Protein AF-A0A813GY65-F1 (afdb_monomer_lite)

Radius of gyration: 34.96 Å; chains: 1; bounding box: 88×107×85 Å

Foldseek 3Di:
DDDDDDDDDDDDDDDDDDDDDDDDDDDDDDDDDDDDDDDDDDDDDDDDDDDDDDDDDDDDDDDDDDDDDDDDDDDDPPPPVPPVVVVLVVVLLQLLLVLLQVVLVVLQVVDPPDDDQDPQLLVVQLVLLPDVVRDQDPCSVVSPDDPSNSVSLVCLLQRDDDPNDSPQSSVLSNCCSVCSSVLSVLLNCLVVVVPDPFDADSLVRDTDPDVVRVVVVCPDPVVVVSQVVNCSNNSDGSDDDDDPDPPPPDDDDDDDDDDDDDDDDDDDDDDDDDDDDDDDPSCPPQQLVRLLVVLVVQLVALLLVLLQVLLVVLLPDDLVLLVQLVVQLVDLFPLVPPDLVSSCRSDDPVNSVSLVRNPPPCQCRVPCQQHSRVSSLFDSCLVVVAPPFPPAAPDADPLQRDGPDDPCVCSDNSNSVSSSVCCVRRRNHDDPPDRPVPPDDGDDDDDDPDDDDFDWPDDDDDDDDDDPDDDDDPDPVPPPPQADDPAPPPFPQWQLQFFWEKEKEKEDEPPVPDPDDDDDPDPDPDFDDDAPKKKKKFQPDQFFEFAADPDPPPRGTIHIAIWDWAFPPPPPIGMTIAAITTPPPDDAQDKTKMWMWGQDDDPDPDPPDSNGHTDTLDMDIDGGHGRQKYWYWYKYFYDDRPPPPDPPDPPSPDRIDGPDDTDIGGNQCCFQVVVQVVNVHDLSQALHKDWTWHDDRGDIWIKIWYHAHDDPPPPDPVPPDPPPPPPPPDFQFAEEEFEAPDPQDRHHGNGGRDDPCQCVAFLNVLSHDPVNSVFLSSSHGYIYIRDHPQDLQQAGPPDPDPNGGNVNSLVRVVVVVCSVCPVRVRQDDDDQQQARYEYEYAESRLQVQLVSCLVCVSNYREYERQLYADSSSCLLVSLLSCLAHAYAYEYAPPAPRHHSSSSSSSLVSSVVSVRPHRTYHHHPAHYRVSSRVCSVPRVVSVCSVPVCVVVVVVPPPPD

Structure (mmCIF, N/CA/C/O backbone):
data_AF-A0A813GY65-F1
#
_entry.id   AF-A0A813GY65-F1
#
loop_
_atom_site.group_PDB
_atom_site.id
_atom_site.type_symbol
_atom_site.label_atom_id
_atom_site.label_alt_id
_atom_site.label_comp_id
_atom_site.label_asym_id
_atom_site.label_entity_id
_atom_site.label_seq_id
_atom_site.pdbx_PDB_ins_code
_atom_site.Cartn_x
_atom_site.Cartn_y
_atom_site.Cartn_z
_atom_site.occupancy
_atom_site.B_iso_or_equiv
_atom_site.auth_seq_id
_atom_site.auth_comp_id
_atom_site.auth_asym_id
_atom_site.auth_atom_id
_atom_site.pdbx_PDB_model_num
ATOM 1 N N . MET A 1 1 ? -25.939 -12.328 -34.259 1.00 39.34 1 MET A N 1
ATOM 2 C CA . MET A 1 1 ? -25.709 -11.991 -35.685 1.00 39.34 1 MET A CA 1
ATOM 3 C C . MET A 1 1 ? -24.708 -10.844 -35.671 1.00 39.34 1 MET A C 1
ATOM 5 O O . MET A 1 1 ? -25.051 -9.840 -35.081 1.00 39.34 1 MET A O 1
ATOM 9 N N . SER A 1 2 ? -23.452 -10.926 -36.099 1.00 30.58 2 SER A N 1
ATOM 10 C CA . SER A 1 2 ? -22.772 -11.651 -37.176 1.00 30.58 2 SER A CA 1
ATOM 11 C C . SER A 1 2 ? -21.516 -12.390 -36.671 1.00 30.58 2 SER A C 1
ATOM 13 O O . SER A 1 2 ? -20.918 -12.017 -35.668 1.00 30.58 2 SER A O 1
ATOM 15 N N . ARG A 1 3 ? -21.159 -13.477 -37.368 1.00 32.81 3 ARG A N 1
ATOM 16 C CA . ARG A 1 3 ? -19.949 -14.295 -37.177 1.00 32.81 3 ARG A CA 1
ATOM 17 C C . ARG A 1 3 ? -18.780 -13.669 -37.943 1.00 32.81 3 ARG A C 1
ATOM 19 O O . ARG A 1 3 ? -18.969 -13.319 -39.105 1.00 32.81 3 ARG A O 1
ATOM 26 N N . VAL A 1 4 ? -17.589 -13.632 -37.348 1.00 32.03 4 VAL A N 1
ATOM 27 C CA . VAL A 1 4 ? -16.314 -13.481 -38.070 1.00 32.03 4 VAL A CA 1
ATOM 28 C C . VAL A 1 4 ? -15.397 -14.629 -37.650 1.00 32.03 4 VAL A C 1
ATOM 30 O O . VAL A 1 4 ? -15.395 -15.033 -36.492 1.00 32.03 4 VAL A O 1
ATOM 33 N N . GLN A 1 5 ? -14.755 -15.208 -38.659 1.00 30.55 5 GLN A N 1
ATOM 34 C CA . GLN A 1 5 ? -14.164 -16.541 -38.726 1.00 30.55 5 GLN A CA 1
ATOM 35 C C . GLN A 1 5 ? -12.809 -16.679 -38.025 1.00 30.55 5 GLN A C 1
ATOM 37 O O . GLN A 1 5 ? -11.997 -15.756 -38.010 1.00 30.55 5 GLN A O 1
ATOM 42 N N . ASP A 1 6 ? -12.584 -17.900 -37.541 1.00 28.53 6 ASP A N 1
ATOM 43 C CA . ASP A 1 6 ? -11.335 -18.451 -37.026 1.00 28.53 6 ASP A CA 1
ATOM 44 C C . ASP A 1 6 ? -10.211 -18.464 -38.076 1.00 28.53 6 ASP A C 1
ATOM 46 O O . ASP A 1 6 ? -10.392 -18.952 -39.195 1.00 28.53 6 ASP A O 1
ATOM 50 N N . HIS A 1 7 ? -9.012 -18.032 -37.676 1.00 28.75 7 HIS A N 1
ATOM 51 C CA . HIS A 1 7 ? -7.761 -18.384 -38.348 1.00 28.75 7 HIS A CA 1
ATOM 52 C C . HIS A 1 7 ? -6.928 -19.296 -37.440 1.00 28.75 7 HIS A C 1
ATOM 54 O O . HIS A 1 7 ? -6.454 -18.897 -36.378 1.00 28.75 7 HIS A O 1
ATOM 60 N N . ALA A 1 8 ? -6.768 -20.539 -37.892 1.00 28.23 8 ALA A N 1
ATOM 61 C CA . ALA A 1 8 ? -5.965 -21.579 -37.269 1.00 28.23 8 ALA A CA 1
ATOM 62 C C . ALA A 1 8 ? -4.457 -21.296 -37.410 1.00 28.23 8 ALA A C 1
ATOM 64 O O . ALA A 1 8 ? -3.962 -21.051 -38.511 1.00 28.23 8 ALA A O 1
ATOM 65 N N . TYR A 1 9 ? -3.725 -21.390 -36.299 1.00 27.81 9 TYR A N 1
ATOM 66 C CA . TYR A 1 9 ? -2.262 -21.415 -36.268 1.00 27.81 9 TYR A CA 1
ATOM 67 C C . TYR A 1 9 ? -1.759 -22.861 -36.394 1.00 27.81 9 TYR A C 1
ATOM 69 O O . TYR A 1 9 ? -2.061 -23.707 -35.554 1.00 27.81 9 TYR A O 1
ATOM 77 N N . HIS A 1 10 ? -0.956 -23.137 -37.425 1.00 27.41 10 HIS A N 1
ATOM 78 C CA . HIS A 1 10 ? -0.150 -24.353 -37.531 1.00 27.41 10 HIS A CA 1
ATOM 79 C C . HIS A 1 10 ? 1.170 -24.170 -36.771 1.00 27.41 10 HIS A C 1
ATOM 81 O O . HIS A 1 10 ? 1.986 -23.321 -37.123 1.00 27.41 10 HIS A O 1
ATOM 87 N N . SER A 1 11 ? 1.396 -24.991 -35.748 1.00 29.11 11 SER A N 1
ATOM 88 C CA . SER A 1 11 ? 2.659 -25.102 -35.016 1.00 29.11 11 SER A CA 1
ATOM 89 C C . SER A 1 11 ? 3.523 -26.231 -35.595 1.00 29.11 11 SER A C 1
ATOM 91 O O . SER A 1 11 ? 3.087 -27.375 -35.720 1.00 29.11 11 SER A O 1
ATOM 93 N N . ALA A 1 12 ? 4.765 -25.900 -35.956 1.00 27.77 12 ALA A N 1
ATOM 94 C CA . ALA A 1 12 ? 5.814 -26.854 -36.318 1.00 27.77 12 ALA A CA 1
ATOM 95 C C . ALA A 1 12 ? 6.567 -27.338 -35.055 1.00 27.77 12 ALA A C 1
ATOM 97 O O . ALA A 1 12 ? 6.722 -26.555 -34.114 1.00 27.77 12 ALA A O 1
ATOM 98 N N . PRO A 1 13 ? 7.053 -28.594 -35.001 1.00 29.53 13 PRO A N 1
ATOM 99 C CA . PRO A 1 13 ? 7.730 -29.135 -33.820 1.00 29.53 13 PRO A CA 1
ATOM 100 C C . PRO A 1 13 ? 9.237 -28.800 -33.804 1.00 29.53 13 PRO A C 1
ATOM 102 O O . PRO A 1 13 ? 9.870 -28.815 -34.863 1.00 29.53 13 PRO A O 1
ATOM 105 N N . PRO A 1 14 ? 9.861 -28.560 -32.632 1.00 34.03 14 PRO A N 1
ATOM 106 C CA . PRO A 1 14 ? 11.307 -28.402 -32.542 1.00 34.03 14 PRO A CA 1
ATOM 107 C C . PRO A 1 14 ? 12.031 -29.751 -32.403 1.00 34.03 14 PRO A C 1
ATOM 109 O O . PRO A 1 14 ? 11.573 -30.682 -31.739 1.00 34.03 14 PRO A O 1
ATOM 112 N N . GLN A 1 15 ? 13.196 -29.815 -33.048 1.00 28.94 15 GLN A N 1
ATOM 113 C CA . GLN A 1 15 ? 14.134 -30.935 -33.080 1.00 28.94 15 GLN A CA 1
ATOM 114 C C . GLN A 1 15 ? 14.797 -31.192 -31.716 1.00 28.94 15 GLN A C 1
ATOM 116 O O . GLN A 1 15 ? 15.147 -30.270 -30.980 1.00 28.94 15 GLN A O 1
ATOM 121 N N . ALA A 1 16 ? 14.996 -32.475 -31.411 1.00 27.09 16 ALA A N 1
ATOM 122 C CA . ALA A 1 16 ? 15.638 -32.976 -30.202 1.00 27.09 16 ALA A CA 1
ATOM 123 C C . ALA A 1 16 ? 17.160 -32.732 -30.202 1.00 27.09 16 ALA A C 1
ATOM 125 O O . ALA A 1 16 ? 17.844 -33.066 -31.168 1.00 27.09 16 ALA A O 1
ATOM 126 N N . TYR A 1 17 ? 17.693 -32.223 -29.087 1.00 28.75 17 TYR A N 1
ATOM 127 C CA . TYR A 1 17 ? 19.133 -32.141 -28.820 1.00 28.75 17 TYR A CA 1
ATOM 128 C C . TYR A 1 17 ? 19.572 -33.197 -27.792 1.00 28.75 17 TYR A C 1
ATOM 130 O O . TYR A 1 17 ? 18.943 -33.390 -26.750 1.00 28.75 17 TYR A O 1
ATOM 138 N N . HIS A 1 18 ? 20.680 -33.868 -28.118 1.00 27.83 18 HIS A N 1
ATOM 139 C CA . HIS A 1 18 ? 21.380 -34.891 -27.339 1.00 27.83 18 HIS A CA 1
ATOM 140 C C . HIS A 1 18 ? 21.813 -34.405 -25.941 1.00 27.83 18 HIS A C 1
ATOM 142 O O . HIS A 1 18 ? 22.407 -33.338 -25.804 1.00 27.83 18 HIS A O 1
ATOM 148 N N . ARG A 1 19 ? 21.599 -35.240 -24.911 1.00 28.41 19 ARG A N 1
ATOM 149 C CA . ARG A 1 19 ? 22.192 -35.090 -23.569 1.00 28.41 19 ARG A CA 1
ATOM 150 C C . ARG A 1 19 ? 23.448 -35.949 -23.431 1.00 28.41 19 ARG A C 1
ATOM 152 O O . ARG A 1 19 ? 23.394 -37.158 -23.636 1.00 28.41 19 ARG A O 1
ATOM 159 N N . SER A 1 20 ? 24.540 -35.321 -23.005 1.00 28.30 20 SER A N 1
ATOM 160 C CA . SER A 1 20 ? 25.738 -35.967 -22.469 1.00 28.30 20 SER A CA 1
ATOM 161 C C . SER A 1 20 ? 25.615 -36.158 -20.953 1.00 28.30 20 SER A C 1
ATOM 163 O O . SER A 1 20 ? 25.267 -35.230 -20.225 1.00 28.30 20 SER A O 1
ATOM 165 N N . SER A 1 21 ? 25.913 -37.372 -20.503 1.00 30.92 21 SER A N 1
ATOM 166 C CA . SER A 1 21 ? 26.019 -37.833 -19.116 1.00 30.92 21 SER A CA 1
ATOM 167 C C . SER A 1 21 ? 27.181 -37.185 -18.353 1.00 30.92 21 SER A C 1
ATOM 169 O O . SER A 1 21 ? 28.269 -37.051 -18.911 1.00 30.92 21 SER A O 1
ATOM 171 N N . GLY A 1 22 ? 26.991 -36.875 -17.065 1.00 28.98 22 GLY A N 1
ATOM 172 C CA . GLY A 1 22 ? 28.064 -36.372 -16.203 1.00 28.98 22 GLY A CA 1
ATOM 173 C C . GLY A 1 22 ? 27.751 -36.409 -14.704 1.00 28.98 22 GLY A C 1
ATOM 174 O O . GLY A 1 22 ? 27.236 -35.437 -14.174 1.00 28.98 22 GLY A O 1
ATOM 175 N N . ASN A 1 23 ? 28.103 -37.546 -14.099 1.00 29.31 23 ASN A N 1
ATOM 176 C CA . ASN A 1 23 ? 28.564 -37.850 -12.735 1.00 29.31 23 ASN A CA 1
ATOM 177 C C . ASN A 1 23 ? 27.987 -37.217 -11.454 1.00 29.31 23 ASN A C 1
ATOM 179 O O . ASN A 1 23 ? 27.976 -36.008 -11.239 1.00 29.31 23 ASN A O 1
ATOM 183 N N . ASP A 1 24 ? 27.725 -38.159 -10.544 1.00 29.53 24 ASP A N 1
ATOM 184 C CA . ASP A 1 24 ? 27.423 -38.072 -9.122 1.00 29.53 24 ASP A CA 1
ATOM 185 C C . ASP A 1 24 ? 28.554 -37.514 -8.240 1.00 29.53 24 ASP A C 1
ATOM 187 O O . ASP A 1 24 ? 29.747 -37.674 -8.506 1.00 29.53 24 ASP A O 1
ATOM 191 N N . GLY A 1 25 ? 28.137 -36.969 -7.098 1.00 28.72 25 GLY A N 1
ATOM 192 C CA . GLY A 1 25 ? 28.950 -36.695 -5.912 1.00 28.72 25 GLY A CA 1
ATOM 193 C C . GLY A 1 25 ? 28.251 -35.631 -5.068 1.00 28.72 25 GLY A C 1
ATOM 194 O O . GLY A 1 25 ? 27.881 -34.588 -5.581 1.00 28.72 25 GLY A O 1
ATOM 195 N N . GLY A 1 26 ? 27.981 -35.769 -3.778 1.00 26.98 26 GLY A N 1
ATOM 196 C CA . GLY A 1 26 ? 28.383 -36.718 -2.752 1.00 26.98 26 GLY A CA 1
ATOM 197 C C . GLY A 1 26 ? 28.056 -36.002 -1.438 1.00 26.98 26 GLY A C 1
ATOM 198 O O . GLY A 1 26 ? 28.472 -34.863 -1.234 1.00 26.98 26 GLY A O 1
ATOM 199 N N . TRP A 1 27 ? 27.221 -36.617 -0.606 1.00 25.91 27 TRP A N 1
ATOM 200 C CA . TRP A 1 27 ? 26.705 -36.044 0.637 1.00 25.91 27 TRP A CA 1
ATOM 201 C C . TRP A 1 27 ? 27.806 -35.889 1.694 1.00 25.91 27 TRP A C 1
ATOM 203 O O . TRP A 1 27 ? 28.603 -36.803 1.887 1.00 25.91 27 TRP A O 1
ATOM 213 N N . MET A 1 28 ? 27.788 -34.783 2.443 1.00 26.08 28 MET A N 1
ATOM 214 C CA . MET A 1 28 ? 28.495 -34.648 3.720 1.00 26.08 28 MET A CA 1
ATOM 215 C C . MET A 1 28 ? 27.635 -33.869 4.715 1.00 26.08 28 MET A C 1
ATOM 217 O O . MET A 1 28 ? 27.158 -32.769 4.440 1.00 26.08 28 MET A O 1
ATOM 221 N N . ALA A 1 29 ? 27.445 -34.492 5.873 1.00 25.23 29 ALA A N 1
ATOM 222 C CA . ALA A 1 29 ? 26.664 -34.023 7.001 1.00 25.23 29 ALA A CA 1
ATOM 223 C C . ALA A 1 29 ? 27.488 -33.155 7.970 1.00 25.23 29 ALA A C 1
ATOM 225 O O . ALA A 1 29 ? 28.687 -33.362 8.144 1.00 25.23 29 ALA A O 1
ATOM 226 N N . GLY A 1 30 ? 26.777 -32.291 8.702 1.00 24.59 30 GLY A N 1
ATOM 227 C CA . GLY A 1 30 ? 27.123 -31.880 10.066 1.00 24.59 30 GLY A CA 1
ATOM 228 C C . GLY A 1 30 ? 27.765 -30.499 10.228 1.00 24.59 30 GLY A C 1
ATOM 229 O O . GLY A 1 30 ? 28.929 -30.307 9.904 1.00 24.59 30 GLY A O 1
ATOM 230 N N . LYS A 1 31 ? 27.072 -29.573 10.902 1.00 25.27 31 LYS A N 1
ATOM 231 C CA . LYS A 1 31 ? 27.204 -29.345 12.358 1.00 25.27 31 LYS A CA 1
ATOM 232 C C . LYS A 1 31 ? 26.464 -28.078 12.802 1.00 25.27 31 LYS A C 1
ATOM 234 O O . LYS A 1 31 ? 26.420 -27.067 12.114 1.00 25.27 31 LYS A O 1
ATOM 239 N N . SER A 1 32 ? 25.925 -28.190 14.009 1.00 24.80 32 SER A N 1
ATOM 240 C CA . SER A 1 32 ? 25.367 -27.162 14.882 1.00 24.80 32 SER A CA 1
ATOM 241 C C . SER A 1 32 ? 26.327 -26.006 15.184 1.00 24.80 32 SER A C 1
ATOM 243 O O . SER A 1 32 ? 27.504 -26.267 15.433 1.00 24.80 32 SER A O 1
ATOM 245 N N . LEU A 1 33 ? 25.791 -24.788 15.330 1.00 24.14 33 LEU A N 1
ATOM 246 C CA . LEU A 1 33 ? 25.851 -23.939 16.541 1.00 24.14 33 LEU A CA 1
ATOM 247 C C . LEU A 1 33 ? 25.573 -22.469 16.200 1.00 24.14 33 LEU A C 1
ATOM 249 O O . LEU A 1 33 ? 26.059 -21.953 15.200 1.00 24.14 33 LEU A O 1
ATOM 253 N N . GLY A 1 34 ? 24.889 -21.790 17.123 1.00 23.17 34 GLY A N 1
ATOM 254 C CA . GLY A 1 34 ? 24.942 -20.337 17.270 1.00 23.17 34 GLY A CA 1
ATOM 255 C C . GLY A 1 34 ? 23.604 -19.644 17.062 1.00 23.17 34 GLY A C 1
ATOM 256 O O . GLY A 1 34 ? 23.297 -19.208 15.959 1.00 23.17 34 GLY A O 1
ATOM 257 N N . GLY A 1 35 ? 22.842 -19.473 18.150 1.00 26.97 35 GLY A N 1
ATOM 258 C CA . GLY A 1 35 ? 21.889 -18.363 18.228 1.00 26.97 35 GLY A CA 1
ATOM 259 C C . GLY A 1 35 ? 22.622 -17.029 18.071 1.00 26.97 35 GLY A C 1
ATOM 260 O O . GLY A 1 35 ? 23.844 -17.027 18.144 1.00 26.97 35 GLY A O 1
ATOM 261 N N . TRP A 1 36 ? 21.896 -15.929 17.852 1.00 24.92 36 TRP A N 1
ATOM 262 C CA . TRP A 1 36 ? 22.253 -14.568 18.288 1.00 24.92 36 TRP A CA 1
ATOM 263 C C . TRP A 1 36 ? 21.169 -13.541 17.904 1.00 24.92 36 TRP A C 1
ATOM 265 O O . TRP A 1 36 ? 20.653 -13.529 16.792 1.00 24.92 36 TRP A O 1
ATOM 275 N N . ASN A 1 37 ? 20.892 -12.685 18.893 1.00 24.33 37 ASN A N 1
ATOM 276 C CA . ASN A 1 37 ? 20.172 -11.407 18.953 1.00 24.33 37 ASN A CA 1
ATOM 277 C C . ASN A 1 37 ? 19.674 -10.740 17.653 1.00 24.33 37 ASN A C 1
ATOM 279 O O . ASN A 1 37 ? 20.458 -10.212 16.862 1.00 24.33 37 ASN A O 1
ATOM 283 N N . GLU A 1 38 ? 18.353 -10.549 17.573 1.00 24.20 38 GLU A N 1
ATOM 284 C CA . GLU A 1 38 ? 17.709 -9.577 16.689 1.00 24.20 38 GLU A CA 1
ATOM 285 C C . GLU A 1 38 ? 17.453 -8.252 17.428 1.00 24.20 38 GLU A C 1
ATOM 287 O O . GLU A 1 38 ? 16.594 -8.141 18.297 1.00 24.20 38 GLU A O 1
ATOM 292 N N . SER A 1 39 ? 18.191 -7.205 17.059 1.00 23.69 39 SER A N 1
ATOM 293 C CA . SER A 1 39 ? 17.763 -5.820 17.283 1.00 23.69 39 SER A CA 1
ATOM 294 C C . SER A 1 39 ? 18.221 -4.952 16.109 1.00 23.69 39 SER A C 1
ATOM 296 O O . SER A 1 39 ? 19.369 -4.521 16.022 1.00 23.69 39 SER A O 1
ATOM 298 N N . ARG A 1 40 ? 17.312 -4.695 15.161 1.00 26.91 40 ARG A N 1
ATOM 299 C CA . ARG A 1 40 ? 17.445 -3.597 14.193 1.00 26.91 40 ARG A CA 1
ATOM 300 C C . ARG A 1 40 ? 16.192 -2.736 14.253 1.00 26.91 40 ARG A C 1
ATOM 302 O O . ARG A 1 40 ? 15.082 -3.212 14.051 1.00 26.91 40 ARG A O 1
ATOM 309 N N . ALA A 1 41 ? 16.411 -1.471 14.594 1.00 26.64 41 ALA A N 1
ATOM 310 C CA . ALA A 1 41 ? 15.401 -0.431 14.648 1.00 26.64 41 ALA A CA 1
ATOM 311 C C . ALA A 1 41 ? 15.027 0.033 13.232 1.00 26.64 41 ALA A C 1
ATOM 313 O O . ALA A 1 41 ? 15.903 0.251 12.392 1.00 26.64 41 ALA A O 1
ATOM 314 N N . TRP A 1 42 ? 13.724 0.191 13.013 1.00 29.42 42 TRP A N 1
ATOM 315 C CA . TRP A 1 42 ? 13.099 0.791 11.838 1.00 29.42 42 TRP A CA 1
ATOM 316 C C . TRP A 1 42 ? 13.572 2.243 11.657 1.00 29.42 42 TRP A C 1
ATOM 318 O O . TRP A 1 42 ? 13.632 2.997 12.630 1.00 29.42 42 TRP A O 1
ATOM 328 N N . ARG A 1 43 ? 13.935 2.635 10.429 1.00 25.91 43 ARG A N 1
ATOM 329 C CA . ARG A 1 43 ? 14.209 4.037 10.075 1.00 25.91 43 ARG A CA 1
ATOM 330 C C . ARG A 1 43 ? 12.914 4.683 9.583 1.00 25.91 43 ARG A C 1
ATOM 332 O O . ARG A 1 43 ? 12.327 4.206 8.622 1.00 25.91 43 ARG A O 1
ATOM 339 N N . GLU A 1 44 ? 12.495 5.763 10.234 1.00 24.42 44 GLU A N 1
ATOM 340 C CA . GLU A 1 44 ? 11.386 6.620 9.794 1.00 24.42 44 GLU A CA 1
ATOM 341 C C . GLU A 1 44 ? 11.814 7.473 8.579 1.00 24.42 44 GLU A C 1
ATOM 343 O O . GLU A 1 44 ? 12.874 8.109 8.643 1.00 24.42 44 GLU A O 1
ATOM 348 N N . PRO A 1 45 ? 11.028 7.557 7.490 1.00 29.69 45 PRO A N 1
ATOM 349 C CA . PRO A 1 45 ? 11.204 8.598 6.486 1.00 29.69 45 PRO A CA 1
ATOM 350 C C . PRO A 1 45 ? 10.542 9.912 6.941 1.00 29.69 45 PRO A C 1
ATOM 352 O O . PRO A 1 45 ? 9.437 9.943 7.478 1.00 29.69 45 PRO A O 1
ATOM 355 N N . THR A 1 46 ? 11.247 11.025 6.741 1.00 27.45 46 THR A N 1
ATOM 356 C CA . THR A 1 46 ? 10.819 12.384 7.103 1.00 27.45 46 THR A CA 1
ATOM 357 C C . THR A 1 46 ? 9.868 12.984 6.062 1.00 27.45 46 THR A C 1
ATOM 359 O O . THR A 1 46 ? 10.285 13.228 4.930 1.00 27.45 46 THR A O 1
ATOM 362 N N . ASN A 1 47 ? 8.638 13.318 6.463 1.00 27.05 47 ASN A N 1
ATOM 363 C CA . ASN A 1 47 ? 7.643 14.002 5.627 1.00 27.05 47 ASN A CA 1
ATOM 364 C C . ASN A 1 47 ? 8.034 15.465 5.338 1.00 27.05 47 ASN A C 1
ATOM 366 O O . ASN A 1 47 ? 8.194 16.267 6.259 1.00 27.05 47 ASN A O 1
ATOM 370 N N . GLY A 1 48 ? 8.126 15.837 4.057 1.00 25.02 48 GLY A N 1
ATOM 371 C CA . GLY A 1 48 ? 8.293 17.220 3.601 1.00 25.02 48 GLY A CA 1
ATOM 372 C C . GLY A 1 48 ? 7.395 17.520 2.400 1.00 25.02 48 GLY A C 1
ATOM 373 O O . GLY A 1 48 ? 7.663 17.060 1.297 1.00 25.02 48 GLY A O 1
ATOM 374 N N . TRP A 1 49 ? 6.338 18.307 2.611 1.00 24.66 49 TRP A N 1
ATOM 375 C CA . TRP A 1 49 ? 5.400 18.760 1.576 1.00 24.66 49 TRP A CA 1
ATOM 376 C C . TRP A 1 49 ? 6.001 19.907 0.735 1.00 24.66 49 TRP A C 1
ATOM 378 O O . TRP A 1 49 ? 6.571 20.832 1.323 1.00 24.66 49 TRP A O 1
ATOM 388 N N . PRO A 1 50 ? 5.845 19.940 -0.604 1.00 32.00 50 PRO A N 1
ATOM 389 C CA . PRO A 1 50 ? 6.114 21.138 -1.395 1.00 32.00 50 PRO A CA 1
ATOM 390 C C . PRO A 1 50 ? 4.832 21.915 -1.746 1.00 32.00 50 PRO A C 1
ATOM 392 O O . PRO A 1 50 ? 3.865 21.365 -2.266 1.00 32.00 50 PRO A O 1
ATOM 395 N N . SER A 1 51 ? 4.863 23.226 -1.486 1.00 26.83 51 SER A N 1
ATOM 396 C CA . SER A 1 51 ? 3.849 24.210 -1.882 1.00 26.83 51 SER A CA 1
ATOM 397 C C . SER A 1 51 ? 3.903 24.533 -3.384 1.00 26.83 51 SER A C 1
ATOM 399 O O . SER A 1 51 ? 4.975 24.546 -3.991 1.00 26.83 51 SER A O 1
ATOM 401 N N . ALA A 1 52 ? 2.729 24.817 -3.952 1.00 27.56 52 ALA A N 1
ATOM 402 C CA . ALA A 1 52 ? 2.465 25.082 -5.363 1.00 27.56 52 ALA A CA 1
ATOM 403 C C . ALA A 1 52 ? 3.258 26.267 -5.957 1.00 27.56 52 ALA A C 1
ATOM 405 O O . ALA A 1 52 ? 3.437 27.303 -5.318 1.00 27.56 52 ALA A O 1
ATOM 406 N N . ILE A 1 53 ? 3.689 26.111 -7.214 1.00 30.69 53 ILE A N 1
ATOM 407 C CA . ILE A 1 53 ? 4.266 27.164 -8.060 1.00 30.69 53 ILE A CA 1
ATOM 408 C C . ILE A 1 53 ? 3.146 27.724 -8.941 1.00 30.69 53 ILE A C 1
ATOM 410 O O . ILE A 1 53 ? 2.467 26.964 -9.626 1.00 30.69 53 ILE A O 1
ATOM 414 N N . GLY A 1 54 ? 2.966 29.046 -8.910 1.00 25.72 54 GLY A N 1
ATOM 415 C CA . GLY A 1 54 ? 2.036 29.769 -9.772 1.00 25.72 54 GLY A CA 1
ATOM 416 C C . GLY A 1 54 ? 2.510 29.819 -11.225 1.00 25.72 54 GLY A C 1
ATOM 417 O O . GLY A 1 54 ? 3.668 30.132 -11.505 1.00 25.72 54 GLY A O 1
ATOM 418 N N . GLU A 1 55 ? 1.596 29.534 -12.147 1.00 28.72 55 GLU A N 1
ATOM 419 C CA . GLU A 1 55 ? 1.796 29.710 -13.582 1.00 28.72 55 GLU A CA 1
ATOM 420 C C . GLU A 1 55 ? 1.414 31.137 -13.992 1.00 28.72 55 GLU A C 1
ATOM 422 O O . GLU A 1 55 ? 0.309 31.613 -13.736 1.00 28.72 55 GLU A O 1
ATOM 427 N N . SER A 1 56 ? 2.349 31.829 -14.646 1.00 29.88 56 SER A N 1
ATOM 428 C CA . SER A 1 56 ? 2.078 33.044 -15.411 1.00 29.88 56 SER A CA 1
ATOM 429 C C . SER A 1 56 ? 2.185 32.707 -16.898 1.00 29.88 56 SER A C 1
ATOM 431 O O . SER A 1 56 ? 3.222 32.249 -17.369 1.00 29.88 56 SER A O 1
ATOM 433 N N . GLY A 1 57 ? 1.100 32.922 -17.641 1.00 28.20 57 GLY A N 1
ATOM 434 C CA . GLY A 1 57 ? 1.036 32.668 -19.078 1.00 28.20 57 GLY A CA 1
ATOM 435 C C . GLY A 1 57 ? -0.062 33.501 -19.724 1.00 28.20 57 GLY A C 1
ATOM 436 O O . GLY A 1 57 ? -1.234 33.149 -19.677 1.00 28.20 57 GLY A O 1
ATOM 437 N N . ARG A 1 58 ? 0.329 34.646 -20.289 1.00 30.48 58 ARG A N 1
ATOM 438 C CA . ARG A 1 58 ? -0.528 35.589 -21.017 1.00 30.48 58 ARG A CA 1
ATOM 439 C C . ARG A 1 58 ? -1.018 34.979 -22.334 1.00 30.48 58 ARG A C 1
ATOM 441 O O . ARG A 1 58 ? -0.195 34.571 -23.145 1.00 30.48 58 ARG A O 1
ATOM 448 N N . SER A 1 59 ? -2.316 35.068 -22.609 1.00 29.16 59 SER A N 1
ATOM 449 C CA . SER A 1 59 ? -2.839 35.360 -23.952 1.00 29.16 59 SER A CA 1
ATOM 450 C C . SER A 1 59 ? -4.273 35.903 -23.847 1.00 29.16 59 SER A C 1
ATOM 452 O O . SER A 1 59 ? -5.092 35.406 -23.084 1.00 29.16 59 SER A O 1
ATOM 454 N N . ALA A 1 60 ? -4.531 36.992 -24.567 1.00 29.64 60 ALA A N 1
ATOM 455 C CA . ALA A 1 60 ? -5.830 37.628 -24.806 1.00 29.64 60 ALA A CA 1
ATOM 456 C C . ALA A 1 60 ? -6.112 37.525 -26.330 1.00 29.64 60 ALA A C 1
ATOM 458 O O . ALA A 1 60 ? -5.161 37.190 -27.045 1.00 29.64 60 ALA A O 1
ATOM 459 N N . PRO A 1 61 ? -7.303 37.871 -26.880 1.00 41.66 61 PRO A N 1
ATOM 460 C CA . PRO A 1 61 ? -8.426 38.574 -26.248 1.00 41.66 61 PRO A CA 1
ATOM 461 C C . PRO A 1 61 ? -9.838 38.024 -26.566 1.00 41.66 61 PRO A C 1
ATOM 463 O O . PRO A 1 61 ? -10.056 37.275 -27.511 1.00 41.66 61 PRO A O 1
ATOM 466 N N . GLY A 1 62 ? -10.828 38.493 -25.800 1.00 25.89 62 GLY A N 1
ATOM 467 C CA . GLY A 1 62 ? -12.252 38.296 -26.076 1.00 25.89 62 GLY A CA 1
ATOM 468 C C . GLY A 1 62 ? -13.121 39.011 -25.045 1.00 25.89 62 GLY A C 1
ATOM 469 O O . GLY A 1 62 ? -13.536 38.414 -24.060 1.00 25.89 62 GLY A O 1
ATOM 470 N N . ASN A 1 63 ? -13.323 40.315 -25.246 1.00 28.70 63 ASN A N 1
ATOM 471 C CA . ASN A 1 63 ? -14.176 41.189 -24.436 1.00 28.70 63 ASN A CA 1
ATOM 472 C C . ASN A 1 63 ? -15.601 40.641 -24.310 1.00 28.70 63 ASN A C 1
ATOM 474 O O . ASN A 1 63 ? -16.145 40.234 -25.331 1.00 28.70 63 ASN A O 1
ATOM 478 N N . LEU A 1 64 ? -16.220 40.773 -23.125 1.00 28.06 64 LEU A N 1
ATOM 479 C CA . LEU A 1 64 ? -17.598 41.267 -22.942 1.00 28.06 64 LEU A CA 1
ATOM 480 C C . LEU A 1 64 ? -18.015 41.285 -21.444 1.00 28.06 64 LEU A C 1
ATOM 482 O O . LEU A 1 64 ? -17.930 40.284 -20.746 1.00 28.06 64 LEU A O 1
ATOM 486 N N . TRP A 1 65 ? -18.531 42.451 -21.021 1.00 28.20 65 TRP A N 1
ATOM 487 C CA . TRP A 1 65 ? -19.376 42.769 -19.845 1.00 28.20 65 TRP A CA 1
ATOM 488 C C . TRP A 1 65 ? -18.781 43.095 -18.448 1.00 28.20 65 TRP A C 1
ATOM 490 O O . TRP A 1 65 ? -18.364 42.241 -17.681 1.00 28.20 65 TRP A O 1
ATOM 500 N N . ARG A 1 66 ? -18.959 44.393 -18.121 1.00 26.83 66 ARG A N 1
ATOM 501 C CA . ARG A 1 66 ? -19.386 45.054 -16.859 1.00 26.83 66 ARG A CA 1
ATOM 502 C C . ARG A 1 66 ? -18.553 44.929 -15.567 1.00 26.83 66 ARG A C 1
ATOM 504 O O . ARG A 1 66 ? -18.493 43.899 -14.916 1.00 26.83 66 ARG A O 1
ATOM 511 N N . LYS A 1 67 ? -18.076 46.103 -15.115 1.00 28.27 67 LYS A N 1
ATOM 512 C CA . LYS A 1 67 ? -17.687 46.429 -13.725 1.00 28.27 67 LYS A CA 1
ATOM 513 C C . LYS A 1 67 ? -18.886 46.327 -12.765 1.00 28.27 67 LYS A C 1
ATOM 515 O O . LYS A 1 67 ? -19.995 46.684 -13.168 1.00 28.27 67 LYS A O 1
ATOM 520 N N . PRO A 1 68 ? -18.629 46.036 -11.476 1.00 31.22 68 PRO A N 1
ATOM 521 C CA . PRO A 1 68 ? -18.909 47.069 -10.476 1.00 31.22 68 PRO A CA 1
ATOM 522 C C . PRO A 1 68 ? -17.832 47.241 -9.383 1.00 31.22 68 PRO A C 1
ATOM 524 O O . PRO A 1 68 ? -17.201 46.297 -8.931 1.00 31.22 68 PRO A O 1
ATOM 527 N N . GLN A 1 69 ? -17.670 48.520 -9.027 1.00 26.98 69 GLN A N 1
ATOM 528 C CA . GLN A 1 69 ? -17.377 49.160 -7.733 1.00 26.98 69 GLN A CA 1
ATOM 529 C C . GLN A 1 69 ? -16.410 48.534 -6.704 1.00 26.98 69 GLN A C 1
ATOM 531 O O . GLN A 1 69 ? -16.592 47.450 -6.168 1.00 26.98 69 GLN A O 1
ATOM 536 N N . SER A 1 70 ? -15.426 49.367 -6.365 1.00 28.42 70 SER A N 1
ATOM 537 C CA . SER A 1 70 ? -14.417 49.277 -5.311 1.00 28.42 70 SER A CA 1
ATOM 538 C C . SER A 1 70 ? -14.953 49.568 -3.902 1.00 28.42 70 SER A C 1
ATOM 540 O O . SER A 1 70 ? -15.648 50.567 -3.714 1.00 28.42 70 SER A O 1
ATOM 542 N N . LEU A 1 71 ? -14.480 48.807 -2.910 1.00 27.58 71 LEU A N 1
ATOM 543 C CA . LEU A 1 71 ? -14.365 49.210 -1.500 1.00 27.58 71 LEU A CA 1
ATOM 544 C C . LEU A 1 71 ? -12.967 48.823 -0.962 1.00 27.58 71 LEU A C 1
ATOM 546 O O . LEU A 1 71 ? -12.351 47.908 -1.515 1.00 27.58 71 LEU A O 1
ATOM 550 N N . PRO A 1 72 ? -12.428 49.538 0.048 1.00 32.44 72 PRO A N 1
ATOM 551 C CA . PRO A 1 72 ? -11.002 49.530 0.369 1.00 32.44 72 PRO A CA 1
ATOM 552 C C . PRO A 1 72 ? -10.583 48.434 1.363 1.00 32.44 72 PRO A C 1
ATOM 554 O O . PRO A 1 72 ? -11.326 48.055 2.266 1.00 32.44 72 PRO A O 1
ATOM 557 N N . LEU A 1 73 ? -9.339 47.984 1.191 1.00 29.98 73 LEU A N 1
ATOM 558 C CA . LEU A 1 73 ? -8.572 47.116 2.086 1.00 29.98 73 LEU A CA 1
ATOM 559 C C . LEU A 1 73 ? -8.082 47.891 3.321 1.00 29.98 73 LEU A C 1
ATOM 561 O O . LEU A 1 73 ? -7.558 48.995 3.182 1.00 29.98 73 LEU A O 1
ATOM 565 N N . SER A 1 74 ? -8.152 47.272 4.502 1.00 30.84 74 SER A N 1
ATOM 566 C CA . SER A 1 74 ? -7.319 47.616 5.660 1.00 30.84 74 SER A CA 1
ATOM 567 C C . SER A 1 74 ? -6.470 46.400 6.046 1.00 30.84 74 SER A C 1
ATOM 569 O O . SER A 1 74 ? -6.982 45.336 6.390 1.00 30.84 74 SER A O 1
ATOM 571 N N . ALA A 1 75 ? -5.150 46.545 5.945 1.00 35.09 75 ALA A N 1
ATOM 572 C CA . ALA A 1 75 ? -4.167 45.546 6.347 1.00 35.09 75 ALA A CA 1
ATOM 573 C C . ALA A 1 75 ? -3.024 46.264 7.069 1.00 35.09 75 ALA A C 1
ATOM 575 O O . ALA A 1 75 ? -2.125 46.786 6.425 1.00 35.09 75 ALA A O 1
ATOM 576 N N . GLU A 1 76 ? -3.084 46.323 8.403 1.00 34.56 76 GLU A N 1
ATOM 577 C CA . GLU A 1 76 ? -1.986 46.887 9.210 1.00 34.56 76 GLU A CA 1
ATOM 578 C C . GLU A 1 76 ? -1.912 46.318 10.645 1.00 34.56 76 GLU A C 1
ATOM 580 O O . GLU A 1 76 ? -1.455 46.975 11.571 1.00 34.56 76 GLU A O 1
ATOM 585 N N . LYS A 1 77 ? -2.371 45.077 10.879 1.00 31.73 77 LYS A N 1
ATOM 586 C CA . LYS A 1 77 ? -2.382 44.478 12.236 1.00 31.73 77 LYS A CA 1
ATOM 587 C C . LYS A 1 77 ? -1.645 43.144 12.405 1.00 31.73 77 LYS A C 1
ATOM 589 O O . LYS A 1 77 ? -1.705 42.570 13.486 1.00 31.73 77 LYS A O 1
ATOM 594 N N . ALA A 1 78 ? -0.939 42.653 11.384 1.00 34.69 78 ALA A N 1
ATOM 595 C CA . ALA A 1 78 ? -0.339 41.313 11.416 1.00 34.69 78 ALA A CA 1
ATOM 596 C C . ALA A 1 78 ? 1.158 41.260 11.795 1.00 34.69 78 ALA A C 1
ATOM 598 O O . ALA A 1 78 ? 1.622 40.195 12.187 1.00 34.69 78 ALA A O 1
ATOM 599 N N . GLU A 1 79 ? 1.916 42.362 11.738 1.00 36.53 79 GLU A N 1
ATOM 600 C CA . GLU A 1 79 ? 3.380 42.306 11.949 1.00 36.53 79 GLU A CA 1
ATOM 601 C C . GLU A 1 79 ? 3.840 42.459 13.409 1.00 36.53 79 GLU A C 1
ATOM 603 O O . GLU A 1 79 ? 4.929 42.012 13.752 1.00 36.53 79 GLU A O 1
ATOM 608 N N . ILE A 1 80 ? 3.011 43.000 14.308 1.00 36.19 80 ILE A N 1
ATOM 609 C CA . ILE A 1 80 ? 3.439 43.284 15.693 1.00 36.19 80 ILE A CA 1
ATOM 610 C C . ILE A 1 80 ? 3.389 42.031 16.595 1.00 36.19 80 ILE A C 1
ATOM 612 O O . ILE A 1 80 ? 4.157 41.921 17.542 1.00 36.19 80 ILE A O 1
ATOM 616 N N . ILE A 1 81 ? 2.558 41.029 16.277 1.00 39.75 81 ILE A N 1
ATOM 617 C CA . ILE A 1 81 ? 2.381 39.826 17.123 1.00 39.75 81 ILE A CA 1
ATOM 618 C C . ILE A 1 81 ? 3.560 38.833 16.991 1.00 39.75 81 ILE A C 1
ATOM 620 O O . ILE A 1 81 ? 3.789 38.018 17.883 1.00 39.75 81 ILE A O 1
ATOM 624 N N . GLY A 1 82 ? 4.332 38.897 15.900 1.00 41.97 82 GLY A N 1
ATOM 625 C CA . GLY A 1 82 ? 5.436 37.962 15.640 1.00 41.97 82 GLY A CA 1
ATOM 626 C C . GLY A 1 82 ? 6.700 38.217 16.470 1.00 41.97 82 GLY A C 1
ATOM 627 O O . GLY A 1 82 ? 7.347 37.263 16.894 1.00 41.97 82 GLY A O 1
ATOM 628 N N . ALA A 1 83 ? 7.034 39.481 16.745 1.00 41.84 83 ALA A N 1
ATOM 629 C CA . ALA A 1 83 ? 8.299 39.846 17.389 1.00 41.84 83 ALA A CA 1
ATOM 630 C C . ALA A 1 83 ? 8.343 39.492 18.890 1.00 41.84 83 ALA A C 1
ATOM 632 O O . ALA A 1 83 ? 9.370 39.023 19.384 1.00 41.84 83 ALA A O 1
ATOM 633 N N . ASP A 1 84 ? 7.221 39.636 19.603 1.00 42.62 84 ASP A N 1
ATOM 634 C CA . ASP A 1 84 ? 7.146 39.356 21.045 1.00 42.62 84 ASP A CA 1
ATOM 635 C C . ASP A 1 84 ? 7.261 37.851 21.352 1.00 42.62 84 ASP A C 1
ATOM 637 O O . ASP A 1 84 ? 7.916 37.451 22.315 1.00 42.62 84 ASP A O 1
ATOM 641 N N . SER A 1 85 ? 6.700 36.993 20.490 1.00 49.44 85 SER A N 1
ATOM 642 C CA . SER A 1 85 ? 6.801 35.533 20.636 1.00 49.44 85 SER A CA 1
ATOM 643 C C . SER A 1 85 ? 8.224 35.015 20.402 1.00 49.44 85 SER A C 1
ATOM 645 O O . SER A 1 85 ? 8.642 34.061 21.060 1.00 49.44 85 SER A O 1
ATOM 647 N N . GLU A 1 86 ? 8.976 35.614 19.472 1.00 52.69 86 GLU A N 1
ATOM 648 C CA . GLU A 1 86 ? 10.366 35.226 19.200 1.00 52.69 86 GLU A CA 1
ATOM 649 C C . GLU A 1 86 ? 11.311 35.665 20.328 1.00 52.69 86 GLU A C 1
ATOM 651 O O . GLU A 1 86 ? 12.209 34.908 20.709 1.00 52.69 86 GLU A O 1
ATOM 656 N N . LEU A 1 87 ? 11.075 36.841 20.921 1.00 49.72 87 LEU A N 1
ATOM 657 C CA . LEU A 1 87 ? 11.849 37.349 22.055 1.00 49.72 87 LEU A CA 1
ATOM 658 C C . LEU A 1 87 ? 11.595 36.545 23.345 1.00 49.72 87 LEU A C 1
ATOM 660 O O . LEU A 1 87 ? 12.539 36.222 24.076 1.00 49.72 87 LEU A O 1
ATOM 664 N N . GLU A 1 88 ? 10.344 36.156 23.612 1.00 57.56 88 GLU A N 1
ATOM 665 C CA . GLU A 1 88 ? 10.010 35.277 24.740 1.00 57.56 88 GLU A CA 1
ATOM 666 C C . GLU A 1 88 ? 10.639 33.883 24.597 1.00 57.56 88 GLU A C 1
ATOM 668 O O . GLU A 1 88 ? 11.173 33.330 25.566 1.00 57.56 88 GLU A O 1
ATOM 673 N N . GLU A 1 89 ? 10.618 33.305 23.393 1.00 65.56 89 GLU A N 1
ATOM 674 C CA . GLU A 1 89 ? 11.234 32.002 23.143 1.00 65.56 89 GLU A CA 1
ATOM 675 C C . GLU A 1 89 ? 12.768 32.063 23.204 1.00 65.56 89 GLU A C 1
ATOM 677 O O . GLU A 1 89 ? 13.398 31.147 23.742 1.00 65.56 89 GLU A O 1
ATOM 682 N N . ALA A 1 90 ? 13.380 33.158 22.742 1.00 62.97 90 ALA A N 1
ATOM 683 C CA . ALA A 1 90 ? 14.811 33.400 22.911 1.00 62.97 90 ALA A CA 1
ATOM 684 C C . ALA A 1 90 ? 15.200 33.486 24.397 1.00 62.97 90 ALA A C 1
ATOM 686 O O . ALA A 1 90 ? 16.162 32.839 24.818 1.00 62.97 90 ALA A O 1
ATOM 687 N N . THR A 1 91 ? 14.405 34.188 25.211 1.00 63.16 91 THR A N 1
ATOM 688 C CA . THR A 1 91 ? 14.655 34.357 26.653 1.00 63.16 91 THR A CA 1
ATOM 689 C C . THR A 1 91 ? 14.571 33.028 27.412 1.00 63.16 91 THR A C 1
ATOM 691 O O . THR A 1 91 ? 15.391 32.750 28.285 1.00 63.16 91 THR A O 1
ATOM 694 N N . ARG A 1 92 ? 13.634 32.142 27.045 1.00 67.75 92 ARG A N 1
ATOM 695 C CA . ARG A 1 92 ? 13.522 30.802 27.657 1.00 67.75 92 ARG A CA 1
ATOM 696 C C . ARG A 1 92 ? 14.653 29.852 27.308 1.00 67.75 92 ARG A C 1
ATOM 698 O O . ARG A 1 92 ? 14.908 28.912 28.058 1.00 67.75 92 ARG A O 1
ATOM 705 N N . ARG A 1 93 ? 15.299 30.050 26.160 1.00 76.69 93 ARG A N 1
ATOM 706 C CA . ARG A 1 93 ? 16.383 29.176 25.702 1.00 76.69 93 ARG A CA 1
ATOM 707 C C . ARG A 1 93 ? 17.723 29.518 26.346 1.00 76.69 93 ARG A C 1
ATOM 709 O O . ARG A 1 93 ? 18.590 28.653 26.336 1.00 76.69 93 ARG A O 1
ATOM 716 N N . LEU A 1 94 ? 17.883 30.705 26.940 1.00 75.50 94 LEU A N 1
ATOM 717 C CA . LEU A 1 94 ? 19.141 31.147 27.559 1.00 75.50 94 LEU A CA 1
ATOM 718 C C . LEU A 1 94 ? 19.674 30.167 28.626 1.00 75.50 94 LEU A C 1
ATOM 720 O O . LEU A 1 94 ? 20.777 29.665 28.424 1.00 75.50 94 LEU A O 1
ATOM 724 N N . PRO A 1 95 ? 18.912 29.757 29.664 1.00 83.38 95 PRO A N 1
ATOM 725 C CA . PRO A 1 95 ? 19.450 28.863 30.700 1.00 83.38 95 PRO A CA 1
ATOM 726 C C . PRO A 1 95 ? 19.802 27.465 30.173 1.00 83.38 95 PRO A C 1
ATOM 728 O O . PRO A 1 95 ? 20.741 26.825 30.639 1.00 83.38 95 PRO A O 1
ATOM 731 N N . LEU A 1 96 ? 19.044 26.977 29.185 1.00 87.19 96 LEU A N 1
ATOM 732 C CA . LEU A 1 96 ? 19.297 25.692 28.530 1.00 87.19 96 LEU A CA 1
ATOM 733 C C . LEU A 1 96 ? 20.575 25.737 27.684 1.00 87.19 96 LEU A C 1
ATOM 735 O O . LEU A 1 96 ? 21.376 24.805 27.691 1.00 87.19 96 LEU A O 1
ATOM 739 N N . ASN A 1 97 ? 20.737 26.820 26.933 1.00 87.00 97 ASN A N 1
ATOM 740 C CA . ASN A 1 97 ? 21.896 27.076 26.098 1.00 87.00 97 ASN A CA 1
ATOM 741 C C . ASN A 1 97 ? 23.161 27.218 26.959 1.00 87.00 97 ASN A C 1
ATOM 743 O O . ASN A 1 97 ? 24.164 26.571 26.676 1.00 87.00 97 ASN A O 1
ATOM 747 N N . GLU A 1 98 ? 23.084 27.941 28.074 1.00 88.25 98 GLU A N 1
ATOM 748 C CA . GLU A 1 98 ? 24.177 28.043 29.043 1.00 88.25 98 GLU A CA 1
ATOM 749 C C . GLU A 1 98 ? 24.554 26.691 29.663 1.00 88.25 98 GLU A C 1
ATOM 751 O O . GLU A 1 98 ? 25.740 26.385 29.759 1.00 88.25 98 GLU A O 1
ATOM 756 N N . ALA A 1 99 ? 23.573 25.854 30.023 1.00 90.06 99 ALA A N 1
ATOM 757 C CA . ALA A 1 99 ? 23.830 24.503 30.531 1.00 90.06 99 ALA A CA 1
ATOM 758 C C . ALA A 1 99 ? 24.580 23.640 29.502 1.00 90.06 99 ALA A C 1
ATOM 760 O O . ALA A 1 99 ? 25.579 22.995 29.816 1.00 90.06 99 ALA A O 1
ATOM 761 N N . LYS A 1 100 ? 24.157 23.676 28.231 1.00 92.88 100 LYS A N 1
ATOM 762 C CA . LYS A 1 100 ? 24.867 22.988 27.140 1.00 92.88 100 LYS A CA 1
ATOM 763 C C . LYS A 1 100 ? 26.280 23.539 26.948 1.00 92.88 100 LYS A C 1
ATOM 765 O O . LYS A 1 100 ? 27.214 22.758 26.795 1.00 92.88 100 LYS A O 1
ATOM 770 N N . ALA A 1 101 ? 26.450 24.859 26.996 1.00 89.19 101 ALA A N 1
ATOM 771 C CA . ALA A 1 101 ? 27.752 25.501 26.852 1.00 89.19 101 ALA A CA 1
ATOM 772 C C . ALA A 1 101 ? 28.715 25.113 27.990 1.00 89.19 101 ALA A C 1
ATOM 774 O O . ALA A 1 101 ? 29.867 24.775 27.716 1.00 89.19 101 ALA A O 1
ATOM 775 N N . ARG A 1 102 ? 28.239 25.074 29.244 1.00 91.50 102 ARG A N 1
ATOM 776 C CA . ARG A 1 102 ? 29.021 24.614 30.405 1.00 91.50 102 ARG A CA 1
ATOM 777 C C . ARG A 1 102 ? 29.437 23.153 30.290 1.00 91.50 102 ARG A C 1
ATOM 779 O O . ARG A 1 102 ? 30.581 22.839 30.584 1.00 91.50 102 ARG A O 1
ATOM 786 N N . LEU A 1 103 ? 28.570 22.273 29.785 1.00 90.38 103 LEU A N 1
ATOM 787 C CA . LEU A 1 103 ? 28.932 20.871 29.530 1.00 90.38 103 LEU A CA 1
ATOM 788 C C . LEU A 1 103 ? 29.936 20.702 28.380 1.00 90.38 103 LEU A C 1
ATOM 790 O O . LEU A 1 103 ? 30.666 19.711 28.336 1.00 90.38 103 LEU A O 1
ATOM 794 N N . MET A 1 104 ? 29.982 21.650 27.441 1.00 88.75 104 MET A N 1
ATOM 795 C CA . MET A 1 104 ? 30.956 21.646 26.350 1.00 88.75 104 MET A CA 1
ATOM 796 C C . MET A 1 104 ? 32.317 22.216 26.771 1.00 88.75 104 MET A C 1
ATOM 798 O O . MET A 1 104 ? 33.329 21.742 26.263 1.00 88.75 104 MET A O 1
ATOM 802 N N . ALA A 1 105 ? 32.370 23.184 27.691 1.00 84.69 105 ALA A N 1
ATOM 803 C CA . ALA A 1 105 ? 33.605 23.883 28.067 1.00 84.69 105 ALA A CA 1
ATOM 804 C C . ALA A 1 105 ? 34.752 22.952 28.533 1.00 84.69 105 ALA A C 1
ATOM 806 O O . ALA A 1 105 ? 35.833 23.041 27.945 1.00 84.69 105 ALA A O 1
ATOM 807 N N . PRO A 1 106 ? 34.544 21.973 29.441 1.00 79.44 106 PRO A N 1
ATOM 808 C CA . PRO A 1 106 ? 35.598 21.033 29.835 1.00 79.44 106 PRO A CA 1
ATOM 809 C C . PRO A 1 106 ? 36.143 20.197 28.668 1.00 79.44 106 PRO A C 1
ATOM 811 O O . PRO A 1 106 ? 37.321 19.850 28.641 1.00 79.44 106 PRO A O 1
ATOM 814 N N . LEU A 1 107 ? 35.301 19.892 27.671 1.00 80.31 107 LEU A N 1
ATOM 815 C CA . LEU A 1 107 ? 35.704 19.145 26.475 1.00 80.31 107 LEU A CA 1
ATOM 816 C C . LEU A 1 107 ? 36.513 20.011 25.493 1.00 80.31 107 LEU A C 1
ATOM 818 O O . LEU A 1 107 ? 37.290 19.469 24.705 1.00 80.31 107 LEU A O 1
ATOM 822 N N . LEU A 1 108 ? 36.324 21.337 25.521 1.00 76.19 108 LEU A N 1
ATOM 823 C CA . LEU A 1 108 ? 37.035 22.311 24.683 1.00 76.19 108 LEU A CA 1
ATOM 824 C C . LEU A 1 108 ? 38.417 22.669 25.251 1.00 76.19 108 LEU A C 1
ATOM 826 O O . LEU A 1 108 ? 39.348 22.917 24.493 1.00 76.19 108 LEU A O 1
ATOM 830 N N . GLU A 1 109 ? 38.575 22.710 26.571 1.00 74.31 109 GLU A N 1
ATOM 831 C CA . GLU A 1 109 ? 39.830 23.151 27.195 1.00 74.31 109 GLU A CA 1
ATOM 832 C C . GLU A 1 109 ? 40.931 22.082 27.177 1.00 74.31 109 GLU A C 1
ATOM 834 O O . GLU A 1 109 ? 42.086 22.386 27.469 1.00 74.31 109 GLU A O 1
ATOM 839 N N . GLY A 1 110 ? 40.600 20.833 26.823 1.00 60.97 110 GLY A N 1
ATOM 840 C CA . GLY A 1 110 ? 41.565 19.731 26.763 1.00 60.97 110 GLY A CA 1
ATOM 841 C C . GLY A 1 110 ? 42.298 19.494 28.088 1.00 60.97 110 GLY A C 1
ATOM 842 O O . GLY A 1 110 ? 43.380 18.906 28.085 1.00 60.97 110 GLY A O 1
ATOM 843 N N . SER A 1 111 ? 41.748 19.981 29.208 1.00 52.06 111 SER A N 1
ATOM 844 C CA . SER A 1 111 ? 42.431 19.973 30.495 1.00 52.06 111 SER A CA 1
ATOM 845 C C . SER A 1 111 ? 42.488 18.542 31.030 1.00 52.06 111 SER A C 1
ATOM 847 O O . SER A 1 111 ? 41.497 17.917 31.405 1.00 52.06 111 SER A O 1
ATOM 849 N N . SER A 1 112 ? 43.693 17.985 31.033 1.00 50.91 112 SER A N 1
ATOM 850 C CA . SER A 1 112 ? 43.962 16.604 31.424 1.00 50.91 112 SER A CA 1
ATOM 851 C C . SER A 1 112 ? 43.946 16.376 32.942 1.00 50.91 112 SER A C 1
ATOM 853 O O . SER A 1 112 ? 44.368 15.310 33.379 1.00 50.91 112 SER A O 1
ATOM 855 N N . SER A 1 113 ? 43.523 17.346 33.765 1.00 50.34 113 SER A N 1
ATOM 856 C CA . SER A 1 113 ? 43.800 17.303 35.210 1.00 50.34 113 SER A CA 1
ATOM 857 C C . SER A 1 113 ? 42.656 17.607 36.184 1.00 50.34 113 SER A C 1
ATOM 859 O O . SER A 1 113 ? 42.883 17.414 37.375 1.00 50.34 113 SER A O 1
ATOM 861 N N . SER A 1 114 ? 41.438 18.004 35.781 1.00 47.22 114 SER A N 1
ATOM 862 C CA . SER A 1 114 ? 40.380 18.230 36.800 1.00 47.22 114 SER A CA 1
ATOM 863 C C . SER A 1 114 ? 38.907 18.087 36.390 1.00 47.22 114 SER A C 1
ATOM 865 O O . SER A 1 114 ? 38.047 18.245 37.252 1.00 47.22 114 SER A O 1
ATOM 867 N N . GLY A 1 115 ? 38.575 17.753 35.137 1.00 56.88 115 GLY A N 1
ATOM 868 C CA . GLY A 1 115 ? 37.173 17.774 34.676 1.00 56.88 115 GLY A CA 1
ATOM 869 C C . GLY A 1 115 ? 36.698 16.579 33.851 1.00 56.88 115 GLY A C 1
ATOM 870 O O . GLY A 1 115 ? 35.575 16.603 33.347 1.00 56.88 115 GLY A O 1
ATOM 871 N N . VAL A 1 116 ? 37.519 15.540 33.669 1.00 66.81 116 VAL A N 1
ATOM 872 C CA . VAL A 1 116 ? 37.111 14.368 32.883 1.00 66.81 116 VAL A CA 1
ATOM 873 C C . VAL A 1 116 ? 36.175 13.513 33.732 1.00 66.81 116 VAL A C 1
ATOM 875 O O . VAL A 1 116 ? 36.594 12.902 34.711 1.00 66.81 116 VAL A O 1
ATOM 878 N N . MET A 1 117 ? 34.897 13.486 33.350 1.00 82.62 117 MET A N 1
ATOM 879 C CA . MET A 1 117 ? 33.913 12.536 33.870 1.00 82.62 117 MET A CA 1
ATOM 880 C C . MET A 1 117 ? 34.502 11.121 33.789 1.00 82.62 117 MET A C 1
ATOM 882 O O . MET A 1 117 ? 34.908 10.701 32.702 1.00 82.62 117 MET A O 1
ATOM 886 N N . SER A 1 118 ? 34.566 10.415 34.921 1.00 86.94 118 SER A N 1
ATOM 887 C CA . SER A 1 118 ? 35.115 9.056 34.978 1.00 86.94 118 SER A CA 1
ATOM 888 C C . SER A 1 118 ? 34.379 8.121 34.010 1.00 86.94 118 SER A C 1
ATOM 890 O O . SER A 1 118 ? 33.219 8.368 33.647 1.00 86.94 118 SER A O 1
ATOM 892 N N . GLU A 1 119 ? 35.034 7.047 33.557 1.00 84.44 119 GLU A N 1
ATOM 893 C CA . GLU A 1 119 ? 34.367 6.067 32.690 1.00 84.44 119 GLU A CA 1
ATOM 894 C C . GLU A 1 119 ? 33.154 5.445 33.393 1.00 84.44 119 GLU A C 1
ATOM 896 O O . GLU A 1 119 ? 32.127 5.215 32.752 1.00 84.44 119 GLU A O 1
ATOM 901 N N . GLU A 1 120 ? 33.230 5.274 34.713 1.00 88.94 120 GLU A N 1
ATOM 902 C CA . GLU A 1 120 ? 32.144 4.802 35.567 1.00 88.94 120 GLU A CA 1
ATOM 903 C C . GLU A 1 120 ? 30.960 5.780 35.559 1.00 88.94 120 GLU A C 1
ATOM 905 O O . GLU A 1 120 ? 29.836 5.377 35.244 1.00 88.94 120 GLU A O 1
ATOM 910 N N . ALA A 1 121 ? 31.202 7.080 35.776 1.00 87.56 121 ALA A N 1
ATOM 911 C CA . ALA A 1 121 ? 30.167 8.114 35.711 1.00 87.56 121 ALA A CA 1
ATOM 912 C C . ALA A 1 121 ? 29.534 8.189 34.311 1.00 87.56 121 ALA A C 1
ATOM 914 O O . ALA A 1 121 ? 28.312 8.304 34.174 1.00 87.56 121 ALA A O 1
ATOM 915 N N . ARG A 1 122 ? 30.346 8.067 33.251 1.00 89.88 122 ARG A N 1
ATOM 916 C CA . ARG A 1 122 ? 29.878 8.052 31.857 1.00 89.88 122 ARG A CA 1
ATOM 917 C C . ARG A 1 122 ? 29.016 6.824 31.563 1.00 89.88 122 ARG A C 1
ATOM 919 O O . ARG A 1 122 ? 27.978 6.949 30.907 1.00 89.88 122 ARG A O 1
ATOM 926 N N . ALA A 1 123 ? 29.423 5.647 32.035 1.00 90.50 123 ALA A N 1
ATOM 927 C CA . ALA A 1 123 ? 28.679 4.403 31.871 1.00 90.50 123 ALA A CA 1
ATOM 928 C C . ALA A 1 123 ? 27.352 4.441 32.644 1.00 90.50 123 ALA A C 1
ATOM 930 O O . ALA A 1 123 ? 26.305 4.105 32.078 1.00 90.50 123 ALA A O 1
ATOM 931 N N . ALA A 1 124 ? 27.369 4.925 33.889 1.00 91.75 124 ALA A N 1
ATOM 932 C CA . ALA A 1 124 ? 26.183 5.102 34.720 1.00 91.75 124 ALA A CA 1
ATOM 933 C C . ALA A 1 124 ? 25.196 6.102 34.097 1.00 91.75 124 ALA A C 1
ATOM 935 O O . ALA A 1 124 ? 23.999 5.814 33.983 1.00 91.75 124 ALA A O 1
ATOM 936 N N . LEU A 1 125 ? 25.693 7.236 33.593 1.00 91.62 125 LEU A N 1
ATOM 937 C CA . LEU A 1 125 ? 24.889 8.225 32.879 1.00 91.62 125 LEU A CA 1
ATOM 938 C C . LEU A 1 125 ? 24.325 7.657 31.566 1.00 91.62 125 LEU A C 1
ATOM 940 O O . LEU A 1 125 ? 23.154 7.871 31.254 1.00 91.62 125 LEU A O 1
ATOM 944 N N . GLY A 1 126 ? 25.100 6.858 30.827 1.00 91.81 126 GLY A N 1
ATOM 945 C CA . GLY A 1 126 ? 24.629 6.144 29.636 1.00 91.81 126 GLY A CA 1
ATOM 946 C C . GLY A 1 126 ? 23.539 5.110 29.937 1.00 91.81 126 GLY A C 1
ATOM 947 O O . GLY A 1 126 ? 22.593 4.958 29.159 1.00 91.81 126 GLY A O 1
ATOM 948 N N . ALA A 1 127 ? 23.623 4.420 31.076 1.00 92.88 127 ALA A N 1
ATOM 949 C CA . ALA A 1 127 ? 22.584 3.507 31.541 1.00 92.88 127 ALA A CA 1
ATOM 950 C C . ALA A 1 127 ? 21.311 4.264 31.956 1.00 92.88 127 ALA A C 1
ATOM 952 O O . ALA A 1 127 ? 20.210 3.877 31.553 1.00 92.88 127 ALA A O 1
ATOM 953 N N . ALA A 1 128 ? 21.452 5.373 32.689 1.00 91.00 128 ALA A N 1
ATOM 954 C CA . ALA A 1 128 ? 20.347 6.256 33.060 1.00 91.00 128 ALA A CA 1
ATOM 955 C C . ALA A 1 128 ? 19.652 6.843 31.818 1.00 91.00 128 ALA A C 1
ATOM 957 O O . ALA A 1 128 ? 18.424 6.792 31.709 1.00 91.00 128 ALA A O 1
ATOM 958 N N . ALA A 1 129 ? 20.432 7.277 30.822 1.00 90.50 129 ALA A N 1
ATOM 959 C CA . ALA A 1 129 ? 19.938 7.808 29.557 1.00 90.50 129 ALA A CA 1
ATOM 960 C C . ALA A 1 129 ? 19.089 6.798 28.765 1.00 90.50 129 ALA A C 1
ATOM 962 O O . ALA A 1 129 ? 18.159 7.189 28.061 1.00 90.50 129 ALA A O 1
ATOM 963 N N . LYS A 1 130 ? 19.336 5.487 28.896 1.00 89.06 130 LYS A N 1
ATOM 964 C CA . LYS A 1 130 ? 18.564 4.449 28.187 1.00 89.06 130 LYS A CA 1
ATOM 965 C C . LYS A 1 130 ? 17.179 4.193 28.793 1.00 89.06 130 LYS A C 1
ATOM 967 O O . LYS A 1 130 ? 16.288 3.752 28.060 1.00 89.06 130 LYS A O 1
ATOM 972 N N . ARG A 1 131 ? 16.950 4.524 30.072 1.00 87.19 131 ARG A N 1
ATOM 973 C CA . ARG A 1 131 ? 15.672 4.289 30.776 1.00 87.19 131 ARG A CA 1
ATOM 974 C C . ARG A 1 131 ? 14.505 5.054 30.126 1.00 87.19 131 ARG A C 1
ATOM 976 O O . ARG A 1 131 ? 14.690 6.096 29.486 1.00 87.19 131 ARG A O 1
ATOM 983 N N . LYS A 1 132 ? 13.291 4.499 30.216 1.00 84.94 132 LYS A N 1
ATOM 984 C CA . LYS A 1 132 ? 12.035 5.123 29.758 1.00 84.94 132 LYS A CA 1
ATOM 985 C C . LYS A 1 132 ? 11.050 5.145 30.942 1.00 84.94 132 LYS A C 1
ATOM 987 O O . LYS A 1 132 ? 10.623 4.061 31.327 1.00 84.94 132 LYS A O 1
ATOM 992 N N . PRO A 1 133 ? 10.681 6.321 31.493 1.00 82.69 133 PRO A N 1
ATOM 993 C CA . PRO A 1 133 ? 11.124 7.674 31.120 1.00 82.69 133 PRO A CA 1
ATOM 994 C C . PRO A 1 133 ? 12.608 7.935 31.444 1.00 82.69 133 PRO A C 1
ATOM 996 O O . PRO A 1 133 ? 13.227 7.183 32.196 1.00 82.69 133 PRO A O 1
ATOM 999 N N . LEU A 1 134 ? 13.193 8.977 30.838 1.00 86.06 134 LEU A N 1
ATOM 1000 C CA . LEU A 1 134 ? 14.543 9.424 31.191 1.00 86.06 134 LEU A CA 1
ATOM 1001 C C . LEU A 1 134 ? 14.525 9.911 32.644 1.00 86.06 134 LEU A C 1
ATOM 1003 O O . LEU A 1 134 ? 13.777 10.825 32.970 1.00 86.06 134 LEU A O 1
ATOM 1007 N N . SER A 1 135 ? 15.344 9.301 33.496 1.00 90.31 135 SER A N 1
ATOM 1008 C CA . SER A 1 135 ? 15.513 9.691 34.894 1.00 90.31 135 SER A CA 1
ATOM 1009 C C . SER A 1 135 ? 17.004 9.731 35.197 1.00 90.31 135 SER A C 1
ATOM 1011 O O . SER A 1 135 ? 17.712 8.760 34.924 1.00 90.31 135 SER A O 1
ATOM 1013 N N . LEU A 1 136 ? 17.474 10.866 35.717 1.00 94.12 136 LEU A N 1
ATOM 1014 C CA . LEU A 1 136 ? 18.860 11.095 36.122 1.00 94.12 136 LEU A CA 1
ATOM 1015 C C . LEU A 1 136 ? 18.914 11.127 37.658 1.00 94.12 136 LEU A C 1
ATOM 1017 O O . LEU A 1 136 ? 18.758 12.206 38.234 1.00 94.12 136 LEU A O 1
ATOM 1021 N N . PRO A 1 137 ? 19.035 9.969 38.334 1.00 94.69 137 PRO A N 1
ATOM 1022 C CA . PRO A 1 137 ? 18.949 9.879 39.793 1.00 94.69 137 PRO A CA 1
ATOM 1023 C C . PRO A 1 137 ? 20.143 10.548 40.488 1.00 94.69 137 PRO A C 1
ATOM 1025 O O . PRO A 1 137 ? 21.221 10.653 39.906 1.00 94.69 137 PRO A O 1
ATOM 1028 N N . ASP A 1 138 ? 19.973 10.941 41.756 1.00 95.50 138 ASP A N 1
ATOM 1029 C CA . ASP A 1 138 ? 21.068 11.477 42.589 1.00 95.50 138 ASP A CA 1
ATOM 1030 C C . ASP A 1 138 ? 22.188 10.450 42.823 1.00 95.50 138 ASP A C 1
ATOM 1032 O O . ASP A 1 138 ? 23.313 10.832 43.124 1.00 95.50 138 ASP A O 1
ATOM 1036 N N . SER A 1 139 ? 21.932 9.154 42.602 1.00 94.25 139 SER A N 1
ATOM 1037 C CA . SER A 1 139 ? 22.976 8.121 42.628 1.00 94.25 139 SER A CA 1
ATOM 1038 C C . SER A 1 139 ? 24.076 8.357 41.587 1.00 94.25 139 SER A C 1
ATOM 1040 O O . SER A 1 139 ? 25.163 7.822 41.725 1.00 94.25 139 SER A O 1
ATOM 1042 N N . LEU A 1 140 ? 23.854 9.180 40.556 1.00 91.88 140 LEU A N 1
ATOM 1043 C CA . LEU A 1 140 ? 24.932 9.575 39.643 1.00 91.88 140 LEU A CA 1
ATOM 1044 C C . LEU A 1 140 ? 26.028 10.390 40.353 1.00 91.88 140 LEU A C 1
ATOM 1046 O O . LEU A 1 140 ? 27.177 10.343 39.924 1.00 91.88 140 LEU A O 1
ATOM 1050 N N . LEU A 1 141 ? 25.706 11.073 41.460 1.00 92.00 141 LEU A N 1
ATOM 1051 C CA . LEU A 1 141 ? 26.693 11.767 42.294 1.00 92.00 141 LEU A CA 1
ATOM 1052 C C . LEU A 1 141 ? 27.652 10.776 42.962 1.00 92.00 141 LEU A C 1
ATOM 1054 O O . LEU A 1 141 ? 28.856 11.012 43.002 1.00 92.00 141 LEU A O 1
ATOM 1058 N N . THR A 1 142 ? 27.132 9.643 43.449 1.00 90.44 142 THR A N 1
ATOM 1059 C CA . THR A 1 142 ? 27.957 8.592 44.066 1.00 90.44 142 THR A CA 1
ATOM 1060 C C . THR A 1 142 ? 28.811 7.843 43.045 1.00 90.44 142 THR A C 1
ATOM 1062 O O . THR A 1 142 ? 29.860 7.328 43.406 1.00 90.44 142 THR A O 1
ATOM 1065 N N . GLU A 1 143 ? 28.407 7.845 41.770 1.00 91.31 143 GLU A N 1
ATOM 1066 C CA . GLU A 1 143 ? 29.191 7.312 40.642 1.00 91.31 143 GLU A CA 1
ATOM 1067 C C . GLU A 1 143 ? 30.254 8.306 40.128 1.00 91.31 143 GLU A C 1
ATOM 1069 O O . GLU A 1 143 ? 30.914 8.045 39.124 1.00 91.31 143 GLU A O 1
ATOM 1074 N N . GLY A 1 144 ? 30.429 9.455 40.794 1.00 90.62 144 GLY A N 1
ATOM 1075 C CA . GLY A 1 144 ? 31.468 10.439 40.479 1.00 90.62 144 GLY A CA 1
ATOM 1076 C C . GLY A 1 144 ? 31.051 11.548 39.508 1.00 90.62 144 GLY A C 1
ATOM 1077 O O . GLY A 1 144 ? 31.916 12.275 39.020 1.00 90.62 144 GLY A O 1
ATOM 1078 N N . LEU A 1 145 ? 29.755 11.713 39.212 1.00 89.81 145 LEU A N 1
ATOM 1079 C CA . LEU A 1 145 ? 29.268 12.840 38.411 1.00 89.81 145 LEU A CA 1
ATOM 1080 C C . LEU A 1 145 ? 29.192 14.117 39.276 1.00 89.81 145 LEU A C 1
ATOM 1082 O O . LEU A 1 145 ? 28.482 14.110 40.284 1.00 89.81 145 LEU A O 1
ATOM 1086 N N . PRO A 1 146 ? 29.852 15.232 38.905 1.00 92.12 146 PRO A N 1
ATOM 1087 C CA . PRO A 1 146 ? 29.753 16.477 39.665 1.00 92.12 146 PRO A CA 1
ATOM 1088 C C . PRO A 1 146 ? 28.309 16.985 39.760 1.00 92.12 146 PRO A C 1
ATOM 1090 O O . PRO A 1 146 ? 27.538 16.884 38.801 1.00 92.12 146 PRO A O 1
ATOM 1093 N N . GLN A 1 147 ? 27.946 17.586 40.897 1.00 93.25 147 GLN A N 1
ATOM 1094 C CA . GLN A 1 147 ? 26.583 18.078 41.136 1.00 93.25 147 GLN A CA 1
ATOM 1095 C C . GLN A 1 147 ? 26.134 19.110 40.096 1.00 93.25 147 GLN A C 1
ATOM 1097 O O . GLN A 1 147 ? 24.999 19.060 39.630 1.00 93.25 147 GLN A O 1
ATOM 1102 N N . GLU A 1 148 ? 27.033 19.999 39.683 1.00 90.94 148 GLU A N 1
ATOM 1103 C CA . GLU A 1 148 ? 26.767 21.022 38.667 1.00 90.94 148 GLU A CA 1
ATOM 1104 C C . GLU A 1 148 ? 26.455 20.398 37.297 1.00 90.94 148 GLU A C 1
ATOM 1106 O O . GLU A 1 148 ? 25.477 20.766 36.649 1.00 90.94 148 GLU A O 1
ATOM 1111 N N . VAL A 1 149 ? 27.213 19.366 36.909 1.00 92.00 149 VAL A N 1
ATOM 1112 C CA . VAL A 1 149 ? 26.992 18.597 35.674 1.00 92.00 149 VAL A CA 1
ATOM 1113 C C . VAL A 1 149 ? 25.648 17.868 35.722 1.00 92.00 149 VAL A C 1
ATOM 1115 O O . VAL A 1 149 ? 24.911 17.863 34.736 1.00 92.00 149 VAL A O 1
ATOM 1118 N N . LEU A 1 150 ? 25.288 17.277 36.867 1.00 93.75 150 LEU A N 1
ATOM 1119 C CA . LEU A 1 150 ? 23.993 16.616 37.037 1.00 93.75 150 LEU A CA 1
ATOM 1120 C C . LEU A 1 150 ? 22.823 17.606 36.923 1.00 93.75 150 LEU A C 1
ATOM 1122 O O . LEU A 1 150 ? 21.810 17.277 36.300 1.00 93.75 150 LEU A O 1
ATOM 1126 N N . LEU A 1 151 ? 22.955 18.809 37.487 1.00 92.44 151 LEU A N 1
ATOM 1127 C CA . LEU A 1 151 ? 21.946 19.865 37.375 1.00 92.44 151 LEU A CA 1
ATOM 1128 C C . LEU A 1 151 ? 21.785 20.339 35.925 1.00 92.44 151 LEU A C 1
ATOM 1130 O O . LEU A 1 151 ? 20.655 20.420 35.444 1.00 92.44 151 LEU A O 1
ATOM 1134 N N . ASP A 1 152 ? 22.885 20.555 35.202 1.00 94.00 152 ASP A N 1
ATOM 1135 C CA . ASP A 1 152 ? 22.847 20.939 33.786 1.00 94.00 152 ASP A CA 1
ATOM 1136 C C . ASP A 1 152 ? 22.224 19.838 32.909 1.00 94.00 152 ASP A C 1
ATOM 1138 O O . ASP A 1 152 ? 21.395 20.114 32.037 1.00 94.00 152 ASP A O 1
ATOM 1142 N N . LEU A 1 153 ? 22.535 18.565 33.172 1.00 93.56 153 LEU A N 1
ATOM 1143 C CA . LEU A 1 153 ? 21.931 17.436 32.460 1.00 93.56 153 LEU A CA 1
ATOM 1144 C C . LEU A 1 153 ? 20.434 17.288 32.755 1.00 93.56 153 LEU A C 1
ATOM 1146 O O . LEU A 1 153 ? 19.669 16.976 31.841 1.00 93.56 153 LEU A O 1
ATOM 1150 N N . ARG A 1 154 ? 19.991 17.534 33.994 1.00 94.00 154 ARG A N 1
ATOM 1151 C CA . ARG A 1 154 ? 18.558 17.580 34.344 1.00 94.00 154 ARG A CA 1
ATOM 1152 C C . ARG A 1 154 ? 17.860 18.733 33.634 1.00 94.00 154 ARG A C 1
ATOM 1154 O O . ARG A 1 154 ? 16.824 18.519 33.005 1.00 94.00 154 ARG A O 1
ATOM 1161 N N . GLN A 1 155 ? 18.482 19.911 33.629 1.00 92.38 155 GLN A N 1
ATOM 1162 C CA . GLN A 1 155 ? 17.981 21.081 32.917 1.00 92.38 155 GLN A CA 1
ATOM 1163 C C . GLN A 1 155 ? 17.783 20.781 31.423 1.00 92.38 155 GLN A C 1
ATOM 1165 O O . GLN A 1 155 ? 16.738 21.122 30.867 1.00 92.38 155 GLN A O 1
ATOM 1170 N N . ILE A 1 156 ? 18.733 20.090 30.782 1.00 92.50 156 ILE A N 1
ATOM 1171 C CA . ILE A 1 156 ? 18.633 19.667 29.376 1.00 92.50 156 ILE A CA 1
ATOM 1172 C C . ILE A 1 156 ? 17.564 18.589 29.182 1.00 92.50 156 ILE A C 1
ATOM 1174 O O . ILE A 1 156 ? 16.749 18.697 28.266 1.00 92.50 156 ILE A O 1
ATOM 1178 N N . ALA A 1 157 ? 17.535 17.568 30.040 1.00 90.94 157 ALA A N 1
ATOM 1179 C CA . ALA A 1 157 ? 16.557 16.483 29.980 1.00 90.94 157 ALA A CA 1
ATOM 1180 C C . ALA A 1 157 ? 15.107 16.993 30.046 1.00 90.94 157 ALA A C 1
ATOM 1182 O O . ALA A 1 157 ? 14.240 16.477 29.340 1.00 90.94 157 ALA A O 1
ATOM 1183 N N . GLU A 1 158 ? 14.850 18.010 30.870 1.00 87.75 158 GLU A N 1
ATOM 1184 C CA . GLU A 1 158 ? 13.515 18.559 31.115 1.00 87.75 158 GLU A CA 1
ATOM 1185 C C . GLU A 1 158 ? 13.100 19.647 30.116 1.00 87.75 158 GLU A C 1
ATOM 1187 O O . GLU A 1 158 ? 11.906 19.799 29.815 1.00 87.75 158 GLU A O 1
ATOM 1192 N N . ASN A 1 159 ? 14.064 20.433 29.619 1.00 84.62 159 ASN A N 1
ATOM 1193 C CA . ASN A 1 159 ? 13.773 21.687 28.922 1.00 84.62 159 ASN A CA 1
ATOM 1194 C C . ASN A 1 159 ? 14.207 21.749 27.462 1.00 84.62 159 ASN A C 1
ATOM 1196 O O . ASN A 1 159 ? 13.854 22.718 26.794 1.00 84.62 159 ASN A O 1
ATOM 1200 N N . ASP A 1 160 ? 14.904 20.746 26.938 1.00 81.62 160 ASP A N 1
ATOM 1201 C CA . ASP A 1 160 ? 15.255 20.718 25.524 1.00 81.62 160 ASP A CA 1
ATOM 1202 C C . ASP A 1 160 ? 14.079 20.186 24.680 1.00 81.62 160 ASP A C 1
ATOM 1204 O O . ASP A 1 160 ? 13.656 19.031 24.815 1.00 81.62 160 ASP A O 1
ATOM 1208 N N . TYR A 1 161 ? 13.555 21.058 23.809 1.00 77.19 161 TYR A N 1
ATOM 1209 C CA . TYR A 1 161 ? 12.528 20.754 22.807 1.00 77.19 161 TYR A CA 1
ATOM 1210 C C . TYR A 1 161 ? 13.094 21.015 21.413 1.00 77.19 161 TYR A C 1
ATOM 1212 O O . TYR A 1 161 ? 13.689 22.064 21.158 1.00 77.19 161 TYR A O 1
ATOM 1220 N N . TRP A 1 162 ? 12.818 20.108 20.478 1.00 70.31 162 TRP A N 1
ATOM 1221 C CA . TRP A 1 162 ? 13.089 20.309 19.057 1.00 70.31 162 TRP A CA 1
ATOM 1222 C C . TRP A 1 162 ? 11.769 20.248 18.293 1.00 70.31 162 TRP A C 1
ATOM 1224 O O . TRP A 1 162 ? 11.010 19.293 18.452 1.00 70.31 162 TRP A O 1
ATOM 1234 N N . GLU A 1 163 ? 11.470 21.287 17.505 1.00 67.06 163 GLU A N 1
ATOM 1235 C CA . GLU A 1 163 ? 10.237 21.387 16.698 1.00 67.06 163 GLU A CA 1
ATOM 1236 C C . GLU A 1 163 ? 8.949 21.108 17.503 1.00 67.06 163 GLU A C 1
ATOM 1238 O O . GLU A 1 163 ? 8.031 20.435 17.044 1.00 67.06 163 GLU A O 1
ATOM 1243 N N . GLY A 1 164 ? 8.892 21.603 18.745 1.00 64.12 164 GLY A N 1
ATOM 1244 C CA . GLY A 1 164 ? 7.719 21.470 19.616 1.00 64.12 164 GLY A CA 1
ATOM 1245 C C . GLY A 1 164 ? 7.529 20.090 20.260 1.00 64.12 164 GLY A C 1
ATOM 1246 O O . GLY A 1 164 ? 6.554 19.899 20.981 1.00 64.12 164 GLY A O 1
ATOM 1247 N N . LYS A 1 165 ? 8.448 19.132 20.063 1.00 64.69 165 LYS A N 1
ATOM 1248 C CA . LYS A 1 165 ? 8.382 17.789 20.669 1.00 64.69 165 LYS A CA 1
ATOM 1249 C C . LYS A 1 165 ? 9.409 17.630 21.802 1.00 64.69 165 LYS A C 1
ATOM 1251 O O . LYS A 1 165 ? 10.592 17.918 21.623 1.00 64.69 165 LYS A O 1
ATOM 1256 N N . GLN A 1 166 ? 8.975 17.107 22.958 1.00 59.91 166 GLN A N 1
ATOM 1257 C CA . GLN A 1 166 ? 9.778 16.890 24.186 1.00 59.91 166 GLN A CA 1
ATOM 1258 C C . GLN A 1 166 ? 10.757 15.695 24.093 1.00 59.91 166 GLN A C 1
ATOM 1260 O O . GLN A 1 166 ? 11.020 14.995 25.066 1.00 59.91 166 GLN A O 1
ATOM 1265 N N . VAL A 1 167 ? 11.270 15.390 22.903 1.00 59.66 167 VAL A N 1
ATOM 1266 C CA . VAL A 1 167 ? 12.129 14.212 22.683 1.00 59.66 167 VAL A CA 1
ATOM 1267 C C . VAL A 1 167 ? 13.615 14.596 22.711 1.00 59.66 167 VAL A C 1
ATOM 1269 O O . VAL A 1 167 ? 14.481 13.725 22.819 1.00 59.66 167 VAL A O 1
ATOM 1272 N N . SER A 1 168 ? 13.944 15.893 22.650 1.00 76.69 168 SER A N 1
ATOM 1273 C CA . SER A 1 168 ? 15.305 16.306 22.317 1.00 76.69 168 SER A CA 1
ATOM 1274 C C . SER A 1 168 ? 16.294 16.264 23.479 1.00 76.69 168 SER A C 1
ATOM 1276 O O . SER A 1 168 ? 17.436 15.923 23.216 1.00 76.69 168 SER A O 1
ATOM 1278 N N . GLY A 1 169 ? 15.898 16.448 24.745 1.00 87.69 169 GLY A N 1
ATOM 1279 C CA . GLY A 1 169 ? 16.848 16.374 25.874 1.00 87.69 169 GLY A CA 1
ATOM 1280 C C . GLY A 1 169 ? 17.505 15.002 26.036 1.00 87.69 169 GLY A C 1
ATOM 1281 O O . GLY A 1 169 ? 18.726 14.882 26.122 1.00 87.69 169 GLY A O 1
ATOM 1282 N N . LYS A 1 170 ? 16.701 13.934 25.965 1.00 90.06 170 LYS A N 1
ATOM 1283 C CA . LYS A 1 170 ? 17.197 12.548 25.968 1.00 90.06 170 LYS A CA 1
ATOM 1284 C C . LYS A 1 170 ? 18.109 12.263 24.778 1.00 90.06 170 L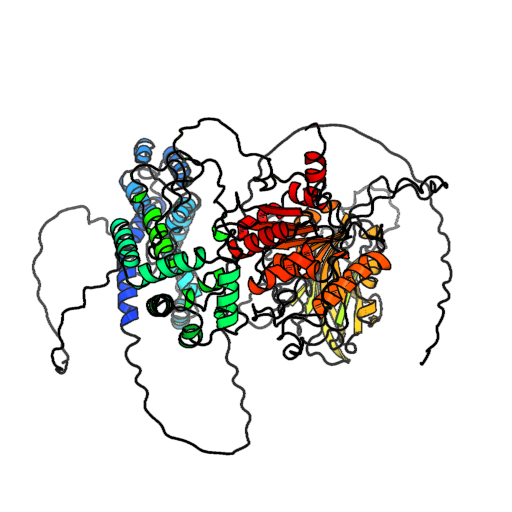YS A C 1
ATOM 1286 O O . LYS A 1 170 ? 19.150 11.621 24.931 1.00 90.06 170 LYS A O 1
ATOM 1291 N N . MET A 1 171 ? 17.701 12.718 23.596 1.00 89.50 171 MET A N 1
ATOM 1292 C CA . MET A 1 171 ? 18.469 12.555 22.367 1.00 89.50 171 MET A CA 1
ATOM 1293 C C . MET A 1 171 ? 19.796 13.316 22.444 1.00 89.50 171 MET A C 1
ATOM 1295 O O . MET A 1 171 ? 20.831 12.728 22.157 1.00 89.50 171 MET A O 1
ATOM 1299 N N . TRP A 1 172 ? 19.784 14.560 22.926 1.00 93.56 172 TRP A N 1
ATOM 1300 C CA . TRP A 1 172 ? 20.969 15.393 23.105 1.00 93.56 172 TRP A CA 1
ATOM 1301 C C . TRP A 1 172 ? 21.961 14.738 24.059 1.00 93.56 172 TRP A C 1
ATOM 1303 O O . TRP A 1 172 ? 23.115 14.581 23.692 1.00 93.56 172 TRP A O 1
ATOM 1313 N N . ILE A 1 173 ? 21.517 14.268 25.231 1.00 94.12 173 ILE A N 1
ATOM 1314 C CA . ILE A 1 173 ? 22.392 13.584 26.200 1.00 94.12 173 ILE A CA 1
ATOM 1315 C C . ILE A 1 173 ? 22.984 12.311 25.586 1.00 94.12 173 ILE A C 1
ATOM 1317 O O . ILE A 1 173 ? 24.174 12.048 25.734 1.00 94.12 173 ILE A O 1
ATOM 1321 N N . THR A 1 174 ? 22.179 11.533 24.854 1.00 91.81 174 THR A N 1
ATOM 1322 C CA . THR A 1 174 ? 22.645 10.306 24.185 1.00 91.81 174 THR A CA 1
ATOM 1323 C C . THR A 1 174 ? 23.687 10.611 23.105 1.00 91.81 174 THR A C 1
ATOM 1325 O O . THR A 1 174 ? 24.693 9.910 23.006 1.00 91.81 174 THR A O 1
ATOM 1328 N N . GLU A 1 175 ? 23.464 11.648 22.295 1.00 92.94 175 GLU A N 1
ATOM 1329 C CA . GLU A 1 175 ? 24.407 12.068 21.259 1.00 92.94 175 GLU A CA 1
ATOM 1330 C C . GLU A 1 175 ? 25.655 12.728 21.845 1.00 92.94 175 GLU A C 1
ATOM 1332 O O . GLU A 1 175 ? 26.748 12.429 21.387 1.00 92.94 175 GLU A O 1
ATOM 1337 N N . TRP A 1 176 ? 25.538 13.537 22.896 1.00 94.19 176 TRP A N 1
ATOM 1338 C CA . TRP A 1 176 ? 26.670 14.133 23.605 1.00 94.19 176 TRP A CA 1
ATOM 1339 C C . TRP A 1 176 ? 27.548 13.060 24.267 1.00 94.19 176 TRP A C 1
ATOM 1341 O O . TRP A 1 176 ? 28.768 13.072 24.122 1.00 94.19 176 TRP A O 1
ATOM 1351 N N . LEU A 1 177 ? 26.945 12.042 24.889 1.00 91.75 177 LEU A N 1
ATOM 1352 C CA . LEU A 1 177 ? 27.670 10.876 25.408 1.00 91.75 177 LEU A CA 1
ATOM 1353 C C . LEU A 1 177 ? 28.347 10.039 24.319 1.00 91.75 177 LEU A C 1
ATOM 1355 O O . LEU A 1 177 ? 29.253 9.270 24.629 1.00 91.75 177 LEU A O 1
ATOM 1359 N N . ARG A 1 178 ? 27.910 10.124 23.061 1.00 91.69 178 ARG A N 1
ATOM 1360 C CA . ARG A 1 178 ? 28.526 9.400 21.940 1.00 91.69 178 ARG A CA 1
ATOM 1361 C C . ARG A 1 178 ? 29.594 10.244 21.244 1.00 91.69 178 ARG A C 1
ATOM 1363 O O . ARG A 1 178 ? 30.697 9.766 21.012 1.00 91.69 178 ARG A O 1
ATOM 1370 N N . ASP A 1 179 ? 29.264 11.498 20.958 1.00 90.75 179 ASP A N 1
ATOM 1371 C CA . ASP A 1 179 ? 29.947 12.375 20.008 1.00 90.75 179 ASP A CA 1
ATOM 1372 C C . ASP A 1 179 ? 30.434 13.694 20.636 1.00 90.75 179 ASP A C 1
ATOM 1374 O O . ASP A 1 179 ? 31.026 14.508 19.934 1.00 90.75 179 ASP A O 1
ATOM 1378 N N . GLY A 1 180 ? 30.238 13.931 21.937 1.00 89.62 180 GLY A N 1
ATOM 1379 C CA . GLY A 1 180 ? 30.542 15.209 22.597 1.00 89.62 180 GLY A CA 1
ATOM 1380 C C . GLY A 1 180 ? 31.990 15.673 22.413 1.00 89.62 180 GLY A C 1
ATOM 1381 O O . GLY A 1 180 ? 32.229 16.847 22.149 1.00 89.62 180 GLY A O 1
ATOM 1382 N N . GLN A 1 181 ? 32.961 14.752 22.429 1.00 86.12 181 GLN A N 1
ATOM 1383 C CA . GLN A 1 181 ? 34.369 15.083 22.160 1.00 86.12 181 GLN A CA 1
ATOM 1384 C C . GLN A 1 181 ? 34.583 15.556 20.715 1.00 86.12 181 GLN A C 1
ATOM 1386 O O . GLN A 1 181 ? 35.326 16.504 20.450 1.00 86.12 181 GLN A O 1
ATOM 1391 N N . LYS A 1 182 ? 33.906 14.905 19.765 1.00 87.44 182 LYS A N 1
ATOM 1392 C CA . LYS A 1 182 ? 33.931 15.294 18.355 1.00 87.44 182 LYS A CA 1
ATOM 1393 C C . LYS A 1 182 ? 33.268 16.655 18.174 1.00 87.44 182 LYS A C 1
ATOM 1395 O O . LYS A 1 182 ? 33.824 17.500 17.485 1.00 87.44 182 LYS A O 1
ATOM 1400 N N . TRP A 1 183 ? 32.132 16.890 18.831 1.00 91.50 183 TRP A N 1
ATOM 1401 C CA . TRP A 1 183 ? 31.463 18.189 18.844 1.00 91.50 183 TRP A CA 1
ATOM 1402 C C . TRP A 1 183 ? 32.398 19.274 19.383 1.00 91.50 183 TRP A C 1
ATOM 1404 O O . TRP A 1 183 ? 32.552 20.306 18.738 1.00 91.50 183 TRP A O 1
ATOM 1414 N N . ALA A 1 184 ? 33.073 19.031 20.506 1.00 86.00 184 ALA A N 1
ATOM 1415 C CA . ALA A 1 184 ? 34.017 19.981 21.085 1.00 86.00 184 ALA A CA 1
ATOM 1416 C C . ALA A 1 184 ? 35.172 20.284 20.120 1.00 86.00 184 ALA A C 1
ATOM 1418 O O . ALA A 1 184 ? 35.489 21.442 19.868 1.00 86.00 184 ALA A O 1
ATOM 1419 N N . THR A 1 185 ? 35.724 19.252 19.481 1.00 84.44 185 THR A N 1
ATOM 1420 C CA . THR A 1 185 ? 36.760 19.408 18.450 1.00 84.44 185 THR A CA 1
ATOM 1421 C C . THR A 1 185 ? 36.259 20.240 17.262 1.00 84.44 185 THR A C 1
ATOM 1423 O O . THR A 1 185 ? 36.949 21.156 16.826 1.00 84.44 185 THR A O 1
ATOM 1426 N N . GLU A 1 186 ? 35.045 19.981 16.763 1.00 85.19 186 GLU A N 1
ATOM 1427 C CA . GLU A 1 186 ? 34.417 20.762 15.685 1.00 85.19 186 GLU A CA 1
ATOM 1428 C C . GLU A 1 186 ? 34.214 22.234 16.094 1.00 85.19 186 GLU A C 1
ATOM 1430 O O . GLU A 1 186 ? 34.498 23.146 15.313 1.00 85.19 186 GLU A O 1
ATOM 1435 N N . ALA A 1 187 ? 33.771 22.488 17.328 1.00 84.44 187 ALA A N 1
ATOM 1436 C CA . ALA A 1 187 ? 33.593 23.837 17.857 1.00 84.44 187 ALA A CA 1
ATOM 1437 C C . ALA A 1 187 ? 34.933 24.571 18.028 1.00 84.44 187 ALA A C 1
ATOM 1439 O O . ALA A 1 187 ? 35.050 25.716 17.592 1.00 84.44 187 ALA A O 1
ATOM 1440 N N . LEU A 1 188 ? 35.965 23.915 18.571 1.00 83.50 188 LEU A N 1
ATOM 1441 C CA . LEU A 1 188 ? 37.328 24.456 18.663 1.00 83.50 188 LEU A CA 1
ATOM 1442 C C . LEU A 1 188 ? 37.887 24.802 17.292 1.00 83.50 188 LEU A C 1
ATOM 1444 O O . LEU A 1 188 ? 38.351 25.920 17.091 1.00 83.50 188 LEU A O 1
ATOM 1448 N N . GLN A 1 189 ? 37.804 23.881 16.330 1.00 81.88 189 GLN A N 1
ATOM 1449 C CA . GLN A 1 189 ? 38.275 24.137 14.972 1.00 81.88 189 GLN A CA 1
ATOM 1450 C C . GLN A 1 189 ? 37.499 25.297 14.327 1.00 81.88 189 GLN A C 1
ATOM 1452 O O . GLN A 1 189 ? 38.081 26.097 13.595 1.00 81.88 189 GLN A O 1
ATOM 1457 N N . SER A 1 190 ? 36.209 25.457 14.645 1.00 79.00 190 SER A N 1
ATOM 1458 C CA . SER A 1 190 ? 35.409 26.604 14.193 1.00 79.00 190 SER A CA 1
ATOM 1459 C C . SER A 1 190 ? 35.828 27.923 14.843 1.00 79.00 190 SER A C 1
ATOM 1461 O O . SER A 1 190 ? 35.683 28.976 14.225 1.00 79.00 190 SER A O 1
ATOM 1463 N N . ILE A 1 191 ? 36.306 27.890 16.088 1.00 78.12 191 ILE A N 1
ATOM 1464 C CA . ILE A 1 191 ? 36.821 29.064 16.801 1.00 78.12 191 ILE A CA 1
ATOM 1465 C C . ILE A 1 191 ? 38.233 29.413 16.301 1.00 78.12 191 ILE A C 1
ATOM 1467 O O . ILE A 1 191 ? 38.544 30.594 16.147 1.00 78.12 191 ILE A O 1
ATOM 1471 N N . GLN A 1 192 ? 39.061 28.402 16.018 1.00 77.81 192 GLN A N 1
ATOM 1472 C CA . GLN A 1 192 ? 40.467 28.527 15.616 1.00 77.81 192 GLN A CA 1
ATOM 1473 C C . GLN A 1 192 ? 40.664 28.856 14.132 1.00 77.81 192 GLN A C 1
ATOM 1475 O O . GLN A 1 192 ? 41.630 29.530 13.794 1.00 77.81 192 GLN A O 1
ATOM 1480 N N . SER A 1 193 ? 39.738 28.482 13.243 1.00 71.44 193 SER A N 1
ATOM 1481 C CA . SER A 1 193 ? 39.780 28.822 11.802 1.00 71.44 193 SER A CA 1
ATOM 1482 C C . SER A 1 193 ? 39.602 30.323 11.491 1.00 71.44 193 SER A C 1
ATOM 1484 O O . SER A 1 193 ? 39.459 30.715 10.336 1.00 71.44 193 SER A O 1
ATOM 1486 N N . LYS A 1 194 ? 39.685 31.191 12.510 1.00 53.34 194 LYS A N 1
ATOM 1487 C CA . LYS A 1 194 ? 39.622 32.660 12.447 1.00 53.34 194 LYS A CA 1
ATOM 1488 C C . LYS A 1 194 ? 40.760 33.351 11.672 1.00 53.34 194 LYS A C 1
ATOM 1490 O O . LYS A 1 194 ? 40.774 34.575 11.652 1.00 53.34 194 LYS A O 1
ATOM 1495 N N . THR A 1 195 ? 41.685 32.634 11.038 1.00 52.34 195 THR A N 1
ATOM 1496 C CA . THR A 1 195 ? 42.895 33.234 10.440 1.00 52.34 195 THR A CA 1
ATOM 1497 C C . THR A 1 195 ? 42.984 33.175 8.913 1.00 52.34 195 THR A C 1
ATOM 1499 O O . THR A 1 195 ? 43.980 33.631 8.364 1.00 52.34 195 THR A O 1
ATOM 1502 N N . ALA A 1 196 ? 41.969 32.676 8.201 1.00 55.19 196 ALA A N 1
ATOM 1503 C CA . ALA A 1 196 ? 41.947 32.747 6.738 1.00 55.19 196 ALA A CA 1
ATOM 1504 C C . ALA A 1 196 ? 41.211 34.016 6.272 1.00 55.19 196 ALA A C 1
ATOM 1506 O O . ALA A 1 196 ? 40.015 34.165 6.522 1.00 55.19 196 ALA A O 1
ATOM 1507 N N . GLU A 1 197 ? 41.920 34.932 5.610 1.00 62.59 197 GLU A N 1
ATOM 1508 C CA . GLU A 1 197 ? 41.342 36.116 4.963 1.00 62.59 197 GLU A CA 1
ATOM 1509 C C . GLU A 1 197 ? 40.264 35.690 3.941 1.00 62.59 197 GLU A C 1
ATOM 1511 O O . GLU A 1 197 ? 40.556 35.008 2.959 1.00 62.59 197 GLU A O 1
ATOM 1516 N N . GLY A 1 198 ? 38.997 36.042 4.193 1.00 74.50 198 GLY A N 1
ATOM 1517 C CA . GLY A 1 198 ? 37.860 35.752 3.309 1.00 74.50 198 GLY A CA 1
ATOM 1518 C C . GLY A 1 198 ? 36.500 35.832 4.014 1.00 74.50 198 GLY A C 1
ATOM 1519 O O . GLY A 1 198 ? 36.417 35.739 5.239 1.00 74.50 198 GLY A O 1
ATOM 1520 N N . THR A 1 199 ? 35.409 35.995 3.257 1.00 83.50 199 THR A N 1
ATOM 1521 C CA . THR A 1 199 ? 34.035 36.001 3.789 1.00 83.50 199 THR A CA 1
ATOM 1522 C C . THR A 1 199 ? 33.533 34.562 3.940 1.00 83.50 199 THR A C 1
ATOM 1524 O O . THR A 1 199 ? 33.378 33.817 2.975 1.00 83.50 199 THR A O 1
ATOM 1527 N N . TRP A 1 200 ? 33.299 34.106 5.172 1.00 82.25 200 TRP A N 1
ATOM 1528 C CA . TRP A 1 200 ? 32.859 32.734 5.444 1.00 82.25 200 TRP A CA 1
ATOM 1529 C C . TRP A 1 200 ? 31.790 32.678 6.529 1.00 82.25 200 TRP A C 1
ATOM 1531 O O . TRP A 1 200 ? 31.753 33.468 7.470 1.00 82.25 200 TRP A O 1
ATOM 1541 N N . CYS A 1 201 ? 30.896 31.701 6.403 1.00 83.06 201 CYS A N 1
ATOM 1542 C CA . CYS A 1 201 ? 29.857 31.453 7.387 1.00 83.06 201 CYS A CA 1
ATOM 1543 C C . CYS A 1 201 ? 30.329 30.432 8.425 1.00 83.06 201 CYS A C 1
ATOM 1545 O O . CYS A 1 201 ? 30.394 29.238 8.124 1.00 83.06 201 CYS A O 1
ATOM 1547 N N . LYS A 1 202 ? 30.558 30.874 9.665 1.00 75.88 202 LYS A N 1
ATOM 1548 C CA . LYS A 1 202 ? 31.030 30.017 10.767 1.00 75.88 202 LYS A CA 1
ATOM 1549 C C . LYS A 1 202 ? 30.070 28.879 11.133 1.00 75.88 202 LYS A C 1
ATOM 1551 O O . LYS A 1 202 ? 30.507 27.768 11.389 1.00 75.88 202 LYS A O 1
ATOM 1556 N N . ALA A 1 203 ? 28.756 29.103 11.061 1.00 75.38 203 ALA A N 1
ATOM 1557 C CA . ALA A 1 203 ? 27.767 28.056 11.348 1.00 75.38 203 ALA A CA 1
ATOM 1558 C C . ALA A 1 203 ? 27.680 26.980 10.247 1.00 75.38 203 ALA A C 1
ATOM 1560 O O . ALA A 1 203 ? 27.247 25.856 10.495 1.00 75.38 203 ALA A O 1
ATOM 1561 N N . CYS A 1 204 ? 28.044 27.320 9.005 1.00 80.56 204 CYS A N 1
ATOM 1562 C CA . CYS A 1 204 ? 27.865 26.441 7.847 1.00 80.56 204 CYS A CA 1
ATOM 1563 C C . CYS A 1 204 ? 29.164 25.936 7.224 1.00 80.56 204 CYS A C 1
ATOM 1565 O O . CYS A 1 204 ? 29.070 25.050 6.366 1.00 80.56 204 CYS A O 1
ATOM 1567 N N . TRP A 1 205 ? 30.307 26.497 7.632 1.00 78.06 205 TRP A N 1
ATOM 1568 C CA . TRP A 1 205 ? 31.646 26.219 7.114 1.00 78.06 205 TRP A CA 1
ATOM 1569 C C . TRP A 1 205 ? 31.720 26.335 5.588 1.00 78.06 205 TRP A C 1
ATOM 1571 O O . TRP A 1 205 ? 32.226 25.463 4.886 1.00 78.06 205 TRP A O 1
ATOM 1581 N N . LYS A 1 206 ? 31.137 27.411 5.055 1.00 80.44 206 LYS A N 1
ATOM 1582 C CA . LYS A 1 206 ? 31.170 27.737 3.625 1.00 80.44 206 LYS A CA 1
ATOM 1583 C C . LYS A 1 206 ? 31.862 29.079 3.442 1.00 80.44 206 LYS A C 1
ATOM 1585 O O . LYS A 1 206 ? 31.499 30.029 4.135 1.00 80.44 206 LYS A O 1
ATOM 1590 N N . SER A 1 207 ? 32.820 29.138 2.523 1.00 82.31 207 SER A N 1
ATOM 1591 C CA . SER A 1 207 ? 33.335 30.396 1.992 1.00 82.31 207 SER A CA 1
ATOM 1592 C C . SER A 1 207 ? 32.355 30.978 0.976 1.00 82.31 207 SER A C 1
ATOM 1594 O O . SER A 1 207 ? 31.599 30.250 0.320 1.00 82.31 207 SER A O 1
ATOM 1596 N N . PHE A 1 208 ? 32.364 32.297 0.878 1.00 83.88 208 PHE A N 1
ATOM 1597 C CA . PHE A 1 208 ? 31.578 33.097 -0.044 1.00 83.88 208 PHE A CA 1
ATOM 1598 C C . PHE A 1 208 ? 32.522 34.026 -0.805 1.00 83.88 208 PHE A C 1
ATOM 1600 O O . PHE A 1 208 ? 33.658 34.244 -0.394 1.00 83.88 208 PHE A O 1
ATOM 1607 N N . SER A 1 209 ? 32.082 34.494 -1.971 1.00 80.88 209 SER A N 1
ATOM 1608 C CA . SER A 1 209 ? 32.873 35.403 -2.807 1.00 80.88 209 SER A CA 1
ATOM 1609 C C . SER A 1 209 ? 32.988 36.800 -2.199 1.00 80.88 209 SER A C 1
ATOM 1611 O O . SER A 1 209 ? 33.970 37.491 -2.442 1.00 80.88 209 SER A O 1
ATOM 1613 N N . ASP A 1 210 ? 31.977 37.207 -1.432 1.00 88.12 210 ASP A N 1
ATOM 1614 C CA . ASP A 1 210 ? 31.790 38.553 -0.900 1.00 88.12 210 ASP A CA 1
ATOM 1615 C C . ASP A 1 210 ? 30.777 38.527 0.265 1.00 88.12 210 ASP A C 1
ATOM 1617 O O . ASP A 1 210 ? 30.200 37.480 0.591 1.00 88.12 210 ASP A O 1
ATOM 1621 N N . ASP A 1 211 ? 30.585 39.671 0.924 1.00 86.19 211 ASP A N 1
ATOM 1622 C CA . ASP A 1 211 ? 29.664 39.813 2.058 1.00 86.19 211 ASP A CA 1
ATOM 1623 C C . ASP A 1 211 ? 28.191 39.694 1.652 1.00 86.19 211 ASP A C 1
ATOM 1625 O O . ASP A 1 211 ? 27.370 39.229 2.444 1.00 86.19 211 ASP A O 1
ATOM 1629 N N . ALA A 1 212 ? 27.836 40.061 0.418 1.00 88.50 212 ALA A N 1
ATOM 1630 C CA . ALA A 1 212 ? 26.458 39.976 -0.056 1.00 88.50 212 ALA A CA 1
ATOM 1631 C C . ALA A 1 212 ? 26.016 38.510 -0.192 1.00 88.50 212 ALA A C 1
ATOM 1633 O O . ALA A 1 212 ? 24.953 38.130 0.303 1.00 88.50 212 ALA A O 1
ATOM 1634 N N . ALA A 1 213 ? 26.869 37.657 -0.764 1.00 84.88 213 ALA A N 1
ATOM 1635 C CA . ALA A 1 213 ? 26.647 36.218 -0.859 1.00 84.88 213 ALA A CA 1
ATOM 1636 C C . ALA A 1 213 ? 26.595 35.546 0.527 1.00 84.88 213 ALA A C 1
ATOM 1638 O O . ALA A 1 213 ? 25.817 34.607 0.737 1.00 84.88 213 ALA A O 1
ATOM 1639 N N . LEU A 1 214 ? 27.378 36.040 1.493 1.00 89.38 214 LEU A N 1
ATOM 1640 C CA . LEU A 1 214 ? 27.313 35.591 2.885 1.00 89.38 214 LEU A CA 1
ATOM 1641 C C . LEU A 1 214 ? 25.980 35.979 3.546 1.00 89.38 214 LEU A C 1
ATOM 1643 O O . LEU A 1 214 ? 25.348 35.125 4.172 1.00 89.38 214 LEU A O 1
ATOM 1647 N N . GLN A 1 215 ? 25.521 37.221 3.375 1.00 87.56 215 GLN A N 1
ATOM 1648 C CA . GLN A 1 215 ? 24.237 37.687 3.909 1.00 87.56 215 GLN A CA 1
ATOM 1649 C C . GLN A 1 215 ? 23.048 36.944 3.286 1.00 87.56 215 GLN A C 1
ATOM 1651 O O . GLN A 1 215 ? 22.132 36.526 3.998 1.00 87.56 215 GLN A O 1
ATOM 1656 N N . GLU A 1 216 ? 23.062 36.716 1.970 1.00 89.94 216 GLU A N 1
ATOM 1657 C CA . GLU A 1 216 ? 22.024 35.933 1.293 1.00 89.94 216 GLU A CA 1
ATOM 1658 C C . GLU A 1 216 ? 22.011 34.482 1.790 1.00 89.94 216 GLU A C 1
ATOM 1660 O O . GLU A 1 216 ? 20.952 33.913 2.078 1.00 89.94 216 GLU A O 1
ATOM 1665 N N . HIS A 1 217 ? 23.190 33.891 2.001 1.00 90.25 217 HIS A N 1
ATOM 1666 C CA . HIS A 1 217 ? 23.290 32.581 2.624 1.00 90.25 217 HIS A CA 1
ATOM 1667 C C . HIS A 1 217 ? 22.751 32.564 4.058 1.00 90.25 217 HIS A C 1
ATOM 1669 O O . HIS A 1 217 ? 22.026 31.627 4.396 1.00 90.25 217 HIS A O 1
ATOM 1675 N N . GLN A 1 218 ? 23.055 33.564 4.888 1.00 88.25 218 GLN A N 1
ATOM 1676 C CA . GLN A 1 218 ? 22.565 33.649 6.270 1.00 88.25 218 GLN A CA 1
ATOM 1677 C C . GLN A 1 218 ? 21.032 33.704 6.347 1.00 88.25 218 GLN A C 1
ATOM 1679 O O . GLN A 1 218 ? 20.441 33.171 7.283 1.00 88.25 218 GLN A O 1
ATOM 1684 N N . ARG A 1 219 ? 20.372 34.245 5.317 1.00 88.81 219 ARG A N 1
ATOM 1685 C CA . ARG A 1 219 ? 18.904 34.252 5.190 1.00 88.81 219 ARG A CA 1
ATOM 1686 C C . ARG A 1 219 ? 18.323 32.942 4.641 1.00 88.81 219 ARG A C 1
ATOM 1688 O O . ARG A 1 219 ? 17.108 32.752 4.647 1.00 88.81 219 ARG A O 1
ATOM 1695 N N . SER A 1 220 ? 19.157 32.019 4.154 1.00 89.19 220 SER A N 1
ATOM 1696 C CA . SER A 1 220 ? 18.683 30.760 3.571 1.00 89.19 220 SER A CA 1
ATOM 1697 C C . SER A 1 220 ? 18.113 29.804 4.629 1.00 89.19 220 SER A C 1
ATOM 1699 O O . SER A 1 220 ? 18.638 29.673 5.737 1.00 89.19 220 SER A O 1
ATOM 1701 N N . LYS A 1 221 ? 17.068 29.047 4.262 1.00 84.25 221 LYS A N 1
ATOM 1702 C CA . LYS A 1 221 ? 16.467 28.016 5.135 1.00 84.25 221 LYS A CA 1
ATOM 1703 C C . LYS A 1 221 ? 17.494 26.979 5.607 1.00 84.25 221 LYS A C 1
ATOM 1705 O O . LYS A 1 221 ? 17.451 26.545 6.757 1.00 84.25 221 LYS A O 1
ATOM 1710 N N . ASP A 1 222 ? 18.443 26.623 4.742 1.00 77.25 222 ASP A N 1
ATOM 1711 C CA . ASP A 1 222 ? 19.529 25.691 5.062 1.00 77.25 222 ASP A CA 1
ATOM 1712 C C . ASP A 1 222 ? 20.461 26.243 6.145 1.00 77.25 222 ASP A C 1
ATOM 1714 O O . ASP A 1 222 ? 20.865 25.503 7.045 1.00 77.25 222 ASP A O 1
ATOM 1718 N N . HIS A 1 223 ? 20.792 27.537 6.077 1.00 88.81 223 HIS A N 1
ATOM 1719 C CA . HIS A 1 223 ? 21.583 28.202 7.107 1.00 88.81 223 HIS A CA 1
ATOM 1720 C C . HIS A 1 223 ? 20.834 28.234 8.435 1.00 88.81 223 HIS A C 1
ATOM 1722 O O . HIS A 1 223 ? 21.382 27.804 9.445 1.00 88.81 223 HIS A O 1
ATOM 1728 N N . MET A 1 224 ? 19.563 28.639 8.429 1.00 85.25 224 MET A N 1
ATOM 1729 C CA . MET A 1 224 ? 18.732 28.658 9.634 1.00 85.25 224 MET A CA 1
ATOM 1730 C C . MET A 1 224 ? 18.626 27.273 10.282 1.00 85.25 224 MET A C 1
ATOM 1732 O O . MET A 1 224 ? 18.732 27.150 11.501 1.00 85.25 224 MET A O 1
ATOM 1736 N N . LYS A 1 225 ? 18.485 26.205 9.483 1.00 83.88 225 LYS A N 1
ATOM 1737 C CA . LYS A 1 225 ? 18.481 24.822 9.986 1.00 83.88 225 LYS A CA 1
ATOM 1738 C C . LYS A 1 225 ? 19.822 24.441 10.615 1.00 83.88 225 LYS A C 1
ATOM 1740 O O . LYS A 1 225 ? 19.840 23.863 11.700 1.00 83.88 225 LYS A O 1
ATOM 1745 N N . LYS A 1 226 ? 20.940 24.777 9.965 1.00 84.38 226 LYS A N 1
ATOM 1746 C CA . LYS A 1 226 ? 22.288 24.523 10.497 1.00 84.38 226 LYS A CA 1
ATOM 1747 C C . LYS A 1 226 ? 22.582 25.334 11.757 1.00 84.38 226 LYS A C 1
ATOM 1749 O O . LYS A 1 226 ? 23.137 24.776 12.692 1.00 84.38 226 LYS A O 1
ATOM 1754 N N . MET A 1 227 ? 22.155 26.592 11.816 1.00 85.69 227 MET A N 1
ATOM 1755 C CA . MET A 1 227 ? 22.288 27.449 12.993 1.00 85.69 227 MET A CA 1
ATOM 1756 C C . MET A 1 227 ? 21.468 26.907 14.168 1.00 85.69 227 MET A C 1
ATOM 1758 O O . MET A 1 227 ? 21.983 26.803 15.275 1.00 85.69 227 MET A O 1
ATOM 1762 N N . LYS A 1 228 ? 20.224 26.467 13.929 1.00 85.38 228 LYS A N 1
ATOM 1763 C CA . LYS A 1 228 ? 19.418 25.781 14.953 1.00 85.38 228 LYS A CA 1
ATOM 1764 C C . LYS A 1 228 ? 20.119 24.522 15.464 1.00 85.38 228 LYS A C 1
ATOM 1766 O O . LYS A 1 228 ? 20.166 24.312 16.669 1.00 85.38 228 LYS A O 1
ATOM 1771 N N . MET A 1 229 ? 20.705 23.723 14.569 1.00 85.31 229 MET A N 1
ATOM 1772 C CA . MET A 1 229 ? 21.494 22.543 14.946 1.00 85.31 229 MET A CA 1
ATOM 1773 C C . MET A 1 229 ? 22.749 22.915 15.747 1.00 85.31 229 MET A C 1
ATOM 1775 O O . MET A 1 229 ? 23.086 22.219 16.697 1.00 85.31 229 MET A O 1
ATOM 1779 N N . TRP A 1 230 ? 23.420 24.011 15.382 1.00 86.88 230 TRP A N 1
ATOM 1780 C CA . TRP A 1 230 ? 24.597 24.529 16.078 1.00 86.88 230 TRP A CA 1
ATOM 1781 C C . TRP A 1 230 ? 24.252 24.925 17.512 1.00 86.88 230 TRP A C 1
ATOM 1783 O O . TRP A 1 230 ? 24.816 24.382 18.455 1.00 86.88 230 TRP A O 1
ATOM 1793 N N . VAL A 1 231 ? 23.265 25.803 17.689 1.00 86.31 231 VAL A N 1
ATOM 1794 C CA . VAL A 1 231 ? 22.793 26.221 19.017 1.00 86.31 231 VAL A CA 1
ATOM 1795 C C . VAL A 1 231 ? 22.305 25.013 19.815 1.00 86.31 231 VAL A C 1
ATOM 1797 O O . VAL A 1 231 ? 22.607 24.893 20.997 1.00 86.31 231 VAL A O 1
ATOM 1800 N N . TRP A 1 232 ? 21.619 24.069 19.167 1.00 87.94 232 TRP A N 1
ATOM 1801 C CA . TRP A 1 232 ? 21.171 22.854 19.834 1.00 87.94 232 TRP A CA 1
ATOM 1802 C C . TRP A 1 232 ? 22.324 21.977 20.317 1.00 87.94 232 TRP A C 1
ATOM 1804 O O . TRP A 1 232 ? 22.219 21.472 21.427 1.00 87.94 232 TRP A O 1
ATOM 1814 N N . ARG A 1 233 ? 23.411 21.818 19.550 1.00 89.00 233 ARG A N 1
ATOM 1815 C CA . ARG A 1 233 ? 24.590 21.031 19.956 1.00 89.00 233 ARG A CA 1
ATOM 1816 C C . ARG A 1 233 ? 25.439 21.734 21.008 1.00 89.00 233 ARG A C 1
ATOM 1818 O O . ARG A 1 233 ? 25.832 21.095 21.974 1.00 89.00 233 ARG A O 1
ATOM 1825 N N . TYR A 1 234 ? 25.715 23.020 20.814 1.00 86.94 234 TYR A N 1
ATOM 1826 C CA . TYR A 1 234 ? 26.765 23.726 21.551 1.00 86.94 234 TYR A CA 1
ATOM 1827 C C . TYR A 1 234 ? 26.246 24.663 22.637 1.00 86.94 234 TYR A C 1
ATOM 1829 O O . TYR A 1 234 ? 27.000 25.018 23.533 1.00 86.94 234 TYR A O 1
ATOM 1837 N N . GLY A 1 235 ? 24.979 25.076 22.569 1.00 85.62 235 GLY A N 1
ATOM 1838 C CA . GLY A 1 235 ? 24.411 26.013 23.534 1.00 85.62 235 GLY A CA 1
ATOM 1839 C C . GLY A 1 235 ? 24.842 27.470 23.351 1.00 85.62 235 GLY A C 1
ATOM 1840 O O . GLY A 1 235 ? 24.569 28.292 24.210 1.00 85.62 235 GLY A O 1
ATOM 1841 N N . PHE A 1 236 ? 25.498 27.841 22.251 1.00 83.44 236 PHE A N 1
ATOM 1842 C CA . PHE A 1 236 ? 25.857 29.238 21.982 1.00 83.44 236 PHE A CA 1
ATOM 1843 C C . PHE A 1 236 ? 25.801 29.570 20.490 1.00 83.44 236 PHE A C 1
ATOM 1845 O O . PHE A 1 236 ? 25.930 28.694 19.629 1.00 83.44 236 PHE A O 1
ATOM 1852 N N . PHE A 1 237 ? 25.595 30.852 20.177 1.00 76.56 237 PHE A N 1
ATOM 1853 C CA . PHE A 1 237 ? 25.651 31.355 18.808 1.00 76.56 237 PHE A CA 1
ATOM 1854 C C . PHE A 1 237 ? 27.103 31.470 18.343 1.00 76.56 237 PHE A C 1
ATOM 1856 O O . PHE A 1 237 ? 27.988 31.897 19.075 1.00 76.56 237 PHE A O 1
ATOM 1863 N N . SER A 1 238 ? 27.347 31.110 17.087 1.00 61.62 238 SER A N 1
ATOM 1864 C CA . SER A 1 238 ? 28.681 31.149 16.477 1.00 61.62 238 SER A CA 1
ATOM 1865 C C . SER A 1 238 ? 29.188 32.583 16.201 1.00 61.62 238 SER A C 1
ATOM 1867 O O . SER A 1 238 ? 30.343 32.777 15.808 1.00 61.62 238 SER A O 1
ATOM 1869 N N . THR A 1 239 ? 28.334 33.605 16.343 1.00 53.97 239 THR A N 1
ATOM 1870 C CA . THR A 1 239 ? 28.501 34.859 15.597 1.00 53.97 239 THR A CA 1
ATOM 1871 C C . THR A 1 239 ? 29.085 36.063 16.330 1.00 53.97 239 THR A C 1
ATOM 1873 O O . THR A 1 239 ? 29.536 36.946 15.610 1.00 53.97 239 THR A O 1
ATOM 1876 N N . GLU A 1 240 ? 29.222 36.131 17.658 1.00 44.06 240 GLU A N 1
ATOM 1877 C CA . GLU A 1 240 ? 29.679 37.389 18.291 1.00 44.06 240 GLU A CA 1
ATOM 1878 C C . GLU A 1 240 ? 30.796 37.206 19.334 1.00 44.06 240 GLU A C 1
ATOM 1880 O O . GLU A 1 240 ? 30.701 36.415 20.263 1.00 44.06 240 GLU A O 1
ATOM 1885 N N . THR A 1 241 ? 31.904 37.906 19.052 1.00 34.53 241 THR A N 1
ATOM 1886 C CA . THR A 1 241 ? 33.016 38.356 19.914 1.00 34.53 241 THR A CA 1
ATOM 1887 C C . THR A 1 241 ? 33.423 37.478 21.100 1.00 34.53 241 THR A C 1
ATOM 1889 O O . THR A 1 241 ? 32.767 37.417 22.132 1.00 34.53 241 THR A O 1
ATOM 1892 N N . GLY A 1 242 ? 34.604 36.867 20.975 1.00 40.62 242 GLY A N 1
ATOM 1893 C CA . GLY A 1 242 ? 35.228 36.135 22.067 1.00 40.62 242 GLY A CA 1
ATOM 1894 C C . GLY A 1 242 ? 35.623 37.057 23.212 1.00 40.62 242 GLY A C 1
ATOM 1895 O O . GLY A 1 242 ? 36.472 37.914 23.012 1.00 40.62 242 GLY A O 1
ATOM 1896 N N . VAL A 1 243 ? 35.054 36.805 24.389 1.00 29.78 243 VAL A N 1
ATOM 1897 C CA . VAL A 1 243 ? 35.685 36.973 25.701 1.00 29.78 243 VAL A CA 1
ATOM 1898 C C . VAL A 1 243 ? 35.045 35.926 26.626 1.00 29.78 243 VAL A C 1
ATOM 1900 O O . VAL A 1 243 ? 33.923 36.109 27.084 1.00 29.78 243 VAL A O 1
ATOM 1903 N N . PHE A 1 244 ? 35.737 34.818 26.906 1.00 34.69 244 PHE A N 1
ATOM 1904 C CA . PHE A 1 244 ? 35.526 34.108 28.172 1.00 34.69 244 PHE A CA 1
ATOM 1905 C C . PHE A 1 244 ? 36.295 34.918 29.222 1.00 34.69 244 PHE A C 1
ATOM 1907 O O . PHE A 1 244 ? 37.519 34.838 29.274 1.00 34.69 244 PHE A O 1
ATOM 1914 N N . SER A 1 245 ? 35.609 35.770 29.989 1.00 29.42 245 SER A N 1
ATOM 1915 C CA . SER A 1 245 ? 36.229 36.466 31.124 1.00 29.42 245 SER A CA 1
ATOM 1916 C C . SER A 1 245 ? 35.986 35.646 32.380 1.00 29.42 245 SER A C 1
ATOM 1918 O O . SER A 1 245 ? 34.855 35.527 32.847 1.00 29.42 245 SER A O 1
ATOM 1920 N N . SER A 1 246 ? 37.056 35.093 32.935 1.00 27.61 246 SER A N 1
ATOM 1921 C CA . SER A 1 246 ? 37.106 34.286 34.156 1.00 27.61 246 SER A CA 1
ATOM 1922 C C . SER A 1 246 ? 36.926 35.104 35.452 1.00 27.61 246 SER A C 1
ATOM 1924 O O . SER A 1 246 ? 37.624 34.860 36.429 1.00 27.61 246 SER A O 1
ATOM 1926 N N . THR A 1 247 ? 36.036 36.104 35.487 1.00 29.03 247 THR A N 1
ATOM 1927 C CA . THR A 1 247 ? 35.950 37.080 36.602 1.00 29.03 247 THR A CA 1
ATOM 1928 C C . THR A 1 247 ? 34.533 37.366 37.116 1.00 29.03 247 THR A C 1
ATOM 1930 O O . THR A 1 247 ? 34.258 38.466 37.583 1.00 29.03 247 THR A O 1
ATOM 1933 N N . SER A 1 248 ? 33.615 36.393 37.095 1.00 29.02 248 SER A N 1
ATOM 1934 C CA . SER A 1 248 ? 32.292 36.551 37.741 1.00 29.02 248 SER A CA 1
ATOM 1935 C C . SER A 1 248 ? 31.975 35.447 38.750 1.00 29.02 248 SER A C 1
ATOM 1937 O O . SER A 1 248 ? 30.880 34.899 38.803 1.00 29.02 248 SER A O 1
ATOM 1939 N N . LEU A 1 249 ? 32.969 35.131 39.577 1.00 29.38 249 LEU A N 1
ATOM 1940 C CA . LEU A 1 249 ? 32.813 34.303 40.769 1.00 29.38 249 LEU A CA 1
ATOM 1941 C C . LEU A 1 249 ? 33.446 35.018 41.964 1.00 29.38 249 LEU A C 1
ATOM 1943 O O . LEU A 1 249 ? 34.198 34.423 42.713 1.00 29.38 249 LEU A O 1
ATOM 1947 N N . GLU A 1 250 ? 33.172 36.314 42.133 1.00 29.48 250 GLU A N 1
ATOM 1948 C CA . GLU A 1 250 ? 33.453 37.000 43.394 1.00 29.48 250 GLU A CA 1
ATOM 1949 C C . GLU A 1 250 ? 32.602 38.269 43.569 1.00 29.48 250 GLU A C 1
ATOM 1951 O O . GLU A 1 250 ? 32.521 39.131 42.697 1.00 29.48 250 GLU A O 1
ATOM 1956 N N . SER A 1 251 ? 32.025 38.379 44.767 1.00 29.27 251 SER A N 1
ATOM 1957 C CA . SER A 1 251 ? 31.368 39.539 45.384 1.00 29.27 251 SER A CA 1
ATOM 1958 C C . SER A 1 251 ? 29.924 39.880 44.979 1.00 29.27 251 SER A C 1
ATOM 1960 O O . SER A 1 251 ? 29.597 40.303 43.875 1.00 29.27 251 SER A O 1
ATOM 1962 N N . GLY A 1 252 ? 29.038 39.745 45.969 1.00 34.44 252 GLY A N 1
ATOM 1963 C CA . GLY A 1 252 ? 27.740 40.396 45.979 1.00 34.44 252 GLY A CA 1
ATOM 1964 C C . GLY A 1 252 ? 27.813 41.860 46.422 1.00 34.44 252 GLY A C 1
ATOM 1965 O O . GLY A 1 252 ? 28.759 42.277 47.088 1.00 34.44 252 GLY A O 1
ATOM 1966 N N . LYS A 1 253 ? 26.707 42.557 46.132 1.00 32.22 253 LYS A N 1
ATOM 1967 C CA . LYS A 1 253 ? 26.157 43.804 46.703 1.00 32.22 253 LYS A CA 1
ATOM 1968 C C . LYS A 1 253 ? 25.963 44.938 45.689 1.00 32.22 253 LYS A C 1
ATOM 1970 O O . LYS A 1 253 ? 26.882 45.368 45.012 1.00 32.22 253 LYS A O 1
ATOM 1975 N N . ARG A 1 254 ? 24.755 45.500 45.828 1.00 27.80 254 ARG A N 1
ATOM 1976 C CA . ARG A 1 254 ? 24.271 46.850 45.501 1.00 27.80 254 ARG A CA 1
ATOM 1977 C C . ARG A 1 254 ? 23.826 47.150 44.069 1.00 27.80 254 ARG A C 1
ATOM 1979 O O . ARG A 1 254 ? 24.605 47.483 43.189 1.00 27.80 254 ARG A O 1
ATOM 1986 N N . ALA A 1 255 ? 22.499 47.160 43.956 1.00 32.78 255 ALA A N 1
ATOM 1987 C CA . ALA A 1 255 ? 21.736 48.135 43.197 1.00 32.78 255 ALA A CA 1
ATOM 1988 C C . ALA A 1 255 ? 22.095 49.577 43.607 1.00 32.78 255 ALA A C 1
ATOM 1990 O O . ALA A 1 255 ? 22.248 49.853 44.800 1.00 32.78 255 ALA A O 1
ATOM 1991 N N . ASP A 1 256 ? 22.261 50.448 42.612 1.00 29.03 256 ASP A N 1
ATOM 1992 C CA . ASP A 1 256 ? 21.535 51.716 42.418 1.00 29.03 256 ASP A CA 1
ATOM 1993 C C . ASP A 1 256 ? 22.356 52.699 41.562 1.00 29.03 256 ASP A C 1
ATOM 1995 O O . ASP A 1 256 ? 23.572 52.793 41.695 1.00 29.03 256 ASP A O 1
ATOM 1999 N N . GLN A 1 257 ? 21.630 53.482 40.753 1.00 27.67 257 GLN A N 1
ATOM 2000 C CA . GLN A 1 257 ? 22.046 54.684 40.009 1.00 27.67 257 GLN A CA 1
ATOM 2001 C C . GLN A 1 257 ? 22.839 54.484 38.703 1.00 27.67 257 GLN A C 1
ATOM 2003 O O . GLN A 1 257 ? 24.043 54.265 38.703 1.00 27.67 257 GLN A O 1
ATOM 2008 N N . LEU A 1 258 ? 22.187 54.765 37.566 1.00 25.73 258 LEU A N 1
ATOM 2009 C CA . LEU A 1 258 ? 22.382 56.052 36.882 1.00 25.73 258 LEU A CA 1
ATOM 2010 C C . LEU A 1 258 ? 21.346 56.284 35.770 1.00 25.73 258 LEU A C 1
ATOM 2012 O O . LEU A 1 258 ? 20.884 55.379 35.084 1.00 25.73 258 LEU A O 1
ATOM 2016 N N . VAL A 1 259 ? 20.970 57.554 35.678 1.00 27.53 259 VAL A N 1
ATOM 2017 C CA . VAL A 1 259 ? 19.851 58.166 34.965 1.00 27.53 259 VAL A CA 1
ATOM 2018 C C . VAL A 1 259 ? 20.359 58.814 33.668 1.00 27.53 259 VAL A C 1
ATOM 2020 O O . VAL A 1 259 ? 21.218 59.678 33.767 1.00 27.53 259 VAL A O 1
ATOM 2023 N N . ALA A 1 260 ? 19.767 58.421 32.524 1.00 26.64 260 ALA A N 1
ATOM 2024 C CA . ALA A 1 260 ? 19.317 59.204 31.339 1.00 26.64 260 ALA A CA 1
ATOM 2025 C C . ALA A 1 260 ? 20.261 60.247 30.649 1.00 26.64 260 ALA A C 1
ATOM 2027 O O . ALA A 1 260 ? 21.377 60.450 31.114 1.00 26.64 260 ALA A O 1
ATOM 2028 N N . PRO A 1 261 ? 19.845 61.006 29.590 1.00 50.97 261 PRO A N 1
ATOM 2029 C CA . PRO A 1 261 ? 18.694 60.892 28.660 1.00 50.97 261 PRO A CA 1
ATOM 2030 C C . PRO A 1 261 ? 19.011 61.200 27.153 1.00 50.97 261 PRO A C 1
ATOM 2032 O O . PRO A 1 261 ? 20.138 61.523 26.790 1.00 50.97 261 PRO A O 1
ATOM 2035 N N . ASN A 1 262 ? 17.934 61.236 26.336 1.00 28.30 262 ASN A N 1
ATOM 2036 C CA . ASN A 1 262 ? 17.715 61.901 25.020 1.00 28.30 262 ASN A CA 1
ATOM 2037 C C . ASN A 1 262 ? 17.860 61.006 23.774 1.00 28.30 262 ASN A C 1
ATOM 2039 O O . ASN A 1 262 ? 18.809 60.246 23.673 1.00 28.30 262 ASN A O 1
ATOM 2043 N N . ALA A 1 263 ? 16.994 61.032 22.752 1.00 28.12 263 ALA A N 1
ATOM 2044 C CA . ALA A 1 263 ? 15.824 61.833 22.347 1.00 28.12 263 ALA A CA 1
ATOM 2045 C C . ALA A 1 263 ? 14.920 60.883 21.506 1.00 28.12 263 ALA A C 1
ATOM 2047 O O . ALA A 1 263 ? 15.438 59.935 20.929 1.00 28.12 263 ALA A O 1
ATOM 2048 N N . GLY A 1 264 ? 13.592 60.943 21.398 1.00 26.56 264 GLY A N 1
ATOM 2049 C CA . GLY A 1 264 ? 12.652 62.053 21.290 1.00 26.56 264 GLY A CA 1
ATOM 2050 C C . GLY A 1 264 ? 11.928 61.905 19.943 1.00 26.56 264 GLY A C 1
ATOM 2051 O O . GLY A 1 264 ? 12.562 62.147 18.933 1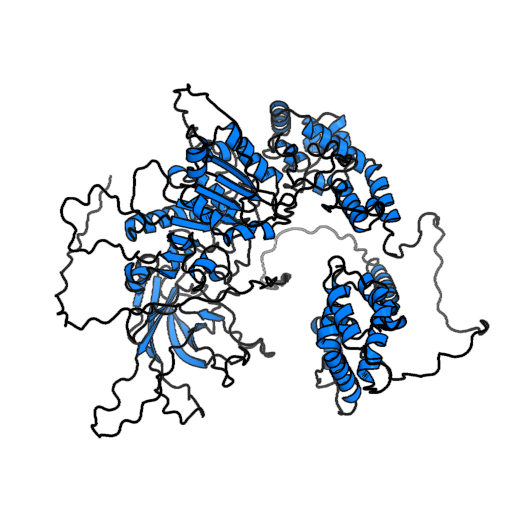.00 26.56 264 GLY A O 1
ATOM 2052 N N . PHE A 1 265 ? 10.654 61.487 19.911 1.00 26.27 265 PHE A N 1
ATOM 2053 C CA . PHE A 1 265 ? 9.653 61.898 18.905 1.00 26.27 265 PHE A CA 1
ATOM 2054 C C . PHE A 1 265 ? 8.240 61.450 19.329 1.00 26.27 265 PHE A C 1
ATOM 2056 O O . PHE A 1 265 ? 8.049 60.403 19.941 1.00 26.27 265 PHE A O 1
ATOM 2063 N N . GLN A 1 266 ? 7.275 62.334 19.082 1.00 28.77 266 GLN A N 1
ATOM 2064 C CA . GLN A 1 266 ? 5.981 62.474 19.756 1.00 28.77 266 GLN A CA 1
ATOM 2065 C C . GLN A 1 266 ? 4.898 61.492 19.267 1.00 28.77 266 GLN A C 1
ATOM 2067 O O . GLN A 1 266 ? 4.731 61.298 18.066 1.00 28.77 266 GLN A O 1
ATOM 2072 N N . GLN A 1 267 ? 4.094 60.960 20.197 1.00 29.69 267 GLN A N 1
ATOM 2073 C CA . GLN A 1 267 ? 2.824 60.275 19.919 1.00 29.69 267 GLN A CA 1
ATOM 2074 C C . GLN A 1 267 ? 1.632 61.226 20.097 1.00 29.69 267 GLN A C 1
ATOM 2076 O O . GLN A 1 267 ? 1.516 61.929 21.103 1.00 29.69 267 GLN A O 1
ATOM 2081 N N . ALA A 1 268 ? 0.721 61.197 19.124 1.00 28.67 268 ALA A N 1
ATOM 2082 C CA . ALA A 1 268 ? -0.594 61.817 19.191 1.00 28.67 268 ALA A CA 1
ATOM 2083 C C . ALA A 1 268 ? -1.556 60.994 20.073 1.00 28.67 268 ALA A C 1
ATOM 2085 O O . ALA A 1 268 ? -1.595 59.767 20.009 1.00 28.67 268 ALA A O 1
ATOM 2086 N N . LYS A 1 269 ? -2.341 61.708 20.888 1.00 31.44 269 LYS A N 1
ATOM 2087 C CA . LYS A 1 269 ? -3.402 61.212 21.780 1.00 31.44 269 LYS A CA 1
ATOM 2088 C C . LYS A 1 269 ? -4.574 60.583 21.012 1.00 31.44 269 LYS A C 1
ATOM 2090 O O . LYS A 1 269 ? -5.155 61.248 20.159 1.00 31.44 269 LYS A O 1
ATOM 2095 N N . LEU A 1 270 ? -5.027 59.409 21.458 1.00 30.19 270 LEU A N 1
ATOM 2096 C CA . LEU A 1 270 ? -6.412 58.930 21.327 1.00 30.19 270 LEU A CA 1
ATOM 2097 C C . LEU A 1 270 ? -6.885 58.305 22.663 1.00 30.19 270 LEU A C 1
ATOM 2099 O O . LEU A 1 270 ? -6.039 57.913 23.470 1.00 30.19 270 LEU A O 1
ATOM 2103 N N . PRO A 1 271 ? -8.204 58.307 22.948 1.00 32.53 271 PRO A N 1
ATOM 2104 C CA . PRO A 1 271 ? -8.748 58.237 24.304 1.00 32.53 271 PRO A CA 1
ATOM 2105 C C . PRO A 1 271 ? -8.906 56.814 24.854 1.00 32.53 271 PRO A C 1
ATOM 2107 O O . PRO A 1 271 ? -8.973 55.832 24.118 1.00 32.53 271 PRO A O 1
ATOM 2110 N N . ALA A 1 272 ? -8.980 56.759 26.184 1.00 34.47 272 ALA A N 1
ATOM 2111 C CA . ALA A 1 272 ? -9.108 55.575 27.018 1.00 34.47 272 ALA A CA 1
ATOM 2112 C C . ALA A 1 272 ? -10.303 54.685 26.638 1.00 34.47 272 ALA A C 1
ATOM 2114 O O . ALA A 1 272 ? -11.439 55.151 26.559 1.00 34.47 272 ALA A O 1
ATOM 2115 N N . VAL A 1 273 ? -10.021 53.391 26.478 1.00 32.38 273 VAL A N 1
ATOM 2116 C CA . VAL A 1 273 ? -10.997 52.298 26.496 1.00 32.38 273 VAL A CA 1
ATOM 2117 C C . VAL A 1 273 ? -10.555 51.332 27.595 1.00 32.38 273 VAL A C 1
ATOM 2119 O O . VAL A 1 273 ? -9.365 51.035 27.721 1.00 32.38 273 VAL A O 1
ATOM 2122 N N . ASP A 1 274 ? -11.515 50.911 28.413 1.00 31.48 274 ASP A N 1
ATOM 2123 C CA . ASP A 1 274 ? -11.355 50.230 29.696 1.00 31.48 274 ASP A CA 1
ATOM 2124 C C . ASP A 1 274 ? -10.379 49.042 29.700 1.00 31.48 274 ASP A C 1
ATOM 2126 O O . ASP A 1 274 ? -10.564 48.012 29.046 1.00 31.48 274 ASP A O 1
ATOM 2130 N N . ALA A 1 275 ? -9.346 49.174 30.533 1.00 32.28 275 ALA A N 1
ATOM 2131 C CA . ALA A 1 275 ? -8.380 48.135 30.849 1.00 32.28 275 ALA A CA 1
ATOM 2132 C C . ALA A 1 275 ? -8.926 47.216 31.955 1.00 32.28 275 ALA A C 1
ATOM 2134 O O . ALA A 1 275 ? -8.607 47.377 33.130 1.00 32.28 275 ALA A O 1
ATOM 2135 N N . ALA A 1 276 ? -9.733 46.224 31.571 1.00 32.88 276 ALA A N 1
ATOM 2136 C CA . ALA A 1 276 ? -10.137 45.136 32.465 1.00 32.88 276 ALA A CA 1
ATOM 2137 C C . ALA A 1 276 ? -10.274 43.778 31.743 1.00 32.88 276 ALA A C 1
ATOM 2139 O O . ALA A 1 276 ? -11.233 43.059 31.976 1.00 32.88 276 ALA A O 1
ATOM 2140 N N . SER A 1 277 ? -9.342 43.399 30.852 1.00 36.19 277 SER A N 1
ATOM 2141 C CA . SER A 1 277 ? -9.271 42.007 30.338 1.00 36.19 277 SER A CA 1
ATOM 2142 C C . SER A 1 277 ? -7.945 41.613 29.649 1.00 36.19 277 SER A C 1
ATOM 2144 O O . SER A 1 277 ? -7.921 40.699 28.825 1.00 36.19 277 SER A O 1
ATOM 2146 N N . ALA A 1 278 ? -6.814 42.249 29.959 1.00 33.56 278 ALA A N 1
ATOM 2147 C CA . ALA A 1 278 ? -5.525 41.873 29.366 1.00 33.56 278 ALA A CA 1
ATOM 2148 C C . ALA A 1 278 ? -4.503 41.518 30.454 1.00 33.56 278 ALA A C 1
ATOM 2150 O O . ALA A 1 278 ? -3.627 42.309 30.789 1.00 33.56 278 ALA A O 1
ATOM 2151 N N . ARG A 1 279 ? -4.628 40.313 31.027 1.00 35.94 279 ARG A N 1
ATOM 2152 C CA . ARG A 1 279 ? -3.502 39.662 31.712 1.00 35.94 279 ARG A CA 1
ATOM 2153 C C . ARG A 1 279 ? -2.628 38.979 30.658 1.00 35.94 279 ARG A C 1
ATOM 2155 O O . ARG A 1 279 ? -3.128 38.275 29.783 1.00 35.94 279 ARG A O 1
ATOM 2162 N N . SER A 1 280 ? -1.335 39.255 30.750 1.00 35.56 280 SER A N 1
ATOM 2163 C CA . SER A 1 280 ? -0.251 38.811 29.878 1.00 35.56 280 SER A CA 1
ATOM 2164 C C . SER A 1 280 ? -0.227 37.291 29.671 1.00 35.56 280 SER A C 1
ATOM 2166 O O . SER A 1 280 ? -0.239 36.513 30.623 1.00 35.56 280 SER A O 1
ATOM 2168 N N . ARG A 1 281 ? -0.153 36.855 28.408 1.00 37.75 281 ARG A N 1
ATOM 2169 C CA . ARG A 1 281 ? 0.076 35.452 28.027 1.00 37.75 281 ARG A CA 1
ATOM 2170 C C . ARG A 1 281 ? 1.575 35.184 27.868 1.00 37.75 281 ARG A C 1
ATOM 2172 O O . ARG A 1 281 ? 2.037 34.937 26.764 1.00 37.75 281 ARG A O 1
ATOM 2179 N N . GLY A 1 282 ? 2.315 35.190 28.973 1.00 35.53 282 GLY A N 1
ATOM 2180 C CA . GLY A 1 282 ? 3.628 34.545 29.003 1.00 35.53 282 GLY A CA 1
ATOM 2181 C C . GLY A 1 282 ? 3.417 33.031 29.028 1.00 35.53 282 GLY A C 1
ATOM 2182 O O . GLY A 1 282 ? 2.829 32.510 29.972 1.00 35.53 282 GLY A O 1
ATOM 2183 N N . SER A 1 283 ? 3.852 32.307 27.996 1.00 44.69 283 SER A N 1
ATOM 2184 C CA . SER A 1 283 ? 3.683 30.842 27.881 1.00 44.69 283 SER A CA 1
ATOM 2185 C C . SER A 1 283 ? 4.589 30.021 28.822 1.00 44.69 283 SER A C 1
ATOM 2187 O O . SER A 1 283 ? 5.267 29.083 28.401 1.00 44.69 283 SER A O 1
ATOM 2189 N N . GLY A 1 284 ? 4.608 30.337 30.120 1.00 52.12 284 GLY A N 1
ATOM 2190 C CA . GLY A 1 284 ? 5.087 29.384 31.120 1.00 52.12 284 GLY A CA 1
ATOM 2191 C C . GLY A 1 284 ? 4.407 28.041 30.856 1.00 52.12 284 GLY A C 1
ATOM 2192 O O . GLY A 1 284 ? 3.191 28.004 30.678 1.00 52.12 284 GLY A O 1
ATOM 2193 N N . LYS A 1 285 ? 5.183 26.955 30.715 1.00 69.94 285 LYS A N 1
ATOM 2194 C CA . LYS A 1 285 ? 4.599 25.624 30.513 1.00 69.94 285 LYS A CA 1
ATOM 2195 C C . LYS A 1 285 ? 3.616 25.415 31.651 1.00 69.94 285 LYS A C 1
ATOM 2197 O O . LYS A 1 285 ? 4.054 25.344 32.800 1.00 69.94 285 LYS A O 1
ATOM 2202 N N . SER A 1 286 ? 2.332 25.342 31.313 1.00 87.06 286 SER A N 1
ATOM 2203 C CA . SER A 1 286 ? 1.305 25.205 32.324 1.00 87.06 286 SER A CA 1
ATOM 2204 C C . SER A 1 286 ? 1.656 24.030 33.214 1.00 87.06 286 SER A C 1
ATOM 2206 O O . SER A 1 286 ? 1.969 22.934 32.730 1.00 87.06 286 SER A O 1
ATOM 2208 N N . LYS A 1 287 ? 1.712 24.288 34.521 1.00 94.81 287 LYS A N 1
ATOM 2209 C CA . LYS A 1 287 ? 1.963 23.231 35.499 1.00 94.81 287 LYS A CA 1
ATOM 2210 C C . LYS A 1 287 ? 0.918 22.131 35.281 1.00 94.81 287 LYS A C 1
ATOM 2212 O O . LYS A 1 287 ? -0.196 22.453 34.867 1.00 94.81 287 LYS A O 1
ATOM 2217 N N . PRO A 1 288 ? 1.207 20.850 35.563 1.00 94.31 288 PRO A N 1
ATOM 2218 C CA . PRO A 1 288 ? 0.193 19.800 35.457 1.00 94.31 288 PRO A CA 1
ATOM 2219 C C . PRO A 1 288 ? -1.120 20.172 36.160 1.00 94.31 288 PRO A C 1
ATOM 2221 O O . PRO A 1 288 ? -2.185 19.938 35.610 1.00 94.31 288 PRO A O 1
ATOM 2224 N N . SER A 1 289 ? -1.046 20.870 37.300 1.00 95.19 289 SER A N 1
ATOM 2225 C CA . SER A 1 289 ? -2.203 21.439 38.001 1.00 95.19 289 SER A CA 1
ATOM 2226 C C . SER A 1 289 ? -3.013 22.442 37.169 1.00 95.19 289 SER A C 1
ATOM 2228 O O . SER A 1 289 ? -4.233 22.447 37.248 1.00 95.19 289 SER A O 1
ATOM 2230 N N . GLU A 1 290 ? -2.360 23.280 36.363 1.00 95.88 290 GLU A N 1
ATOM 2231 C CA . GLU A 1 290 ? -3.022 24.221 35.452 1.00 95.88 290 GLU A CA 1
ATOM 2232 C C . GLU A 1 290 ? -3.637 23.501 34.251 1.00 95.88 290 GLU A C 1
ATOM 2234 O O . GLU A 1 290 ? -4.747 23.835 33.862 1.00 95.88 290 GLU A O 1
ATOM 2239 N N . ILE A 1 291 ? -2.962 22.491 33.688 1.00 94.94 291 ILE A N 1
ATOM 2240 C CA . ILE A 1 291 ? -3.522 21.673 32.597 1.00 94.94 291 ILE A CA 1
ATOM 2241 C C . ILE A 1 291 ? -4.749 20.897 33.100 1.00 94.94 291 ILE A C 1
ATOM 2243 O O . ILE A 1 291 ? -5.766 20.843 32.413 1.00 94.94 291 ILE A O 1
ATOM 2247 N N . LEU A 1 292 ? -4.689 20.340 34.315 1.00 93.75 292 LEU A N 1
ATOM 2248 C CA . LEU A 1 292 ? -5.830 19.694 34.970 1.00 93.75 292 LEU A CA 1
ATOM 2249 C C . LEU A 1 292 ? -6.961 20.690 35.239 1.00 93.75 292 LEU A C 1
ATOM 2251 O O . LEU A 1 292 ? -8.116 20.363 34.987 1.00 93.75 292 LEU A O 1
ATOM 2255 N N . ALA A 1 293 ? -6.645 21.905 35.698 1.00 95.31 293 ALA A N 1
ATOM 2256 C CA . ALA A 1 293 ? -7.638 22.958 35.893 1.00 95.31 293 ALA A CA 1
ATOM 2257 C C . ALA A 1 293 ? -8.293 23.369 34.566 1.00 95.31 293 ALA A C 1
ATOM 2259 O O . ALA A 1 293 ? -9.511 23.465 34.506 1.00 95.31 293 ALA A O 1
ATOM 2260 N N . GLN A 1 294 ? -7.515 23.516 33.489 1.00 95.31 294 GLN A N 1
ATOM 2261 C CA . GLN A 1 294 ? -8.029 23.783 32.142 1.00 95.31 294 GLN A CA 1
ATOM 2262 C C . GLN A 1 294 ? -8.904 22.636 31.629 1.00 95.31 294 GLN A C 1
ATOM 2264 O O . GLN A 1 294 ? -9.939 22.883 31.021 1.00 95.31 294 GLN A O 1
ATOM 2269 N N . ALA A 1 295 ? -8.513 21.381 31.868 1.00 92.94 295 ALA A N 1
ATOM 2270 C CA . ALA A 1 295 ? -9.321 20.225 31.498 1.00 92.94 295 ALA A CA 1
ATOM 2271 C C . ALA A 1 295 ? -10.630 20.176 32.305 1.00 92.94 295 ALA A C 1
ATOM 2273 O O . ALA A 1 295 ? -11.684 19.910 31.737 1.00 92.94 295 ALA A O 1
ATOM 2274 N N . ALA A 1 296 ? -10.592 20.484 33.603 1.00 94.88 296 ALA A N 1
ATOM 2275 C CA . ALA A 1 296 ? -11.781 20.564 34.448 1.00 94.88 296 ALA A CA 1
ATOM 2276 C C . ALA A 1 296 ? -12.707 21.724 34.038 1.00 94.88 296 ALA A C 1
ATOM 2278 O O . ALA A 1 296 ? -13.916 21.535 33.941 1.00 94.88 296 ALA A O 1
ATOM 2279 N N . GLU A 1 297 ? -12.149 22.899 33.739 1.00 96.19 297 GLU A N 1
ATOM 2280 C CA . GLU A 1 297 ? -12.885 24.058 33.224 1.00 96.19 297 GLU A CA 1
ATOM 2281 C C . GLU A 1 297 ? -13.525 23.743 31.866 1.00 96.19 297 GLU A C 1
ATOM 2283 O O . GLU A 1 297 ? -14.716 23.978 31.670 1.00 96.19 297 GLU A O 1
ATOM 2288 N N . ALA A 1 298 ? -12.774 23.127 30.948 1.00 93.25 298 ALA A N 1
ATOM 2289 C CA . ALA A 1 298 ? -13.291 22.694 29.654 1.00 93.25 298 ALA A CA 1
ATOM 2290 C C . ALA A 1 298 ? -14.403 21.643 29.803 1.00 93.25 298 ALA A C 1
ATOM 2292 O O . ALA A 1 298 ? -15.408 21.726 29.097 1.00 93.25 298 ALA A O 1
ATOM 2293 N N . ALA A 1 299 ? -14.275 20.701 30.743 1.00 93.81 299 ALA A N 1
ATOM 2294 C CA . ALA A 1 299 ? -15.314 19.718 31.044 1.00 93.81 299 ALA A CA 1
ATOM 2295 C C . ALA A 1 299 ? -16.570 20.379 31.639 1.00 93.81 299 ALA A C 1
ATOM 2297 O O . ALA A 1 299 ? -17.680 19.984 31.302 1.00 93.81 299 ALA A O 1
ATOM 2298 N N . GLY A 1 300 ? -16.412 21.403 32.481 1.00 95.50 300 GLY A N 1
ATOM 2299 C CA . GLY A 1 300 ? -17.523 22.165 33.062 1.00 95.50 300 GLY A CA 1
ATOM 2300 C C . GLY A 1 300 ? -18.168 23.187 32.119 1.00 95.50 300 GLY A C 1
ATOM 2301 O O . GLY A 1 300 ? -19.240 23.705 32.429 1.00 95.50 300 GLY A O 1
ATOM 2302 N N . SER A 1 301 ? -17.539 23.492 30.982 1.00 97.00 301 SER A N 1
ATOM 2303 C CA . SER A 1 301 ? -18.081 24.427 29.993 1.00 97.00 301 SER A CA 1
ATOM 2304 C C . SER A 1 301 ? -19.367 23.900 29.341 1.00 97.00 301 SER A C 1
ATOM 2306 O O . SER A 1 301 ? -19.571 22.689 29.243 1.00 97.00 301 SER A O 1
ATOM 2308 N N . GLU A 1 302 ? -20.218 24.799 28.826 1.00 97.25 302 GLU A N 1
ATOM 2309 C CA . GLU A 1 302 ? -21.431 24.402 28.086 1.00 97.25 302 GLU A CA 1
ATOM 2310 C C . GLU A 1 302 ? -21.115 23.454 26.921 1.00 97.25 302 GLU A C 1
ATOM 2312 O O . GLU A 1 302 ? -21.852 22.503 26.682 1.00 97.25 302 GLU A O 1
ATOM 2317 N N . GLU A 1 303 ? -19.990 23.674 26.236 1.00 95.38 303 GLU A N 1
ATOM 2318 C CA . GLU A 1 303 ? -19.512 22.808 25.159 1.00 95.38 303 GLU A CA 1
ATOM 2319 C C . GLU A 1 303 ? -19.097 21.423 25.676 1.00 95.38 303 GLU A C 1
ATOM 2321 O O . GLU A 1 303 ? -19.453 20.413 25.072 1.00 95.38 303 GLU A O 1
ATOM 2326 N N . GLY A 1 304 ? -18.378 21.349 26.801 1.00 94.62 304 GLY A N 1
ATOM 2327 C CA . GLY A 1 304 ? -17.978 20.083 27.419 1.00 94.62 304 GLY A CA 1
ATOM 2328 C C . GLY A 1 304 ? -19.181 19.248 27.861 1.00 94.62 304 GLY A C 1
ATOM 2329 O O . GLY A 1 304 ? -19.244 18.048 27.576 1.00 94.62 304 GLY A O 1
ATOM 2330 N N . VAL A 1 305 ? -20.168 19.888 28.491 1.00 96.19 305 VAL A N 1
ATOM 2331 C CA . VAL A 1 305 ? -21.436 19.250 28.873 1.00 96.19 305 VAL A CA 1
ATOM 2332 C C . VAL A 1 305 ? -22.208 18.806 27.631 1.00 96.19 305 VAL A C 1
ATOM 2334 O O . VAL A 1 305 ? -22.625 17.654 27.563 1.00 96.19 305 VAL A O 1
ATOM 2337 N N . ALA A 1 306 ? -22.335 19.660 26.614 1.00 95.12 306 ALA A N 1
ATOM 2338 C CA . ALA A 1 306 ? -23.017 19.313 25.372 1.00 95.12 306 ALA A CA 1
ATOM 2339 C C . ALA A 1 306 ? -22.363 18.122 24.652 1.00 95.12 306 ALA A C 1
ATOM 2341 O O . ALA A 1 306 ? -23.067 17.196 24.256 1.00 95.12 306 ALA A O 1
ATOM 2342 N N . LYS A 1 307 ? -21.025 18.086 24.544 1.00 93.75 307 LYS A N 1
ATOM 2343 C CA . LYS A 1 307 ? -20.286 16.944 23.973 1.00 93.75 307 LYS A CA 1
ATOM 2344 C C . LYS A 1 307 ? -20.600 15.643 24.721 1.00 93.75 307 LYS A C 1
ATOM 2346 O O . LYS A 1 307 ? -20.886 14.633 24.081 1.00 93.75 307 LYS A O 1
ATOM 2351 N N . LYS A 1 308 ? -20.607 15.669 26.061 1.00 93.19 308 LYS A N 1
ATOM 2352 C CA . LYS A 1 308 ? -20.988 14.512 26.889 1.00 93.19 308 LYS A CA 1
ATOM 2353 C C . LYS A 1 308 ? -22.421 14.068 26.600 1.00 93.19 308 LYS A C 1
ATOM 2355 O O . LYS A 1 308 ? -22.639 12.894 26.324 1.00 93.19 308 LYS A O 1
ATOM 2360 N N . GLU A 1 309 ? -23.389 14.978 26.682 1.00 94.75 309 GLU A N 1
ATOM 2361 C CA . GLU A 1 309 ? -24.806 14.629 26.533 1.00 94.75 309 GLU A CA 1
ATOM 2362 C C . GLU A 1 309 ? -25.128 14.126 25.117 1.00 94.75 309 GLU A C 1
ATOM 2364 O O . GLU A 1 309 ? -25.900 13.183 24.964 1.00 94.75 309 GLU A O 1
ATOM 2369 N N . LEU A 1 310 ? -24.468 14.659 24.083 1.00 92.12 310 LEU A N 1
ATOM 2370 C CA . LEU A 1 310 ? -24.567 14.140 22.714 1.00 92.12 310 LEU A CA 1
ATOM 2371 C C . LEU A 1 310 ? -24.028 12.710 22.586 1.00 92.12 310 LEU A C 1
ATOM 2373 O O . LEU A 1 310 ? -24.660 11.878 21.934 1.00 92.12 310 LEU A O 1
ATOM 2377 N N . LEU A 1 311 ? -22.890 12.401 23.220 1.00 85.06 311 LEU A N 1
ATOM 2378 C CA . LEU A 1 311 ? -22.337 11.043 23.245 1.00 85.06 311 LEU A CA 1
ATOM 2379 C C . LEU A 1 311 ? -23.246 10.078 24.021 1.00 85.06 311 LEU A C 1
ATOM 2381 O O . LEU A 1 311 ? -23.548 8.999 23.518 1.00 85.06 311 LEU A O 1
ATOM 2385 N N . CYS A 1 312 ? -23.752 10.485 25.189 1.00 87.50 312 CYS A N 1
ATOM 2386 C CA . CYS A 1 312 ? -24.716 9.701 25.966 1.00 87.50 312 CYS A CA 1
ATOM 2387 C C . CYS A 1 312 ? -26.008 9.442 25.180 1.00 87.50 312 CYS A C 1
ATOM 2389 O O . CYS A 1 312 ? -26.487 8.311 25.138 1.00 87.50 312 CYS A O 1
ATOM 2391 N N . PHE A 1 313 ? -26.563 10.473 24.533 1.00 90.81 313 PHE A N 1
ATOM 2392 C CA . PHE A 1 313 ? -27.744 10.343 23.686 1.00 90.81 313 PHE A CA 1
ATOM 2393 C C . PHE A 1 313 ? -27.490 9.332 22.569 1.00 90.81 313 PHE A C 1
ATOM 2395 O O . PHE A 1 313 ? -28.233 8.361 22.464 1.00 90.81 313 PHE A O 1
ATOM 2402 N N . ARG A 1 314 ? -26.405 9.495 21.802 1.00 86.25 314 ARG A N 1
ATOM 2403 C CA . ARG A 1 314 ? -25.996 8.566 20.738 1.00 86.25 314 ARG A CA 1
ATOM 2404 C C . ARG A 1 314 ? -25.906 7.122 21.235 1.00 86.25 314 ARG A C 1
ATOM 2406 O O . ARG A 1 314 ? -26.443 6.216 20.595 1.00 86.25 314 ARG A O 1
ATOM 2413 N N . ASP A 1 315 ? -25.244 6.908 22.366 1.00 78.81 315 ASP A N 1
ATOM 2414 C CA . ASP A 1 315 ? -25.010 5.574 22.924 1.00 78.81 315 ASP A CA 1
ATOM 2415 C C . ASP A 1 315 ? -26.283 4.961 23.538 1.00 78.81 315 ASP A C 1
ATOM 2417 O O . ASP A 1 315 ? -26.383 3.743 23.636 1.00 78.81 315 ASP A O 1
ATOM 2421 N N . SER A 1 316 ? -27.295 5.776 23.864 1.00 84.94 316 SER A N 1
ATOM 2422 C CA . SER A 1 316 ? -28.604 5.305 24.343 1.00 84.94 316 SER A CA 1
ATOM 2423 C C . SER A 1 316 ? -29.555 4.827 23.237 1.00 84.94 316 SER A C 1
ATOM 2425 O O . SER A 1 316 ? -30.556 4.171 23.530 1.00 84.94 316 SER A O 1
ATOM 2427 N N . LEU A 1 317 ? -29.282 5.160 21.969 1.00 81.81 317 LEU A N 1
ATOM 2428 C CA . LEU A 1 317 ? -30.179 4.827 20.862 1.00 81.81 317 LEU A CA 1
ATOM 2429 C C . LEU A 1 317 ? -30.054 3.363 20.443 1.00 81.81 317 LEU A C 1
ATOM 2431 O O . LEU A 1 317 ? -28.970 2.886 20.101 1.00 81.81 317 LEU A O 1
ATOM 2435 N N . THR A 1 318 ? -31.201 2.696 20.339 1.00 82.06 318 THR A N 1
ATOM 2436 C CA . THR A 1 318 ? -31.335 1.405 19.651 1.00 82.06 318 THR A CA 1
ATOM 2437 C C . THR A 1 318 ? -31.053 1.544 18.150 1.00 82.06 318 THR A C 1
ATOM 2439 O O . THR A 1 318 ? -31.173 2.633 17.582 1.00 82.06 318 THR A O 1
ATOM 2442 N N . LEU A 1 319 ? -30.745 0.432 17.471 1.00 73.25 319 LEU A N 1
ATOM 2443 C CA . LEU A 1 319 ? -30.539 0.420 16.016 1.00 73.25 319 LEU A CA 1
ATOM 2444 C C . LEU A 1 319 ? -31.734 1.027 15.257 1.00 73.25 319 LEU A C 1
ATOM 2446 O O . LEU A 1 319 ? -31.542 1.877 14.392 1.00 73.25 319 LEU A O 1
ATOM 2450 N N . ALA A 1 320 ? -32.967 0.667 15.632 1.00 81.38 320 ALA A N 1
ATOM 2451 C CA . ALA A 1 320 ? -34.181 1.198 15.007 1.00 81.38 320 ALA A CA 1
ATOM 2452 C C . ALA A 1 320 ? -34.306 2.725 15.160 1.00 81.38 320 ALA A C 1
ATOM 2454 O O . ALA A 1 320 ? -34.656 3.419 14.209 1.00 81.38 320 ALA A O 1
ATOM 2455 N N . GLN A 1 321 ? -33.970 3.267 16.336 1.00 88.00 321 GLN A N 1
ATOM 2456 C CA . GLN A 1 321 ? -33.989 4.714 16.565 1.00 88.00 321 GLN A CA 1
ATOM 2457 C C . GLN A 1 321 ? -32.895 5.440 15.774 1.00 88.00 321 GLN A C 1
ATOM 2459 O O . GLN A 1 321 ? -33.145 6.531 15.265 1.00 88.00 321 GLN A O 1
ATOM 2464 N N . ARG A 1 322 ? -31.702 4.846 15.634 1.00 81.75 322 ARG A N 1
ATOM 2465 C CA . ARG A 1 322 ? -30.627 5.409 14.797 1.00 81.75 322 ARG A CA 1
ATOM 2466 C C . ARG A 1 322 ? -31.045 5.476 13.330 1.00 81.75 322 ARG A C 1
ATOM 2468 O O . ARG A 1 322 ? -30.886 6.523 12.708 1.00 81.75 322 ARG A O 1
ATOM 2475 N N . LEU A 1 323 ? -31.635 4.400 12.807 1.00 78.38 323 LEU A N 1
ATOM 2476 C CA . LEU A 1 323 ? -32.153 4.353 11.437 1.00 78.38 323 LEU A CA 1
ATOM 2477 C C . LEU A 1 323 ? -33.263 5.386 11.207 1.00 78.38 323 LEU A C 1
ATOM 2479 O O . LEU A 1 323 ? -33.275 6.041 10.169 1.00 78.38 323 LEU A O 1
ATOM 2483 N N . GLU A 1 324 ? -34.152 5.590 12.181 1.00 87.69 324 GLU A N 1
ATOM 2484 C CA . GLU A 1 324 ? -35.190 6.622 12.096 1.00 87.69 324 GLU A CA 1
ATOM 2485 C C . GLU A 1 324 ? -34.599 8.041 12.084 1.00 87.69 324 GLU A C 1
ATOM 2487 O O . GLU A 1 324 ? -35.066 8.893 11.331 1.00 87.69 324 GLU A O 1
ATOM 2492 N N . VAL A 1 325 ? -33.542 8.306 12.860 1.00 86.19 325 VAL A N 1
ATOM 2493 C CA . VAL A 1 325 ? -32.814 9.585 12.790 1.00 86.19 325 VAL A CA 1
ATOM 2494 C C . VAL A 1 325 ? -32.188 9.777 11.408 1.00 86.19 325 VAL A C 1
ATOM 2496 O O . VAL A 1 325 ? -32.399 10.822 10.800 1.00 86.19 325 VAL A O 1
ATOM 2499 N N . ILE A 1 326 ? -31.482 8.773 10.876 1.00 81.31 326 ILE A N 1
ATOM 2500 C CA . ILE A 1 326 ? -30.872 8.836 9.534 1.00 81.31 326 ILE A CA 1
ATOM 2501 C C . ILE A 1 326 ? -31.943 9.102 8.469 1.00 81.31 326 ILE A C 1
ATOM 2503 O O . ILE A 1 326 ? -31.785 9.987 7.628 1.00 81.31 326 ILE A O 1
ATOM 2507 N N . LYS A 1 327 ? -33.075 8.397 8.551 1.00 85.75 327 LYS A N 1
ATOM 2508 C CA . LYS A 1 327 ? -34.220 8.593 7.659 1.00 85.75 327 LYS A CA 1
ATOM 2509 C C . LYS A 1 327 ? -34.768 10.018 7.731 1.00 85.75 327 LYS A C 1
ATOM 2511 O O . LYS A 1 327 ? -35.070 10.592 6.689 1.00 85.75 327 LYS A O 1
ATOM 2516 N N . LYS A 1 328 ? -34.879 10.598 8.932 1.00 89.81 328 LYS A N 1
ATOM 2517 C CA . LYS A 1 328 ? -35.335 11.985 9.112 1.00 89.81 328 LYS A CA 1
ATOM 2518 C C . LYS A 1 328 ? -34.364 13.006 8.543 1.00 89.81 328 LYS A C 1
ATOM 2520 O O . LYS A 1 328 ? -34.833 13.993 8.006 1.00 89.81 328 LYS A O 1
ATOM 2525 N N . ILE A 1 329 ? -33.053 12.773 8.638 1.00 87.94 329 ILE A N 1
ATOM 2526 C CA . ILE A 1 329 ? -32.043 13.661 8.040 1.00 87.94 329 ILE A CA 1
ATOM 2527 C C . ILE A 1 329 ? -32.209 13.718 6.514 1.00 87.94 329 ILE A C 1
ATOM 2529 O O . ILE A 1 329 ? -31.964 14.758 5.908 1.00 87.94 329 ILE A O 1
ATOM 2533 N N . GLY A 1 330 ? -32.621 12.609 5.887 1.00 85.00 330 GLY A N 1
ATOM 2534 C CA . GLY A 1 330 ? -32.848 12.548 4.441 1.00 85.00 330 GLY A CA 1
ATOM 2535 C C . GLY A 1 330 ? -31.566 12.652 3.608 1.00 85.00 330 GLY A C 1
ATOM 2536 O O . GLY A 1 330 ? -31.636 12.920 2.411 1.00 85.00 330 GLY A O 1
ATOM 2537 N N . LEU A 1 331 ? -30.402 12.449 4.230 1.00 79.25 331 LEU A N 1
ATOM 2538 C CA . LEU A 1 331 ? -29.092 12.422 3.580 1.00 79.25 331 LEU A CA 1
ATOM 2539 C C . LEU A 1 331 ? -28.438 11.050 3.789 1.00 79.25 331 LEU A C 1
ATOM 2541 O O . LEU A 1 331 ? -28.709 10.409 4.809 1.00 79.25 331 LEU A O 1
ATOM 2545 N N . PRO A 1 332 ? -27.545 10.610 2.880 1.00 64.44 332 PRO A N 1
ATOM 2546 C CA . PRO A 1 332 ? -26.804 9.361 3.054 1.00 64.44 332 PRO A CA 1
ATOM 2547 C C . PRO A 1 332 ? -26.018 9.349 4.367 1.00 64.44 332 PRO A C 1
ATOM 2549 O O . PRO A 1 332 ? -26.031 8.352 5.093 1.00 64.44 332 PRO A O 1
ATOM 2552 N N . ARG A 1 333 ? -25.383 10.485 4.701 1.00 66.69 333 ARG A N 1
ATOM 2553 C CA . ARG A 1 333 ? -24.664 10.686 5.959 1.00 66.69 333 ARG A CA 1
ATOM 2554 C C . ARG A 1 333 ? -25.162 11.921 6.687 1.00 66.69 333 ARG A C 1
ATOM 2556 O O . ARG A 1 333 ? -25.341 12.977 6.091 1.00 66.69 333 ARG A O 1
ATOM 2563 N N . ALA A 1 334 ? -25.268 11.832 8.005 1.00 69.88 334 ALA A N 1
ATOM 2564 C CA . ALA A 1 334 ? -25.525 12.985 8.856 1.00 69.88 334 ALA A CA 1
ATOM 2565 C C . ALA A 1 334 ? -24.433 14.064 8.703 1.00 69.88 334 ALA A C 1
ATOM 2567 O O . ALA A 1 334 ? -24.720 15.254 8.790 1.00 69.88 334 ALA A O 1
ATOM 2568 N N . ASN A 1 335 ? -23.199 13.652 8.392 1.00 74.62 335 ASN A N 1
ATOM 2569 C CA . ASN A 1 335 ? -22.066 14.533 8.103 1.00 74.62 335 ASN A CA 1
ATOM 2570 C C . ASN A 1 335 ? -22.155 15.239 6.739 1.00 74.62 335 ASN A C 1
ATOM 2572 O O . ASN A 1 335 ? -21.437 16.213 6.524 1.00 74.62 335 ASN A O 1
ATOM 2576 N N . ASP A 1 336 ? -23.031 14.789 5.833 1.00 73.56 336 ASP A N 1
ATOM 2577 C CA . ASP A 1 336 ? -23.265 15.459 4.545 1.00 73.56 336 ASP A CA 1
ATOM 2578 C C . ASP A 1 336 ? -24.181 16.687 4.698 1.00 73.56 336 ASP A C 1
ATOM 2580 O O . ASP A 1 336 ? -24.404 17.431 3.741 1.00 73.56 336 ASP A O 1
ATOM 2584 N N . ALA A 1 337 ? -24.709 16.921 5.905 1.00 82.94 337 ALA A N 1
ATOM 2585 C CA . ALA A 1 337 ? -25.490 18.099 6.237 1.00 82.94 337 ALA A CA 1
ATOM 2586 C C . ALA A 1 337 ? -24.687 19.384 5.951 1.00 82.94 337 ALA A C 1
ATOM 2588 O O . ALA A 1 337 ? -23.652 19.624 6.580 1.00 82.94 337 ALA A O 1
ATOM 2589 N N . PRO A 1 338 ? -25.158 20.270 5.049 1.00 81.69 338 PRO A N 1
ATOM 2590 C CA . PRO A 1 338 ? -24.411 21.473 4.682 1.00 81.69 338 PRO A CA 1
ATOM 2591 C C . PRO A 1 338 ? -24.343 22.487 5.831 1.00 81.69 338 PRO A C 1
ATOM 2593 O O . PRO A 1 338 ? -23.434 23.315 5.887 1.00 81.69 338 PRO A O 1
ATOM 2596 N N . THR A 1 339 ? -25.319 22.447 6.744 1.00 89.81 339 THR A N 1
ATOM 2597 C CA . THR A 1 339 ? -25.411 23.339 7.904 1.00 89.81 339 THR A CA 1
ATOM 2598 C C . THR A 1 339 ? -26.033 22.627 9.099 1.00 89.81 339 THR A C 1
ATOM 2600 O O . THR A 1 339 ? -26.839 21.713 8.934 1.00 89.81 339 THR A O 1
ATOM 2603 N N . LEU A 1 340 ? -25.746 23.109 10.311 1.00 89.62 340 LEU A N 1
ATOM 2604 C CA . LEU A 1 340 ? -26.399 22.614 11.522 1.00 89.62 340 LEU A CA 1
ATOM 2605 C C . LEU A 1 340 ? -27.928 22.719 11.445 1.00 89.62 340 LEU A C 1
ATOM 2607 O O . LEU A 1 340 ? -28.623 21.777 11.807 1.00 89.62 340 LEU A O 1
ATOM 2611 N N . ALA A 1 341 ? -28.449 23.820 10.896 1.00 92.25 341 ALA A N 1
ATOM 2612 C CA . ALA A 1 341 ? -29.886 24.045 10.743 1.00 92.25 341 ALA A CA 1
ATOM 2613 C C . ALA A 1 341 ? -30.586 22.938 9.940 1.00 92.25 341 ALA A C 1
ATOM 2615 O O . ALA A 1 341 ? -31.733 22.602 10.227 1.00 92.25 341 ALA A O 1
ATOM 2616 N N . SER A 1 342 ? -29.886 22.311 8.987 1.00 90.62 342 SER A N 1
ATOM 2617 C CA . SER A 1 342 ? -30.441 21.177 8.241 1.00 90.62 342 SER A CA 1
ATOM 2618 C C . SER A 1 342 ? -30.695 19.940 9.110 1.00 90.62 342 SER A C 1
ATOM 2620 O O . SER A 1 342 ? -31.532 19.126 8.753 1.00 90.62 342 SER A O 1
ATOM 2622 N N . LEU A 1 343 ? -30.068 19.824 10.284 1.00 91.44 343 LEU A N 1
ATOM 2623 C CA . LEU A 1 343 ? -30.275 18.715 11.219 1.00 91.44 343 LEU A CA 1
ATOM 2624 C C . LEU A 1 343 ? -31.398 18.985 12.235 1.00 91.44 343 LEU A C 1
ATOM 2626 O O . LEU A 1 343 ? -31.830 18.063 12.921 1.00 91.44 343 LEU A O 1
ATOM 2630 N N . GLN A 1 344 ? -31.909 20.220 12.329 1.00 94.75 344 GLN A N 1
ATOM 2631 C CA . GLN A 1 344 ? -32.861 20.630 13.372 1.00 94.75 344 GLN A CA 1
ATOM 2632 C C . GLN A 1 344 ? -34.125 19.762 13.427 1.00 94.75 344 GLN A C 1
ATOM 2634 O O . GLN A 1 344 ? -34.631 19.481 14.507 1.00 94.75 344 GLN A O 1
ATOM 2639 N N . HIS A 1 345 ? -34.633 19.328 12.275 1.00 93.81 345 HIS A N 1
ATOM 2640 C CA . HIS A 1 345 ? -35.862 18.539 12.183 1.00 93.81 345 HIS A CA 1
ATOM 2641 C C . HIS A 1 345 ? -35.655 17.042 12.471 1.00 93.81 345 HIS A C 1
ATOM 2643 O O . HIS A 1 345 ? -36.622 16.329 12.745 1.00 93.81 345 HIS A O 1
ATOM 2649 N N . ALA A 1 346 ? -34.412 16.554 12.417 1.00 93.06 346 ALA A N 1
ATOM 2650 C CA . ALA A 1 346 ? -34.093 15.151 12.663 1.00 93.06 346 ALA A CA 1
ATOM 2651 C C . ALA A 1 346 ? -33.939 14.815 14.153 1.00 93.06 346 ALA A C 1
ATOM 2653 O O . ALA A 1 346 ? -34.085 13.655 14.547 1.00 93.06 346 ALA A O 1
ATOM 2654 N N . PHE A 1 347 ? -33.684 15.826 14.983 1.00 94.44 347 PHE A N 1
ATOM 2655 C CA . PHE A 1 347 ? -33.413 15.684 16.409 1.00 94.44 347 PHE A CA 1
ATOM 2656 C C . PHE A 1 347 ? -34.454 16.415 17.262 1.00 94.44 347 PHE A C 1
ATOM 2658 O O . PHE A 1 347 ? -35.178 17.286 16.789 1.00 94.44 347 PHE A O 1
ATOM 2665 N N . SER A 1 348 ? -34.543 16.058 18.547 1.00 95.44 348 SER A N 1
ATOM 2666 C CA . SER A 1 348 ? -35.340 16.841 19.494 1.00 95.44 348 SER A CA 1
ATOM 2667 C C . SER A 1 348 ? -34.714 18.223 19.705 1.00 95.44 348 SER A C 1
ATOM 2669 O O . SER A 1 348 ? -33.504 18.398 19.548 1.00 95.44 348 SER A O 1
ATOM 2671 N N . GLU A 1 349 ? -35.522 19.198 20.125 1.00 96.31 349 GLU A N 1
ATOM 2672 C CA . GLU A 1 349 ? -35.050 20.558 20.423 1.00 96.31 349 GLU A CA 1
ATOM 2673 C C . GLU A 1 349 ? -33.880 20.558 21.421 1.00 96.31 349 GLU A C 1
ATOM 2675 O O . GLU A 1 349 ? -32.916 21.304 21.259 1.00 96.31 349 GLU A O 1
ATOM 2680 N N . GLN A 1 350 ? -33.917 19.661 22.411 1.00 97.38 350 GLN A N 1
ATOM 2681 C CA . GLN A 1 350 ? -32.853 19.518 23.401 1.00 97.38 350 GLN A CA 1
ATOM 2682 C C . GLN A 1 350 ? -31.535 19.025 22.786 1.00 97.38 350 GLN A C 1
ATOM 2684 O O . GLN A 1 350 ? -30.480 19.588 23.076 1.00 97.38 350 GLN A O 1
ATOM 2689 N N . VAL A 1 351 ? -31.584 18.002 21.926 1.00 95.19 351 VAL A N 1
ATOM 2690 C CA . VAL A 1 351 ? -30.388 17.478 21.247 1.00 95.19 351 VAL A CA 1
ATOM 2691 C C . VAL A 1 351 ? -29.823 18.531 20.297 1.00 95.19 351 VAL A C 1
ATOM 2693 O O . VAL A 1 351 ? -28.622 18.788 20.306 1.00 95.19 351 VAL A O 1
ATOM 2696 N N . TYR A 1 352 ? -30.689 19.218 19.550 1.00 95.25 352 TYR A N 1
ATOM 2697 C CA . TYR A 1 352 ? -30.285 20.319 18.680 1.00 95.25 352 TYR A CA 1
ATOM 2698 C C . TYR A 1 352 ? -29.652 21.485 19.456 1.00 95.25 352 TYR A C 1
ATOM 2700 O O . TYR A 1 352 ? -28.668 22.079 19.018 1.00 95.25 352 TYR A O 1
ATOM 2708 N N . ARG A 1 353 ? -30.154 21.791 20.655 1.00 96.31 353 ARG A N 1
ATOM 2709 C CA . ARG A 1 353 ? -29.543 22.792 21.533 1.00 96.31 353 ARG A CA 1
ATOM 2710 C C . ARG A 1 353 ? -28.127 22.396 21.949 1.00 96.31 353 ARG A C 1
ATOM 2712 O O . ARG A 1 353 ? -27.241 23.244 21.883 1.00 96.31 353 ARG A O 1
ATOM 2719 N N . TRP A 1 354 ? -27.896 21.135 22.324 1.00 96.81 354 TRP A N 1
ATOM 2720 C CA . TRP A 1 354 ? -26.541 20.647 22.610 1.00 96.81 354 TRP A CA 1
ATOM 2721 C C . TRP A 1 354 ? -25.637 20.764 21.382 1.00 96.81 354 TRP A C 1
ATOM 2723 O O . TRP A 1 354 ? -24.510 21.235 21.490 1.00 96.81 354 TRP A O 1
ATOM 2733 N N . MET A 1 355 ? -26.144 20.431 20.194 1.00 94.25 355 MET A N 1
ATOM 2734 C CA . MET A 1 355 ? -25.402 20.604 18.945 1.00 94.25 355 MET A CA 1
ATOM 2735 C C . MET A 1 355 ? -24.948 22.057 18.727 1.00 94.25 355 MET A C 1
ATOM 2737 O O . MET A 1 355 ? -23.790 22.292 18.396 1.00 94.25 355 MET A O 1
ATOM 2741 N N . CYS A 1 356 ? -25.826 23.035 18.970 1.00 94.75 356 CYS A N 1
ATOM 2742 C CA . CYS A 1 356 ? -25.500 24.463 18.875 1.00 94.75 356 CYS A CA 1
ATOM 2743 C C . CYS A 1 356 ? -24.476 24.935 19.922 1.00 94.75 356 CYS A C 1
ATOM 2745 O O . CYS A 1 356 ? -23.791 25.932 19.698 1.00 94.75 356 CYS A O 1
ATOM 2747 N N . GLN A 1 357 ? -24.381 24.254 21.067 1.00 96.31 357 GLN A N 1
ATOM 2748 C CA . GLN A 1 357 ? -23.437 24.590 22.139 1.00 96.31 357 GLN A CA 1
ATOM 2749 C C . GLN A 1 357 ? -22.011 24.108 21.849 1.00 96.31 357 GLN A C 1
ATOM 2751 O O . GLN A 1 357 ? -21.057 24.675 22.385 1.00 96.31 357 GLN A O 1
ATOM 2756 N N . VAL A 1 358 ? -21.840 23.103 20.985 1.00 94.31 358 VAL A N 1
ATOM 2757 C CA . VAL A 1 358 ? -20.512 22.656 20.554 1.00 94.31 358 VAL A CA 1
ATOM 2758 C C . VAL A 1 358 ? -19.968 23.600 19.484 1.00 94.31 358 VAL A C 1
ATOM 2760 O O . VAL A 1 358 ? -20.422 23.628 18.338 1.00 94.31 358 VAL A O 1
ATOM 2763 N N . LYS A 1 359 ? -18.955 24.382 19.856 1.00 92.38 359 LYS A N 1
ATOM 2764 C CA . LYS A 1 359 ? -18.311 25.352 18.960 1.00 92.38 359 LYS A CA 1
ATOM 2765 C C . LYS A 1 359 ? -17.371 24.667 17.975 1.00 92.38 359 LYS A C 1
ATOM 2767 O O . LYS A 1 359 ? -17.152 25.177 16.876 1.00 92.38 359 LYS A O 1
ATOM 2772 N N . ASP A 1 360 ? -16.851 23.502 18.341 1.00 89.88 360 ASP A N 1
ATOM 2773 C CA . ASP A 1 360 ? -16.036 22.654 17.484 1.00 89.88 360 ASP A CA 1
ATOM 2774 C C . ASP A 1 360 ? -16.861 21.980 16.370 1.00 89.88 360 ASP A C 1
ATOM 2776 O O . ASP A 1 360 ? -17.359 20.860 16.486 1.00 89.88 360 ASP A O 1
ATOM 2780 N N . GLN A 1 361 ? -17.005 22.691 15.252 1.00 86.31 361 GLN A N 1
ATOM 2781 C CA . GLN A 1 361 ? -17.730 22.218 14.068 1.00 86.31 361 GLN A CA 1
ATOM 2782 C C . GLN A 1 361 ? -17.085 20.969 13.446 1.00 86.31 361 GLN A C 1
ATOM 2784 O O . GLN A 1 361 ? -17.774 20.186 12.789 1.00 86.31 361 GLN A O 1
ATOM 2789 N N . ALA A 1 362 ? -15.766 20.797 13.616 1.00 79.06 362 ALA A N 1
ATOM 2790 C CA . ALA A 1 362 ? -15.061 19.627 13.109 1.00 79.06 362 ALA A CA 1
ATOM 2791 C C . ALA A 1 362 ? -15.509 18.377 13.859 1.00 79.06 362 ALA A C 1
ATOM 2793 O O . ALA A 1 362 ? -15.998 17.436 13.231 1.00 79.06 362 ALA A O 1
ATOM 2794 N N . TRP A 1 363 ? -15.488 18.451 15.190 1.00 85.19 363 TRP A N 1
ATOM 2795 C CA . TRP A 1 363 ? -16.029 17.415 16.061 1.00 85.19 363 TRP A CA 1
ATOM 2796 C C . TRP A 1 363 ? -17.525 17.170 15.834 1.00 85.19 363 TRP A C 1
ATOM 2798 O O . TRP A 1 363 ? -17.978 16.032 15.917 1.00 85.19 363 TRP A O 1
ATOM 2808 N N . LEU A 1 364 ? -18.324 18.206 15.548 1.00 83.62 364 LEU A N 1
ATOM 2809 C CA . LEU A 1 364 ? -19.769 18.010 15.436 1.00 83.62 364 LEU A CA 1
ATOM 2810 C C . LEU A 1 364 ? -20.189 17.279 14.147 1.00 83.62 364 LEU A C 1
ATOM 2812 O O . LEU A 1 364 ? -20.997 16.355 14.233 1.00 83.62 364 LEU A O 1
ATOM 2816 N N . TRP A 1 365 ? -19.675 17.674 12.974 1.00 74.69 365 TRP A N 1
ATOM 2817 C CA . TRP A 1 365 ? -20.101 17.067 11.697 1.00 74.69 365 TRP A CA 1
ATOM 2818 C C . TRP A 1 365 ? -19.080 17.078 10.552 1.00 74.69 365 TRP A C 1
ATOM 2820 O O . TRP A 1 365 ? -19.361 16.474 9.519 1.00 74.69 365 TRP A O 1
ATOM 2830 N N . LYS A 1 366 ? -17.910 17.728 10.669 1.00 66.88 366 LYS A N 1
ATOM 2831 C CA . LYS A 1 366 ? -16.935 17.740 9.551 1.00 66.88 366 LYS A CA 1
ATOM 2832 C C . LYS A 1 366 ? -15.922 16.601 9.594 1.00 66.88 366 LYS A C 1
ATOM 2834 O O . LYS A 1 366 ? -15.305 16.331 8.571 1.00 66.88 366 LYS A O 1
ATOM 2839 N N . GLU A 1 367 ? -15.740 15.943 10.736 1.00 61.62 367 GLU A N 1
ATOM 2840 C CA . GLU A 1 367 ? -14.790 14.840 10.873 1.00 61.62 367 GLU A CA 1
ATOM 2841 C C . GLU A 1 367 ? -15.510 13.481 10.774 1.00 61.62 367 GLU A C 1
ATOM 2843 O O . GLU A 1 367 ? -16.186 13.069 11.723 1.00 61.62 367 GLU A O 1
ATOM 2848 N N . PRO A 1 368 ? -15.409 12.775 9.632 1.00 51.00 368 PRO A N 1
ATOM 2849 C CA . PRO A 1 368 ? -16.173 11.551 9.382 1.00 51.00 368 PRO A CA 1
ATOM 2850 C C . PRO A 1 368 ? -15.806 10.409 10.336 1.00 51.00 368 PRO A C 1
ATOM 2852 O O . PRO A 1 368 ? -16.665 9.600 10.656 1.00 51.00 368 PRO A O 1
ATOM 2855 N N . SER A 1 369 ? -14.574 10.382 10.849 1.00 46.81 369 SER A N 1
ATOM 2856 C CA . SER A 1 369 ? -14.078 9.292 11.700 1.00 46.81 369 SER A CA 1
ATOM 2857 C C . SER A 1 369 ? -14.397 9.471 13.189 1.00 46.81 369 SER A C 1
ATOM 2859 O O . SER A 1 369 ? -14.391 8.498 13.938 1.00 46.81 369 SER A O 1
ATOM 2861 N N . PHE A 1 370 ? -14.644 10.706 13.648 1.00 50.62 370 PHE A N 1
ATOM 2862 C CA . PHE A 1 370 ? -14.753 11.019 15.083 1.00 50.62 370 PHE A CA 1
ATOM 2863 C C . PHE A 1 370 ? -15.971 11.848 15.473 1.00 50.62 370 PHE A C 1
ATOM 2865 O O . PHE A 1 370 ? -16.201 12.045 16.668 1.00 50.62 370 PHE A O 1
ATOM 2872 N N . SER A 1 371 ? -16.763 12.320 14.508 1.00 63.53 371 SER A N 1
ATOM 2873 C CA . SER A 1 371 ? -17.975 13.047 14.858 1.00 63.53 371 SER A CA 1
ATOM 2874 C C . SER A 1 371 ? -18.953 12.168 15.631 1.00 63.53 371 SER A C 1
ATOM 2876 O O . SER A 1 371 ? -19.104 10.975 15.361 1.00 63.53 371 SER A O 1
ATOM 2878 N N . TRP A 1 372 ? -19.668 12.755 16.589 1.00 72.12 372 TRP A N 1
ATOM 2879 C CA . TRP A 1 372 ? -20.715 12.024 17.309 1.00 72.12 372 TRP A CA 1
ATOM 2880 C C . TRP A 1 372 ? -21.812 11.511 16.349 1.00 72.12 372 TRP A C 1
ATOM 2882 O O . TRP A 1 372 ? -22.390 10.453 16.597 1.00 72.12 372 TRP A O 1
ATOM 2892 N N . LEU A 1 373 ? -22.020 12.207 15.220 1.00 72.94 373 LEU A N 1
ATOM 2893 C CA . LEU A 1 373 ? -22.905 11.810 14.122 1.00 72.94 373 LEU A CA 1
ATOM 2894 C C . LEU A 1 373 ? -22.425 10.559 13.367 1.00 72.94 373 LEU A C 1
ATOM 2896 O O . LEU A 1 373 ? -23.255 9.750 12.954 1.00 72.94 373 LEU A O 1
ATOM 2900 N N . ALA A 1 374 ? -21.113 10.333 13.254 1.00 64.56 374 ALA A N 1
ATOM 2901 C CA . ALA A 1 374 ? -20.570 9.111 12.655 1.00 64.56 374 ALA A CA 1
ATOM 2902 C C . ALA A 1 374 ? -21.008 7.853 13.420 1.00 64.56 374 ALA A C 1
ATOM 2904 O O . ALA A 1 374 ? -21.269 6.807 12.828 1.00 64.56 374 ALA A O 1
ATOM 2905 N N . GLY A 1 375 ? -21.195 7.967 14.738 1.00 60.72 375 GLY A N 1
ATOM 2906 C CA . GLY A 1 375 ? -21.624 6.835 15.550 1.00 60.72 375 GLY A CA 1
ATOM 2907 C C . GLY A 1 375 ? -23.071 6.390 15.323 1.00 60.72 375 GLY A C 1
ATOM 2908 O O . GLY A 1 375 ? -23.424 5.323 15.813 1.00 60.72 375 GLY A O 1
ATOM 2909 N N . PHE A 1 376 ? -23.896 7.114 14.553 1.00 68.62 376 PHE A N 1
ATOM 2910 C CA . PHE A 1 376 ? -25.204 6.602 14.106 1.00 68.62 376 PHE A CA 1
ATOM 2911 C C . PHE A 1 376 ? -25.074 5.467 13.083 1.00 68.62 376 PHE A C 1
ATOM 2913 O O . PHE A 1 376 ? -25.996 4.665 12.950 1.00 68.62 376 PHE A O 1
ATOM 2920 N N . TYR A 1 377 ? -23.924 5.372 12.411 1.00 65.00 377 TYR A N 1
ATOM 2921 C CA . TYR A 1 377 ? -23.621 4.348 11.408 1.00 65.00 377 TYR A CA 1
ATOM 2922 C C . TYR A 1 377 ? -22.872 3.145 11.993 1.00 65.00 377 TYR A C 1
ATOM 2924 O O . TYR A 1 377 ? -22.776 2.092 11.359 1.00 65.00 377 TYR A O 1
ATOM 2932 N N . TRP A 1 378 ? -22.346 3.280 13.211 1.00 65.88 378 TRP A N 1
ATOM 2933 C CA . TRP A 1 378 ? -21.625 2.215 13.898 1.00 65.88 378 TRP A CA 1
ATOM 2934 C C . TRP A 1 378 ? -22.574 1.221 14.553 1.00 65.88 378 TRP A C 1
ATOM 2936 O O . TRP A 1 378 ? -23.656 1.579 15.033 1.00 65.88 378 TRP A O 1
ATOM 2946 N N . HIS A 1 379 ? -22.130 -0.035 14.609 1.00 64.19 379 HIS A N 1
ATOM 2947 C CA . HIS A 1 379 ? -22.823 -1.052 15.384 1.00 64.19 379 HIS A CA 1
ATOM 2948 C C . HIS A 1 379 ? -22.835 -0.605 16.857 1.00 64.19 379 HIS A C 1
ATOM 2950 O O . HIS A 1 379 ? -21.762 -0.295 17.369 1.00 64.19 379 HIS A O 1
ATOM 2956 N N . PRO A 1 380 ? -23.984 -0.543 17.557 1.00 60.62 380 PRO A N 1
ATOM 2957 C CA . PRO A 1 380 ? -24.043 -0.006 18.921 1.00 60.62 380 PRO A CA 1
ATOM 2958 C C . PRO A 1 380 ? -23.061 -0.681 19.882 1.00 60.62 380 PRO A C 1
ATOM 2960 O O . PRO A 1 380 ? -22.492 -0.033 20.754 1.00 60.62 380 PRO A O 1
ATOM 2963 N N . GLU A 1 381 ? -22.803 -1.975 19.683 1.00 67.12 381 GLU A N 1
ATOM 2964 C CA . GLU A 1 381 ? -21.877 -2.712 20.536 1.00 67.12 381 GLU A CA 1
ATOM 2965 C C . GLU A 1 381 ? -20.399 -2.396 20.262 1.00 67.12 381 GLU A C 1
ATOM 2967 O O . GLU A 1 381 ? -19.568 -2.660 21.128 1.00 67.12 381 GLU A O 1
ATOM 2972 N N . SER A 1 382 ? -20.041 -1.802 19.115 1.00 63.09 382 SER A N 1
ATOM 2973 C CA . SER A 1 382 ? -18.637 -1.539 18.755 1.00 63.09 382 SER A CA 1
ATOM 2974 C C . SER A 1 382 ? -17.976 -0.523 19.685 1.00 63.09 382 SER A C 1
ATOM 2976 O O . SER A 1 382 ? -16.828 -0.715 20.083 1.00 63.09 382 SER A O 1
ATOM 2978 N N . THR A 1 383 ? -18.719 0.503 20.108 1.00 58.72 383 THR A N 1
ATOM 2979 C CA . THR A 1 383 ? -18.273 1.494 21.100 1.00 58.72 383 THR A CA 1
ATOM 2980 C C . THR A 1 383 ? -18.256 0.921 22.515 1.00 58.72 383 THR A C 1
ATOM 2982 O O . THR A 1 383 ? -17.488 1.379 23.361 1.00 58.72 383 THR A O 1
ATOM 2985 N N . SER A 1 384 ? -19.074 -0.104 22.769 1.00 56.16 384 SER A N 1
ATOM 2986 C CA . SER A 1 384 ? -19.146 -0.806 24.051 1.00 56.16 384 SER A CA 1
ATOM 2987 C C . SER A 1 384 ? -18.132 -1.941 24.188 1.00 56.16 384 SER A C 1
ATOM 2989 O O . SER A 1 384 ? -17.967 -2.451 25.297 1.00 56.16 384 SER A O 1
ATOM 2991 N N . LEU A 1 385 ? -17.457 -2.338 23.093 1.00 55.59 385 LEU A N 1
ATOM 2992 C CA . LEU A 1 385 ? -16.512 -3.451 23.094 1.00 55.59 385 LEU A CA 1
ATOM 2993 C C . LEU A 1 385 ? -15.472 -3.212 24.186 1.00 55.59 385 LEU A C 1
ATOM 2995 O O . LEU A 1 385 ? -14.619 -2.319 24.034 1.00 55.59 385 LEU A O 1
ATOM 2999 N N . PRO A 1 386 ? -15.508 -4.007 25.272 1.00 55.00 386 PRO A N 1
ATOM 3000 C CA . PRO A 1 386 ? -14.681 -3.744 26.429 1.00 55.00 386 PRO A CA 1
ATOM 3001 C C . PRO A 1 386 ? -13.231 -3.726 25.967 1.00 55.00 386 PRO A C 1
ATOM 3003 O O . PRO A 1 386 ? -12.831 -4.525 25.113 1.00 55.00 386 PRO A O 1
ATOM 3006 N N . GLN A 1 387 ? -12.450 -2.762 26.455 1.00 51.66 387 GLN A N 1
ATOM 3007 C CA . GLN A 1 387 ? -11.012 -2.748 26.227 1.00 51.66 387 GLN A CA 1
ATOM 3008 C C . GLN A 1 387 ? -10.444 -3.969 26.937 1.00 51.66 387 GLN A C 1
ATOM 3010 O O . GLN A 1 387 ? -10.103 -3.926 28.115 1.00 51.66 387 GLN A O 1
ATOM 3015 N N . LEU A 1 388 ? -10.413 -5.094 26.225 1.00 46.34 388 LEU A N 1
ATOM 3016 C CA . LEU A 1 388 ? -9.816 -6.328 26.696 1.00 46.34 388 LEU A CA 1
ATOM 3017 C C . LEU A 1 388 ? -8.301 -6.172 26.631 1.00 46.34 388 LEU A C 1
ATOM 3019 O O . LEU A 1 388 ? -7.634 -6.860 25.879 1.00 46.34 388 LEU A O 1
ATOM 3023 N N . GLY A 1 389 ? -7.751 -5.218 27.374 1.00 53.44 389 GLY A N 1
ATOM 3024 C CA . GLY A 1 389 ? -6.323 -5.178 27.621 1.00 53.44 389 GLY A CA 1
ATOM 3025 C C . GLY A 1 389 ? -5.875 -6.434 28.378 1.00 53.44 389 GLY A C 1
ATOM 3026 O O . GLY A 1 389 ? -6.716 -7.200 28.879 1.00 53.44 389 GLY A O 1
ATOM 3027 N N . PRO A 1 390 ? -4.557 -6.677 28.457 1.00 56.09 390 PRO A N 1
ATOM 3028 C CA . PRO A 1 390 ? -4.016 -7.638 29.417 1.00 56.09 390 PRO A CA 1
ATOM 3029 C C . PRO A 1 390 ? -4.575 -7.355 30.821 1.00 56.09 390 PRO A C 1
ATOM 3031 O O . PRO A 1 390 ? -5.008 -6.241 31.105 1.00 56.09 390 PRO A O 1
ATOM 3034 N N . VAL A 1 391 ? -4.598 -8.358 31.705 1.00 63.28 391 VAL A N 1
ATOM 3035 C CA . VAL A 1 391 ? -4.947 -8.120 33.115 1.00 63.28 391 VAL A CA 1
ATOM 3036 C C . VAL A 1 391 ? -3.984 -7.059 33.642 1.00 63.28 391 VAL A C 1
ATOM 3038 O O . VAL A 1 391 ? -2.779 -7.295 33.710 1.00 63.28 391 VAL A O 1
ATOM 3041 N N . HIS A 1 392 ? -4.511 -5.870 33.910 1.00 67.81 392 HIS A N 1
ATOM 3042 C CA . HIS A 1 392 ? -3.706 -4.739 34.336 1.00 67.81 392 HIS A CA 1
ATOM 3043 C C . HIS A 1 392 ? -3.375 -4.872 35.825 1.00 67.81 392 HIS A C 1
ATOM 3045 O O . HIS A 1 392 ? -4.104 -5.531 36.570 1.00 67.81 392 HIS A O 1
ATOM 3051 N N . ALA A 1 393 ? -2.287 -4.243 36.268 1.00 75.19 393 ALA A N 1
ATOM 3052 C CA . ALA A 1 393 ? -1.957 -4.205 37.692 1.00 75.19 393 ALA A CA 1
ATOM 3053 C C . ALA A 1 393 ? -3.024 -3.433 38.494 1.00 75.19 393 ALA A C 1
ATOM 3055 O O . ALA A 1 393 ? -3.696 -2.559 37.945 1.00 75.19 393 ALA A O 1
ATOM 3056 N N . ASP A 1 394 ? -3.104 -3.671 39.810 1.00 73.69 394 ASP A N 1
ATOM 3057 C CA . ASP A 1 394 ? -4.036 -3.003 40.742 1.00 73.69 394 ASP A CA 1
ATOM 3058 C C . ASP A 1 394 ? -4.036 -1.469 40.619 1.00 73.69 394 ASP A C 1
ATOM 3060 O O . ASP A 1 394 ? -5.027 -0.803 40.915 1.00 73.69 394 ASP A O 1
ATOM 3064 N N . ARG A 1 395 ? -2.914 -0.895 40.168 1.00 77.88 395 ARG A N 1
ATOM 3065 C CA . ARG A 1 395 ? -2.750 0.529 39.865 1.00 77.88 395 ARG A CA 1
ATOM 3066 C C . ARG A 1 395 ? -2.486 0.726 38.371 1.00 77.88 395 ARG A C 1
ATOM 3068 O O . ARG A 1 395 ? -1.344 0.947 37.973 1.00 77.88 395 ARG A O 1
ATOM 3075 N N . HIS A 1 396 ? -3.532 0.646 37.547 1.00 80.38 396 HIS A N 1
ATOM 3076 C CA . HIS A 1 396 ? -3.476 0.929 36.107 1.00 80.38 396 HIS A CA 1
ATOM 3077 C C . HIS A 1 396 ? -4.275 2.176 35.732 1.00 80.38 396 HIS A C 1
ATOM 3079 O O . HIS A 1 396 ? -5.451 2.305 36.071 1.00 80.38 396 HIS A O 1
ATOM 3085 N N . CYS A 1 397 ? -3.649 3.117 35.027 1.00 82.19 397 CYS A N 1
ATOM 3086 C CA . CYS A 1 397 ? -4.336 4.322 34.579 1.00 82.19 397 CYS A CA 1
ATOM 3087 C C . CYS A 1 397 ? -4.836 4.137 33.148 1.00 82.19 397 CYS A C 1
ATOM 3089 O O . CYS A 1 397 ? -4.057 4.290 32.210 1.00 82.19 397 CYS A O 1
ATOM 3091 N N . HIS A 1 398 ? -6.138 3.904 32.975 1.00 77.88 398 HIS A N 1
ATOM 3092 C CA . HIS A 1 398 ? -6.765 3.726 31.656 1.00 77.88 398 HIS A CA 1
ATOM 3093 C C . HIS A 1 398 ? -6.614 4.929 30.722 1.00 77.88 398 HIS A C 1
ATOM 3095 O O . HIS A 1 398 ? -6.602 4.781 29.508 1.00 77.88 398 HIS A O 1
ATOM 3101 N N . LEU A 1 399 ? -6.468 6.127 31.284 1.00 80.88 399 LEU A N 1
ATOM 3102 C CA . LEU A 1 399 ? -6.255 7.340 30.504 1.00 80.88 399 LEU A CA 1
ATOM 3103 C C . LEU A 1 399 ? -4.848 7.409 29.892 1.00 80.88 399 LEU A C 1
ATOM 3105 O O . LEU A 1 399 ? -4.656 7.991 28.829 1.00 80.88 399 LEU A O 1
ATOM 3109 N N . CYS A 1 400 ? -3.851 6.867 30.595 1.00 80.56 400 CYS A N 1
ATOM 3110 C CA . CYS A 1 400 ? -2.447 6.930 30.190 1.00 80.56 400 CYS A CA 1
ATOM 3111 C C . CYS A 1 400 ? -1.908 5.610 29.642 1.00 80.56 400 CYS A C 1
ATOM 3113 O O . CYS A 1 400 ? -0.818 5.628 29.063 1.00 80.56 400 CYS A O 1
ATOM 3115 N N . GLU A 1 401 ? -2.623 4.507 29.868 1.00 78.56 401 GLU A N 1
ATOM 3116 C CA . GLU A 1 401 ? -2.215 3.126 29.604 1.00 78.56 401 GLU A CA 1
ATOM 3117 C C . GLU A 1 401 ? -0.872 2.797 30.275 1.00 78.56 401 GLU A C 1
ATOM 3119 O O . GLU A 1 401 ? 0.103 2.401 29.632 1.00 78.56 401 GLU A O 1
ATOM 3124 N N . ILE A 1 402 ? -0.787 3.050 31.585 1.00 77.12 402 ILE A N 1
ATOM 3125 C CA . ILE A 1 402 ? 0.403 2.772 32.404 1.00 77.12 402 ILE A CA 1
ATOM 3126 C C . ILE A 1 402 ? 0.006 1.876 33.575 1.00 77.12 402 ILE A C 1
ATOM 3128 O O . ILE A 1 402 ? -0.877 2.243 34.353 1.00 77.12 402 ILE A O 1
ATOM 3132 N N . ASP A 1 403 ? 0.700 0.746 33.706 1.00 79.50 403 ASP A N 1
ATOM 3133 C CA . ASP A 1 403 ? 0.632 -0.154 34.859 1.00 79.50 403 ASP A CA 1
ATOM 3134 C C . ASP A 1 403 ? 1.513 0.319 36.022 1.00 79.50 403 ASP A C 1
ATOM 3136 O O . ASP A 1 403 ? 2.518 1.006 35.826 1.00 79.50 403 ASP A O 1
ATOM 3140 N N . CYS A 1 404 ? 1.162 -0.127 37.231 1.00 77.25 404 CYS A N 1
ATOM 3141 C CA . CYS A 1 404 ? 1.917 0.068 38.470 1.00 77.25 404 CYS A CA 1
ATOM 3142 C C . CYS A 1 404 ? 2.242 1.537 38.778 1.00 77.25 404 CYS A C 1
ATOM 3144 O O . CYS A 1 404 ? 3.348 1.856 39.217 1.00 77.25 404 CYS A O 1
ATOM 3146 N N . TYR A 1 405 ? 1.297 2.445 38.534 1.00 77.19 405 TYR A N 1
ATOM 3147 C CA . TYR A 1 405 ? 1.524 3.865 38.784 1.00 77.19 405 TYR A CA 1
ATOM 3148 C C . TYR A 1 405 ? 1.517 4.192 40.296 1.00 77.19 405 TYR A C 1
ATOM 3150 O O . TYR A 1 405 ? 0.842 3.531 41.089 1.00 77.19 405 TYR A O 1
ATOM 3158 N N . ASP A 1 406 ? 2.268 5.214 40.716 1.00 85.19 406 ASP A N 1
ATOM 3159 C CA . ASP A 1 406 ? 2.288 5.692 42.107 1.00 85.19 406 ASP A CA 1
ATOM 3160 C C . ASP A 1 406 ? 1.197 6.745 42.388 1.00 85.19 406 ASP A C 1
ATOM 3162 O O . ASP A 1 406 ? 0.558 7.276 41.485 1.00 85.19 406 ASP A O 1
ATOM 3166 N N . GLU A 1 407 ? 0.980 7.109 43.651 1.00 86.25 407 GLU A N 1
ATOM 3167 C CA . GLU A 1 407 ? -0.080 8.063 44.033 1.00 86.25 407 GLU A CA 1
ATOM 3168 C C . GLU A 1 407 ? 0.095 9.464 43.422 1.00 86.25 407 GLU A C 1
ATOM 3170 O O . GLU A 1 407 ? -0.849 10.252 43.398 1.00 86.25 407 GLU A O 1
ATOM 3175 N N . THR A 1 408 ? 1.267 9.766 42.856 1.00 88.44 408 THR A N 1
ATOM 3176 C CA . THR A 1 408 ? 1.541 11.042 42.194 1.00 88.44 408 THR A CA 1
ATOM 3177 C C . THR A 1 408 ? 1.126 11.050 40.722 1.00 88.44 408 THR A C 1
ATOM 3179 O O . THR A 1 408 ? 0.965 12.125 40.139 1.00 88.44 408 THR A O 1
ATOM 3182 N N . HIS A 1 409 ? 0.874 9.890 40.107 1.00 89.31 409 HIS A N 1
ATOM 3183 C CA . HIS A 1 409 ? 0.529 9.785 38.687 1.00 89.31 409 HIS A CA 1
ATOM 3184 C C . HIS A 1 409 ? -0.650 10.663 38.225 1.00 89.31 409 HIS A C 1
ATOM 3186 O O . HIS A 1 409 ? -0.506 11.281 37.164 1.00 89.31 409 HIS A O 1
ATOM 3192 N N . PRO A 1 410 ? -1.771 10.806 38.966 1.00 89.81 410 PRO A N 1
ATOM 3193 C CA . PRO A 1 410 ? -2.859 11.709 38.573 1.00 89.81 410 PRO A CA 1
ATOM 3194 C C . PRO A 1 410 ? -2.414 13.173 38.446 1.00 89.81 410 PRO A C 1
ATOM 3196 O O . PRO A 1 410 ? -2.984 13.934 37.670 1.00 89.81 410 PRO A O 1
ATOM 3199 N N . THR A 1 411 ? -1.357 13.562 39.166 1.00 89.69 411 THR A N 1
ATOM 3200 C CA . THR A 1 411 ? -0.744 14.900 39.090 1.00 89.69 411 THR A CA 1
ATOM 3201 C C . THR A 1 411 ? 0.374 14.991 38.049 1.00 89.69 411 THR A C 1
ATOM 3203 O O . THR A 1 411 ? 0.954 16.057 37.842 1.00 89.69 411 THR A O 1
ATOM 3206 N N . SER A 1 412 ? 0.688 13.889 37.363 1.00 91.88 412 SER A N 1
ATOM 3207 C CA . SER A 1 412 ? 1.718 13.875 36.332 1.00 91.88 412 SER A CA 1
ATOM 3208 C C . SER A 1 412 ? 1.278 14.659 35.097 1.00 91.88 412 SER A C 1
ATOM 3210 O O . SER A 1 412 ? 0.109 14.677 34.706 1.00 91.88 412 SER A O 1
ATOM 3212 N N . ARG A 1 413 ? 2.250 15.267 34.415 1.00 90.88 413 ARG A N 1
ATOM 3213 C CA . ARG A 1 413 ? 2.008 16.008 33.172 1.00 90.88 413 ARG A CA 1
ATOM 3214 C C . ARG A 1 413 ? 1.352 15.146 32.091 1.00 90.88 413 ARG A C 1
ATOM 3216 O O . ARG A 1 413 ? 0.408 15.594 31.454 1.00 90.88 413 ARG A O 1
ATOM 3223 N N . ARG A 1 414 ? 1.823 13.905 31.912 1.00 86.25 414 ARG A N 1
ATOM 3224 C CA . ARG A 1 414 ? 1.262 12.965 30.927 1.00 86.25 414 ARG A CA 1
ATOM 3225 C C . ARG A 1 414 ? -0.212 12.678 31.211 1.00 86.25 414 ARG A C 1
ATOM 3227 O O . ARG A 1 414 ? -0.994 12.617 30.266 1.00 86.25 414 ARG A O 1
ATOM 3234 N N . HIS A 1 415 ? -0.584 12.527 32.483 1.00 91.00 415 HIS A N 1
ATOM 3235 C CA . HIS A 1 415 ? -1.978 12.354 32.883 1.00 91.00 415 HIS A CA 1
ATOM 3236 C C . HIS A 1 415 ? -2.803 13.599 32.579 1.00 91.00 415 HIS A C 1
ATOM 3238 O O . HIS A 1 415 ? -3.825 13.494 31.910 1.00 91.00 415 HIS A O 1
ATOM 3244 N N . ALA A 1 416 ? -2.309 14.778 32.958 1.00 91.19 416 ALA A N 1
ATOM 3245 C CA . ALA A 1 416 ? -2.978 16.042 32.680 1.00 91.19 416 ALA A CA 1
ATOM 3246 C C . ALA A 1 416 ? -3.202 16.282 31.172 1.00 91.19 416 ALA A C 1
ATOM 3248 O O . ALA A 1 416 ? -4.310 16.603 30.754 1.00 91.19 416 ALA A O 1
ATOM 3249 N N . GLU A 1 417 ? -2.185 16.055 30.336 1.00 89.69 417 GLU A N 1
ATOM 3250 C CA . GLU A 1 417 ? -2.277 16.196 28.874 1.00 89.69 417 GLU A CA 1
ATOM 3251 C C . GLU A 1 417 ? -3.186 15.133 28.235 1.00 89.69 417 GLU A C 1
ATOM 3253 O O . GLU A 1 417 ? -3.837 15.384 27.219 1.00 89.69 417 GLU A O 1
ATOM 3258 N N . SER A 1 418 ? -3.236 13.925 28.801 1.00 85.62 418 SER A N 1
ATOM 3259 C CA . SER A 1 418 ? -4.155 12.877 28.337 1.00 85.62 418 SER A CA 1
ATOM 3260 C C . SER A 1 418 ? -5.596 13.194 28.749 1.00 85.62 418 SER A C 1
ATOM 3262 O O . SER A 1 418 ? -6.500 13.014 27.938 1.00 85.62 418 SER A O 1
ATOM 3264 N N . LEU A 1 419 ? -5.809 13.772 29.938 1.00 91.12 419 LEU A N 1
ATOM 3265 C CA . LEU A 1 419 ? -7.120 14.234 30.406 1.00 91.12 419 LEU A CA 1
ATOM 3266 C C . LEU A 1 419 ? -7.623 15.396 29.561 1.00 91.12 419 LEU A C 1
ATOM 3268 O O . LEU A 1 419 ? -8.775 15.402 29.149 1.00 91.12 419 LEU A O 1
ATOM 3272 N N . GLN A 1 420 ? -6.754 16.355 29.251 1.00 92.94 420 GLN A N 1
ATOM 3273 C CA . GLN A 1 420 ? -7.100 17.473 28.382 1.00 92.94 420 GLN A CA 1
ATOM 3274 C C . GLN A 1 420 ? -7.522 16.988 26.989 1.00 92.94 420 GLN A C 1
ATOM 3276 O O . GLN A 1 420 ? -8.543 17.435 26.469 1.00 92.94 420 GLN A O 1
ATOM 3281 N N . ARG A 1 421 ? -6.789 16.028 26.403 1.00 86.50 421 ARG A N 1
ATOM 3282 C CA . ARG A 1 421 ? -7.172 15.392 25.130 1.00 86.50 421 ARG A CA 1
ATOM 3283 C C . ARG A 1 421 ? -8.492 14.629 25.239 1.00 86.50 421 ARG A C 1
ATOM 3285 O O . ARG A 1 421 ? -9.319 14.739 24.337 1.00 86.50 421 ARG A O 1
ATOM 3292 N N . TRP A 1 422 ? -8.709 13.910 26.341 1.00 87.19 422 TRP A N 1
ATOM 3293 C CA . TRP A 1 422 ? -9.972 13.226 26.614 1.00 87.19 422 TRP A CA 1
ATOM 3294 C C . TRP A 1 422 ? -11.137 14.208 26.671 1.00 87.19 422 TRP A C 1
ATOM 3296 O O . TRP A 1 422 ? -12.104 14.025 25.947 1.00 87.19 422 TRP A O 1
ATOM 3306 N N . VAL A 1 423 ? -11.032 15.281 27.455 1.00 90.06 423 VAL A N 1
ATOM 3307 C CA . VAL A 1 423 ? -12.086 16.298 27.578 1.00 90.06 423 VAL A CA 1
ATOM 3308 C C . VAL A 1 423 ? -12.333 17.006 26.249 1.00 90.06 423 VAL A C 1
ATOM 3310 O O . VAL A 1 423 ? -13.477 17.249 25.876 1.00 90.06 423 VAL A O 1
ATOM 3313 N N . HIS A 1 424 ? -11.283 17.292 25.483 1.00 88.19 424 HIS A N 1
ATOM 3314 C CA . HIS A 1 424 ? -11.446 17.876 24.157 1.00 88.19 424 HIS A CA 1
ATOM 3315 C C . HIS A 1 424 ? -12.246 16.954 23.214 1.00 88.19 424 HIS A C 1
ATOM 3317 O O . HIS A 1 424 ? -13.133 17.431 22.500 1.00 88.19 424 HIS A O 1
ATOM 3323 N N . LYS A 1 425 ? -11.986 15.638 23.255 1.00 83.81 425 LYS A N 1
ATOM 3324 C CA . LYS A 1 425 ? -12.624 14.631 22.388 1.00 83.81 425 LYS A CA 1
ATOM 3325 C C . LYS A 1 425 ? -13.979 14.123 22.902 1.00 83.81 425 LYS A C 1
ATOM 3327 O O . LYS A 1 425 ? -14.833 13.774 22.097 1.00 83.81 425 LYS A O 1
ATOM 3332 N N . HIS A 1 426 ? -14.193 14.073 24.211 1.00 85.56 426 HIS A N 1
ATOM 3333 C CA . HIS A 1 426 ? -15.346 13.419 24.843 1.00 85.56 426 HIS A CA 1
ATOM 3334 C C . HIS A 1 426 ? -16.153 14.349 25.762 1.00 85.56 426 HIS A C 1
ATOM 3336 O O . HIS A 1 426 ? -17.155 13.933 26.341 1.00 85.56 426 HIS A O 1
ATOM 3342 N N . GLY A 1 427 ? -15.750 15.613 25.896 1.00 92.12 427 GLY A N 1
ATOM 3343 C CA . GLY A 1 427 ? -16.406 16.577 26.772 1.00 92.12 427 GLY A CA 1
ATOM 3344 C C . GLY A 1 427 ? -16.312 16.189 28.246 1.00 92.12 427 GLY A C 1
ATOM 3345 O O . GLY A 1 427 ? -15.285 15.716 28.727 1.00 92.12 427 GLY A O 1
ATOM 3346 N N . ALA A 1 428 ? -17.416 16.370 28.964 1.00 91.56 428 ALA A N 1
ATOM 3347 C CA . ALA A 1 428 ? -17.565 16.053 30.381 1.00 91.56 428 ALA A CA 1
ATOM 3348 C C . ALA A 1 428 ? -17.794 14.555 30.672 1.00 91.56 428 ALA A C 1
ATOM 3350 O O . ALA A 1 428 ? -18.257 14.205 31.761 1.00 91.56 428 ALA A O 1
ATOM 3351 N N . LEU A 1 429 ? -17.557 13.663 29.702 1.00 88.12 429 LEU A N 1
ATOM 3352 C CA . LEU A 1 429 ? -17.790 12.233 29.882 1.00 88.12 429 LEU A CA 1
ATOM 3353 C C . LEU A 1 429 ? -16.860 11.691 30.982 1.00 88.12 429 LEU A C 1
ATOM 3355 O O . LEU A 1 429 ? -15.635 11.816 30.848 1.00 88.12 429 LEU A O 1
ATOM 3359 N N . PRO A 1 430 ? -17.409 11.107 32.068 1.00 86.12 430 PRO A N 1
ATOM 3360 C CA . PRO A 1 430 ? -16.597 10.627 33.171 1.00 86.12 430 PRO A CA 1
ATOM 3361 C C . PRO A 1 430 ? -15.657 9.529 32.680 1.00 86.12 430 PRO A C 1
ATOM 3363 O O . PRO A 1 430 ? -16.063 8.602 31.977 1.00 86.12 430 PRO A O 1
ATOM 3366 N N . LEU A 1 431 ? -14.390 9.632 33.068 1.00 79.50 431 LEU A N 1
ATOM 3367 C CA . LEU A 1 431 ? -13.436 8.553 32.864 1.00 79.50 431 LEU A CA 1
ATOM 3368 C C . LEU A 1 431 ? -13.885 7.342 33.676 1.00 79.50 431 LEU A C 1
ATOM 3370 O O . LEU A 1 431 ? -14.116 7.460 34.880 1.00 79.50 431 LEU A O 1
ATOM 3374 N N . LYS A 1 432 ? -13.967 6.172 33.038 1.00 73.12 432 LYS A N 1
ATOM 3375 C CA . LYS A 1 432 ? -14.092 4.914 33.776 1.00 73.12 432 LYS A CA 1
ATOM 3376 C C . LYS A 1 432 ? -12.832 4.740 34.629 1.00 73.12 432 LYS A C 1
ATOM 3378 O O . LYS A 1 432 ? -11.750 4.477 34.108 1.00 73.12 432 LYS A O 1
ATOM 3383 N N . THR A 1 433 ? -12.970 4.933 35.937 1.00 65.88 433 THR A N 1
ATOM 3384 C CA . THR A 1 433 ? -11.900 4.717 36.924 1.00 65.88 433 THR A CA 1
ATOM 3385 C C . THR A 1 433 ? -11.769 3.252 37.325 1.00 65.88 433 THR A C 1
ATOM 3387 O O . THR A 1 433 ? -10.775 2.876 37.939 1.00 65.88 433 THR A O 1
ATOM 3390 N N . THR A 1 434 ? -12.747 2.422 36.963 1.00 61.66 434 THR A N 1
ATOM 3391 C CA . THR A 1 434 ? -12.780 0.991 37.245 1.00 61.66 434 THR A CA 1
ATOM 3392 C C . THR A 1 434 ? -12.813 0.194 35.946 1.00 61.66 434 THR A C 1
ATOM 3394 O O . THR A 1 434 ? -13.550 0.504 35.008 1.00 61.66 434 THR A O 1
ATOM 3397 N N . CYS A 1 435 ? -11.982 -0.844 35.889 1.00 62.72 435 CYS A N 1
ATOM 3398 C CA . CYS A 1 435 ? -12.015 -1.838 34.828 1.00 62.72 435 CYS A CA 1
ATOM 3399 C C . CYS A 1 435 ? -13.073 -2.890 35.166 1.00 62.72 435 CYS A C 1
ATOM 3401 O O . CYS A 1 435 ? -12.993 -3.507 36.229 1.00 62.72 435 CYS A O 1
ATOM 3403 N N . ASP A 1 436 ? -13.991 -3.176 34.240 1.00 61.66 436 ASP A N 1
ATOM 3404 C CA . ASP A 1 436 ? -15.024 -4.212 34.411 1.00 61.66 436 ASP A CA 1
ATOM 3405 C C . ASP A 1 436 ? -14.419 -5.620 34.665 1.00 61.66 436 ASP A C 1
ATOM 3407 O O . ASP A 1 436 ? -15.086 -6.503 35.199 1.00 61.66 436 ASP A O 1
ATOM 3411 N N . ARG A 1 437 ? -13.132 -5.833 34.333 1.00 60.59 437 ARG A N 1
ATOM 3412 C CA . ARG A 1 437 ? -12.378 -7.079 34.584 1.00 60.59 437 ARG A CA 1
ATOM 3413 C C . ARG A 1 437 ? -11.575 -7.116 35.888 1.00 60.59 437 ARG A C 1
ATOM 3415 O O . ARG A 1 437 ? -11.144 -8.198 36.275 1.00 60.59 437 ARG A O 1
ATOM 3422 N N . CYS A 1 438 ? -11.362 -5.983 36.559 1.00 63.31 438 CYS A N 1
ATOM 3423 C CA . CYS A 1 438 ? -10.551 -5.912 37.782 1.00 63.31 438 CYS A CA 1
ATOM 3424 C C . CYS A 1 438 ? -11.335 -5.287 38.952 1.00 63.31 438 CYS A C 1
ATOM 3426 O O . CYS A 1 438 ? -10.876 -4.297 39.521 1.00 63.31 438 CYS A O 1
ATOM 3428 N N . PRO A 1 439 ? -12.511 -5.823 39.336 1.00 49.06 439 PRO A N 1
ATOM 3429 C CA . PRO A 1 439 ? -13.341 -5.207 40.370 1.00 49.06 439 PRO A CA 1
ATOM 3430 C C . PRO A 1 439 ? -12.752 -5.279 41.796 1.00 49.06 439 PRO A C 1
ATOM 3432 O O . PRO A 1 439 ? -13.304 -4.641 42.687 1.00 49.06 439 PRO A O 1
ATOM 3435 N N . GLY A 1 440 ? -11.629 -5.983 42.029 1.00 61.34 440 GLY A N 1
ATOM 3436 C CA . GLY A 1 440 ? -10.885 -5.868 43.294 1.00 61.34 440 GLY A CA 1
ATOM 3437 C C . GLY A 1 440 ? -9.912 -7.001 43.636 1.00 61.34 440 GLY A C 1
ATOM 3438 O O . GLY A 1 440 ? -10.150 -7.700 44.615 1.00 61.34 440 GLY A O 1
ATOM 3439 N N . GLY A 1 441 ? -8.807 -7.192 42.903 1.00 41.97 441 GLY A N 1
ATOM 3440 C CA . GLY A 1 441 ? -7.867 -8.273 43.235 1.00 41.97 441 GLY A CA 1
ATOM 3441 C C . GLY A 1 441 ? -6.392 -7.997 42.920 1.00 41.97 441 GLY A C 1
ATOM 3442 O O . GLY A 1 441 ? -6.122 -7.660 41.771 1.00 41.97 441 GLY A O 1
ATOM 3443 N N . PRO A 1 442 ? -5.467 -8.257 43.876 1.00 44.72 442 PRO A N 1
ATOM 3444 C CA . PRO A 1 442 ? -4.052 -8.474 43.602 1.00 44.72 442 PRO A CA 1
ATOM 3445 C C . PRO A 1 442 ? -3.876 -9.877 43.013 1.00 44.72 442 PRO A C 1
ATOM 3447 O O . PRO A 1 442 ? -4.274 -10.866 43.630 1.00 44.72 442 PRO A O 1
ATOM 3450 N N . CYS A 1 443 ? -3.270 -10.002 41.831 1.00 33.91 443 CYS A N 1
ATOM 3451 C CA . CYS A 1 443 ? -2.980 -11.315 41.248 1.00 33.91 443 CYS A CA 1
ATOM 3452 C C . CYS A 1 443 ? -1.554 -11.383 40.698 1.00 33.91 443 CYS A C 1
ATOM 3454 O O . CYS A 1 443 ? -1.250 -10.923 39.599 1.00 33.91 443 CYS A O 1
ATOM 3456 N N . ALA A 1 444 ? -0.678 -12.010 41.481 1.00 42.09 444 ALA A N 1
ATOM 3457 C CA . ALA A 1 444 ? 0.587 -12.538 41.005 1.00 42.09 444 ALA A CA 1
ATOM 3458 C C . ALA A 1 444 ? 0.325 -13.801 40.169 1.00 42.09 444 ALA A C 1
ATOM 3460 O O . ALA A 1 444 ? -0.243 -14.758 40.680 1.00 42.09 444 ALA A O 1
ATOM 3461 N N . SER A 1 445 ? 0.784 -13.841 38.918 1.00 35.31 445 SER A N 1
ATOM 3462 C CA . SER A 1 445 ? 1.620 -14.951 38.443 1.00 35.31 445 SER A CA 1
ATOM 3463 C C . SER A 1 445 ? 2.279 -14.601 37.110 1.00 35.31 445 SER A C 1
ATOM 3465 O O . SER A 1 445 ? 1.727 -13.922 36.247 1.00 35.31 445 SER A O 1
ATOM 3467 N N . THR A 1 446 ? 3.517 -15.049 36.994 1.00 37.56 446 THR A N 1
ATOM 3468 C CA . THR A 1 446 ? 4.430 -14.898 35.872 1.00 37.56 446 THR A CA 1
ATOM 3469 C C . THR A 1 446 ? 3.964 -15.698 34.655 1.00 37.56 446 THR A C 1
ATOM 3471 O O . THR A 1 446 ? 4.192 -16.904 34.592 1.00 37.56 446 THR A O 1
ATOM 3474 N N . ALA A 1 447 ? 3.411 -15.029 33.647 1.00 32.91 447 ALA A N 1
ATOM 3475 C CA . ALA A 1 447 ? 3.421 -15.532 32.277 1.00 32.91 447 ALA A CA 1
ATOM 3476 C C . ALA A 1 447 ? 4.267 -14.574 31.431 1.00 32.91 447 ALA A C 1
ATOM 3478 O O . ALA A 1 447 ? 3.965 -13.385 31.325 1.00 32.91 447 ALA A O 1
ATOM 3479 N N . ARG A 1 448 ? 5.378 -15.077 30.882 1.00 37.94 448 ARG A N 1
ATOM 3480 C CA . ARG A 1 448 ? 6.175 -14.327 29.905 1.00 37.94 448 ARG A CA 1
ATOM 3481 C C . ARG A 1 448 ? 5.351 -14.180 28.620 1.00 37.94 448 ARG A C 1
ATOM 3483 O O . ARG A 1 448 ? 4.821 -15.186 28.156 1.00 37.94 448 ARG A O 1
ATOM 3490 N N . PRO A 1 449 ? 5.260 -12.980 28.030 1.00 39.78 449 PRO A N 1
ATOM 3491 C CA . PRO A 1 449 ? 4.649 -12.803 26.727 1.00 39.78 449 PRO A CA 1
ATOM 3492 C C . PRO A 1 449 ? 5.694 -13.118 25.651 1.00 39.78 449 PRO A C 1
ATOM 3494 O O . PRO A 1 449 ? 6.382 -12.212 25.202 1.00 39.78 449 PRO A O 1
ATOM 3497 N N . ASP A 1 450 ? 5.824 -14.384 25.260 1.00 40.81 450 ASP A N 1
ATOM 3498 C CA . ASP A 1 450 ? 6.436 -14.754 23.979 1.00 40.81 450 ASP A CA 1
ATOM 3499 C C . ASP A 1 450 ? 5.588 -15.862 23.309 1.00 40.81 450 ASP A C 1
ATOM 3501 O O . ASP A 1 450 ? 5.244 -16.867 23.929 1.00 40.81 450 ASP A O 1
ATOM 3505 N N . ASP A 1 451 ? 5.230 -15.605 22.044 1.00 43.00 451 ASP A N 1
ATOM 3506 C CA . ASP A 1 451 ? 4.719 -16.495 20.979 1.00 43.00 451 ASP A CA 1
ATOM 3507 C C . ASP A 1 451 ? 3.269 -17.042 20.951 1.00 43.00 451 ASP A C 1
ATOM 3509 O O . ASP A 1 451 ? 2.932 -17.796 20.037 1.00 43.00 451 ASP A O 1
ATOM 3513 N N . GLY A 1 452 ? 2.346 -16.602 21.812 1.00 37.22 452 GLY A N 1
ATOM 3514 C CA . GLY A 1 452 ? 0.904 -16.894 21.640 1.00 37.22 452 GLY A CA 1
ATOM 3515 C C . GLY A 1 452 ? 0.161 -15.855 20.773 1.00 37.22 452 GLY A C 1
ATOM 3516 O O . GLY A 1 452 ? 0.458 -14.662 20.901 1.00 37.22 452 GLY A O 1
ATOM 3517 N N . PRO A 1 453 ? -0.813 -16.234 19.914 1.00 37.78 453 PRO A N 1
ATOM 3518 C CA . PRO A 1 453 ? -1.630 -15.256 19.196 1.00 37.78 453 PRO A CA 1
ATOM 3519 C C . PRO A 1 453 ? -2.410 -14.372 20.193 1.00 37.78 453 PRO A C 1
ATOM 3521 O O . PRO A 1 453 ? -2.928 -14.882 21.190 1.00 37.78 453 PRO A O 1
ATOM 3524 N N . PRO A 1 454 ? -2.491 -13.046 19.970 1.00 41.50 454 PRO A N 1
ATOM 3525 C CA . PRO A 1 454 ? -3.271 -12.155 20.824 1.00 41.50 454 PRO A CA 1
ATOM 3526 C C . PRO A 1 454 ? -4.748 -12.567 20.833 1.00 41.50 454 PRO A C 1
ATOM 3528 O O . PRO A 1 454 ? -5.312 -12.875 19.786 1.00 41.50 454 PRO A O 1
ATOM 3531 N N . LEU A 1 455 ? -5.327 -12.550 22.038 1.00 36.44 455 LEU A N 1
ATOM 3532 C CA . LEU A 1 455 ? -6.675 -12.990 22.415 1.00 36.44 455 LEU A CA 1
ATOM 3533 C C . LEU A 1 455 ? -7.707 -12.904 21.271 1.00 36.44 455 LEU A C 1
ATOM 3535 O O . LEU A 1 455 ? -8.094 -11.812 20.849 1.00 36.44 455 LEU A O 1
ATOM 3539 N N . ASP A 1 456 ? -8.161 -14.071 20.815 1.00 42.12 456 ASP A N 1
ATOM 3540 C CA . ASP A 1 456 ? -9.274 -14.227 19.883 1.00 42.12 456 ASP A CA 1
ATOM 3541 C C . ASP A 1 456 ? -10.600 -13.994 20.632 1.00 42.12 456 ASP A C 1
ATOM 3543 O O . ASP A 1 456 ? -10.823 -14.526 21.720 1.00 42.12 456 ASP A O 1
ATOM 3547 N N . LEU A 1 457 ? -11.492 -13.179 20.064 1.00 40.34 457 LEU A N 1
ATOM 3548 C CA . LEU A 1 457 ? -12.852 -12.974 20.578 1.00 40.34 457 LEU A CA 1
ATOM 3549 C C . LEU A 1 457 ? -13.794 -14.152 20.239 1.00 40.34 457 LEU A C 1
ATOM 3551 O O . LEU A 1 457 ? -14.997 -14.048 20.476 1.00 40.34 457 LEU A O 1
ATOM 3555 N N . ASN A 1 458 ? -13.284 -15.254 19.683 1.00 43.56 458 ASN A N 1
ATOM 3556 C CA . ASN A 1 458 ? -14.051 -16.461 19.385 1.00 43.56 458 ASN A CA 1
ATOM 3557 C C . ASN A 1 458 ? -14.257 -17.337 20.624 1.00 43.56 458 ASN A C 1
ATOM 3559 O O . ASN A 1 458 ? -13.589 -18.351 20.795 1.00 43.56 458 ASN A O 1
ATOM 3563 N N . VAL A 1 459 ? -15.238 -17.000 21.463 1.00 36.66 459 VAL A N 1
ATOM 3564 C CA . VAL A 1 459 ? -15.877 -18.014 22.310 1.00 36.66 459 VAL A CA 1
ATOM 3565 C C . VAL A 1 459 ? -17.384 -17.782 22.341 1.00 36.66 459 VAL A C 1
ATOM 3567 O O . VAL A 1 459 ? -17.864 -16.788 22.879 1.00 36.66 459 VAL A O 1
ATOM 3570 N N . SER A 1 460 ? -18.094 -18.795 21.835 1.00 32.09 460 SER A N 1
ATOM 3571 C CA . SER A 1 460 ? -19.495 -19.151 22.091 1.00 32.09 460 SER A CA 1
ATOM 3572 C C . SER A 1 460 ? -20.497 -18.857 20.969 1.00 32.09 460 SER A C 1
ATOM 3574 O O . SER A 1 460 ? -21.084 -17.780 20.901 1.00 32.09 460 SER A O 1
ATOM 3576 N N . ARG A 1 461 ? -20.821 -19.899 20.186 1.00 39.06 461 ARG A N 1
ATOM 3577 C CA . ARG A 1 461 ? -22.208 -20.396 20.143 1.00 39.06 461 ARG A CA 1
ATOM 3578 C C . ARG A 1 461 ? -22.327 -21.807 19.560 1.00 39.06 461 ARG A C 1
ATOM 3580 O O . ARG A 1 461 ? -21.957 -22.065 18.422 1.00 39.06 461 ARG A O 1
ATOM 3587 N N . ARG A 1 462 ? -22.894 -22.697 20.381 1.00 33.94 462 ARG A N 1
ATOM 3588 C CA . ARG A 1 462 ? -23.478 -23.986 19.990 1.00 33.94 462 ARG A CA 1
ATOM 3589 C C . ARG A 1 462 ? -24.818 -23.770 19.277 1.00 33.94 462 ARG A C 1
ATOM 3591 O O . ARG A 1 462 ? -25.590 -22.909 19.690 1.00 33.94 462 ARG A O 1
ATOM 3598 N N . SER A 1 463 ? -25.050 -24.634 18.286 1.00 38.22 463 SER A N 1
ATOM 3599 C CA . SER A 1 463 ? -26.327 -25.141 17.758 1.00 38.22 463 SER A CA 1
ATOM 3600 C C . SER A 1 463 ? -27.429 -24.129 17.427 1.00 38.22 463 SER A C 1
ATOM 3602 O O . SER A 1 463 ? -28.162 -23.687 18.310 1.00 38.22 463 SER A O 1
ATOM 3604 N N . LEU A 1 464 ? -27.613 -23.883 16.131 1.00 34.09 464 LEU A N 1
ATOM 3605 C CA . LEU A 1 464 ? -28.910 -23.589 15.514 1.00 34.09 464 LEU A CA 1
ATOM 3606 C C . LEU A 1 464 ? -28.792 -23.907 14.015 1.00 34.09 464 LEU A C 1
ATOM 3608 O O . LEU A 1 464 ? -28.601 -23.025 13.179 1.00 34.09 464 LEU A O 1
ATOM 3612 N N . GLU A 1 465 ? -28.808 -25.208 13.725 1.00 37.91 465 GLU A N 1
ATOM 3613 C CA . GLU A 1 465 ? -29.212 -25.737 12.421 1.00 37.91 465 GLU A CA 1
ATOM 3614 C C . GLU A 1 465 ? -30.736 -25.560 12.279 1.00 37.91 465 GLU A C 1
ATOM 3616 O O . GLU A 1 465 ? -31.428 -25.469 13.290 1.00 37.91 465 GLU A O 1
ATOM 3621 N N . GLU A 1 466 ? -31.219 -25.517 11.033 1.00 37.38 466 GLU A N 1
ATOM 3622 C CA . GLU A 1 466 ? -32.604 -25.276 10.570 1.00 37.38 466 GLU A CA 1
ATOM 3623 C C . GLU A 1 466 ? -32.928 -23.835 10.130 1.00 37.38 466 GLU A C 1
ATOM 3625 O O . GLU A 1 466 ? -33.605 -23.075 10.816 1.00 37.38 466 GLU A O 1
ATOM 3630 N N . HIS A 1 467 ? -32.508 -23.487 8.906 1.00 34.19 467 HIS A N 1
ATOM 3631 C CA . HIS A 1 467 ? -33.325 -22.691 7.978 1.00 34.19 467 HIS A CA 1
ATOM 3632 C C . HIS A 1 467 ? -32.880 -22.933 6.522 1.00 34.19 467 HIS A C 1
ATOM 3634 O O . HIS A 1 467 ? -31.963 -22.287 6.022 1.00 34.19 467 HIS A O 1
ATOM 3640 N N . ASP A 1 468 ? -33.580 -23.843 5.835 1.00 34.25 468 ASP A N 1
ATOM 3641 C CA . ASP A 1 468 ? -33.426 -24.181 4.406 1.00 34.25 468 ASP A CA 1
ATOM 3642 C C . ASP A 1 468 ? -34.111 -23.161 3.473 1.00 34.25 468 ASP A C 1
ATOM 3644 O O . ASP A 1 468 ? -34.876 -23.503 2.570 1.00 34.25 468 ASP A O 1
ATOM 3648 N N . GLY A 1 469 ? -33.858 -21.872 3.688 1.00 34.81 469 GLY A N 1
ATOM 3649 C CA . GLY A 1 469 ? -34.242 -20.826 2.744 1.00 34.81 469 GLY A CA 1
ATOM 3650 C C . GLY A 1 469 ? -33.000 -20.295 2.050 1.00 34.81 469 GLY A C 1
ATOM 3651 O O . GLY A 1 469 ? -32.282 -19.506 2.654 1.00 34.81 469 GLY A O 1
ATOM 3652 N N . GLN A 1 470 ? -32.732 -20.699 0.803 1.00 31.67 470 GLN A N 1
ATOM 3653 C CA . GLN A 1 470 ? -31.725 -20.025 -0.026 1.00 31.67 470 GLN A CA 1
ATOM 3654 C C . GLN A 1 470 ? -32.112 -18.539 -0.149 1.00 31.67 470 GLN A C 1
ATOM 3656 O O . GLN A 1 470 ? -33.166 -18.242 -0.719 1.00 31.67 470 GLN A O 1
ATOM 3661 N N . PRO A 1 471 ? -31.319 -17.599 0.395 1.00 37.00 471 PRO A N 1
ATOM 3662 C CA . PRO A 1 471 ? -31.636 -16.186 0.287 1.00 37.00 471 PRO A CA 1
ATOM 3663 C C . PRO A 1 471 ? -31.454 -15.748 -1.168 1.00 37.00 471 PRO A C 1
ATOM 3665 O O . PRO A 1 471 ? -30.384 -15.925 -1.748 1.00 37.00 471 PRO A O 1
ATOM 3668 N N . GLN A 1 472 ? -32.503 -15.178 -1.761 1.00 31.50 472 GLN A N 1
ATOM 3669 C CA . GLN A 1 472 ? -32.380 -14.453 -3.022 1.00 31.50 472 GLN A CA 1
ATOM 3670 C C . GLN A 1 472 ? -31.492 -13.230 -2.778 1.00 31.50 472 GLN A C 1
ATOM 3672 O O . GLN A 1 472 ? -31.796 -12.402 -1.919 1.00 31.50 472 GLN A O 1
ATOM 3677 N N . PHE A 1 473 ? -30.374 -13.140 -3.496 1.00 35.56 473 PHE A N 1
ATOM 3678 C CA . PHE A 1 473 ? -29.521 -11.958 -3.468 1.00 35.56 473 PHE A CA 1
ATOM 3679 C C . PHE A 1 473 ? -30.270 -10.790 -4.134 1.00 35.56 473 PHE A C 1
ATOM 3681 O O . PHE A 1 473 ? -30.838 -10.998 -5.209 1.00 35.56 473 PHE A O 1
ATOM 3688 N N . PRO A 1 474 ? -30.302 -9.585 -3.536 1.00 38.69 474 PRO A N 1
ATOM 3689 C CA . PRO A 1 474 ? -30.807 -8.407 -4.230 1.00 38.69 474 PRO A CA 1
ATOM 3690 C C . PRO A 1 474 ? -29.972 -8.161 -5.495 1.00 38.69 474 PRO A C 1
ATOM 3692 O O . PRO A 1 474 ? -28.746 -8.292 -5.474 1.00 38.69 474 PRO A O 1
ATOM 3695 N N . ASP A 1 475 ? -30.660 -7.859 -6.595 1.00 40.97 475 ASP A N 1
ATOM 3696 C CA . ASP A 1 475 ? -30.068 -7.645 -7.917 1.00 40.97 475 ASP A CA 1
ATOM 3697 C C . ASP A 1 475 ? -29.118 -6.431 -7.892 1.00 40.97 475 ASP A C 1
ATOM 3699 O O . ASP A 1 475 ? -29.405 -5.421 -7.242 1.00 40.97 475 ASP A O 1
ATOM 3703 N N . GLU A 1 476 ? -27.987 -6.503 -8.603 1.00 42.69 476 GLU A N 1
ATOM 3704 C CA . GLU A 1 476 ? -26.936 -5.463 -8.598 1.00 42.69 476 GLU A CA 1
ATOM 3705 C C . GLU A 1 476 ? -27.434 -4.085 -9.072 1.00 42.69 476 GLU A C 1
ATOM 3707 O O . GLU A 1 476 ? -26.756 -3.080 -8.869 1.00 42.69 476 GLU A O 1
ATOM 3712 N N . ALA A 1 477 ? -28.623 -4.012 -9.676 1.00 42.91 477 ALA A N 1
ATOM 3713 C CA . ALA A 1 477 ? -29.237 -2.779 -10.158 1.00 42.91 477 ALA A CA 1
ATOM 3714 C C . ALA A 1 477 ? -29.661 -1.802 -9.043 1.00 42.91 477 ALA A C 1
ATOM 3716 O O . ALA A 1 477 ? -29.806 -0.610 -9.315 1.00 42.91 477 ALA A O 1
ATOM 3717 N N . GLU A 1 478 ? -29.814 -2.257 -7.796 1.00 42.44 478 GLU A N 1
ATOM 3718 C CA . GLU A 1 478 ? -30.108 -1.388 -6.647 1.00 42.44 478 GLU A CA 1
ATOM 3719 C C . GLU A 1 478 ? -28.833 -1.026 -5.867 1.00 42.44 478 GLU A C 1
ATOM 3721 O O . GLU A 1 478 ? -28.772 -1.113 -4.639 1.00 42.44 478 GLU A O 1
ATOM 3726 N N . ILE A 1 479 ? -27.780 -0.586 -6.567 1.00 47.44 479 ILE A N 1
ATOM 3727 C CA . ILE A 1 479 ? -26.727 0.188 -5.897 1.00 47.44 479 ILE A CA 1
ATOM 3728 C C . ILE A 1 479 ? -27.432 1.381 -5.229 1.00 47.44 479 ILE A C 1
ATOM 3730 O O . ILE A 1 479 ? -28.193 2.067 -5.919 1.00 47.44 479 ILE A O 1
ATOM 3734 N N . PRO A 1 480 ? -27.221 1.655 -3.923 1.00 46.53 480 PRO A N 1
ATOM 3735 C CA . PRO A 1 480 ? -27.838 2.799 -3.260 1.00 46.53 480 PRO A CA 1
ATOM 3736 C C . PRO A 1 480 ? -27.718 4.054 -4.134 1.00 46.53 480 PRO A C 1
ATOM 3738 O O . PRO A 1 480 ? -26.622 4.380 -4.596 1.00 46.53 480 PRO A O 1
ATOM 3741 N N . GLY A 1 481 ? -28.851 4.705 -4.423 1.00 38.81 481 GLY A N 1
ATOM 3742 C CA . GLY A 1 481 ? -28.926 5.797 -5.398 1.00 38.81 481 GLY A CA 1
ATOM 3743 C C . GLY A 1 481 ? -27.837 6.852 -5.169 1.00 38.81 481 GLY A C 1
ATOM 3744 O O . GLY A 1 481 ? -27.710 7.383 -4.069 1.00 38.81 481 GLY A O 1
ATOM 3745 N N . GLY A 1 482 ? -27.037 7.129 -6.208 1.00 45.22 482 GLY A N 1
ATOM 3746 C CA . GLY A 1 482 ? -25.889 8.051 -6.151 1.00 45.22 482 GLY A CA 1
ATOM 3747 C C . GLY A 1 482 ? -24.620 7.586 -6.884 1.00 45.22 482 GLY A C 1
ATOM 3748 O O . GLY A 1 482 ? -23.683 8.370 -7.013 1.00 45.22 482 GLY A O 1
ATOM 3749 N N . PHE A 1 483 ? -24.583 6.347 -7.390 1.00 44.81 483 PHE A N 1
ATOM 3750 C CA . PHE A 1 483 ? -23.376 5.726 -7.964 1.00 44.81 483 PHE A CA 1
ATOM 3751 C C . PHE A 1 483 ? -23.243 5.757 -9.499 1.00 44.81 483 PHE A C 1
ATOM 3753 O O . PHE A 1 483 ? -22.168 5.474 -10.015 1.00 44.81 483 PHE A O 1
ATOM 3760 N N . THR A 1 484 ? -24.286 6.045 -10.279 1.00 47.72 484 THR A N 1
ATOM 3761 C CA . THR A 1 484 ? -24.215 5.803 -11.739 1.00 47.72 484 THR A CA 1
ATOM 3762 C C . THR A 1 484 ? -23.834 7.031 -12.567 1.00 47.72 484 THR A C 1
ATOM 3764 O O . THR A 1 484 ? -23.171 6.887 -13.594 1.00 47.72 484 THR A O 1
ATOM 3767 N N . ASP A 1 485 ? -24.166 8.245 -12.115 1.00 45.00 485 ASP A N 1
ATOM 3768 C CA . ASP A 1 485 ? -24.197 9.403 -13.027 1.00 45.00 485 ASP A CA 1
ATOM 3769 C C . ASP A 1 485 ? -23.008 10.375 -12.874 1.00 45.00 485 ASP A C 1
ATOM 3771 O O . ASP A 1 485 ? -22.720 11.152 -13.783 1.00 45.00 485 ASP A O 1
ATOM 3775 N N . LEU A 1 486 ? -22.250 10.310 -11.770 1.00 47.19 486 LEU A N 1
ATOM 3776 C CA . LEU A 1 486 ? -21.112 11.211 -11.494 1.00 47.19 486 LEU A CA 1
ATOM 3777 C C . LEU A 1 486 ? -19.725 10.607 -11.809 1.00 47.19 486 LEU A C 1
ATOM 3779 O O . LEU A 1 486 ? -18.708 11.265 -11.586 1.00 47.19 486 LEU A O 1
ATOM 3783 N N . HIS A 1 487 ? -19.644 9.363 -12.300 1.00 49.44 487 HIS A N 1
ATOM 3784 C CA . HIS A 1 487 ? -18.410 8.549 -12.218 1.00 49.44 487 HIS A CA 1
ATOM 3785 C C . HIS A 1 487 ? -17.564 8.455 -13.489 1.00 49.44 487 HIS A C 1
ATOM 3787 O O . HIS A 1 487 ? -16.501 7.845 -13.470 1.00 49.44 487 HIS A O 1
ATOM 3793 N N . ARG A 1 488 ? -17.933 9.133 -14.580 1.00 53.25 488 ARG A N 1
ATOM 3794 C CA . ARG A 1 488 ? -17.014 9.319 -15.717 1.00 53.25 488 ARG A CA 1
ATOM 3795 C C . ARG A 1 488 ? -16.186 10.587 -15.561 1.00 53.25 488 ARG A C 1
ATOM 3797 O O . ARG A 1 488 ? -16.164 11.438 -16.449 1.00 53.25 488 ARG A O 1
ATOM 3804 N N . ARG A 1 489 ? -15.460 10.727 -14.448 1.00 55.28 489 ARG A N 1
ATOM 3805 C CA . ARG A 1 489 ? -14.262 11.574 -14.522 1.00 55.28 489 ARG A CA 1
ATOM 3806 C C . ARG A 1 489 ? -13.336 10.918 -15.534 1.00 55.28 489 ARG A C 1
ATOM 3808 O O . ARG A 1 489 ? -13.201 9.697 -15.531 1.00 55.28 489 ARG A O 1
ATOM 3815 N N . SER A 1 490 ? -12.742 11.709 -16.424 1.00 57.56 490 SER A N 1
ATOM 3816 C CA . SER A 1 490 ? -11.749 11.178 -17.349 1.00 57.56 490 SER A CA 1
ATOM 3817 C C . SER A 1 490 ? -10.666 10.507 -16.511 1.00 57.56 490 SER A C 1
ATOM 3819 O O . SER A 1 490 ? -9.944 11.193 -15.778 1.00 57.56 490 SER A O 1
ATOM 3821 N N . LEU A 1 491 ? -10.572 9.178 -16.601 1.00 64.31 491 LEU A N 1
ATOM 3822 C CA . LEU A 1 491 ? -9.371 8.465 -16.196 1.00 64.31 491 LEU A CA 1
ATOM 3823 C C . LEU A 1 491 ? -8.182 9.174 -16.860 1.00 64.31 491 LEU A C 1
ATOM 3825 O O . LEU A 1 491 ? -8.341 9.847 -17.887 1.00 64.31 491 LEU A O 1
ATOM 3829 N N . GLY A 1 492 ? -7.002 9.083 -16.249 1.00 70.38 492 GLY A N 1
ATOM 3830 C CA . GLY A 1 492 ? -5.786 9.600 -16.869 1.00 70.38 492 GLY A CA 1
ATOM 3831 C C . GLY A 1 492 ? -5.609 9.076 -18.302 1.00 70.38 492 GLY A C 1
ATOM 3832 O O . GLY A 1 492 ? -6.389 8.270 -18.810 1.00 70.38 492 GLY A O 1
ATOM 3833 N N . GLN A 1 493 ? -4.568 9.537 -18.988 1.00 82.56 493 GLN A N 1
ATOM 3834 C CA . GLN A 1 493 ? -4.291 9.075 -20.347 1.00 82.56 493 GLN A CA 1
ATOM 3835 C C . GLN A 1 493 ? -4.266 7.536 -20.394 1.00 82.56 493 GLN A C 1
ATOM 3837 O O . GLN A 1 493 ? -3.437 6.918 -19.725 1.00 82.56 493 GLN A O 1
ATOM 3842 N N . ARG A 1 494 ? -5.194 6.934 -21.159 1.00 89.62 494 ARG A N 1
ATOM 3843 C CA . ARG A 1 494 ? -5.293 5.474 -21.308 1.00 89.62 494 ARG A CA 1
ATOM 3844 C C . ARG A 1 494 ? -3.930 4.915 -21.729 1.00 89.62 494 ARG A C 1
ATOM 3846 O O . ARG A 1 494 ? -3.278 5.549 -22.565 1.00 89.62 494 ARG A O 1
ATOM 3853 N N . PRO A 1 495 ? -3.503 3.739 -21.240 1.00 89.62 495 PRO A N 1
ATOM 3854 C CA . PRO A 1 495 ? -2.207 3.180 -21.618 1.00 89.62 495 PRO A CA 1
ATOM 3855 C C . PRO A 1 495 ? -2.053 3.033 -23.138 1.00 89.62 495 PRO A C 1
ATOM 3857 O O . PRO A 1 495 ? -1.022 3.369 -23.705 1.00 89.62 495 PRO A O 1
ATOM 3860 N N . THR A 1 496 ? -3.120 2.643 -23.839 1.00 91.31 496 THR A N 1
ATOM 3861 C CA . THR A 1 496 ? -3.141 2.520 -25.306 1.00 91.31 496 THR A CA 1
ATOM 3862 C C . THR A 1 496 ? -2.977 3.847 -26.055 1.00 91.31 496 THR A C 1
ATOM 3864 O O . THR A 1 496 ? -2.703 3.841 -27.250 1.00 91.31 496 THR A O 1
ATOM 3867 N N . ALA A 1 497 ? -3.093 4.989 -25.373 1.00 92.69 497 ALA A N 1
ATOM 3868 C CA . ALA A 1 497 ? -2.891 6.322 -25.934 1.00 92.69 497 ALA A CA 1
ATOM 3869 C C . ALA A 1 497 ? -1.460 6.860 -25.727 1.00 92.69 497 ALA A C 1
ATOM 3871 O O . ALA A 1 497 ? -1.208 8.037 -25.996 1.00 92.69 497 ALA A O 1
ATOM 3872 N N . VAL A 1 498 ? -0.529 6.039 -25.226 1.00 92.38 498 VAL A N 1
ATOM 3873 C CA . VAL A 1 498 ? 0.870 6.409 -24.955 1.00 92.38 498 VAL A CA 1
ATOM 3874 C C . VAL A 1 498 ? 1.809 5.475 -25.736 1.00 92.38 498 VAL A C 1
ATOM 3876 O O . VAL A 1 498 ? 1.532 4.279 -25.824 1.00 92.38 498 VAL A O 1
ATOM 3879 N N . PRO A 1 499 ? 2.908 5.971 -26.329 1.00 95.19 499 PRO A N 1
ATOM 3880 C CA . PRO A 1 499 ? 3.965 5.112 -26.857 1.00 95.19 499 PRO A CA 1
ATOM 3881 C C . PRO A 1 499 ? 4.939 4.682 -25.752 1.00 95.19 499 PRO A C 1
ATOM 3883 O O . PRO A 1 499 ? 5.183 5.431 -24.804 1.00 95.19 499 PRO A O 1
ATOM 3886 N N . TYR A 1 500 ? 5.526 3.489 -25.866 1.00 96.38 500 TYR A N 1
ATOM 3887 C CA . TYR A 1 500 ? 6.409 2.923 -24.837 1.00 96.38 500 TYR A CA 1
ATOM 3888 C C . TYR A 1 500 ? 7.778 2.527 -25.386 1.00 96.38 500 TYR A C 1
ATOM 3890 O O . TYR A 1 500 ? 7.922 2.223 -26.567 1.00 96.38 500 TYR A O 1
ATOM 3898 N N . ALA A 1 501 ? 8.774 2.457 -24.503 1.00 94.56 501 ALA A N 1
ATOM 3899 C CA . ALA A 1 501 ? 10.059 1.810 -24.770 1.00 94.56 501 ALA A CA 1
ATOM 3900 C C . ALA A 1 501 ? 10.367 0.736 -23.718 1.00 94.56 501 ALA A C 1
ATOM 3902 O O . ALA A 1 501 ? 9.985 0.869 -22.555 1.00 94.56 501 ALA A O 1
ATOM 3903 N N . ALA A 1 502 ? 11.092 -0.306 -24.114 1.00 93.88 502 ALA A N 1
ATOM 3904 C CA . ALA A 1 502 ? 11.634 -1.322 -23.223 1.00 93.88 502 ALA A CA 1
ATOM 3905 C C . ALA A 1 502 ? 13.061 -1.701 -23.634 1.00 93.88 502 ALA A C 1
ATOM 3907 O O . ALA A 1 502 ? 13.422 -1.646 -24.808 1.00 93.88 502 ALA A O 1
ATOM 3908 N N . PHE A 1 503 ? 13.875 -2.097 -22.660 1.00 92.19 503 PHE A N 1
ATOM 3909 C CA . PHE A 1 503 ? 15.298 -2.365 -22.842 1.00 92.19 503 PHE A CA 1
ATOM 3910 C C . PHE A 1 503 ? 15.643 -3.776 -22.387 1.00 92.19 503 PHE A C 1
ATOM 3912 O O . PHE A 1 503 ? 15.276 -4.184 -21.282 1.00 92.19 503 PHE A O 1
ATOM 3919 N N . VAL A 1 504 ? 16.383 -4.498 -23.225 1.00 89.88 504 VAL A N 1
ATOM 3920 C CA . VAL A 1 504 ? 16.927 -5.827 -22.946 1.00 89.88 504 VAL A CA 1
ATOM 3921 C C . VAL A 1 504 ? 18.436 -5.764 -23.142 1.00 89.88 504 VAL A C 1
ATOM 3923 O O . VAL A 1 504 ? 18.901 -5.432 -24.226 1.00 89.88 504 VAL A O 1
ATOM 3926 N N . VAL A 1 505 ? 19.217 -6.070 -22.108 1.00 87.94 505 VAL A N 1
ATOM 3927 C CA . VAL A 1 505 ? 20.687 -6.036 -22.173 1.00 87.94 505 VAL A CA 1
ATOM 3928 C C . VAL A 1 505 ? 21.235 -7.443 -21.991 1.00 87.94 505 VAL A C 1
ATOM 3930 O O . VAL A 1 505 ? 21.078 -8.049 -20.929 1.00 87.94 505 VAL A O 1
ATOM 3933 N N . ARG A 1 506 ? 21.890 -7.955 -23.032 1.00 87.06 506 ARG A N 1
ATOM 3934 C CA . ARG A 1 506 ? 22.630 -9.213 -23.035 1.00 87.06 506 ARG A CA 1
ATOM 3935 C C . ARG A 1 506 ? 24.085 -8.954 -22.683 1.00 87.06 506 ARG A C 1
ATOM 3937 O O . ARG A 1 506 ? 24.715 -8.060 -23.239 1.00 87.06 506 ARG A O 1
ATOM 3944 N N . PHE A 1 507 ? 24.622 -9.782 -21.798 1.00 82.94 507 PHE A N 1
ATOM 3945 C CA . PHE A 1 507 ? 26.046 -9.799 -21.497 1.00 82.94 507 PHE A CA 1
ATOM 3946 C C . PHE A 1 507 ? 26.727 -10.894 -22.299 1.00 82.94 507 PHE A C 1
ATOM 3948 O O . PHE A 1 507 ? 26.364 -12.070 -22.200 1.00 82.94 507 PHE A O 1
ATOM 3955 N N . THR A 1 508 ? 27.743 -10.510 -23.061 1.00 78.31 508 THR A N 1
ATOM 3956 C CA . THR A 1 508 ? 28.662 -11.458 -23.680 1.00 78.31 508 THR A CA 1
ATOM 3957 C C . THR A 1 508 ? 30.046 -11.275 -23.082 1.00 78.31 508 THR A C 1
ATOM 3959 O O . THR A 1 508 ? 30.554 -10.166 -22.910 1.00 78.31 508 THR A O 1
ATOM 3962 N N . ARG A 1 509 ? 30.643 -12.400 -22.684 1.00 71.94 509 ARG A N 1
ATOM 3963 C CA . ARG A 1 509 ? 32.063 -12.463 -22.355 1.00 71.94 509 ARG A CA 1
ATOM 3964 C C . ARG A 1 509 ? 32.800 -12.792 -23.641 1.00 71.94 509 ARG A C 1
ATOM 3966 O O . ARG A 1 509 ? 32.484 -13.804 -24.266 1.00 71.94 509 ARG A O 1
ATOM 3973 N N . ASP A 1 510 ? 33.784 -11.975 -23.998 1.00 71.31 510 ASP A N 1
ATOM 3974 C CA . ASP A 1 510 ? 34.699 -12.284 -25.093 1.00 71.31 510 ASP A CA 1
ATOM 3975 C C . ASP A 1 510 ? 35.497 -13.547 -24.744 1.00 71.31 510 ASP A C 1
ATOM 3977 O O . ASP A 1 510 ? 36.493 -13.514 -24.022 1.00 71.31 510 ASP A O 1
ATOM 3981 N N . SER A 1 511 ? 35.034 -14.697 -25.231 1.00 64.44 511 SER A N 1
ATOM 3982 C CA . SER A 1 511 ? 35.704 -15.991 -25.062 1.00 64.44 511 SER A CA 1
ATOM 3983 C C . SER A 1 511 ? 36.778 -16.243 -26.126 1.00 64.44 511 SER A C 1
ATOM 3985 O O . SER A 1 511 ? 37.469 -17.258 -26.074 1.00 64.44 511 SER A O 1
ATOM 3987 N N . GLN A 1 512 ? 36.961 -15.323 -27.082 1.00 60.25 512 GLN A N 1
ATOM 3988 C CA . GLN A 1 512 ? 37.840 -15.520 -28.243 1.00 60.25 512 GLN A CA 1
ATOM 3989 C C . GLN A 1 512 ? 39.346 -15.331 -27.957 1.00 60.25 512 GLN A C 1
ATOM 3991 O O . GLN A 1 512 ? 40.174 -15.473 -28.857 1.00 60.25 512 GLN A O 1
ATOM 3996 N N . GLY A 1 513 ? 39.744 -15.075 -26.707 1.00 55.94 513 GLY A N 1
ATOM 3997 C CA . GLY A 1 513 ? 41.143 -14.884 -26.319 1.00 55.94 513 GLY A CA 1
ATOM 3998 C C . GLY A 1 513 ? 41.840 -16.156 -25.816 1.00 55.94 513 GLY A C 1
ATOM 3999 O O . GLY A 1 513 ? 41.776 -16.471 -24.634 1.00 55.94 513 GLY A O 1
ATOM 4000 N N . SER A 1 514 ? 42.624 -16.800 -26.685 1.00 50.91 514 SER A N 1
ATOM 4001 C CA . SER A 1 514 ? 43.669 -17.809 -26.392 1.00 50.91 514 SER A CA 1
ATOM 4002 C C . SER A 1 514 ? 43.275 -19.299 -26.389 1.00 50.91 514 SER A C 1
ATOM 4004 O O . SER A 1 514 ? 43.180 -19.970 -25.366 1.00 50.91 514 SER A O 1
ATOM 4006 N N . SER A 1 515 ? 43.222 -19.881 -27.590 1.00 52.03 515 SER A N 1
ATOM 4007 C CA . SER A 1 515 ? 43.499 -21.314 -27.793 1.00 52.03 515 SER A CA 1
ATOM 4008 C C . SER A 1 515 ? 44.993 -21.611 -28.027 1.00 52.03 515 SER A C 1
ATOM 4010 O O . SER A 1 515 ? 45.357 -22.739 -28.357 1.00 52.03 515 SER A O 1
ATOM 4012 N N . SER A 1 516 ? 45.901 -20.638 -27.853 1.00 52.03 516 SER A N 1
ATOM 4013 C CA . SER A 1 516 ? 47.334 -20.873 -28.057 1.00 52.03 516 SER A CA 1
ATOM 4014 C C . SER A 1 516 ? 47.943 -21.598 -26.857 1.00 52.03 516 SER A C 1
ATOM 4016 O O . SER A 1 516 ? 48.257 -21.005 -25.824 1.00 52.03 516 SER A O 1
ATOM 4018 N N . SER A 1 517 ? 48.126 -22.903 -27.028 1.00 57.59 517 SER A N 1
ATOM 4019 C CA . SER A 1 517 ? 48.882 -23.795 -26.160 1.00 57.59 517 SER A CA 1
ATOM 4020 C C . SER A 1 517 ? 50.204 -23.178 -25.685 1.00 57.59 517 SER A C 1
ATOM 4022 O O . SER A 1 517 ? 51.078 -22.896 -26.506 1.00 57.59 517 SER A O 1
ATOM 4024 N N . ARG A 1 518 ? 50.411 -23.069 -24.369 1.00 50.16 518 ARG A N 1
ATOM 4025 C CA . ARG A 1 518 ? 51.709 -23.377 -23.750 1.00 50.16 518 ARG A CA 1
ATOM 4026 C C . ARG A 1 518 ? 51.576 -23.555 -22.241 1.00 50.16 518 ARG A C 1
ATOM 4028 O O . ARG A 1 518 ? 51.014 -22.739 -21.522 1.00 50.16 518 ARG A O 1
ATOM 4035 N N . SER A 1 519 ? 52.103 -24.689 -21.807 1.00 54.03 519 SER A N 1
ATOM 4036 C CA . SER A 1 519 ? 52.232 -25.195 -20.448 1.00 54.03 519 SER A CA 1
ATOM 4037 C C . SER A 1 519 ? 52.748 -24.150 -19.453 1.00 54.03 519 SER A C 1
ATOM 4039 O O . SER A 1 519 ? 53.934 -23.830 -19.428 1.00 54.03 519 SER A O 1
ATOM 4041 N N . GLY A 1 520 ? 51.859 -23.671 -18.589 1.00 56.16 520 GLY A N 1
ATOM 4042 C CA . GLY A 1 520 ? 52.204 -22.874 -17.417 1.00 56.16 520 GLY A CA 1
ATOM 4043 C C . GLY A 1 520 ? 50.936 -22.496 -16.664 1.00 56.16 520 GLY A C 1
ATOM 4044 O O . GLY A 1 520 ? 50.278 -21.529 -17.029 1.00 56.16 520 GLY A O 1
ATOM 4045 N N . ARG A 1 521 ? 50.559 -23.272 -15.635 1.00 49.00 521 ARG A N 1
ATOM 4046 C CA . ARG A 1 521 ? 49.408 -22.988 -14.754 1.00 49.00 521 ARG A CA 1
ATOM 4047 C C . ARG A 1 521 ? 49.642 -21.679 -13.982 1.00 49.00 521 ARG A C 1
ATOM 4049 O O . ARG A 1 521 ? 50.014 -21.705 -12.814 1.00 49.00 521 ARG A O 1
ATOM 4056 N N . LYS A 1 522 ? 49.407 -20.528 -14.607 1.00 59.62 522 LYS A N 1
ATOM 4057 C CA . LYS A 1 522 ? 49.023 -19.313 -13.885 1.00 59.62 522 LYS A CA 1
ATOM 4058 C C . LYS A 1 522 ? 47.505 -19.362 -13.746 1.00 59.62 522 LYS A C 1
ATOM 4060 O O . LYS A 1 522 ? 46.801 -19.426 -14.750 1.00 59.62 522 LYS A O 1
ATOM 4065 N N . GLN A 1 523 ? 47.008 -19.426 -12.510 1.00 57.28 523 GLN A N 1
ATOM 4066 C CA . GLN A 1 523 ? 45.582 -19.243 -12.241 1.00 57.28 523 GLN A CA 1
ATOM 4067 C C . GLN A 1 523 ? 45.178 -17.885 -12.810 1.00 57.28 523 GLN A C 1
ATOM 4069 O O . GLN A 1 523 ? 45.726 -16.858 -12.411 1.00 57.28 523 GLN A O 1
ATOM 4074 N N . TRP A 1 524 ? 44.259 -17.893 -13.770 1.00 49.44 524 TRP A N 1
ATOM 4075 C CA . TRP A 1 524 ? 43.661 -16.667 -14.271 1.00 49.44 524 TRP A CA 1
ATOM 4076 C C . TRP A 1 524 ? 42.910 -15.976 -13.124 1.00 49.44 524 TRP A C 1
ATOM 4078 O O . TRP A 1 524 ? 42.298 -16.669 -12.301 1.00 49.44 524 TRP A O 1
ATOM 4088 N N . PRO A 1 525 ? 42.964 -14.636 -13.030 1.00 57.53 525 PRO A N 1
ATOM 4089 C CA . PRO A 1 525 ? 42.155 -13.907 -12.065 1.00 57.53 525 PRO A CA 1
ATOM 4090 C C . PRO A 1 525 ? 40.679 -14.274 -12.255 1.00 57.53 525 PRO A C 1
ATOM 4092 O O . PRO A 1 525 ? 40.217 -14.459 -13.383 1.00 57.53 525 PRO A O 1
ATOM 4095 N N . LYS A 1 526 ? 39.942 -14.413 -11.143 1.00 61.91 526 LYS A N 1
ATOM 4096 C CA . LYS A 1 526 ? 38.492 -14.642 -11.196 1.00 61.91 526 LYS A CA 1
ATOM 4097 C C . LYS A 1 526 ? 37.864 -13.542 -12.064 1.00 61.91 526 LYS A C 1
ATOM 4099 O O . LYS A 1 526 ? 38.202 -12.375 -11.853 1.00 61.91 526 LYS A O 1
ATOM 4104 N N . PRO A 1 527 ? 36.978 -13.888 -13.014 1.00 57.59 527 PRO A N 1
ATOM 4105 C CA . PRO A 1 527 ? 36.317 -12.890 -13.839 1.00 57.59 527 PRO A CA 1
ATOM 4106 C C . PRO A 1 527 ? 35.577 -11.882 -12.947 1.00 57.59 527 PRO A C 1
ATOM 4108 O O . PRO A 1 527 ? 35.094 -12.265 -11.872 1.00 57.59 527 PRO A O 1
ATOM 4111 N N . PRO A 1 528 ? 35.479 -10.608 -13.367 1.00 62.97 528 PRO A N 1
ATOM 4112 C CA . PRO A 1 528 ? 34.711 -9.618 -12.628 1.00 62.97 528 PRO A CA 1
ATOM 4113 C C . PRO A 1 528 ? 33.273 -10.117 -12.447 1.00 62.97 528 PRO A C 1
ATOM 4115 O O . PRO A 1 528 ? 32.677 -10.711 -13.355 1.00 62.97 528 PRO A O 1
ATOM 4118 N N . ALA A 1 529 ? 32.732 -9.913 -11.244 1.00 67.50 529 ALA A N 1
ATOM 4119 C CA . ALA A 1 529 ? 31.334 -10.208 -10.971 1.00 67.50 529 ALA A CA 1
ATOM 4120 C C . ALA A 1 529 ? 30.453 -9.404 -11.939 1.00 67.50 529 ALA A C 1
ATOM 4122 O O . ALA A 1 529 ? 30.768 -8.256 -12.260 1.00 67.50 529 ALA A O 1
ATOM 4123 N N . ALA A 1 530 ? 29.360 -10.011 -12.409 1.00 69.81 530 ALA A N 1
ATOM 4124 C CA . ALA A 1 530 ? 28.363 -9.290 -13.192 1.00 69.81 530 ALA A CA 1
ATOM 4125 C C . ALA A 1 530 ? 27.913 -8.035 -12.419 1.00 69.81 530 ALA A C 1
ATOM 4127 O O . ALA A 1 530 ? 27.811 -8.105 -11.187 1.00 69.81 530 ALA A O 1
ATOM 4128 N N . PRO A 1 531 ? 27.649 -6.907 -13.106 1.00 78.00 531 PRO A N 1
ATOM 4129 C CA . PRO A 1 531 ? 27.210 -5.692 -12.432 1.00 78.00 531 PRO A CA 1
ATOM 4130 C C . PRO A 1 531 ? 25.973 -5.984 -11.581 1.00 78.00 531 PRO A C 1
ATOM 4132 O O . PRO A 1 531 ? 25.116 -6.775 -11.966 1.00 78.00 531 PRO A O 1
ATOM 4135 N N . GLU A 1 532 ? 25.874 -5.378 -10.401 1.00 82.31 532 GLU A N 1
ATOM 4136 C CA . GLU A 1 532 ? 24.717 -5.601 -9.523 1.00 82.31 532 GLU A CA 1
ATOM 4137 C C . GLU A 1 532 ? 23.472 -4.850 -9.993 1.00 82.31 532 GLU A C 1
ATOM 4139 O O . GLU A 1 532 ? 22.354 -5.260 -9.683 1.00 82.31 532 GLU A O 1
ATOM 4144 N N . MET A 1 533 ? 23.659 -3.784 -10.771 1.00 87.19 533 MET A N 1
ATOM 4145 C CA . MET A 1 533 ? 22.586 -2.939 -11.270 1.00 87.19 533 MET A CA 1
ATOM 4146 C C . MET A 1 533 ? 22.989 -2.311 -12.602 1.00 87.19 533 MET A C 1
ATOM 4148 O O . MET A 1 533 ? 24.139 -1.923 -12.803 1.00 87.19 533 MET A O 1
ATOM 4152 N N . ILE A 1 534 ? 22.017 -2.183 -13.498 1.00 89.31 534 ILE A N 1
ATOM 4153 C CA . ILE A 1 534 ? 22.130 -1.436 -14.749 1.00 89.31 534 ILE A CA 1
ATOM 4154 C C . ILE A 1 534 ? 20.943 -0.499 -14.803 1.00 89.31 534 ILE A C 1
ATOM 4156 O O . ILE A 1 534 ? 19.836 -0.898 -14.439 1.00 89.31 534 ILE A O 1
ATOM 4160 N N . GLN A 1 535 ? 21.159 0.727 -15.258 1.00 92.12 535 GLN A N 1
ATOM 4161 C CA . GLN A 1 535 ? 20.095 1.706 -15.394 1.00 92.12 535 GLN A CA 1
ATOM 4162 C C . GLN A 1 535 ? 20.053 2.278 -16.805 1.00 92.12 535 GLN A C 1
ATOM 4164 O O . GLN A 1 535 ? 21.073 2.404 -17.470 1.00 92.12 535 GLN A O 1
ATOM 4169 N N . VAL A 1 536 ? 18.871 2.669 -17.258 1.00 91.50 536 VAL A N 1
ATOM 4170 C CA . VAL A 1 536 ? 18.667 3.400 -18.508 1.00 91.50 536 VAL A CA 1
ATOM 4171 C C . VAL A 1 536 ? 18.156 4.782 -18.156 1.00 91.50 536 VAL A C 1
ATOM 4173 O O . VAL A 1 536 ? 17.147 4.905 -17.471 1.00 91.50 536 VAL A O 1
ATOM 4176 N N . SER A 1 537 ? 18.840 5.824 -18.615 1.00 92.56 537 SER A N 1
ATOM 4177 C CA . SER A 1 537 ? 18.465 7.216 -18.364 1.00 92.56 537 SER A CA 1
ATOM 4178 C C . SER A 1 537 ? 18.084 7.946 -19.641 1.00 92.56 537 SER A C 1
ATOM 4180 O O . SER A 1 537 ? 18.580 7.619 -20.715 1.00 92.56 537 SER A O 1
ATOM 4182 N N . SER A 1 538 ? 17.229 8.961 -19.521 1.00 90.81 538 SER A N 1
ATOM 4183 C CA . SER A 1 538 ? 16.918 9.885 -20.615 1.00 90.81 538 SER A CA 1
ATOM 4184 C C . SER A 1 538 ? 17.288 11.312 -20.223 1.00 90.81 538 SER A C 1
ATOM 4186 O O . SER A 1 538 ? 17.095 11.734 -19.081 1.00 90.81 538 SER A O 1
ATOM 4188 N N . GLY A 1 539 ? 17.828 12.069 -21.182 1.00 87.56 539 GLY A N 1
ATOM 4189 C CA . GLY A 1 539 ? 18.080 13.503 -21.011 1.00 87.56 539 GLY A CA 1
ATOM 4190 C C . GLY A 1 539 ? 16.825 14.369 -21.167 1.00 87.56 539 GLY A C 1
ATOM 4191 O O . GLY A 1 539 ? 16.821 15.509 -20.707 1.00 87.56 539 GLY A O 1
ATOM 4192 N N . LEU A 1 540 ? 15.778 13.839 -21.810 1.00 86.69 540 LEU A N 1
ATOM 4193 C CA . LEU A 1 540 ? 14.540 14.561 -22.125 1.00 86.69 540 LEU A CA 1
ATOM 4194 C C . LEU A 1 540 ? 13.362 14.110 -21.259 1.00 86.69 540 LEU A C 1
ATOM 4196 O O . LEU A 1 540 ? 12.505 14.921 -20.914 1.00 86.69 540 LEU A O 1
ATOM 4200 N N . LEU A 1 541 ? 13.325 12.827 -20.896 1.00 86.81 541 LEU A N 1
ATOM 4201 C CA . LEU A 1 541 ? 12.197 12.220 -20.201 1.00 86.81 541 LEU A CA 1
ATOM 4202 C C . LEU A 1 541 ? 12.515 11.929 -18.732 1.00 86.81 541 LEU A C 1
ATOM 4204 O O . LEU A 1 541 ? 13.625 11.538 -18.371 1.00 86.81 541 LEU A O 1
ATOM 4208 N N . ARG A 1 542 ? 11.501 12.064 -17.874 1.00 87.62 542 ARG A N 1
ATOM 4209 C CA . ARG A 1 542 ? 11.565 11.667 -16.461 1.00 87.62 542 ARG A CA 1
ATOM 4210 C C . ARG A 1 542 ? 11.061 10.233 -16.309 1.00 87.62 542 ARG A C 1
ATOM 4212 O O . ARG A 1 542 ? 9.913 10.022 -15.945 1.00 87.62 542 ARG A O 1
ATOM 4219 N N . ILE A 1 543 ? 11.906 9.266 -16.661 1.00 83.50 543 ILE A N 1
ATOM 4220 C CA . ILE A 1 543 ? 11.492 7.860 -16.831 1.00 83.50 543 ILE A CA 1
ATOM 4221 C C . ILE A 1 543 ? 11.599 6.983 -15.578 1.00 83.50 543 ILE A C 1
ATOM 4223 O O . ILE A 1 543 ? 11.113 5.861 -15.607 1.00 83.50 543 ILE A O 1
ATOM 4227 N N . GLY A 1 544 ? 12.195 7.464 -14.487 1.00 84.50 544 GLY A N 1
ATOM 4228 C CA . GLY A 1 544 ? 12.394 6.680 -13.264 1.00 84.50 544 GLY A CA 1
ATOM 4229 C C . GLY A 1 544 ? 12.950 7.529 -12.129 1.00 84.50 544 GLY A C 1
ATOM 4230 O O . GLY A 1 544 ? 12.621 8.708 -12.039 1.00 84.50 544 GLY A O 1
ATOM 4231 N N . ALA A 1 545 ? 13.817 6.964 -11.293 1.00 84.25 545 ALA A N 1
ATOM 4232 C CA . ALA A 1 545 ? 14.400 7.634 -10.142 1.00 84.25 545 ALA A CA 1
ATOM 4233 C C . ALA A 1 545 ? 15.439 8.664 -10.577 1.00 84.25 545 ALA A C 1
ATOM 4235 O O . ALA A 1 545 ? 16.144 8.515 -11.578 1.00 84.25 545 ALA A O 1
ATOM 4236 N N . ARG A 1 546 ? 15.576 9.724 -9.787 1.00 85.25 546 ARG A N 1
ATOM 4237 C CA . ARG A 1 546 ? 16.645 10.696 -9.983 1.00 85.25 546 ARG A CA 1
ATOM 4238 C C . ARG A 1 546 ? 18.007 10.043 -9.720 1.00 85.25 546 ARG A C 1
ATOM 4240 O O . ARG A 1 546 ? 18.242 9.540 -8.627 1.00 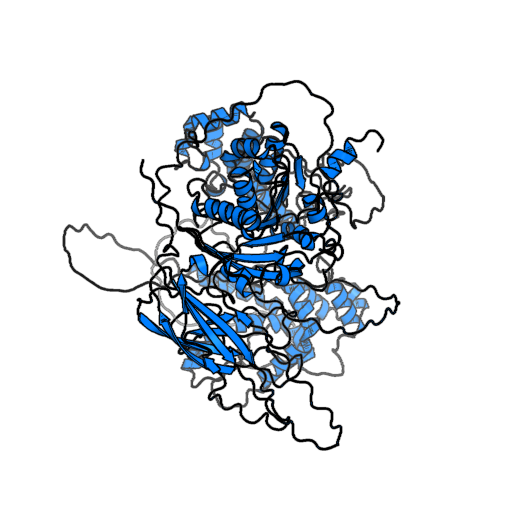85.25 546 ARG A O 1
ATOM 4247 N N . VAL A 1 547 ? 18.924 10.145 -10.681 1.00 83.88 547 VAL A N 1
ATOM 4248 C CA . VAL A 1 547 ? 20.294 9.624 -10.560 1.00 83.88 547 VAL A CA 1
ATOM 4249 C C . VAL A 1 547 ? 21.305 10.771 -10.527 1.00 83.88 547 VAL A C 1
ATOM 4251 O O . VAL A 1 547 ? 21.200 11.735 -11.289 1.00 83.88 547 VAL A O 1
ATOM 4254 N N . GLY A 1 548 ? 22.295 10.655 -9.639 1.00 76.81 548 GLY A N 1
ATOM 4255 C CA . GLY A 1 548 ? 23.374 11.628 -9.460 1.00 76.81 548 GLY A CA 1
ATOM 4256 C C . GLY A 1 548 ? 23.084 12.700 -8.404 1.00 76.81 548 GLY A C 1
ATOM 4257 O O . GLY A 1 548 ? 21.944 12.928 -7.982 1.00 76.81 548 GLY A O 1
ATOM 4258 N N . LYS A 1 549 ? 24.146 13.377 -7.948 1.00 71.00 549 LYS A N 1
ATOM 4259 C CA . LYS A 1 549 ? 24.050 14.405 -6.902 1.00 71.00 549 LYS A CA 1
ATOM 4260 C C . LYS A 1 549 ? 23.182 15.581 -7.365 1.00 71.00 549 LYS A C 1
ATOM 4262 O O . LYS A 1 549 ? 23.073 15.895 -8.551 1.00 71.00 549 LYS A O 1
ATOM 4267 N N . LYS A 1 550 ? 22.576 16.293 -6.406 1.00 67.62 550 LYS A N 1
ATOM 4268 C CA . LYS A 1 550 ? 22.111 17.675 -6.623 1.00 67.62 550 LYS A CA 1
ATOM 4269 C C . LYS A 1 550 ? 23.346 18.537 -6.906 1.00 67.62 550 LYS A C 1
ATOM 4271 O O . LYS A 1 550 ? 23.853 19.200 -6.006 1.00 67.62 550 LYS A O 1
ATOM 4276 N N . GLU A 1 551 ? 23.858 18.507 -8.134 1.00 60.69 551 GLU A N 1
ATOM 4277 C CA . GLU A 1 551 ? 24.836 19.498 -8.559 1.00 60.69 551 GLU A CA 1
ATOM 4278 C C . GLU A 1 551 ? 24.230 20.887 -8.359 1.00 60.69 551 GLU A C 1
ATOM 4280 O O . GLU A 1 551 ? 23.065 21.140 -8.689 1.00 60.69 551 GLU A O 1
ATOM 4285 N N . LYS A 1 552 ? 25.028 21.798 -7.791 1.00 64.56 552 LYS A N 1
ATOM 4286 C CA . LYS A 1 552 ? 24.636 23.203 -7.600 1.00 64.56 552 LYS A CA 1
ATOM 4287 C C . LYS A 1 552 ? 24.265 23.866 -8.932 1.00 64.56 552 LYS A C 1
ATOM 4289 O O . LYS A 1 552 ? 23.437 24.772 -8.958 1.00 64.56 552 LYS A O 1
ATOM 4294 N N . ASN A 1 553 ? 24.812 23.363 -10.037 1.00 56.78 553 ASN A N 1
ATOM 4295 C CA . ASN A 1 553 ? 24.379 23.725 -11.372 1.00 56.78 553 ASN A CA 1
ATOM 4296 C C . ASN A 1 553 ? 23.117 22.938 -11.732 1.00 56.78 553 ASN A C 1
ATOM 4298 O O . ASN A 1 553 ? 23.168 21.758 -12.058 1.00 56.78 553 ASN A O 1
ATOM 4302 N N . LYS A 1 554 ? 21.969 23.628 -11.739 1.00 59.97 554 LYS A N 1
ATOM 4303 C CA . LYS A 1 554 ? 20.634 23.114 -12.115 1.00 59.97 554 LYS A CA 1
ATOM 4304 C C . LYS A 1 554 ? 20.557 22.398 -13.481 1.00 59.97 554 LYS A C 1
ATOM 4306 O O . LYS A 1 554 ? 19.477 21.956 -13.858 1.00 59.97 554 LYS A O 1
ATOM 4311 N N . ARG A 1 555 ? 21.641 22.322 -14.259 1.00 55.75 555 ARG A N 1
ATOM 4312 C CA . ARG A 1 555 ? 21.579 22.098 -15.704 1.00 55.75 555 ARG A CA 1
ATOM 4313 C C . ARG A 1 555 ? 21.403 20.652 -16.165 1.00 55.75 555 ARG A C 1
ATOM 4315 O O . ARG A 1 555 ? 20.991 20.515 -17.309 1.00 55.75 555 ARG A O 1
ATOM 4322 N N . ARG A 1 556 ? 21.620 19.592 -15.369 1.00 67.81 556 ARG A N 1
ATOM 4323 C CA . ARG A 1 556 ? 21.387 18.204 -15.852 1.00 67.81 556 ARG A CA 1
ATOM 4324 C C . ARG A 1 556 ? 20.949 17.222 -14.761 1.00 67.81 556 ARG A C 1
ATOM 4326 O O . ARG A 1 556 ? 21.707 16.348 -14.362 1.00 67.81 556 ARG A O 1
ATOM 4333 N N . GLN A 1 557 ? 19.707 17.335 -14.285 1.00 77.00 557 GLN A N 1
ATOM 4334 C CA . GLN A 1 557 ? 19.106 16.242 -13.507 1.00 77.00 557 GLN A CA 1
ATOM 4335 C C . GLN A 1 557 ? 18.812 15.067 -14.449 1.00 77.00 557 GLN A C 1
ATOM 4337 O O . GLN A 1 557 ? 18.043 15.240 -15.392 1.00 77.00 557 GLN A O 1
ATOM 4342 N N . ARG A 1 558 ? 19.425 13.902 -14.207 1.00 85.00 558 ARG A N 1
ATOM 4343 C CA . ARG A 1 558 ? 19.140 12.663 -14.944 1.00 85.00 558 ARG A CA 1
ATOM 4344 C C . ARG A 1 558 ? 18.112 11.831 -14.181 1.00 85.00 558 ARG A C 1
ATOM 4346 O O . ARG A 1 558 ? 18.126 11.797 -12.951 1.00 85.00 558 ARG A O 1
ATOM 4353 N N . TRP A 1 559 ? 17.247 11.158 -14.926 1.00 86.75 559 TRP A N 1
ATOM 4354 C CA . TRP A 1 559 ? 16.238 10.242 -14.402 1.00 86.75 559 TRP A CA 1
ATOM 4355 C C . TRP A 1 559 ? 16.448 8.897 -15.077 1.00 86.75 559 TRP A C 1
ATOM 4357 O O . TRP A 1 559 ? 16.564 8.859 -16.305 1.00 86.75 559 TRP A O 1
ATOM 4367 N N . ALA A 1 560 ? 16.554 7.827 -14.293 1.00 88.44 560 ALA A N 1
ATOM 4368 C CA . ALA A 1 560 ? 16.886 6.510 -14.806 1.00 88.44 560 ALA A CA 1
ATOM 4369 C C . ALA A 1 560 ? 15.994 5.406 -14.241 1.00 88.44 560 ALA A C 1
ATOM 4371 O O . ALA A 1 560 ? 15.548 5.462 -13.098 1.00 88.44 560 ALA A O 1
ATOM 4372 N N . VAL A 1 561 ? 15.782 4.390 -15.068 1.00 88.69 561 VAL A N 1
ATOM 4373 C CA . VAL A 1 561 ? 15.101 3.142 -14.735 1.00 88.69 561 VAL A CA 1
ATOM 4374 C C . VAL A 1 561 ? 16.137 2.058 -14.524 1.00 88.69 561 VAL A C 1
ATOM 4376 O O . VAL A 1 561 ? 16.956 1.823 -15.407 1.00 88.69 561 VAL A O 1
ATOM 4379 N N . SER A 1 562 ? 16.076 1.368 -13.397 1.00 90.44 562 SER A N 1
ATOM 4380 C CA . SER A 1 562 ? 16.835 0.154 -13.137 1.00 90.44 562 SER A CA 1
ATOM 4381 C C . SER A 1 562 ? 16.272 -1.024 -13.933 1.00 90.44 562 SER A C 1
ATOM 4383 O O . SER A 1 562 ? 15.063 -1.257 -13.979 1.00 90.44 562 SER A O 1
ATOM 4385 N N . LEU A 1 563 ? 17.170 -1.783 -14.552 1.00 90.75 563 LEU A N 1
ATOM 4386 C CA . LEU A 1 563 ? 16.859 -3.049 -15.199 1.00 90.75 563 LEU A CA 1
ATOM 4387 C C . LEU A 1 563 ? 16.835 -4.172 -14.160 1.00 90.75 563 LEU A C 1
ATOM 4389 O O . LEU A 1 563 ? 17.649 -4.205 -13.236 1.00 90.75 563 LEU A O 1
ATOM 4393 N N . GLN A 1 564 ? 15.928 -5.124 -14.342 1.00 89.88 564 GLN A N 1
ATOM 4394 C CA . GLN A 1 564 ? 15.851 -6.331 -13.535 1.00 89.88 564 GLN A CA 1
ATOM 4395 C C . GLN A 1 564 ? 17.019 -7.262 -13.855 1.00 89.88 564 GLN A C 1
ATOM 4397 O O . GLN A 1 564 ? 17.326 -7.503 -15.025 1.00 89.88 564 GLN A O 1
ATOM 4402 N N . LYS A 1 565 ? 17.642 -7.802 -12.803 1.00 87.19 565 LYS A N 1
ATOM 4403 C CA . LYS A 1 565 ? 18.765 -8.738 -12.900 1.00 87.19 565 LYS A CA 1
ATOM 4404 C C . LYS A 1 565 ? 18.325 -10.077 -13.518 1.00 87.19 565 LYS A C 1
ATOM 4406 O O . LYS A 1 565 ? 17.245 -10.573 -13.170 1.00 87.19 565 LYS A O 1
ATOM 4411 N N . PRO A 1 566 ? 19.163 -10.706 -14.362 1.00 80.88 566 PRO A N 1
ATOM 4412 C CA . PRO A 1 566 ? 18.897 -12.038 -14.886 1.00 80.88 566 PRO A CA 1
ATOM 4413 C C . PRO A 1 566 ? 18.756 -13.096 -13.792 1.00 80.88 566 PRO A C 1
ATOM 4415 O O . PRO A 1 566 ? 19.246 -12.950 -12.667 1.00 80.88 566 PRO A O 1
ATOM 4418 N N . LEU A 1 567 ? 18.077 -14.188 -14.138 1.00 78.50 567 LEU A N 1
ATOM 4419 C CA . LEU A 1 567 ? 17.974 -15.362 -13.282 1.00 78.50 567 LEU A CA 1
ATOM 4420 C C . LEU A 1 567 ? 19.304 -16.137 -13.273 1.00 78.50 567 LEU A C 1
ATOM 4422 O O . LEU A 1 567 ? 19.957 -16.246 -14.309 1.00 78.50 567 LEU A O 1
ATOM 4426 N N . PRO A 1 568 ? 19.718 -16.695 -12.121 1.00 68.50 568 PRO A N 1
ATOM 4427 C CA . PRO A 1 568 ? 21.016 -17.361 -11.983 1.00 68.50 568 PRO A CA 1
ATOM 4428 C C . PRO A 1 568 ? 21.145 -18.684 -12.761 1.00 68.50 568 PRO A C 1
ATOM 4430 O O . PRO A 1 568 ? 22.243 -19.222 -12.845 1.00 68.50 568 PRO A O 1
ATOM 4433 N N . ALA A 1 569 ? 20.051 -19.230 -13.305 1.00 57.44 569 ALA A N 1
ATOM 4434 C CA . ALA A 1 569 ? 20.019 -20.564 -13.910 1.00 57.44 569 ALA A CA 1
ATOM 4435 C C . ALA A 1 569 ? 20.493 -20.626 -15.381 1.00 57.44 569 ALA A C 1
ATOM 4437 O O . ALA A 1 569 ? 20.719 -21.721 -15.892 1.00 57.44 569 ALA A O 1
ATOM 4438 N N . GLU A 1 570 ? 20.670 -19.493 -16.066 1.00 52.75 570 GLU A N 1
ATOM 4439 C CA . GLU A 1 570 ? 20.959 -19.444 -17.512 1.00 52.75 570 GLU A CA 1
ATOM 4440 C C . GLU A 1 570 ? 22.450 -19.252 -17.844 1.00 52.75 570 GLU A C 1
ATOM 4442 O O . GLU A 1 570 ? 22.813 -18.396 -18.648 1.00 52.75 570 GLU A O 1
ATOM 4447 N N . GLY A 1 571 ? 23.343 -20.037 -17.233 1.00 57.25 571 GLY A N 1
ATOM 4448 C CA . GLY A 1 571 ? 24.781 -19.963 -17.532 1.00 57.25 571 GLY A CA 1
ATOM 4449 C C . GLY A 1 571 ? 25.352 -18.533 -17.470 1.00 57.25 571 GLY A C 1
ATOM 4450 O O . GLY A 1 571 ? 24.796 -17.639 -16.839 1.00 57.25 571 GLY A O 1
ATOM 4451 N N . ASP A 1 572 ? 26.477 -18.282 -18.133 1.00 56.00 572 ASP A N 1
ATOM 4452 C CA . ASP A 1 572 ? 27.147 -16.970 -18.129 1.00 56.00 572 ASP A CA 1
ATOM 4453 C C . ASP A 1 572 ? 26.421 -15.870 -18.960 1.00 56.00 572 ASP A C 1
ATOM 4455 O O . ASP A 1 572 ? 26.974 -14.784 -19.140 1.00 56.00 572 ASP A O 1
ATOM 4459 N N . HIS A 1 573 ? 25.196 -16.102 -19.464 1.00 62.00 573 HIS A N 1
ATOM 4460 C CA . HIS A 1 573 ? 24.535 -15.268 -20.492 1.00 62.00 573 HIS A CA 1
ATOM 4461 C C . HIS A 1 573 ? 23.200 -14.636 -20.063 1.00 62.00 573 HIS A C 1
ATOM 4463 O O . HIS A 1 573 ? 22.264 -14.529 -20.855 1.00 62.00 573 HIS A O 1
ATOM 4469 N N . GLY A 1 574 ? 23.095 -14.186 -18.815 1.00 70.62 574 GLY A N 1
ATOM 4470 C CA . GLY A 1 574 ? 21.862 -13.583 -18.310 1.00 70.62 574 GLY A CA 1
ATOM 4471 C C . GLY A 1 574 ? 21.411 -12.310 -19.057 1.00 70.62 574 GLY A C 1
ATOM 4472 O O . GLY A 1 574 ? 22.215 -11.415 -19.329 1.00 70.62 574 GLY A O 1
ATOM 4473 N N . LEU A 1 575 ? 20.104 -12.202 -19.331 1.00 83.00 575 LEU A N 1
ATOM 4474 C CA . LEU A 1 575 ? 19.446 -11.010 -19.886 1.00 83.00 575 LEU A CA 1
ATOM 4475 C C . LEU A 1 575 ? 18.900 -10.082 -18.788 1.00 83.00 575 LEU A C 1
ATOM 4477 O O . LEU A 1 575 ? 18.072 -10.488 -17.971 1.00 83.00 575 LEU A O 1
ATOM 4481 N N . TRP A 1 576 ? 19.306 -8.815 -18.808 1.00 86.56 576 TRP A N 1
ATOM 4482 C CA . TRP A 1 576 ? 18.704 -7.759 -17.990 1.00 86.56 576 TRP A CA 1
ATOM 4483 C C . TRP A 1 576 ? 17.536 -7.124 -18.723 1.00 86.56 576 TRP A C 1
ATOM 4485 O O . TRP A 1 576 ? 17.619 -6.932 -19.934 1.00 86.56 576 TRP A O 1
ATOM 4495 N N . ARG A 1 577 ? 16.460 -6.771 -18.015 1.00 88.06 577 ARG A N 1
ATOM 4496 C CA . ARG A 1 577 ? 15.225 -6.297 -18.666 1.00 88.06 577 ARG A CA 1
ATOM 4497 C C . ARG A 1 577 ? 14.560 -5.141 -17.929 1.00 88.06 577 ARG A C 1
ATOM 4499 O O . ARG A 1 577 ? 14.491 -5.155 -16.704 1.00 88.06 577 ARG A O 1
ATOM 4506 N N . SER A 1 578 ? 14.029 -4.163 -18.659 1.00 89.25 578 SER A N 1
ATOM 4507 C CA . SER A 1 578 ? 13.154 -3.130 -18.091 1.00 89.25 578 SER A CA 1
ATOM 4508 C C . SER A 1 578 ? 11.683 -3.550 -18.137 1.00 89.25 578 SER A C 1
ATOM 4510 O O . SER A 1 578 ? 11.282 -4.418 -18.911 1.00 89.25 578 SER A O 1
ATOM 4512 N N . LEU A 1 579 ? 10.861 -2.866 -17.343 1.00 91.44 579 LEU A N 1
ATOM 4513 C CA . LEU A 1 579 ? 9.426 -2.756 -17.612 1.00 91.44 579 LEU A CA 1
ATOM 4514 C C . LEU A 1 579 ? 9.183 -1.810 -18.805 1.00 91.44 579 LEU A C 1
ATOM 4516 O O . LEU A 1 579 ? 10.111 -1.122 -19.242 1.00 91.44 579 LEU A O 1
ATOM 4520 N N . ALA A 1 580 ? 7.956 -1.761 -19.325 1.00 93.25 580 ALA A N 1
ATOM 4521 C CA . ALA A 1 580 ? 7.565 -0.787 -20.336 1.00 93.25 580 ALA A CA 1
ATOM 4522 C C . ALA A 1 580 ? 7.585 0.626 -19.732 1.00 93.25 580 ALA A C 1
ATOM 4524 O O . ALA A 1 580 ? 6.961 0.901 -18.701 1.00 93.25 580 ALA A O 1
ATOM 4525 N N . ILE A 1 581 ? 8.321 1.521 -20.387 1.00 94.06 581 ILE A N 1
ATOM 4526 C CA . ILE A 1 581 ? 8.552 2.902 -19.971 1.00 94.06 581 ILE A CA 1
ATOM 4527 C C . ILE A 1 581 ? 7.659 3.813 -20.818 1.00 94.06 581 ILE A C 1
ATOM 4529 O O . ILE A 1 581 ? 7.849 3.855 -22.036 1.00 94.06 581 ILE A O 1
ATOM 4533 N N . PRO A 1 582 ? 6.707 4.553 -20.223 1.00 93.19 582 PRO A N 1
ATOM 4534 C CA . PRO A 1 582 ? 5.850 5.454 -20.983 1.00 93.19 582 PRO A CA 1
ATOM 4535 C C . PRO A 1 582 ? 6.649 6.649 -21.520 1.00 93.19 582 PRO A C 1
ATOM 4537 O O . PRO A 1 582 ? 7.322 7.358 -20.768 1.00 93.19 582 PRO A O 1
ATOM 4540 N N . LEU A 1 583 ? 6.530 6.920 -22.818 1.00 93.31 583 LEU A N 1
ATOM 4541 C CA . LEU A 1 583 ? 7.150 8.056 -23.503 1.00 93.31 583 LEU A CA 1
ATOM 4542 C C . LEU A 1 583 ? 6.165 9.233 -23.541 1.00 93.31 583 LEU A C 1
ATOM 4544 O O . LEU A 1 583 ? 5.664 9.643 -24.588 1.00 93.31 583 LEU A O 1
ATOM 4548 N N . GLN A 1 584 ? 5.828 9.752 -22.359 1.00 89.81 584 GLN A N 1
ATOM 4549 C CA . GLN A 1 584 ? 4.812 10.797 -22.216 1.00 89.81 584 GLN A CA 1
ATOM 4550 C C . GLN A 1 584 ? 5.165 12.059 -23.012 1.00 89.81 584 GLN A C 1
ATOM 4552 O O . GLN A 1 584 ? 6.291 12.552 -22.941 1.00 89.81 584 GLN A O 1
ATOM 4557 N N . LYS A 1 585 ? 4.163 12.632 -23.692 1.00 90.62 585 LYS A N 1
ATOM 4558 C CA . LYS A 1 585 ? 4.284 13.864 -24.497 1.00 90.62 585 LYS A CA 1
ATOM 4559 C C . LYS A 1 585 ? 5.296 13.760 -25.649 1.00 90.62 585 LYS A C 1
ATOM 4561 O O . LYS A 1 585 ? 5.807 14.781 -26.103 1.00 90.62 585 LYS A O 1
ATOM 4566 N N . VAL A 1 586 ? 5.574 12.548 -26.124 1.00 92.31 586 VAL A N 1
ATOM 4567 C CA . VAL A 1 586 ? 6.417 12.297 -27.295 1.00 92.31 586 VAL A CA 1
ATOM 4568 C C . VAL A 1 586 ? 5.527 11.891 -28.467 1.00 92.31 586 VAL A C 1
ATOM 4570 O O . VAL A 1 586 ? 4.676 11.017 -28.322 1.00 92.31 586 VAL A O 1
ATOM 4573 N N . ALA A 1 587 ? 5.705 12.548 -29.613 1.00 94.38 587 ALA A N 1
ATOM 4574 C CA . ALA A 1 587 ? 5.013 12.187 -30.845 1.00 94.38 587 ALA A CA 1
ATOM 4575 C C . ALA A 1 587 ? 5.645 10.939 -31.481 1.00 94.38 587 ALA A C 1
ATOM 4577 O O . ALA A 1 587 ? 6.849 10.709 -31.347 1.00 94.38 587 ALA A O 1
ATOM 4578 N N . GLU A 1 588 ? 4.842 10.164 -32.206 1.00 96.44 588 GLU A N 1
ATOM 4579 C CA . GLU A 1 588 ? 5.331 9.058 -33.031 1.00 96.44 588 GLU A CA 1
ATOM 4580 C C . GLU A 1 588 ? 6.436 9.534 -33.991 1.00 96.44 588 GLU A C 1
ATOM 4582 O O . GLU A 1 588 ? 6.382 10.641 -34.531 1.00 96.44 588 GLU A O 1
ATOM 4587 N N . GLY A 1 589 ? 7.473 8.714 -34.173 1.00 95.44 589 GLY A N 1
ATOM 4588 C CA . GLY A 1 589 ? 8.613 9.029 -35.036 1.00 95.44 589 GLY A CA 1
ATOM 4589 C C . GLY A 1 589 ? 9.667 9.945 -34.402 1.00 95.44 589 GLY A C 1
ATOM 4590 O O . GLY A 1 589 ? 10.743 10.126 -34.974 1.00 95.44 589 GLY A O 1
ATOM 4591 N N . PHE A 1 590 ? 9.412 10.511 -33.218 1.00 96.25 590 PHE A N 1
ATOM 4592 C CA . PHE A 1 590 ? 10.389 11.352 -32.529 1.00 96.25 590 PHE A CA 1
ATOM 4593 C C . PHE A 1 590 ? 11.584 10.521 -32.039 1.00 96.25 590 PHE A C 1
ATOM 4595 O O . PHE A 1 590 ? 11.410 9.480 -31.405 1.00 96.25 590 PHE A O 1
ATOM 4602 N N . GLN A 1 591 ? 12.803 10.994 -32.307 1.00 95.88 591 GLN A N 1
ATOM 4603 C CA . GLN A 1 591 ? 14.032 10.338 -31.853 1.00 95.88 591 GLN A CA 1
ATOM 4604 C C . GLN A 1 591 ? 14.357 10.735 -30.413 1.00 95.88 591 GLN A C 1
ATOM 4606 O O . GLN A 1 591 ? 14.492 11.916 -30.086 1.00 95.88 591 GLN A O 1
ATOM 4611 N N . LEU A 1 592 ? 14.508 9.738 -29.550 1.00 93.56 592 LEU A N 1
ATOM 4612 C CA . LEU A 1 592 ? 14.873 9.891 -28.151 1.00 93.56 592 LEU A CA 1
ATOM 4613 C C . LEU A 1 592 ? 16.248 9.286 -27.903 1.00 93.56 592 LEU A C 1
ATOM 4615 O O . LEU A 1 592 ? 16.506 8.142 -28.254 1.00 93.56 592 LEU A O 1
ATOM 4619 N N . GLU A 1 593 ? 17.101 10.029 -27.210 1.00 94.25 593 GLU A N 1
ATOM 4620 C CA . GLU A 1 593 ? 18.395 9.528 -26.757 1.00 94.25 593 GLU A CA 1
ATOM 4621 C C . GLU A 1 593 ? 18.281 8.958 -25.342 1.00 94.25 593 GLU A C 1
ATOM 4623 O O . GLU A 1 593 ? 17.843 9.645 -24.404 1.00 94.25 593 GLU A O 1
ATOM 4628 N N . PHE A 1 594 ? 18.733 7.719 -25.182 1.00 93.88 594 PHE A N 1
ATOM 4629 C CA . PHE A 1 594 ? 18.884 7.059 -23.893 1.00 93.88 594 PHE A CA 1
ATOM 4630 C C . PHE A 1 594 ? 20.355 6.754 -23.627 1.00 93.88 594 PHE A C 1
ATOM 4632 O O . PHE A 1 594 ? 21.117 6.438 -24.536 1.00 93.88 594 PHE A O 1
ATOM 4639 N N . ALA A 1 595 ? 20.757 6.841 -22.364 1.00 92.50 595 ALA A N 1
ATOM 4640 C CA . ALA A 1 595 ? 22.093 6.487 -21.910 1.00 92.50 595 ALA A CA 1
ATOM 4641 C C . ALA A 1 595 ? 22.014 5.301 -20.950 1.00 92.50 595 ALA A C 1
ATOM 4643 O O . ALA A 1 595 ? 21.271 5.358 -19.964 1.00 92.50 595 ALA A O 1
ATOM 4644 N N . LEU A 1 596 ? 22.792 4.254 -21.222 1.00 92.44 596 LEU A N 1
ATOM 4645 C CA . LEU A 1 596 ? 22.937 3.120 -20.318 1.00 92.44 596 LEU A CA 1
ATOM 4646 C C . LEU A 1 596 ? 23.982 3.467 -19.258 1.00 92.44 596 LEU A C 1
ATOM 4648 O O . LEU A 1 596 ? 25.102 3.868 -19.575 1.00 92.44 596 LEU A O 1
ATOM 4652 N N . LEU A 1 597 ? 23.603 3.331 -17.998 1.00 91.75 597 LEU A N 1
ATOM 4653 C CA . LEU A 1 597 ? 24.397 3.686 -16.837 1.00 91.75 597 LEU A CA 1
ATOM 4654 C C . LEU A 1 597 ? 24.690 2.434 -16.011 1.00 91.75 597 LEU A C 1
ATOM 4656 O O . LEU A 1 597 ? 23.822 1.584 -15.810 1.00 91.75 597 LEU A O 1
ATOM 4660 N N . MET A 1 598 ? 25.901 2.362 -15.479 1.00 88.44 598 MET A N 1
ATOM 4661 C CA . MET A 1 598 ? 26.304 1.392 -14.468 1.00 88.44 598 MET A CA 1
ATOM 4662 C C . MET A 1 598 ? 26.684 2.152 -13.193 1.00 88.44 598 MET A C 1
ATOM 4664 O O . MET A 1 598 ? 27.324 3.201 -13.305 1.00 88.44 598 MET A O 1
ATOM 4668 N N . PRO A 1 599 ? 26.319 1.680 -11.988 1.00 83.50 599 PRO A N 1
ATOM 4669 C CA . PRO A 1 599 ? 26.779 2.300 -10.752 1.00 83.50 599 PRO A CA 1
ATOM 4670 C C . PRO A 1 599 ? 28.306 2.380 -10.751 1.00 83.50 599 PRO A C 1
ATOM 4672 O O . PRO A 1 599 ? 28.981 1.403 -11.086 1.00 83.50 599 PRO A O 1
ATOM 4675 N N . GLY A 1 600 ? 28.856 3.542 -10.398 1.00 79.50 600 GLY A N 1
ATOM 4676 C CA . GLY A 1 600 ? 30.298 3.674 -10.247 1.00 79.50 600 GLY A CA 1
ATOM 4677 C C . GLY A 1 600 ? 30.775 2.740 -9.138 1.00 79.50 600 GLY A C 1
ATOM 4678 O O . GLY A 1 600 ? 30.270 2.800 -8.019 1.00 79.50 600 GLY A O 1
ATOM 4679 N N . GLN A 1 601 ? 31.744 1.871 -9.426 1.00 69.62 601 GLN A N 1
ATOM 4680 C CA . GLN A 1 601 ? 32.424 1.143 -8.360 1.00 69.62 601 GLN A CA 1
ATOM 4681 C C . GLN A 1 601 ? 33.303 2.143 -7.613 1.00 69.62 601 GLN A C 1
ATOM 4683 O O . GLN A 1 601 ? 34.250 2.698 -8.173 1.00 69.62 601 GLN A O 1
ATOM 4688 N N . SER A 1 602 ? 32.983 2.415 -6.350 1.00 65.44 602 SER A N 1
ATOM 4689 C CA . SER A 1 602 ? 33.885 3.180 -5.502 1.00 65.44 602 SER A CA 1
ATOM 4690 C C . SER A 1 602 ? 35.186 2.392 -5.354 1.00 65.44 602 SER A C 1
ATOM 4692 O O . SER A 1 602 ? 35.166 1.250 -4.909 1.00 65.44 602 SER A O 1
ATOM 4694 N N . ALA A 1 603 ? 36.326 2.998 -5.686 1.00 60.78 603 ALA A N 1
ATOM 4695 C CA . ALA A 1 603 ? 37.634 2.346 -5.566 1.00 60.78 603 ALA A CA 1
ATOM 4696 C C . ALA A 1 603 ? 38.030 1.996 -4.110 1.00 60.78 603 ALA A C 1
ATOM 4698 O O . ALA A 1 603 ? 39.036 1.329 -3.885 1.00 60.78 603 ALA A O 1
ATOM 4699 N N . GLY A 1 604 ? 37.260 2.444 -3.111 1.00 58.31 604 GLY A N 1
ATOM 4700 C CA . GLY A 1 604 ? 37.400 2.011 -1.723 1.00 58.31 604 GLY A CA 1
ATOM 4701 C C . GLY A 1 604 ? 36.522 0.789 -1.453 1.00 58.31 604 GLY A C 1
ATOM 4702 O O . GLY A 1 604 ? 35.404 0.728 -1.950 1.00 58.31 604 GLY A O 1
ATOM 4703 N N . GLY A 1 605 ? 37.032 -0.178 -0.686 1.00 65.75 605 GLY A N 1
ATOM 4704 C CA . GLY A 1 605 ? 36.360 -1.446 -0.372 1.00 65.75 605 GLY A CA 1
ATOM 4705 C C . GLY A 1 605 ? 34.976 -1.321 0.301 1.00 65.75 605 GLY A C 1
ATOM 4706 O O . GLY A 1 605 ? 34.442 -0.219 0.424 1.00 65.75 605 GLY A O 1
ATOM 4707 N N . PRO A 1 606 ? 34.379 -2.440 0.759 1.00 52.06 606 PRO A N 1
ATOM 4708 C CA . PRO A 1 606 ? 33.024 -2.483 1.323 1.00 52.06 606 PRO A CA 1
ATOM 4709 C C . PRO A 1 606 ? 32.886 -1.507 2.506 1.00 52.06 606 PRO A C 1
ATOM 4711 O O . PRO A 1 606 ? 33.304 -1.802 3.622 1.00 52.06 606 PRO A O 1
ATOM 4714 N N . GLY A 1 607 ? 32.363 -0.307 2.240 1.00 59.34 607 GLY A N 1
ATOM 4715 C CA . GLY A 1 607 ? 32.338 0.816 3.183 1.00 59.34 607 GLY A CA 1
ATOM 4716 C C . GLY A 1 607 ? 32.605 2.192 2.560 1.00 59.34 607 GLY A C 1
ATOM 4717 O O . GLY A 1 607 ? 32.289 3.207 3.184 1.00 59.34 607 GLY A O 1
ATOM 4718 N N . ALA A 1 608 ? 33.143 2.266 1.338 1.00 63.12 608 ALA A N 1
ATOM 4719 C CA . ALA A 1 608 ? 33.150 3.519 0.591 1.00 63.12 608 ALA A CA 1
ATOM 4720 C C . ALA A 1 608 ? 31.710 3.929 0.240 1.00 63.12 608 ALA A C 1
ATOM 4722 O O . ALA A 1 608 ? 30.878 3.104 -0.131 1.00 63.12 608 ALA A O 1
ATOM 4723 N N . LYS A 1 609 ? 31.401 5.213 0.445 1.00 59.09 609 LYS A N 1
ATOM 4724 C CA . LYS A 1 609 ? 30.049 5.764 0.285 1.00 59.09 609 LYS A CA 1
ATOM 4725 C C . LYS A 1 609 ? 29.548 5.552 -1.149 1.00 59.09 609 LYS A C 1
ATOM 4727 O O . LYS A 1 609 ? 30.340 5.698 -2.078 1.00 59.09 609 LYS A O 1
ATOM 4732 N N . GLU A 1 610 ? 28.237 5.331 -1.306 1.00 61.41 610 GLU A N 1
ATOM 4733 C CA . GLU A 1 610 ? 27.447 5.239 -2.563 1.00 61.41 610 GLU A CA 1
ATOM 4734 C C . GLU A 1 610 ? 27.526 6.492 -3.473 1.00 61.41 610 GLU A C 1
ATOM 4736 O O . GLU A 1 610 ? 26.680 6.745 -4.323 1.00 61.41 610 GLU A O 1
ATOM 4741 N N . ASP A 1 611 ? 28.545 7.322 -3.291 1.00 68.69 611 ASP A N 1
ATOM 4742 C CA . ASP A 1 611 ? 28.714 8.639 -3.883 1.00 68.69 611 ASP A CA 1
ATOM 4743 C C . ASP A 1 611 ? 29.456 8.619 -5.229 1.00 68.69 611 ASP A C 1
ATOM 4745 O O . ASP A 1 611 ? 29.754 9.694 -5.763 1.00 68.69 611 ASP A O 1
ATOM 4749 N N . ALA A 1 612 ? 29.803 7.441 -5.755 1.00 77.94 612 ALA A N 1
ATOM 4750 C CA . ALA A 1 612 ? 30.477 7.317 -7.041 1.00 77.94 612 ALA A CA 1
ATOM 4751 C C . ALA A 1 612 ? 29.512 7.677 -8.181 1.00 77.94 612 ALA A C 1
ATOM 4753 O O . ALA A 1 612 ? 28.381 7.191 -8.234 1.00 77.94 612 ALA A O 1
ATOM 4754 N N . GLU A 1 613 ? 29.951 8.546 -9.096 1.00 82.12 613 GLU A N 1
ATOM 4755 C CA . GLU A 1 613 ? 29.133 8.888 -10.258 1.00 82.12 613 GLU A CA 1
ATOM 4756 C C . GLU A 1 613 ? 28.894 7.647 -11.128 1.00 82.12 613 GLU A C 1
ATOM 4758 O O . GLU A 1 613 ? 29.822 6.860 -11.343 1.00 82.12 613 GLU A O 1
ATOM 4763 N N . PRO A 1 614 ? 27.663 7.447 -11.627 1.00 86.50 614 PRO A N 1
ATOM 4764 C CA . PRO A 1 614 ? 27.380 6.354 -12.539 1.00 86.50 614 PRO A CA 1
ATOM 4765 C C . PRO A 1 614 ? 28.213 6.499 -13.816 1.00 86.50 614 PRO A C 1
ATOM 4767 O O . PRO A 1 614 ? 28.306 7.580 -14.401 1.00 86.50 614 PRO A O 1
ATOM 4770 N N . VAL A 1 615 ? 28.785 5.388 -14.266 1.00 87.56 615 VAL A N 1
ATOM 4771 C CA . VAL A 1 615 ? 29.558 5.315 -15.503 1.00 87.56 615 VAL A CA 1
ATOM 4772 C C . VAL A 1 615 ? 28.590 5.133 -16.667 1.00 87.56 615 VAL A C 1
ATOM 4774 O O . VAL A 1 615 ? 27.808 4.183 -16.701 1.00 87.56 615 VAL A O 1
ATOM 4777 N N . GLU A 1 616 ? 28.635 6.055 -17.624 1.00 90.12 616 GLU A N 1
ATOM 4778 C CA . GLU A 1 616 ? 27.880 5.956 -18.872 1.00 90.12 616 GLU A CA 1
ATOM 4779 C C . GLU A 1 616 ? 28.559 4.932 -19.791 1.00 90.12 616 GLU A C 1
ATOM 4781 O O . GLU A 1 616 ? 29.681 5.143 -20.245 1.00 90.12 616 GLU A O 1
ATOM 4786 N N . LEU A 1 617 ? 27.885 3.806 -20.033 1.00 87.62 617 LEU A N 1
ATOM 4787 C CA . LEU A 1 617 ? 28.380 2.711 -20.874 1.00 87.62 617 LEU A CA 1
ATOM 4788 C C . LEU A 1 617 ? 28.216 3.007 -22.370 1.00 87.62 617 LEU A C 1
ATOM 4790 O O . LEU A 1 617 ? 28.937 2.462 -23.204 1.00 87.62 617 LEU A O 1
ATOM 4794 N N . GLY A 1 618 ? 27.270 3.885 -22.701 1.00 89.38 618 GLY A N 1
ATOM 4795 C CA . GLY A 1 618 ? 27.051 4.419 -24.038 1.00 89.38 618 GLY A CA 1
ATOM 4796 C C . GLY A 1 618 ? 25.633 4.953 -24.212 1.00 89.38 618 GLY A C 1
ATOM 4797 O O . GLY A 1 618 ? 24.827 4.957 -23.274 1.00 89.38 618 GLY A O 1
ATOM 4798 N N . ARG A 1 619 ? 25.352 5.436 -25.423 1.00 91.50 619 ARG A N 1
ATOM 4799 C CA . ARG A 1 619 ? 24.068 6.030 -25.806 1.00 91.50 619 ARG A CA 1
ATOM 4800 C C . ARG A 1 619 ? 23.441 5.293 -26.962 1.00 91.50 619 ARG A C 1
ATOM 4802 O O . ARG A 1 619 ? 24.137 4.672 -27.761 1.00 91.50 619 ARG A O 1
ATOM 4809 N N . LEU A 1 620 ? 22.129 5.403 -27.038 1.00 91.31 620 LEU A N 1
ATOM 4810 C CA . LEU A 1 620 ? 21.328 4.782 -28.068 1.00 91.31 620 LEU A CA 1
ATOM 4811 C C . LEU A 1 620 ? 20.151 5.693 -28.427 1.00 91.31 620 LEU A C 1
ATOM 4813 O O . LEU A 1 620 ? 19.532 6.307 -27.553 1.00 91.31 620 LEU A O 1
ATOM 4817 N N . SER A 1 621 ? 19.857 5.748 -29.721 1.00 92.44 621 SER A N 1
ATOM 4818 C CA . SER A 1 621 ? 18.714 6.474 -30.261 1.00 92.44 621 SER A CA 1
ATOM 4819 C C . SER A 1 621 ? 17.543 5.517 -30.426 1.00 92.44 621 SER A C 1
ATOM 4821 O O . SER A 1 621 ? 17.702 4.421 -30.967 1.00 92.44 621 SER A O 1
ATOM 4823 N N . VAL A 1 622 ? 16.372 5.918 -29.949 1.00 94.50 622 VAL A N 1
ATOM 4824 C CA . VAL A 1 622 ? 15.129 5.156 -30.049 1.00 94.50 622 VAL A CA 1
ATOM 4825 C C . VAL A 1 622 ? 14.086 6.031 -30.707 1.00 94.50 622 VAL A C 1
ATOM 4827 O O . VAL A 1 622 ? 13.763 7.111 -30.216 1.00 94.50 622 VAL A O 1
ATOM 4830 N N . THR A 1 623 ? 13.511 5.535 -31.792 1.00 95.94 623 THR A N 1
ATOM 4831 C CA . THR A 1 623 ? 12.363 6.170 -32.430 1.00 95.94 623 THR A CA 1
ATOM 4832 C C . THR A 1 623 ? 11.102 5.805 -31.657 1.00 95.94 623 THR A C 1
ATOM 4834 O O . THR A 1 623 ? 10.805 4.622 -31.490 1.00 95.94 623 THR A O 1
ATOM 4837 N N . ALA A 1 624 ? 10.370 6.804 -31.166 1.00 96.25 624 ALA A N 1
ATOM 4838 C CA . ALA A 1 624 ? 9.111 6.577 -30.469 1.00 96.25 624 ALA A CA 1
ATOM 4839 C C . ALA A 1 624 ? 8.103 5.880 -31.408 1.00 96.25 624 ALA A C 1
ATOM 4841 O O . ALA A 1 624 ? 7.866 6.391 -32.508 1.00 96.25 624 ALA A O 1
ATOM 4842 N N . PRO A 1 625 ? 7.525 4.730 -31.012 1.00 97.31 625 PRO A N 1
ATOM 4843 C CA . PRO A 1 625 ? 6.562 4.017 -31.844 1.00 97.31 625 PRO A CA 1
ATOM 4844 C C . PRO A 1 625 ? 5.183 4.702 -31.802 1.00 97.31 625 PRO A C 1
ATOM 4846 O O . PRO A 1 625 ? 5.004 5.722 -31.134 1.00 97.31 625 PRO A O 1
ATOM 4849 N N . ALA A 1 626 ? 4.198 4.131 -32.498 1.00 96.62 626 ALA A N 1
ATOM 4850 C CA . ALA A 1 626 ? 2.800 4.540 -32.378 1.00 96.62 626 ALA A CA 1
ATOM 4851 C C . ALA A 1 626 ? 2.255 4.322 -30.949 1.00 96.62 626 ALA A C 1
ATOM 4853 O O . ALA A 1 626 ? 2.785 3.527 -30.165 1.00 96.62 626 ALA A O 1
ATOM 4854 N N . ALA A 1 627 ? 1.169 5.015 -30.601 1.00 95.44 627 ALA A N 1
ATOM 4855 C CA . ALA A 1 627 ? 0.489 4.821 -29.321 1.00 95.44 627 ALA A CA 1
ATOM 4856 C C . ALA A 1 627 ? 0.000 3.368 -29.153 1.00 95.44 627 ALA A C 1
ATOM 4858 O O . ALA A 1 627 ? -0.456 2.743 -30.110 1.00 95.44 627 ALA A O 1
ATOM 4859 N N . GLY A 1 628 ? 0.131 2.813 -27.943 1.00 94.19 628 GLY A N 1
ATOM 4860 C CA . GLY A 1 628 ? -0.216 1.415 -27.663 1.00 94.19 628 GLY A CA 1
ATOM 4861 C C . GLY A 1 628 ? 0.812 0.392 -28.161 1.00 94.19 628 GLY A C 1
ATOM 4862 O O . GLY A 1 628 ? 0.605 -0.812 -27.994 1.00 94.19 628 GLY A O 1
ATOM 4863 N N . MET A 1 629 ? 1.934 0.851 -28.720 1.00 97.19 629 MET A N 1
ATOM 4864 C CA . MET A 1 629 ? 3.069 0.018 -29.114 1.00 97.19 629 MET A CA 1
ATOM 4865 C C . MET A 1 629 ? 4.259 0.245 -28.177 1.00 97.19 629 MET A C 1
ATOM 4867 O O . MET A 1 629 ? 4.406 1.304 -27.557 1.00 97.19 629 MET A O 1
ATOM 4871 N N . VAL A 1 630 ? 5.137 -0.752 -28.099 1.00 96.75 630 VAL A N 1
ATOM 4872 C CA . VAL A 1 630 ? 6.408 -0.679 -27.379 1.00 96.75 630 VAL A CA 1
ATOM 4873 C C . VAL A 1 630 ? 7.558 -1.007 -28.318 1.00 96.75 630 VAL A C 1
ATOM 4875 O O . VAL A 1 630 ? 7.531 -2.009 -29.030 1.00 96.75 630 VAL A O 1
ATOM 4878 N N . VAL A 1 631 ? 8.578 -0.151 -28.312 1.00 96.50 631 VAL A N 1
ATOM 4879 C CA . VAL A 1 631 ? 9.850 -0.434 -28.976 1.00 96.50 631 VAL A CA 1
ATOM 4880 C C . VAL A 1 631 ? 10.778 -1.150 -27.999 1.00 96.50 631 VAL A C 1
ATOM 4882 O O . VAL A 1 631 ? 11.113 -0.621 -26.938 1.00 96.50 631 VAL A O 1
ATOM 4885 N N . VAL A 1 632 ? 11.162 -2.376 -28.339 1.00 95.56 632 VAL A N 1
ATOM 4886 C CA . VAL A 1 632 ? 12.048 -3.243 -27.565 1.00 95.56 632 VAL A CA 1
ATOM 4887 C C . VAL A 1 632 ? 13.453 -3.137 -28.144 1.00 95.56 632 VAL A C 1
ATOM 4889 O O . VAL A 1 632 ? 13.713 -3.508 -29.288 1.00 95.56 632 VAL A O 1
ATOM 4892 N N . VAL A 1 633 ? 14.371 -2.607 -27.343 1.00 93.69 633 VAL A N 1
ATOM 4893 C CA . VAL A 1 633 ? 15.768 -2.406 -27.725 1.00 93.69 633 VAL A CA 1
ATOM 4894 C C . VAL A 1 633 ? 16.621 -3.507 -27.102 1.00 93.69 633 VAL A C 1
ATOM 4896 O O . VAL A 1 633 ? 16.796 -3.535 -25.882 1.00 93.69 633 VAL A O 1
ATOM 4899 N N . GLU A 1 634 ? 17.180 -4.388 -27.935 1.00 93.00 634 GLU A N 1
ATOM 4900 C CA . GLU A 1 634 ? 18.159 -5.395 -27.512 1.00 93.00 634 GLU A CA 1
ATOM 4901 C C . GLU A 1 634 ? 19.596 -4.881 -27.672 1.00 93.00 634 GLU A C 1
ATOM 4903 O O . GLU A 1 634 ? 20.040 -4.521 -28.766 1.00 93.00 634 GLU A O 1
ATOM 4908 N N . LEU A 1 635 ? 20.343 -4.873 -26.572 1.00 91.00 635 LEU A N 1
ATOM 4909 C CA . LEU A 1 635 ? 21.713 -4.376 -26.490 1.00 91.00 635 LEU A CA 1
ATOM 4910 C C . LEU A 1 635 ? 22.657 -5.505 -26.091 1.00 91.00 635 LEU A C 1
ATOM 4912 O O . LEU A 1 635 ? 22.357 -6.265 -25.173 1.00 91.00 635 LEU A O 1
ATOM 4916 N N . GLU A 1 636 ? 23.808 -5.584 -26.746 1.00 90.06 636 GLU A N 1
ATOM 4917 C CA . GLU A 1 636 ? 24.927 -6.409 -26.320 1.00 90.06 636 GLU A CA 1
ATOM 4918 C C . GLU A 1 636 ? 25.921 -5.528 -25.577 1.00 90.06 636 GLU A C 1
ATOM 4920 O O . GLU A 1 636 ? 26.365 -4.499 -26.095 1.00 90.06 636 GLU A O 1
ATOM 4925 N N . LEU A 1 637 ? 26.246 -5.924 -24.351 1.00 87.38 637 LEU A N 1
ATOM 4926 C CA . LEU A 1 637 ? 27.274 -5.288 -23.550 1.00 87.38 637 LEU A CA 1
ATOM 4927 C C . LEU A 1 637 ? 28.455 -6.242 -23.409 1.00 87.38 637 LEU A C 1
ATOM 4929 O O . LEU A 1 637 ? 28.390 -7.233 -22.673 1.00 87.38 637 LEU A O 1
ATOM 4933 N N . THR A 1 638 ? 29.544 -5.903 -24.092 1.00 84.25 638 THR A N 1
ATOM 4934 C CA . THR A 1 638 ? 30.815 -6.623 -24.007 1.00 84.25 638 THR A CA 1
ATOM 4935 C C . THR A 1 638 ? 31.709 -5.900 -23.010 1.00 84.25 638 THR A C 1
ATOM 4937 O O . THR A 1 638 ? 32.174 -4.788 -23.260 1.00 84.25 638 THR A O 1
ATOM 4940 N N . LEU A 1 639 ? 31.926 -6.505 -21.840 1.00 77.19 639 LEU A N 1
ATOM 4941 C CA . LEU A 1 639 ? 32.836 -5.949 -20.839 1.00 77.19 639 LEU A CA 1
ATOM 4942 C C . LEU A 1 639 ? 34.26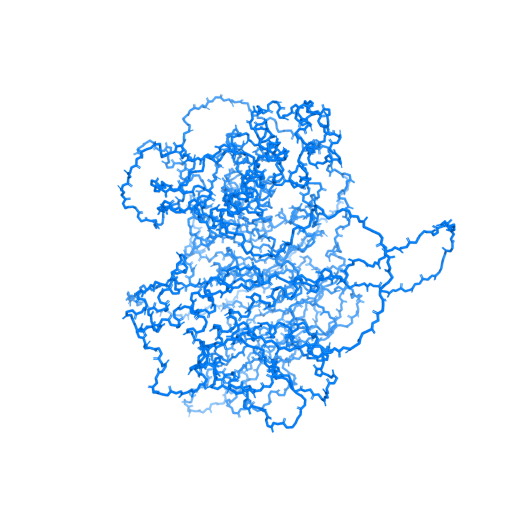7 -6.420 -21.132 1.00 77.19 639 LEU A C 1
ATOM 4944 O O . LEU A 1 639 ? 34.492 -7.631 -21.212 1.00 77.19 639 LEU A O 1
ATOM 4948 N N . PRO A 1 640 ? 35.247 -5.508 -21.253 1.00 70.38 640 PRO A N 1
ATOM 4949 C CA . PRO A 1 640 ? 36.630 -5.899 -21.465 1.00 70.38 640 PRO A CA 1
ATOM 4950 C C . PRO A 1 640 ? 37.130 -6.650 -20.227 1.00 70.38 640 PRO A C 1
ATOM 4952 O O . PRO A 1 640 ? 36.954 -6.200 -19.091 1.00 70.38 640 PRO A O 1
ATOM 4955 N N . MET A 1 641 ? 37.767 -7.800 -20.442 1.00 66.38 641 MET A N 1
ATOM 4956 C CA . MET A 1 641 ? 38.499 -8.505 -19.392 1.00 66.38 641 MET A CA 1
ATOM 4957 C C . MET A 1 641 ? 39.700 -7.639 -19.008 1.00 66.38 641 MET A C 1
ATOM 4959 O O . MET A 1 641 ? 40.716 -7.654 -19.696 1.00 66.38 641 MET A O 1
ATOM 4963 N N . SER A 1 642 ? 39.580 -6.840 -17.945 1.00 62.78 642 SER A N 1
ATOM 4964 C CA . SER A 1 642 ? 40.710 -6.048 -17.463 1.00 62.78 642 SER A CA 1
ATOM 4965 C C . SER A 1 642 ? 41.808 -6.997 -16.989 1.00 62.78 642 SER A C 1
ATOM 4967 O O . SER A 1 642 ? 41.629 -7.737 -16.019 1.00 62.78 642 SER A O 1
ATOM 4969 N N . ASP A 1 643 ? 42.955 -6.944 -17.641 1.00 59.50 643 ASP A N 1
ATOM 4970 C CA . ASP A 1 643 ? 44.206 -7.625 -17.327 1.00 59.50 643 ASP A CA 1
ATOM 4971 C C . ASP A 1 643 ? 44.887 -7.038 -16.078 1.00 59.50 643 ASP A C 1
ATOM 4973 O O . ASP A 1 643 ? 46.093 -6.855 -16.035 1.00 59.50 643 ASP A O 1
ATOM 4977 N N . GLY A 1 644 ? 44.122 -6.715 -15.030 1.00 59.50 644 GLY A N 1
ATOM 4978 C CA . GLY A 1 644 ? 44.618 -6.287 -13.716 1.00 59.50 644 GLY A CA 1
ATOM 4979 C C . GLY A 1 644 ? 45.480 -5.013 -13.671 1.00 59.50 644 GLY A C 1
ATOM 4980 O O . GLY A 1 644 ? 45.748 -4.535 -12.571 1.00 59.50 644 GLY A O 1
ATOM 4981 N N . SER A 1 645 ? 45.906 -4.439 -14.805 1.00 50.78 645 SER A N 1
ATOM 4982 C CA . SER A 1 645 ? 46.949 -3.407 -14.848 1.00 50.78 645 SER A CA 1
ATOM 4983 C C . SER A 1 645 ? 46.480 -2.001 -15.223 1.00 50.78 645 SER A C 1
ATOM 4985 O O . SER A 1 645 ? 47.320 -1.116 -15.358 1.00 50.78 645 SER A O 1
ATOM 4987 N N . ALA A 1 646 ? 45.180 -1.726 -15.355 1.00 47.16 646 ALA A N 1
ATOM 4988 C CA . ALA A 1 646 ? 44.732 -0.374 -15.698 1.00 47.16 646 ALA A CA 1
ATOM 4989 C C . ALA A 1 646 ? 43.390 0.020 -15.063 1.00 47.16 646 ALA A C 1
ATOM 4991 O O . ALA A 1 646 ? 42.349 0.036 -15.709 1.00 47.16 646 ALA A O 1
ATOM 4992 N N . ALA A 1 647 ? 43.444 0.488 -13.812 1.00 53.34 647 ALA A N 1
ATOM 4993 C CA . ALA A 1 647 ? 42.451 1.431 -13.280 1.00 53.34 647 ALA A CA 1
ATOM 4994 C C . ALA A 1 647 ? 42.546 2.827 -13.953 1.00 53.34 647 ALA A C 1
ATOM 4996 O O . ALA A 1 647 ? 41.744 3.719 -13.684 1.00 53.34 647 ALA A O 1
ATOM 4997 N N . ALA A 1 648 ? 43.525 3.035 -14.842 1.00 48.72 648 ALA A N 1
ATOM 4998 C CA . ALA A 1 648 ? 43.767 4.291 -15.535 1.00 48.72 648 ALA A CA 1
ATOM 4999 C C . ALA A 1 648 ? 42.971 4.369 -16.852 1.00 48.72 648 ALA A C 1
ATOM 5001 O O . ALA A 1 648 ? 43.504 4.161 -17.937 1.00 48.72 648 ALA A O 1
ATOM 5002 N N . GLY A 1 649 ? 41.686 4.713 -16.740 1.00 55.78 649 GLY A N 1
ATOM 5003 C CA . GLY A 1 649 ? 40.901 5.266 -17.846 1.00 55.78 649 GLY A CA 1
ATOM 5004 C C . GLY A 1 649 ? 40.092 4.254 -18.654 1.00 55.78 649 GLY A C 1
ATOM 5005 O O . GLY A 1 649 ? 40.442 3.940 -19.789 1.00 55.78 649 GLY A O 1
ATOM 5006 N N . PHE A 1 650 ? 38.931 3.855 -18.124 1.00 59.62 650 PHE A N 1
ATOM 5007 C CA . PHE A 1 650 ? 37.810 3.374 -18.940 1.00 59.62 650 PHE A CA 1
ATOM 5008 C C . PHE A 1 650 ? 37.429 4.497 -19.928 1.00 59.62 650 PHE A C 1
ATOM 5010 O O . PHE A 1 650 ? 36.639 5.386 -19.613 1.00 59.62 650 PHE A O 1
ATOM 5017 N N . LYS A 1 651 ? 38.048 4.534 -21.115 1.00 60.22 651 LYS A N 1
ATOM 5018 C CA . LYS A 1 651 ? 37.614 5.436 -22.187 1.00 60.22 651 LYS A CA 1
ATOM 5019 C C . LYS A 1 651 ? 36.256 4.927 -22.658 1.00 60.22 651 LYS A C 1
ATOM 5021 O O . LYS A 1 651 ? 36.161 3.824 -23.181 1.00 60.22 651 LYS A O 1
ATOM 5026 N N . ALA A 1 652 ? 35.215 5.721 -22.416 1.00 54.91 652 ALA A N 1
ATOM 5027 C CA . ALA A 1 652 ? 33.797 5.386 -22.580 1.00 54.91 652 ALA A CA 1
ATOM 5028 C C . ALA A 1 652 ? 33.334 5.179 -24.042 1.00 54.91 652 ALA A C 1
ATOM 5030 O O . ALA A 1 652 ? 32.181 5.439 -24.372 1.00 54.91 652 ALA A O 1
ATOM 5031 N N . GLN A 1 653 ? 34.220 4.761 -24.946 1.00 53.34 653 GLN A N 1
ATOM 5032 C CA . GLN A 1 653 ? 33.892 4.578 -26.354 1.00 53.34 653 GLN A CA 1
ATOM 5033 C C . GLN A 1 653 ? 33.742 3.087 -26.675 1.00 53.34 653 GLN A C 1
ATOM 5035 O O . GLN A 1 653 ? 34.724 2.370 -26.837 1.00 53.34 653 GLN A O 1
ATOM 5040 N N . SER A 1 654 ? 32.469 2.692 -26.807 1.00 60.00 654 SER A N 1
ATOM 5041 C CA . SER A 1 654 ? 31.977 1.583 -27.641 1.00 60.00 654 SER A CA 1
ATOM 5042 C C . SER A 1 654 ? 31.902 0.174 -27.031 1.00 60.00 654 SER A C 1
ATOM 5044 O O . SER A 1 654 ? 32.194 -0.796 -27.722 1.00 60.00 654 SER A O 1
ATOM 5046 N N . TYR A 1 655 ? 31.431 0.028 -25.786 1.00 70.88 655 TYR A N 1
ATOM 5047 C CA . TYR A 1 655 ? 31.088 -1.298 -25.223 1.00 70.88 655 TYR A CA 1
ATOM 5048 C C . TYR A 1 655 ? 29.655 -1.753 -25.517 1.00 70.88 655 TYR A C 1
ATOM 5050 O O . TYR A 1 655 ? 29.294 -2.888 -25.216 1.00 70.88 655 TYR A O 1
ATOM 5058 N N . LEU A 1 656 ? 28.832 -0.862 -26.074 1.00 79.56 656 LEU A N 1
ATOM 5059 C CA . LEU A 1 656 ? 27.454 -1.157 -26.440 1.00 79.56 656 LEU A CA 1
ATOM 5060 C C . LEU A 1 656 ? 27.339 -1.321 -27.942 1.00 79.56 656 LEU A C 1
ATOM 5062 O O . LEU A 1 656 ? 27.563 -0.369 -28.692 1.00 79.56 656 LEU A O 1
ATOM 5066 N N . GLN A 1 657 ? 26.942 -2.517 -28.358 1.00 78.50 657 GLN A N 1
ATOM 5067 C CA . GLN A 1 657 ? 26.536 -2.786 -29.726 1.00 78.50 657 GLN A CA 1
ATOM 5068 C C . GLN A 1 657 ? 25.053 -3.166 -29.723 1.00 78.50 657 GLN A C 1
ATOM 5070 O O . GLN A 1 657 ? 24.652 -4.040 -28.951 1.00 78.50 657 GLN A O 1
ATOM 5075 N N . PRO A 1 658 ? 24.195 -2.512 -30.525 1.00 79.69 658 PRO A N 1
ATOM 5076 C CA . PRO A 1 658 ? 22.838 -3.005 -30.711 1.00 79.69 658 PRO A CA 1
ATOM 5077 C C . PRO A 1 658 ? 22.923 -4.407 -31.323 1.00 79.69 658 PRO A C 1
ATOM 5079 O O . PRO A 1 658 ? 23.555 -4.587 -32.363 1.00 79.69 658 PRO A O 1
ATOM 5082 N N . VAL A 1 659 ? 22.303 -5.400 -30.677 1.00 81.31 659 VAL A N 1
ATOM 5083 C CA . VAL A 1 659 ? 22.338 -6.794 -31.165 1.00 81.31 659 VAL A CA 1
ATOM 5084 C C . VAL A 1 659 ? 21.608 -6.874 -32.506 1.00 81.31 659 VAL A C 1
ATOM 5086 O O . VAL A 1 659 ? 21.988 -7.626 -33.404 1.00 81.31 659 VAL A O 1
ATOM 5089 N N . ARG A 1 660 ? 20.498 -6.132 -32.608 1.00 84.12 660 ARG A N 1
ATOM 5090 C CA . ARG A 1 660 ? 19.534 -6.157 -33.711 1.00 84.12 660 ARG A CA 1
ATOM 5091 C C . ARG A 1 660 ? 18.863 -4.794 -33.862 1.00 84.12 660 ARG A C 1
ATOM 5093 O O . ARG A 1 660 ? 18.948 -3.938 -32.982 1.00 84.12 660 ARG A O 1
ATOM 5100 N N . THR A 1 661 ? 18.170 -4.612 -34.982 1.00 87.81 661 THR A N 1
ATOM 5101 C CA . THR A 1 661 ? 17.224 -3.505 -35.162 1.00 87.81 661 THR A CA 1
ATOM 5102 C C . THR A 1 661 ? 16.153 -3.555 -34.067 1.00 87.81 661 THR A C 1
ATOM 5104 O O . THR A 1 661 ? 15.632 -4.648 -33.829 1.00 87.81 661 THR A O 1
ATOM 5107 N N . PRO A 1 662 ? 15.807 -2.423 -33.421 1.00 92.50 662 PRO A N 1
ATOM 5108 C CA . PRO A 1 662 ? 14.745 -2.387 -32.420 1.00 92.50 662 PRO A CA 1
ATOM 5109 C C . PRO A 1 662 ? 13.444 -2.986 -32.958 1.00 92.50 662 PRO A C 1
ATOM 5111 O O . PRO A 1 662 ? 13.030 -2.677 -34.076 1.00 92.50 662 PRO A O 1
ATOM 5114 N N . GLU A 1 663 ? 12.811 -3.842 -32.165 1.00 95.56 663 GLU A N 1
ATOM 5115 C CA . GLU A 1 663 ? 11.546 -4.482 -32.521 1.00 95.56 663 GLU A CA 1
ATOM 5116 C C . GLU A 1 663 ? 10.385 -3.633 -32.002 1.00 95.56 663 GLU A C 1
ATOM 5118 O O . GLU A 1 663 ? 10.431 -3.149 -30.875 1.00 95.56 663 GLU A O 1
ATOM 5123 N N . VAL A 1 664 ? 9.336 -3.440 -32.800 1.00 96.19 664 VAL A N 1
ATOM 5124 C CA . VAL A 1 664 ? 8.123 -2.737 -32.362 1.00 96.19 664 VAL A CA 1
ATOM 5125 C C . VAL A 1 664 ? 6.998 -3.754 -32.237 1.00 96.19 664 VAL A C 1
ATOM 5127 O O . VAL A 1 664 ? 6.580 -4.339 -33.233 1.00 96.19 664 VAL A O 1
ATOM 5130 N N . VAL A 1 665 ? 6.500 -3.951 -31.019 1.00 96.81 665 VAL A N 1
ATOM 5131 C CA . VAL A 1 665 ? 5.433 -4.916 -30.714 1.00 96.81 665 VAL A CA 1
ATOM 5132 C C . VAL A 1 665 ? 4.250 -4.227 -30.039 1.00 96.81 665 VAL A C 1
ATOM 5134 O O . VAL A 1 665 ? 4.379 -3.131 -29.489 1.00 96.81 665 VAL A O 1
ATOM 5137 N N . GLY A 1 666 ? 3.077 -4.858 -30.080 1.00 96.62 666 GLY A N 1
ATOM 5138 C CA . GLY A 1 666 ? 1.909 -4.372 -29.344 1.00 96.62 666 GLY A CA 1
ATOM 5139 C C . GLY A 1 666 ? 2.156 -4.412 -27.837 1.00 96.62 666 GLY A C 1
ATOM 5140 O O . GLY A 1 666 ? 2.688 -5.398 -27.322 1.00 96.62 666 GLY A O 1
ATOM 5141 N N . LEU A 1 667 ? 1.746 -3.368 -27.109 1.00 95.25 667 LEU A N 1
ATOM 5142 C CA . LEU A 1 667 ? 1.963 -3.278 -25.660 1.00 95.25 667 LEU A CA 1
ATOM 5143 C C . LEU A 1 667 ? 1.381 -4.489 -24.914 1.00 95.25 667 LEU A C 1
ATOM 5145 O O . LEU A 1 667 ? 2.047 -5.044 -24.044 1.00 95.25 667 LEU A O 1
ATOM 5149 N N . ALA A 1 668 ? 0.182 -4.938 -25.298 1.00 93.12 668 ALA A N 1
ATOM 5150 C CA . ALA A 1 668 ? -0.482 -6.106 -24.713 1.00 93.12 668 ALA A CA 1
ATOM 5151 C C . ALA A 1 668 ? 0.301 -7.417 -24.913 1.00 93.12 668 ALA A C 1
ATOM 5153 O O . ALA A 1 668 ? 0.270 -8.281 -24.043 1.00 93.12 668 ALA A O 1
ATOM 5154 N N . SER A 1 669 ? 1.020 -7.560 -26.032 1.00 92.94 669 SER A N 1
ATOM 5155 C CA . SER A 1 669 ? 1.860 -8.732 -26.315 1.00 92.94 669 SER A CA 1
ATOM 5156 C C . SER A 1 669 ? 3.172 -8.711 -25.532 1.00 92.94 669 SER A C 1
ATOM 5158 O O . SER A 1 669 ? 3.742 -9.764 -25.260 1.00 92.94 669 SER A O 1
ATOM 5160 N N . PHE A 1 670 ? 3.662 -7.520 -25.178 1.00 93.50 670 PHE A N 1
ATOM 5161 C CA . PHE A 1 670 ? 4.890 -7.360 -24.407 1.00 93.50 670 PHE A CA 1
ATOM 5162 C C . PHE A 1 670 ? 4.684 -7.626 -22.914 1.00 93.50 670 PHE A C 1
ATOM 5164 O O . PHE A 1 670 ? 5.489 -8.330 -22.309 1.00 93.50 670 PHE A O 1
ATOM 5171 N N . VAL A 1 671 ? 3.637 -7.057 -22.309 1.00 94.31 671 VAL A N 1
ATOM 5172 C CA . VAL A 1 671 ? 3.364 -7.174 -20.865 1.00 94.31 671 VAL A CA 1
ATOM 5173 C C . VAL A 1 671 ? 2.778 -8.547 -20.493 1.00 94.31 671 VAL A C 1
ATOM 5175 O O . VAL A 1 671 ? 2.384 -9.325 -21.360 1.00 94.31 671 VAL A O 1
ATOM 5178 N N . GLY A 1 672 ? 2.733 -8.881 -19.199 1.00 92.81 672 GLY A N 1
ATOM 5179 C CA . GLY A 1 672 ? 2.186 -10.156 -18.724 1.00 92.81 672 GLY A CA 1
ATOM 5180 C C . GLY A 1 672 ? 2.957 -11.369 -19.262 1.00 92.81 672 GLY A C 1
ATOM 5181 O O . GLY A 1 672 ? 4.124 -11.578 -18.922 1.00 92.81 672 GLY A O 1
ATOM 5182 N N . SER A 1 673 ? 2.317 -12.184 -20.106 1.00 91.06 673 SER A N 1
ATOM 5183 C CA . SER A 1 673 ? 2.897 -13.427 -20.643 1.00 91.06 673 SER A CA 1
ATOM 5184 C C . SER A 1 673 ? 4.156 -13.198 -21.484 1.00 91.06 673 SER A C 1
ATOM 5186 O O . SER A 1 673 ? 5.080 -14.012 -21.418 1.00 91.06 673 SER A O 1
ATOM 5188 N N . GLY A 1 674 ? 4.248 -12.075 -22.208 1.00 89.31 674 GLY A N 1
ATOM 5189 C CA . GLY A 1 674 ? 5.463 -11.704 -22.941 1.00 89.31 674 GLY A CA 1
ATOM 5190 C C . GLY A 1 674 ? 6.666 -11.527 -22.009 1.00 89.31 674 GLY A C 1
ATOM 5191 O O . GLY A 1 674 ? 7.748 -12.053 -22.275 1.00 89.31 674 GLY A O 1
ATOM 5192 N N . GLN A 1 675 ? 6.460 -10.894 -20.848 1.00 92.06 675 GLN A N 1
ATOM 5193 C CA . GLN A 1 675 ? 7.483 -10.756 -19.806 1.00 92.06 675 GLN A CA 1
ATOM 5194 C C . GLN A 1 675 ? 7.858 -12.107 -19.184 1.00 92.06 675 GLN A C 1
ATOM 5196 O O . GLN A 1 675 ? 9.033 -12.348 -18.915 1.00 92.06 675 GLN A O 1
ATOM 5201 N N . VAL A 1 676 ? 6.897 -13.014 -18.987 1.00 91.75 676 VAL A N 1
ATOM 5202 C CA . VAL A 1 676 ? 7.176 -14.362 -18.459 1.00 91.75 676 VAL A CA 1
ATOM 5203 C C . VAL A 1 676 ? 8.047 -15.168 -19.420 1.00 91.75 676 VAL A C 1
ATOM 5205 O O . VAL A 1 676 ? 9.057 -15.734 -19.001 1.00 91.75 676 VAL A O 1
ATOM 5208 N N . GLN A 1 677 ? 7.711 -15.188 -20.711 1.00 88.88 677 GLN A N 1
ATOM 5209 C CA . GLN A 1 677 ? 8.527 -15.855 -21.733 1.00 88.88 677 GLN A CA 1
ATOM 5210 C C . GLN A 1 677 ? 9.931 -15.248 -21.807 1.00 88.88 677 GLN A C 1
ATOM 5212 O O . GLN A 1 677 ? 10.927 -15.968 -21.856 1.00 88.88 677 GLN A O 1
ATOM 5217 N N . ALA A 1 678 ? 10.016 -13.921 -21.723 1.00 85.19 678 ALA A N 1
ATOM 5218 C CA . ALA A 1 678 ? 11.263 -13.172 -21.691 1.00 85.19 678 ALA A CA 1
ATOM 5219 C C . ALA A 1 678 ? 12.195 -13.552 -20.519 1.00 85.19 678 ALA A C 1
ATOM 5221 O O . ALA A 1 678 ? 13.416 -13.434 -20.659 1.00 85.19 678 ALA A O 1
ATOM 5222 N N . PHE A 1 679 ? 11.656 -14.026 -19.393 1.00 86.62 679 PHE A N 1
ATOM 5223 C CA . PHE A 1 679 ? 12.433 -14.545 -18.261 1.00 86.62 679 PHE A CA 1
ATOM 5224 C C . PHE A 1 679 ? 12.775 -16.041 -18.365 1.00 86.62 679 PHE A C 1
ATOM 5226 O O . PHE A 1 679 ? 13.197 -16.628 -17.374 1.00 86.62 679 PHE A O 1
ATOM 5233 N N . GLY A 1 680 ? 12.601 -16.672 -19.529 1.00 88.12 680 GLY A N 1
ATOM 5234 C CA . GLY A 1 680 ? 12.837 -18.112 -19.701 1.00 88.12 680 GLY A CA 1
ATOM 5235 C C . GLY A 1 680 ? 11.635 -18.975 -19.297 1.00 88.12 680 GLY A C 1
ATOM 5236 O O . GLY A 1 680 ? 11.763 -20.183 -19.093 1.00 88.12 680 GLY A O 1
ATOM 5237 N N . GLY A 1 681 ? 10.451 -18.363 -19.180 1.00 90.88 681 GLY A N 1
ATOM 5238 C CA . GLY A 1 681 ? 9.200 -19.032 -18.838 1.00 90.88 681 GLY A CA 1
ATOM 5239 C C . GLY A 1 681 ? 8.995 -19.255 -17.337 1.00 90.88 681 GLY A C 1
ATOM 5240 O O . GLY A 1 681 ? 9.809 -18.888 -16.490 1.00 90.88 681 GLY A O 1
ATOM 5241 N N . LEU A 1 682 ? 7.872 -19.893 -16.998 1.00 90.25 682 LEU A N 1
ATOM 5242 C CA . LEU A 1 682 ? 7.416 -20.058 -15.614 1.00 90.25 682 LEU A CA 1
ATOM 5243 C C . LEU A 1 682 ? 8.426 -20.792 -14.723 1.00 90.25 682 LEU A C 1
ATOM 5245 O O . LEU A 1 682 ? 8.657 -20.411 -13.577 1.00 90.25 682 LEU A O 1
ATOM 5249 N N . ARG A 1 683 ? 9.059 -21.837 -15.266 1.00 89.56 683 ARG A N 1
ATOM 5250 C CA . ARG A 1 683 ? 10.037 -22.651 -14.538 1.00 89.56 683 ARG A CA 1
ATOM 5251 C C . ARG A 1 683 ? 11.223 -21.823 -14.051 1.00 89.56 683 ARG A C 1
ATOM 5253 O O . ARG A 1 683 ? 11.706 -22.058 -12.950 1.00 89.56 683 ARG A O 1
ATOM 5260 N N . ALA A 1 684 ? 11.682 -20.877 -14.864 1.00 88.94 684 ALA A N 1
ATOM 5261 C CA . ALA A 1 684 ? 12.817 -20.032 -14.532 1.00 88.94 684 ALA A CA 1
ATOM 5262 C C . ALA A 1 684 ? 12.469 -19.031 -13.415 1.00 88.94 684 ALA A C 1
ATOM 5264 O O . ALA A 1 684 ? 13.317 -18.703 -12.590 1.00 88.94 684 ALA A O 1
ATOM 5265 N N . LEU A 1 685 ? 11.207 -18.596 -13.344 1.00 91.25 685 LEU A N 1
ATOM 5266 C CA . LEU A 1 685 ? 10.722 -17.649 -12.340 1.00 91.25 685 LEU A CA 1
ATOM 5267 C C . LEU A 1 685 ? 10.496 -18.266 -10.948 1.00 91.25 685 LEU A C 1
ATOM 5269 O O . LEU A 1 685 ? 10.509 -17.524 -9.960 1.00 91.25 685 LEU A O 1
ATOM 5273 N N . ARG A 1 686 ? 10.295 -19.588 -10.839 1.00 92.31 686 ARG A N 1
ATOM 5274 C CA . ARG A 1 686 ? 10.062 -20.265 -9.550 1.00 92.31 686 ARG A CA 1
ATOM 5275 C C . ARG A 1 686 ? 11.203 -20.018 -8.555 1.00 92.31 686 ARG A C 1
ATOM 5277 O O . ARG A 1 686 ? 12.380 -20.071 -8.898 1.00 92.31 686 ARG A O 1
ATOM 5284 N N . GLY A 1 687 ? 10.835 -19.743 -7.306 1.00 91.69 687 GLY A N 1
ATOM 5285 C CA . GLY A 1 687 ? 11.750 -19.408 -6.213 1.00 91.69 687 GLY A CA 1
ATOM 5286 C C . GLY A 1 687 ? 12.262 -17.967 -6.233 1.00 91.69 687 GLY A C 1
ATOM 5287 O O . GLY A 1 687 ? 13.063 -17.585 -5.378 1.00 91.69 687 GLY A O 1
ATOM 5288 N N . SER A 1 688 ? 11.811 -17.145 -7.182 1.00 91.69 688 SER A N 1
ATOM 5289 C CA . SER A 1 688 ? 12.271 -15.769 -7.348 1.00 91.69 688 SER A CA 1
ATOM 5290 C C . SER A 1 688 ? 11.115 -14.773 -7.285 1.00 91.69 688 SER A C 1
ATOM 5292 O O . SER A 1 688 ? 9.956 -15.135 -7.473 1.00 91.69 688 SER A O 1
ATOM 5294 N N . GLN A 1 689 ? 11.433 -13.518 -6.966 1.00 94.19 689 GLN A N 1
ATOM 5295 C CA . GLN A 1 689 ? 10.510 -12.388 -7.054 1.00 94.19 689 GLN A CA 1
ATOM 5296 C C . GLN A 1 689 ? 10.938 -11.486 -8.210 1.00 94.19 689 GLN A C 1
ATOM 5298 O O . GLN A 1 689 ? 12.122 -11.150 -8.316 1.00 94.19 689 GLN A O 1
ATOM 5303 N N . ARG A 1 690 ? 10.004 -11.103 -9.081 1.00 94.31 690 ARG A N 1
ATOM 5304 C CA . ARG A 1 690 ? 10.263 -10.250 -10.251 1.00 94.31 690 ARG A CA 1
ATOM 5305 C C . ARG A 1 690 ? 9.166 -9.213 -10.432 1.00 94.31 690 ARG A C 1
ATOM 5307 O O . ARG A 1 690 ? 8.040 -9.423 -9.999 1.00 94.31 690 ARG A O 1
ATOM 5314 N N . ALA A 1 691 ? 9.513 -8.093 -11.051 1.00 95.50 691 ALA A N 1
ATOM 5315 C CA . ALA A 1 691 ? 8.561 -7.055 -11.397 1.00 95.50 691 ALA A CA 1
ATOM 5316 C C . ALA A 1 691 ? 7.922 -7.349 -12.758 1.00 95.50 691 ALA A C 1
ATOM 5318 O O . ALA A 1 691 ? 8.602 -7.734 -13.713 1.00 95.50 691 ALA A O 1
ATOM 5319 N N . PHE A 1 692 ? 6.623 -7.110 -12.847 1.00 96.12 692 PHE A N 1
ATOM 5320 C CA . PHE A 1 692 ? 5.809 -7.286 -14.041 1.00 96.12 692 PHE A CA 1
ATOM 5321 C C . PHE A 1 692 ? 4.910 -6.076 -14.244 1.00 96.12 692 PHE A C 1
ATOM 5323 O O . PHE A 1 692 ? 4.732 -5.250 -13.348 1.00 96.12 692 PHE A O 1
ATOM 5330 N N . GLN A 1 693 ? 4.341 -5.991 -15.438 1.00 96.38 693 GLN A N 1
ATOM 5331 C CA . GLN A 1 693 ? 3.220 -5.126 -15.756 1.00 96.38 693 GLN A CA 1
ATOM 5332 C C . GLN A 1 693 ? 2.090 -5.969 -16.324 1.00 96.38 693 GLN A C 1
ATOM 5334 O O . GLN A 1 693 ? 2.329 -6.948 -17.030 1.00 96.38 693 GLN A O 1
ATOM 5339 N N . LEU A 1 694 ? 0.860 -5.571 -16.028 1.00 96.38 694 LEU A N 1
ATOM 5340 C CA . LEU A 1 694 ? -0.327 -6.133 -16.654 1.00 96.38 694 LEU A CA 1
ATOM 5341 C C . LEU A 1 694 ? -1.231 -4.992 -17.102 1.00 96.38 694 LEU A C 1
ATOM 5343 O O . LEU A 1 694 ? -1.360 -3.985 -16.401 1.00 96.38 694 LEU A O 1
ATOM 5347 N N . LEU A 1 695 ? -1.827 -5.158 -18.277 1.00 95.75 695 LEU A N 1
ATOM 5348 C CA . LEU A 1 695 ? -2.594 -4.142 -18.982 1.00 95.75 695 LEU A CA 1
ATOM 5349 C C . LEU A 1 695 ? -4.046 -4.593 -19.161 1.00 95.75 695 LEU A C 1
ATOM 5351 O O . LEU A 1 695 ? -4.287 -5.708 -19.618 1.00 95.75 695 LEU A O 1
ATOM 5355 N N . THR A 1 696 ? -4.983 -3.690 -18.886 1.00 94.44 696 THR A N 1
ATOM 5356 C CA . THR A 1 696 ? -6.352 -3.712 -19.422 1.00 94.44 696 THR A CA 1
ATOM 5357 C C . THR A 1 696 ? -6.546 -2.537 -20.385 1.00 94.44 696 THR A C 1
ATOM 5359 O O . THR A 1 696 ? -5.618 -1.769 -20.634 1.00 94.44 696 THR A O 1
ATOM 5362 N N . GLU A 1 697 ? -7.740 -2.367 -20.956 1.00 88.88 697 GLU A N 1
ATOM 5363 C CA . GLU A 1 697 ? -8.018 -1.221 -21.836 1.00 88.88 697 GLU A CA 1
ATOM 5364 C C . GLU A 1 697 ? -7.780 0.129 -21.132 1.00 88.88 697 GLU A C 1
ATOM 5366 O O . GLU A 1 697 ? -7.306 1.089 -21.746 1.00 88.88 697 GLU A O 1
ATOM 5371 N N . GLU A 1 698 ? -8.093 0.198 -19.837 1.00 90.06 698 GLU A N 1
ATOM 5372 C CA . GLU A 1 698 ? -8.167 1.460 -19.103 1.00 90.06 698 GLU A CA 1
ATOM 5373 C C . GLU A 1 698 ? -6.974 1.713 -18.184 1.00 90.06 698 GLU A C 1
ATOM 5375 O O . GLU A 1 698 ? -6.620 2.872 -17.961 1.00 90.06 698 GLU A O 1
ATOM 5380 N N . ILE A 1 699 ? -6.329 0.663 -17.667 1.00 93.69 699 ILE A N 1
ATOM 5381 C CA . ILE A 1 699 ? -5.261 0.802 -16.677 1.00 93.69 699 ILE A CA 1
ATOM 5382 C C . ILE A 1 699 ? -4.130 -0.202 -16.906 1.00 93.69 699 ILE A C 1
ATOM 5384 O O . ILE A 1 699 ? -4.329 -1.331 -17.353 1.00 93.69 699 ILE A O 1
ATOM 5388 N N . MET A 1 700 ? -2.911 0.223 -16.579 1.00 94.62 700 MET A N 1
ATOM 5389 C CA . MET A 1 700 ? -1.736 -0.637 -16.527 1.00 94.62 700 MET A CA 1
ATOM 5390 C C . MET A 1 700 ? -1.091 -0.488 -15.157 1.00 94.62 700 MET A C 1
ATOM 5392 O O . MET A 1 700 ? -0.703 0.618 -14.782 1.00 94.62 700 MET A O 1
ATOM 5396 N N . LEU A 1 701 ? -0.955 -1.594 -14.430 1.00 95.50 701 LEU A N 1
ATOM 5397 C CA . LEU A 1 701 ? -0.294 -1.606 -13.127 1.00 95.50 701 LEU A CA 1
ATOM 5398 C C . LEU A 1 701 ? 1.007 -2.386 -13.200 1.00 95.50 701 LEU A C 1
ATOM 5400 O O . LEU A 1 701 ? 1.079 -3.437 -13.844 1.00 95.50 701 LEU A O 1
ATOM 5404 N N . SER A 1 702 ? 2.011 -1.882 -12.489 1.00 95.81 702 SER A N 1
ATOM 5405 C CA . SER A 1 702 ? 3.217 -2.642 -12.186 1.00 95.81 702 SER A CA 1
ATOM 5406 C C . SER A 1 702 ? 3.048 -3.365 -10.853 1.00 95.81 702 SER A C 1
ATOM 5408 O O . SER A 1 702 ? 2.412 -2.858 -9.928 1.00 95.81 702 SER A O 1
ATOM 5410 N N . PHE A 1 703 ? 3.624 -4.555 -10.739 1.00 97.00 703 PHE A N 1
ATOM 5411 C CA . PHE A 1 703 ? 3.523 -5.382 -9.540 1.00 97.00 703 PHE A CA 1
ATOM 5412 C C . PHE A 1 703 ? 4.758 -6.260 -9.371 1.00 97.00 703 PHE A C 1
ATOM 5414 O O . PHE A 1 703 ? 5.455 -6.557 -10.340 1.00 97.00 703 PHE A O 1
ATOM 5421 N N . LEU A 1 704 ? 5.025 -6.691 -8.140 1.00 96.81 704 LEU A N 1
ATOM 5422 C CA . LEU A 1 704 ? 5.969 -7.771 -7.865 1.00 96.81 704 LEU A CA 1
ATOM 5423 C C . LEU A 1 704 ? 5.222 -9.106 -7.851 1.00 96.81 704 LEU A C 1
ATOM 5425 O O . LEU A 1 704 ? 4.156 -9.209 -7.251 1.00 96.81 704 LEU A O 1
ATOM 5429 N N . LEU A 1 705 ? 5.800 -10.119 -8.487 1.00 97.12 705 LEU A N 1
ATOM 5430 C CA . LEU A 1 705 ? 5.327 -11.498 -8.488 1.00 97.12 705 LEU A CA 1
ATOM 5431 C C . LEU A 1 705 ? 6.420 -12.395 -7.915 1.00 97.12 705 LEU A C 1
ATOM 5433 O O . LEU A 1 705 ? 7.520 -12.463 -8.469 1.00 97.12 705 LEU A O 1
ATOM 5437 N N . HIS A 1 706 ? 6.110 -13.092 -6.830 1.00 96.62 706 HIS A N 1
ATOM 5438 C CA . HIS A 1 706 ? 6.895 -14.211 -6.331 1.00 96.62 706 HIS A CA 1
ATOM 5439 C C . HIS A 1 706 ? 6.205 -15.519 -6.697 1.00 96.62 706 HIS A C 1
ATOM 5441 O O . HIS A 1 706 ? 5.021 -15.696 -6.411 1.00 96.62 706 HIS A O 1
ATOM 5447 N N . LEU A 1 707 ? 6.961 -16.440 -7.288 1.00 95.00 707 LEU A N 1
ATOM 5448 C CA . LEU A 1 707 ? 6.519 -17.816 -7.466 1.00 95.00 707 LEU A CA 1
ATOM 5449 C C . LEU A 1 707 ? 7.252 -18.709 -6.465 1.00 95.00 707 LEU A C 1
ATOM 5451 O O . LEU A 1 707 ? 8.482 -18.606 -6.376 1.00 95.00 707 LEU A O 1
ATOM 5455 N N . PRO A 1 708 ? 6.549 -19.606 -5.757 1.00 93.19 708 PRO A N 1
ATOM 5456 C CA . PRO A 1 708 ? 7.187 -20.538 -4.845 1.00 93.19 708 PRO A CA 1
ATOM 5457 C C . PRO A 1 708 ? 8.169 -21.427 -5.614 1.00 93.19 708 PRO A C 1
ATOM 5459 O O . PRO A 1 708 ? 7.952 -21.785 -6.783 1.00 93.19 708 PRO A O 1
ATOM 5462 N N . SER A 1 709 ? 9.291 -21.755 -4.969 1.00 90.88 709 SER A N 1
ATOM 5463 C CA . SER A 1 709 ? 10.231 -22.747 -5.497 1.00 90.88 709 SER A CA 1
ATOM 5464 C C . SER A 1 709 ? 9.477 -24.044 -5.758 1.00 90.88 709 SER A C 1
ATOM 5466 O O . SER A 1 709 ? 8.639 -24.426 -4.945 1.00 90.88 709 SER A O 1
ATOM 5468 N N . ALA A 1 710 ? 9.780 -24.730 -6.865 1.00 81.50 710 ALA A N 1
ATOM 5469 C CA . ALA A 1 710 ? 9.296 -26.094 -7.038 1.00 81.50 710 ALA A CA 1
ATOM 5470 C C . ALA A 1 710 ? 9.754 -26.883 -5.809 1.00 81.50 710 ALA A C 1
ATOM 5472 O O . ALA A 1 710 ? 10.957 -26.948 -5.529 1.00 81.50 710 ALA A O 1
ATOM 5473 N N . THR A 1 711 ? 8.810 -27.403 -5.028 1.00 69.94 711 THR A N 1
ATOM 5474 C CA . THR A 1 711 ? 9.156 -28.342 -3.970 1.00 69.94 711 THR A CA 1
ATOM 5475 C C . THR A 1 711 ? 9.906 -29.491 -4.638 1.00 69.94 711 THR A C 1
ATOM 5477 O O . THR A 1 711 ? 9.616 -29.870 -5.774 1.00 69.94 711 THR A O 1
ATOM 5480 N N . SER A 1 712 ? 10.913 -30.045 -3.966 1.00 50.53 712 SER A N 1
ATOM 5481 C CA . SER A 1 712 ? 11.717 -31.168 -4.476 1.00 50.53 712 SER A CA 1
ATOM 5482 C C . SER A 1 712 ? 10.897 -32.431 -4.792 1.00 50.53 712 SER A C 1
ATOM 5484 O O . SER A 1 712 ? 11.458 -33.429 -5.228 1.00 50.53 712 SER A O 1
ATOM 5486 N N . GLU A 1 713 ? 9.584 -32.379 -4.574 1.00 53.03 713 GLU A N 1
ATOM 5487 C CA . GLU A 1 713 ? 8.597 -33.407 -4.861 1.00 53.03 713 GLU A CA 1
ATOM 5488 C C . GLU A 1 713 ? 7.723 -33.073 -6.079 1.00 53.03 713 GLU A C 1
ATOM 5490 O O . GLU A 1 713 ? 6.602 -33.565 -6.164 1.00 53.03 713 GLU A O 1
ATOM 5495 N N . GLU A 1 714 ? 8.179 -32.266 -7.049 1.00 56.22 714 GLU A N 1
ATOM 5496 C CA . GLU A 1 714 ? 7.527 -32.335 -8.362 1.00 56.22 714 GLU A CA 1
ATOM 5497 C C . GLU A 1 714 ? 7.680 -33.777 -8.880 1.00 56.22 714 GLU A C 1
ATOM 5499 O O . GLU A 1 714 ? 8.810 -34.225 -9.116 1.00 56.22 714 GLU A O 1
ATOM 5504 N N . PRO A 1 715 ? 6.575 -34.538 -9.024 1.00 55.50 715 PRO A N 1
ATOM 5505 C CA . PRO A 1 715 ? 6.649 -35.938 -9.395 1.00 55.50 715 PRO A CA 1
ATOM 5506 C C . PRO A 1 715 ? 7.373 -36.041 -10.732 1.00 55.50 715 PRO A C 1
ATOM 5508 O O . PRO A 1 715 ? 6.995 -35.394 -11.714 1.00 55.50 715 PRO A O 1
ATOM 5511 N N . HIS A 1 716 ? 8.449 -36.832 -10.753 1.00 55.69 716 HIS A N 1
ATOM 5512 C CA . HIS A 1 716 ? 9.303 -37.006 -11.920 1.00 55.69 716 HIS A CA 1
ATOM 5513 C C . HIS A 1 716 ? 8.424 -37.234 -13.167 1.00 55.69 716 HIS A C 1
ATOM 5515 O O . HIS A 1 716 ? 7.553 -38.107 -13.133 1.00 55.69 716 HIS A O 1
ATOM 5521 N N . PRO A 1 717 ? 8.635 -36.513 -14.287 1.00 58.38 717 PRO A N 1
ATOM 5522 C CA . PRO A 1 717 ? 7.750 -36.577 -15.455 1.00 58.38 717 PRO A CA 1
ATOM 5523 C C . PRO A 1 717 ? 7.596 -37.983 -16.072 1.00 58.38 717 PRO A C 1
ATOM 5525 O O . PRO A 1 717 ? 6.686 -38.196 -16.866 1.00 58.38 717 PRO A O 1
ATOM 5528 N N . GLY A 1 718 ? 8.436 -38.953 -15.684 1.00 61.22 718 GLY A N 1
ATOM 5529 C CA . GLY A 1 718 ? 8.335 -40.365 -16.071 1.00 61.22 718 GLY A CA 1
ATOM 5530 C C . GLY A 1 718 ? 7.489 -41.265 -15.155 1.00 61.22 718 GLY A C 1
ATOM 5531 O O . GLY A 1 718 ? 7.264 -42.415 -15.511 1.00 61.22 718 GLY A O 1
ATOM 5532 N N . GLN A 1 719 ? 7.002 -40.784 -14.005 1.00 52.19 719 GLN A N 1
ATOM 5533 C CA . GLN A 1 719 ? 6.170 -41.554 -13.061 1.00 52.19 719 GLN A CA 1
ATOM 5534 C C . GLN A 1 719 ? 4.672 -41.208 -13.137 1.00 52.19 719 GLN A C 1
ATOM 5536 O O . GLN A 1 719 ? 3.906 -41.530 -12.232 1.00 52.19 719 GLN A O 1
ATOM 5541 N N . ARG A 1 720 ? 4.206 -40.625 -14.252 1.00 47.41 720 ARG A N 1
ATOM 5542 C CA . ARG A 1 720 ? 2.769 -40.480 -14.559 1.00 47.41 720 ARG A CA 1
ATOM 5543 C C . ARG A 1 720 ? 2.144 -41.812 -15.012 1.00 47.41 720 ARG A C 1
ATOM 5545 O O . ARG A 1 720 ? 1.510 -41.890 -16.060 1.00 47.41 720 ARG A O 1
ATOM 5552 N N . GLY A 1 721 ? 2.344 -42.874 -14.231 1.00 46.94 721 GLY A N 1
ATOM 5553 C CA . GLY A 1 721 ? 1.521 -44.079 -14.312 1.00 46.94 721 GLY A CA 1
ATOM 5554 C C . GLY A 1 721 ? 0.125 -43.776 -13.764 1.00 46.94 721 GLY A C 1
ATOM 5555 O O . GLY A 1 721 ? -0.010 -42.989 -12.830 1.00 46.94 721 GLY A O 1
ATOM 5556 N N . ALA A 1 722 ? -0.905 -44.388 -14.346 1.00 54.00 722 ALA A N 1
ATOM 5557 C CA . ALA A 1 722 ? -2.339 -44.100 -14.196 1.00 54.00 722 ALA A CA 1
ATOM 5558 C C . ALA A 1 722 ? -2.951 -44.148 -12.767 1.00 54.00 722 ALA A C 1
ATOM 5560 O O . ALA A 1 722 ? -4.169 -44.111 -12.626 1.00 54.00 722 ALA A O 1
ATOM 5561 N N . HIS A 1 723 ? -2.145 -44.192 -11.703 1.00 45.06 723 HIS A N 1
ATOM 5562 C CA . HIS A 1 723 ? -2.591 -44.214 -10.306 1.00 45.06 723 HIS A CA 1
ATOM 5563 C C . HIS A 1 723 ? -2.465 -42.869 -9.563 1.00 45.06 723 HIS A C 1
ATOM 5565 O O . HIS A 1 723 ? -2.922 -42.763 -8.430 1.00 45.06 723 HIS A O 1
ATOM 5571 N N . ALA A 1 724 ? -1.924 -41.814 -10.185 1.00 44.28 724 ALA A N 1
ATOM 5572 C CA . ALA A 1 724 ? -1.759 -40.495 -9.553 1.00 44.28 724 ALA A CA 1
ATOM 5573 C C . ALA A 1 724 ? -2.984 -39.554 -9.665 1.00 44.28 724 ALA A C 1
ATOM 5575 O O . ALA A 1 724 ? -2.854 -38.352 -9.462 1.00 44.28 724 ALA A O 1
ATOM 5576 N N . ALA A 1 725 ? -4.177 -40.069 -9.979 1.00 46.50 725 ALA A N 1
ATOM 5577 C CA . ALA A 1 725 ? -5.404 -39.261 -10.026 1.00 46.50 725 ALA A CA 1
ATOM 5578 C C . ALA A 1 725 ? -6.037 -39.004 -8.637 1.00 46.50 725 ALA A C 1
ATOM 5580 O O . ALA A 1 725 ? -7.000 -38.251 -8.545 1.00 46.50 725 ALA A O 1
ATOM 5581 N N . GLY A 1 726 ? -5.521 -39.622 -7.563 1.00 46.44 726 GLY A N 1
ATOM 5582 C CA . GLY A 1 726 ? -6.108 -39.547 -6.214 1.00 46.44 726 GLY A CA 1
ATOM 5583 C C . GLY A 1 726 ? -5.356 -38.686 -5.192 1.00 46.44 726 GLY A C 1
ATOM 5584 O O . GLY A 1 726 ? -5.925 -38.349 -4.160 1.00 46.44 726 GLY A O 1
ATOM 5585 N N . ALA A 1 727 ? -4.106 -38.305 -5.460 1.00 46.66 727 ALA A N 1
ATOM 5586 C CA . ALA A 1 727 ? -3.338 -37.402 -4.603 1.00 46.66 727 ALA A CA 1
ATOM 5587 C C . ALA A 1 727 ? -3.200 -36.069 -5.338 1.00 46.66 727 ALA A C 1
ATOM 5589 O O . ALA A 1 727 ? -2.253 -35.862 -6.096 1.00 46.66 727 ALA A O 1
ATOM 5590 N N . GLY A 1 728 ? -4.219 -35.216 -5.196 1.00 50.00 728 GLY A N 1
ATOM 5591 C CA . GLY A 1 728 ? -4.271 -33.902 -5.828 1.00 50.00 728 GLY A CA 1
ATOM 5592 C C . GLY A 1 728 ? -2.991 -33.126 -5.545 1.00 50.00 728 GLY A C 1
ATOM 5593 O O . GLY A 1 728 ? -2.720 -32.784 -4.397 1.00 50.00 728 GLY A O 1
ATOM 5594 N N . GLY A 1 729 ? -2.192 -32.882 -6.588 1.00 57.09 729 GLY A N 1
ATOM 5595 C CA . GLY A 1 729 ? -1.026 -32.013 -6.495 1.00 57.09 729 GLY A CA 1
ATOM 5596 C C . GLY A 1 729 ? -1.486 -30.669 -5.949 1.00 57.09 729 GLY A C 1
ATOM 5597 O O . GLY A 1 729 ? -2.263 -29.979 -6.607 1.00 57.09 729 GLY A O 1
ATOM 5598 N N . ALA A 1 730 ? -1.087 -30.362 -4.715 1.00 63.78 730 ALA A N 1
ATOM 5599 C CA . ALA A 1 730 ? -1.531 -29.172 -4.015 1.00 63.78 730 ALA A CA 1
ATOM 5600 C C . ALA A 1 730 ? -1.142 -27.947 -4.845 1.00 63.78 730 ALA A C 1
ATOM 5602 O O . ALA A 1 730 ? 0.037 -27.717 -5.110 1.00 63.78 730 ALA A O 1
ATOM 5603 N N . LEU A 1 731 ? -2.147 -27.210 -5.307 1.00 73.94 731 LEU A N 1
ATOM 5604 C CA . LEU A 1 731 ? -1.929 -25.993 -6.069 1.00 73.94 731 LEU A CA 1
ATOM 5605 C C . LEU A 1 731 ? -1.323 -24.925 -5.170 1.00 73.94 731 LEU A C 1
ATOM 5607 O O . LEU A 1 731 ? -1.655 -24.839 -3.985 1.00 73.94 731 LEU A O 1
ATOM 5611 N N . ASP A 1 732 ? -0.469 -24.091 -5.755 1.00 84.00 732 ASP A N 1
ATOM 5612 C CA . ASP A 1 732 ? 0.151 -22.995 -5.031 1.00 84.00 732 ASP A CA 1
ATOM 5613 C C . ASP A 1 732 ? -0.932 -21.941 -4.693 1.00 84.00 732 ASP A C 1
ATOM 5615 O O . ASP A 1 732 ? -1.561 -21.382 -5.602 1.00 84.00 732 ASP A O 1
ATOM 5619 N N . PRO A 1 733 ? -1.202 -21.656 -3.404 1.00 91.56 733 PRO A N 1
ATOM 5620 C CA . PRO A 1 733 ? -2.204 -20.669 -3.022 1.00 91.56 733 PRO A CA 1
ATOM 5621 C C . PRO A 1 733 ? -1.762 -19.265 -3.449 1.00 91.56 733 PRO A C 1
ATOM 5623 O O . PRO A 1 733 ? -0.615 -18.869 -3.232 1.00 91.56 733 PRO A O 1
ATOM 5626 N N . VAL A 1 734 ? -2.681 -18.480 -4.016 1.00 95.12 734 VAL A N 1
ATOM 5627 C CA . VAL A 1 734 ? -2.396 -17.093 -4.410 1.00 95.12 734 VAL A CA 1
ATOM 5628 C C . VAL A 1 734 ? -2.627 -16.160 -3.227 1.00 95.12 734 VAL A C 1
ATOM 5630 O O . VAL A 1 734 ? -3.679 -16.201 -2.587 1.00 95.12 734 VAL A O 1
ATOM 5633 N N . LEU A 1 735 ? -1.649 -15.301 -2.958 1.00 97.19 735 LEU A N 1
ATOM 5634 C CA . LEU A 1 735 ? -1.701 -14.228 -1.975 1.00 97.19 735 LEU A CA 1
ATOM 5635 C C . LEU A 1 735 ? -1.529 -12.884 -2.685 1.00 97.19 735 LEU A C 1
ATOM 5637 O O . LEU A 1 735 ? -0.485 -12.627 -3.277 1.00 97.19 735 LEU A O 1
ATOM 5641 N N . VAL A 1 736 ? -2.516 -12.001 -2.580 1.00 98.12 736 VAL A N 1
ATOM 5642 C CA . VAL A 1 736 ? -2.415 -10.622 -3.069 1.00 98.12 736 VAL A CA 1
ATOM 5643 C C . VAL A 1 736 ? -2.213 -9.693 -1.885 1.00 98.12 736 VAL A C 1
ATOM 5645 O O . VAL A 1 736 ? -3.027 -9.674 -0.961 1.00 98.12 736 VAL A O 1
ATOM 5648 N N . PHE A 1 737 ? -1.139 -8.910 -1.927 1.00 98.25 737 PHE A N 1
ATOM 5649 C CA . PHE A 1 737 ? -0.837 -7.900 -0.927 1.00 98.25 737 PHE A CA 1
ATOM 5650 C C . PHE A 1 737 ? -1.078 -6.486 -1.454 1.00 98.25 737 PHE A C 1
ATOM 5652 O O . PHE A 1 737 ? -0.407 -6.036 -2.380 1.00 98.25 737 PHE A O 1
ATOM 5659 N N . LEU A 1 738 ? -2.005 -5.766 -0.826 1.00 97.81 738 LEU A N 1
ATOM 5660 C CA . LEU A 1 738 ? -2.359 -4.391 -1.168 1.00 97.81 738 LEU A CA 1
ATOM 5661 C C . LEU A 1 738 ? -1.752 -3.429 -0.139 1.00 97.81 738 LEU A C 1
ATOM 5663 O O . LEU A 1 738 ? -2.079 -3.460 1.049 1.00 97.81 738 LEU A O 1
ATOM 5667 N N . HIS A 1 739 ? -0.856 -2.559 -0.590 1.00 96.31 739 HIS A N 1
ATOM 5668 C CA . HIS A 1 739 ? -0.148 -1.626 0.286 1.00 96.31 739 HIS A CA 1
ATOM 5669 C C . HIS A 1 739 ? -0.998 -0.399 0.687 1.00 96.31 739 HIS A C 1
ATOM 5671 O O . HIS A 1 739 ? -1.975 -0.049 0.014 1.00 96.31 739 HIS A O 1
ATOM 5677 N N . GLY A 1 740 ? -0.591 0.284 1.765 1.00 94.31 740 GLY A N 1
ATOM 5678 C CA . GLY A 1 740 ? -1.207 1.521 2.262 1.00 94.31 740 GLY A CA 1
ATOM 5679 C C . GLY A 1 740 ? -0.869 2.790 1.468 1.00 94.31 740 GLY A C 1
ATOM 5680 O O . GLY A 1 740 ? -0.241 2.736 0.407 1.00 94.31 740 GLY A O 1
ATOM 5681 N N . ASP A 1 741 ? -1.277 3.952 1.992 1.00 90.75 741 ASP A N 1
ATOM 5682 C CA . ASP A 1 741 ? -1.060 5.282 1.391 1.00 90.75 741 ASP A CA 1
ATOM 5683 C C . ASP A 1 741 ? 0.397 5.760 1.576 1.00 90.75 741 ASP A C 1
ATOM 5685 O O . ASP A 1 741 ? 0.682 6.724 2.279 1.00 90.75 741 ASP A O 1
ATOM 5689 N N . MET A 1 742 ? 1.347 5.038 0.978 1.00 86.56 742 MET A N 1
ATOM 5690 C CA . MET A 1 742 ? 2.769 5.407 0.927 1.00 86.56 742 MET A CA 1
ATOM 5691 C C . MET A 1 742 ? 3.081 6.252 -0.320 1.00 86.56 742 MET A C 1
ATOM 5693 O O . MET A 1 742 ? 2.204 6.467 -1.159 1.00 86.56 742 MET A O 1
ATOM 5697 N N . GLU A 1 743 ? 4.323 6.736 -0.467 1.00 80.50 743 GLU A N 1
ATOM 5698 C CA . GLU A 1 743 ? 4.755 7.551 -1.616 1.00 80.50 743 GLU A CA 1
ATOM 5699 C C . GLU A 1 743 ? 4.588 6.803 -2.957 1.00 80.50 743 GLU A C 1
ATOM 5701 O O . GLU A 1 743 ? 5.474 6.084 -3.424 1.00 80.50 743 GLU A O 1
ATOM 5706 N N . ARG A 1 744 ? 3.426 7.004 -3.594 1.00 84.81 744 ARG A N 1
ATOM 5707 C CA . ARG A 1 744 ? 3.040 6.428 -4.892 1.00 84.81 744 ARG A CA 1
ATOM 5708 C C . ARG A 1 744 ? 3.445 7.286 -6.103 1.00 84.81 744 ARG A C 1
ATOM 5710 O O . ARG A 1 744 ? 2.976 7.044 -7.206 1.00 84.81 744 ARG A O 1
ATOM 5717 N N . GLY A 1 745 ? 4.249 8.328 -5.913 1.00 74.31 745 GLY A N 1
ATOM 5718 C CA . GLY A 1 745 ? 4.631 9.240 -6.996 1.00 74.31 745 GLY A CA 1
ATOM 5719 C C . GLY A 1 745 ? 5.869 8.769 -7.761 1.00 74.31 745 GLY A C 1
ATOM 5720 O O . GLY A 1 745 ? 6.861 8.365 -7.161 1.00 74.31 745 GLY A O 1
ATOM 5721 N N . SER A 1 746 ? 5.864 8.917 -9.088 1.00 64.38 746 SER A N 1
ATOM 5722 C CA . SER A 1 746 ? 6.889 8.365 -9.994 1.00 64.38 746 SER A CA 1
ATOM 5723 C C . SER A 1 746 ? 8.311 8.916 -9.837 1.00 64.38 746 SER A C 1
ATOM 5725 O O . SER A 1 746 ? 9.270 8.299 -10.299 1.00 64.38 746 SER A O 1
ATOM 5727 N N . SER A 1 747 ? 8.486 10.068 -9.183 1.00 64.56 747 SER A N 1
ATOM 5728 C CA . SER A 1 747 ? 9.778 10.770 -9.138 1.00 64.56 747 SER A CA 1
ATOM 5729 C C . SER A 1 747 ? 10.884 10.071 -8.326 1.00 64.56 747 SER A C 1
ATOM 5731 O O . SER A 1 747 ? 12.052 10.450 -8.409 1.00 64.56 747 SER A O 1
ATOM 5733 N N . SER A 1 748 ? 10.569 9.052 -7.536 1.00 62.62 748 SER A N 1
ATOM 5734 C CA . SER A 1 748 ? 11.566 8.323 -6.738 1.00 62.62 748 SER A CA 1
ATOM 5735 C C . SER A 1 748 ? 11.756 6.875 -7.186 1.00 62.62 748 SER A C 1
ATOM 5737 O O . SER A 1 748 ? 12.541 6.150 -6.582 1.00 62.62 748 SER A O 1
ATOM 5739 N N . TRP A 1 749 ? 11.074 6.433 -8.243 1.00 79.69 749 TRP A N 1
ATOM 5740 C CA . TRP A 1 749 ? 10.942 5.006 -8.519 1.00 79.69 749 TRP A CA 1
ATOM 5741 C C . TRP A 1 749 ? 12.031 4.459 -9.427 1.00 79.69 749 TRP A C 1
ATOM 5743 O O . TRP A 1 749 ? 12.166 4.866 -10.579 1.00 79.69 749 TRP A O 1
ATOM 5753 N N . ALA A 1 750 ? 12.774 3.471 -8.934 1.00 77.62 750 ALA A N 1
ATOM 5754 C CA . ALA A 1 750 ? 13.775 2.778 -9.733 1.00 77.62 750 ALA A CA 1
ATOM 5755 C C . ALA A 1 750 ? 13.153 2.005 -10.910 1.00 77.62 750 ALA A C 1
ATOM 5757 O O . ALA A 1 750 ? 13.821 1.811 -11.917 1.00 77.62 750 ALA A O 1
ATOM 5758 N N . MET A 1 751 ? 11.886 1.589 -10.824 1.00 82.75 751 MET A N 1
ATOM 5759 C CA . MET A 1 751 ? 11.185 0.875 -11.894 1.00 82.75 751 MET A CA 1
ATOM 5760 C C . MET A 1 751 ? 9.878 1.593 -12.283 1.00 82.75 751 MET A C 1
ATOM 5762 O O . MET A 1 751 ? 9.185 2.113 -11.408 1.00 82.75 751 MET A O 1
ATOM 5766 N N . PRO A 1 752 ? 9.499 1.621 -13.576 1.00 82.81 752 PRO A N 1
ATOM 5767 C CA . PRO A 1 752 ? 8.275 2.269 -14.036 1.00 82.81 752 PRO A CA 1
A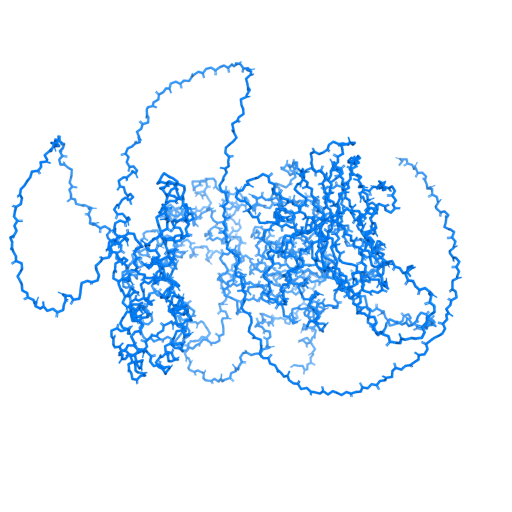TOM 5768 C C . PRO A 1 752 ? 7.044 1.699 -13.339 1.00 82.81 752 PRO A C 1
ATOM 5770 O O . PRO A 1 752 ? 6.791 0.496 -13.401 1.00 82.81 752 PRO A O 1
ATOM 5773 N N . GLY A 1 753 ? 6.260 2.561 -12.697 1.00 81.00 753 GLY A N 1
ATOM 5774 C CA . GLY A 1 753 ? 5.012 2.158 -12.048 1.00 81.00 753 GLY A CA 1
ATOM 5775 C C . GLY A 1 753 ? 5.172 1.391 -10.733 1.00 81.00 753 GLY A C 1
ATOM 5776 O O . GLY A 1 753 ? 4.155 1.020 -10.164 1.00 81.00 753 GLY A O 1
ATOM 5777 N N . LEU A 1 754 ? 6.397 1.109 -10.268 1.00 86.81 754 LEU A N 1
ATOM 5778 C CA . LEU A 1 754 ? 6.637 0.290 -9.080 1.00 86.81 754 LEU A CA 1
ATOM 5779 C C . LEU A 1 754 ? 7.400 1.090 -8.026 1.00 86.81 754 LEU A C 1
ATOM 5781 O O . LEU A 1 754 ? 8.574 1.427 -8.205 1.00 86.81 754 LEU A O 1
ATOM 5785 N N . ALA A 1 755 ? 6.718 1.390 -6.925 1.00 84.69 755 ALA A N 1
ATOM 5786 C CA . ALA A 1 755 ? 7.280 2.195 -5.859 1.00 84.69 755 ALA A CA 1
ATOM 5787 C C . ALA A 1 755 ? 8.411 1.486 -5.110 1.00 84.69 755 ALA A C 1
ATOM 5789 O O . ALA A 1 755 ? 8.367 0.278 -4.894 1.00 84.69 755 ALA A O 1
ATOM 5790 N N . ALA A 1 756 ? 9.392 2.268 -4.652 1.00 83.81 756 ALA A N 1
ATOM 5791 C CA . ALA A 1 756 ? 10.575 1.763 -3.952 1.00 83.81 756 ALA A CA 1
ATOM 5792 C C . ALA A 1 756 ? 10.274 1.119 -2.587 1.00 83.81 756 ALA A C 1
ATOM 5794 O O . ALA A 1 756 ? 11.128 0.454 -2.036 1.00 83.81 756 ALA A O 1
ATOM 5795 N N . PHE A 1 757 ? 9.083 1.315 -2.015 1.00 84.25 757 PHE A N 1
ATOM 5796 C CA . PHE A 1 757 ? 8.702 0.604 -0.791 1.00 84.25 757 PHE A CA 1
ATOM 5797 C C . PHE A 1 757 ? 8.173 -0.808 -1.083 1.00 84.25 757 PHE A C 1
ATOM 5799 O O . PHE A 1 757 ? 8.023 -1.603 -0.159 1.00 84.25 757 PHE A O 1
ATOM 5806 N N . CYS A 1 758 ? 7.806 -1.119 -2.334 1.00 84.38 758 CYS A N 1
ATOM 5807 C CA . CYS A 1 758 ? 7.109 -2.366 -2.651 1.00 84.38 758 CYS A CA 1
ATOM 5808 C C . CYS A 1 758 ? 7.980 -3.601 -2.401 1.00 84.38 758 CYS A C 1
ATOM 5810 O O . CYS A 1 758 ? 7.433 -4.659 -2.120 1.00 84.38 758 CYS A O 1
ATOM 5812 N N . ASP A 1 759 ? 9.304 -3.491 -2.499 1.00 85.00 759 ASP A N 1
ATOM 5813 C CA . ASP A 1 759 ? 10.271 -4.553 -2.203 1.00 85.00 759 ASP A CA 1
ATOM 5814 C C . ASP A 1 759 ? 10.808 -4.519 -0.762 1.00 85.00 759 ASP A C 1
ATOM 5816 O O . ASP A 1 759 ? 11.322 -5.533 -0.287 1.00 85.00 759 ASP A O 1
ATOM 5820 N N . GLU A 1 760 ? 10.651 -3.396 -0.061 1.00 87.25 760 GLU A N 1
ATOM 5821 C CA . GLU A 1 760 ? 11.112 -3.181 1.319 1.00 87.25 760 GLU A CA 1
ATOM 5822 C C . GLU A 1 760 ? 10.020 -3.398 2.380 1.00 87.25 760 GLU A C 1
ATOM 5824 O O . GLU A 1 760 ? 10.272 -3.226 3.572 1.00 87.25 760 GLU A O 1
ATOM 5829 N N . PHE A 1 761 ? 8.798 -3.746 1.969 1.00 88.75 761 PHE A N 1
ATOM 5830 C CA . PHE A 1 761 ? 7.656 -3.833 2.873 1.00 88.75 761 PHE A CA 1
ATOM 5831 C C . PHE A 1 761 ? 6.768 -5.058 2.619 1.00 88.75 761 PHE A C 1
ATOM 5833 O O . PHE A 1 761 ? 6.537 -5.486 1.486 1.00 88.75 761 PHE A O 1
ATOM 5840 N N . GLY A 1 762 ? 6.206 -5.599 3.703 1.00 94.06 762 GLY A N 1
ATOM 5841 C CA . GLY A 1 762 ? 5.200 -6.659 3.656 1.00 94.06 762 GLY A CA 1
ATOM 5842 C C . GLY A 1 762 ? 5.719 -7.998 3.101 1.00 94.06 762 GLY A C 1
ATOM 5843 O O . GLY A 1 762 ? 6.907 -8.306 3.208 1.00 94.06 762 GLY A O 1
ATOM 5844 N N . PRO A 1 763 ? 4.838 -8.826 2.509 1.00 96.25 763 PRO A N 1
ATOM 5845 C CA . PRO A 1 763 ? 5.189 -10.127 1.932 1.00 96.25 763 PRO A CA 1
ATOM 5846 C C . PRO A 1 763 ? 6.357 -10.104 0.936 1.00 96.25 763 PRO A C 1
ATOM 5848 O O . PRO A 1 763 ? 7.127 -11.063 0.876 1.00 96.25 763 PRO A O 1
ATOM 5851 N N . ALA A 1 764 ? 6.516 -9.018 0.177 1.00 95.19 764 ALA A N 1
ATOM 5852 C CA . ALA A 1 764 ? 7.554 -8.901 -0.845 1.00 95.19 764 ALA A CA 1
ATOM 5853 C C . ALA A 1 764 ? 8.975 -8.821 -0.257 1.00 95.19 764 ALA A C 1
ATOM 5855 O O . ALA A 1 764 ? 9.901 -9.423 -0.806 1.00 95.19 764 ALA A O 1
ATOM 5856 N N . GLU A 1 765 ? 9.146 -8.151 0.887 1.00 95.38 765 GLU A N 1
ATOM 5857 C CA . GLU A 1 765 ? 10.416 -8.117 1.632 1.00 95.38 765 GLU A CA 1
ATOM 5858 C C . GLU A 1 765 ? 10.808 -9.528 2.108 1.00 95.38 765 GLU A C 1
ATOM 5860 O O . GLU A 1 765 ? 11.960 -9.965 2.042 1.00 95.38 765 GLU A O 1
ATOM 5865 N N . LEU A 1 766 ? 9.816 -10.294 2.565 1.00 95.94 766 LEU A N 1
ATOM 5866 C CA . LEU A 1 766 ? 10.025 -11.654 3.053 1.00 95.94 766 LEU A CA 1
ATOM 5867 C C . LEU A 1 766 ? 10.406 -12.614 1.922 1.00 95.94 766 LEU A C 1
ATOM 5869 O O . LEU A 1 766 ? 11.253 -13.487 2.113 1.00 95.94 766 LEU A O 1
ATOM 5873 N N . CYS A 1 767 ? 9.807 -12.431 0.743 1.00 95.38 767 CYS A N 1
ATOM 5874 C CA . CYS A 1 767 ? 10.076 -13.240 -0.443 1.00 95.38 767 CYS A CA 1
ATOM 5875 C C . CYS A 1 767 ? 11.414 -12.904 -1.111 1.00 95.38 767 CYS A C 1
ATOM 5877 O O . CYS A 1 767 ? 11.983 -13.764 -1.786 1.00 95.38 767 CYS A O 1
ATOM 5879 N N . SER A 1 768 ? 11.947 -11.693 -0.928 1.00 90.75 768 SER A N 1
ATOM 5880 C CA . SER A 1 768 ? 13.267 -11.305 -1.441 1.00 90.75 768 SER A CA 1
ATOM 5881 C C . SER A 1 768 ? 14.412 -11.709 -0.496 1.00 90.75 768 SER A C 1
ATOM 5883 O O . SER A 1 768 ? 15.535 -11.960 -0.941 1.00 90.75 768 SER A O 1
ATOM 5885 N N . SER A 1 769 ? 14.140 -11.851 0.805 1.00 91.00 769 SER A N 1
ATOM 5886 C CA . SER A 1 769 ? 15.155 -12.153 1.817 1.00 91.00 769 SER A CA 1
ATOM 5887 C C . SER A 1 769 ? 15.627 -13.612 1.800 1.00 91.00 769 SER A C 1
ATOM 5889 O O . SER A 1 769 ? 14.872 -14.545 2.074 1.00 91.00 769 SER A O 1
ATOM 5891 N N . HIS A 1 770 ? 16.924 -13.841 1.576 1.00 88.69 770 HIS A N 1
ATOM 5892 C CA . HIS A 1 770 ? 17.541 -15.173 1.697 1.00 88.69 770 HIS A CA 1
ATOM 5893 C C . HIS A 1 770 ? 17.508 -15.718 3.136 1.00 88.69 770 HIS A C 1
ATOM 5895 O O . HIS A 1 770 ? 17.454 -16.926 3.333 1.00 88.69 770 HIS A O 1
ATOM 5901 N N . LYS A 1 771 ? 17.491 -14.838 4.148 1.00 91.06 771 LYS A N 1
ATOM 5902 C CA . LYS A 1 771 ? 17.444 -15.228 5.570 1.00 91.06 771 LYS A CA 1
ATOM 5903 C C . LYS A 1 771 ? 16.083 -15.767 6.004 1.00 91.06 771 LYS A C 1
ATOM 5905 O O . LYS A 1 771 ? 15.966 -16.318 7.088 1.00 91.06 771 LYS A O 1
ATOM 5910 N N . ARG A 1 772 ? 15.057 -15.573 5.174 1.00 91.81 772 ARG A N 1
ATOM 5911 C CA . ARG A 1 772 ? 13.678 -15.995 5.426 1.00 91.81 772 ARG A CA 1
ATOM 5912 C C . ARG A 1 772 ? 13.241 -17.068 4.425 1.00 91.81 772 ARG A C 1
ATOM 5914 O O . ARG A 1 772 ? 12.096 -17.073 3.990 1.00 91.81 772 ARG A O 1
ATOM 5921 N N . ALA A 1 773 ? 14.165 -17.941 4.010 1.00 91.12 773 ALA A N 1
ATOM 5922 C CA . ALA A 1 773 ? 13.897 -19.059 3.095 1.00 91.12 773 ALA A CA 1
ATOM 5923 C C . ALA A 1 773 ? 12.725 -19.933 3.561 1.00 91.12 773 ALA A C 1
ATOM 5925 O O . ALA A 1 773 ? 11.844 -20.229 2.762 1.00 91.12 773 ALA A O 1
ATOM 5926 N N . ASP A 1 774 ? 12.658 -20.218 4.861 1.00 93.81 774 ASP A N 1
ATOM 5927 C CA . ASP A 1 774 ? 11.649 -21.108 5.447 1.00 93.81 774 ASP A CA 1
ATOM 5928 C C . ASP A 1 774 ? 10.358 -20.388 5.869 1.00 93.81 774 ASP A C 1
ATOM 5930 O O . ASP A 1 774 ? 9.480 -20.972 6.503 1.00 93.81 774 ASP A O 1
ATOM 5934 N N . HIS A 1 775 ? 10.223 -19.094 5.561 1.00 95.94 775 HIS A N 1
ATOM 5935 C CA . HIS A 1 775 ? 9.053 -18.335 5.984 1.00 95.94 775 HIS A CA 1
ATOM 5936 C C . HIS A 1 775 ? 7.796 -18.790 5.214 1.00 95.94 775 HIS A C 1
ATOM 5938 O O . HIS A 1 775 ? 7.833 -18.843 3.981 1.00 95.94 775 HIS A O 1
ATOM 5944 N N . PRO A 1 776 ? 6.650 -19.037 5.884 1.00 95.69 776 PRO A N 1
ATOM 5945 C CA . PRO A 1 776 ? 5.456 -19.631 5.264 1.00 95.69 776 PRO A CA 1
ATOM 5946 C C . PRO A 1 776 ? 4.887 -18.835 4.083 1.00 95.69 776 PRO A C 1
ATOM 5948 O O . PRO A 1 776 ? 4.277 -19.416 3.194 1.00 95.69 776 PRO A O 1
ATOM 5951 N N . VAL A 1 777 ? 5.134 -17.523 4.024 1.00 96.31 777 VAL A N 1
ATOM 5952 C CA . VAL A 1 777 ? 4.767 -16.668 2.878 1.00 96.31 777 VAL A CA 1
ATOM 5953 C C . VAL A 1 777 ? 5.330 -17.159 1.535 1.00 96.31 777 VAL A C 1
ATOM 5955 O O . VAL A 1 777 ? 4.707 -16.956 0.501 1.00 96.31 777 VAL A O 1
ATOM 5958 N N . ARG A 1 778 ? 6.476 -17.854 1.531 1.00 95.31 778 ARG A N 1
ATOM 5959 C CA . ARG A 1 778 ? 7.113 -18.370 0.304 1.00 95.31 778 ARG A CA 1
ATOM 5960 C C . ARG A 1 778 ? 6.472 -19.650 -0.220 1.00 95.31 778 ARG A C 1
ATOM 5962 O O . ARG A 1 778 ? 6.915 -20.179 -1.231 1.00 95.31 778 ARG A O 1
ATOM 5969 N N . ARG A 1 779 ? 5.438 -20.148 0.466 1.00 92.94 779 ARG A N 1
ATOM 5970 C CA . ARG A 1 779 ? 4.542 -21.201 -0.029 1.00 92.94 779 ARG A CA 1
ATOM 5971 C C . ARG A 1 779 ? 3.427 -20.638 -0.908 1.00 92.94 779 ARG A C 1
ATOM 5973 O O . ARG A 1 779 ? 2.685 -21.412 -1.495 1.00 92.94 779 ARG A O 1
ATOM 5980 N N . PHE A 1 780 ? 3.285 -19.316 -0.962 1.00 95.12 780 PHE A N 1
ATOM 5981 C CA . PHE A 1 780 ? 2.288 -18.648 -1.781 1.00 95.12 780 PHE A CA 1
ATOM 5982 C C . PHE A 1 780 ? 2.889 -18.158 -3.088 1.00 95.12 780 PHE A C 1
ATOM 5984 O O . PHE A 1 780 ? 4.063 -17.795 -3.174 1.00 95.12 780 PHE A O 1
ATOM 5991 N N . VAL A 1 781 ? 2.015 -18.036 -4.076 1.00 95.94 781 VAL A N 1
ATOM 5992 C CA . VAL A 1 781 ? 2.218 -17.143 -5.212 1.00 95.94 781 VAL A CA 1
ATOM 5993 C C . VAL A 1 781 ? 1.860 -15.748 -4.736 1.00 95.94 781 VAL A C 1
ATOM 5995 O O . VAL A 1 781 ? 0.687 -15.453 -4.516 1.00 95.94 781 VAL A O 1
ATOM 5998 N N . VAL A 1 782 ? 2.867 -14.908 -4.511 1.00 97.38 782 VAL A N 1
ATOM 5999 C CA . VAL A 1 782 ? 2.663 -13.581 -3.918 1.00 97.38 782 VAL A CA 1
ATOM 6000 C C . VAL A 1 782 ? 2.619 -12.530 -5.011 1.00 97.38 782 VAL A C 1
ATOM 6002 O O . VAL A 1 782 ? 3.565 -12.400 -5.785 1.00 97.38 782 VAL A O 1
ATOM 6005 N N . VAL A 1 783 ? 1.539 -11.755 -5.043 1.00 97.81 783 VAL A N 1
ATOM 6006 C CA . VAL A 1 783 ? 1.356 -10.613 -5.938 1.00 97.81 783 VAL A CA 1
ATOM 6007 C C . VAL A 1 783 ? 1.288 -9.341 -5.103 1.00 97.81 783 VAL A C 1
ATOM 6009 O O . VAL A 1 783 ? 0.377 -9.178 -4.296 1.00 97.81 783 VAL A O 1
ATOM 6012 N N . THR A 1 784 ? 2.218 -8.419 -5.328 1.00 97.81 784 THR A N 1
ATOM 6013 C CA . THR A 1 784 ? 2.240 -7.100 -4.679 1.00 97.81 784 THR A CA 1
ATOM 6014 C C . THR A 1 784 ? 2.097 -6.014 -5.744 1.00 97.81 784 THR A C 1
ATOM 6016 O O . THR A 1 784 ? 3.110 -5.527 -6.259 1.00 97.81 784 THR A O 1
ATOM 6019 N N . PRO A 1 785 ? 0.864 -5.666 -6.152 1.00 96.88 785 PRO A N 1
ATOM 6020 C CA . PRO A 1 785 ? 0.632 -4.553 -7.061 1.00 96.88 785 PRO A CA 1
ATOM 6021 C C . PRO A 1 785 ? 0.986 -3.212 -6.431 1.00 96.88 785 PRO A C 1
ATOM 6023 O O . PRO A 1 785 ? 0.844 -3.018 -5.226 1.00 96.88 785 PRO A O 1
ATOM 6026 N N . CYS A 1 786 ? 1.426 -2.277 -7.271 1.00 95.31 786 CYS A N 1
ATOM 6027 C CA . CYS A 1 786 ? 1.624 -0.887 -6.897 1.00 95.31 786 CYS A CA 1
ATOM 6028 C C . CYS A 1 786 ? 0.420 -0.069 -7.364 1.00 95.31 786 CYS A C 1
ATOM 6030 O O . CYS A 1 786 ? 0.157 0.049 -8.562 1.00 95.31 786 CYS A O 1
ATOM 6032 N N . CYS A 1 787 ? -0.310 0.508 -6.414 1.00 94.38 787 CYS A N 1
ATOM 6033 C CA . CYS A 1 787 ? -1.385 1.439 -6.714 1.00 94.38 787 CYS A CA 1
ATOM 6034 C C . CYS A 1 787 ? -0.804 2.681 -7.415 1.00 94.38 787 CYS A C 1
ATOM 6036 O O . CYS A 1 787 ? 0.225 3.203 -6.968 1.00 94.38 787 CYS A O 1
ATOM 6038 N N . PRO A 1 788 ? -1.450 3.198 -8.471 1.00 90.94 788 PRO A N 1
ATOM 6039 C CA . PRO A 1 788 ? -1.062 4.465 -9.078 1.00 90.94 788 PRO A CA 1
ATOM 6040 C C . PRO A 1 788 ? -1.337 5.655 -8.154 1.00 90.94 788 PRO A C 1
ATOM 6042 O O . PRO A 1 788 ? -2.105 5.562 -7.190 1.00 90.94 788 PRO A O 1
ATOM 6045 N N . GLU A 1 789 ? -0.706 6.792 -8.439 1.00 88.25 789 GLU A N 1
ATOM 6046 C CA . GLU A 1 789 ? -0.796 7.985 -7.595 1.00 88.25 789 GLU A CA 1
ATOM 6047 C C . GLU A 1 789 ? -2.203 8.596 -7.595 1.00 88.25 789 GLU A C 1
ATOM 6049 O O . GLU A 1 789 ? -2.656 9.114 -6.573 1.00 88.25 789 GLU A O 1
ATOM 6054 N N . GLU A 1 790 ? -2.877 8.545 -8.740 1.00 86.44 790 GLU A N 1
ATOM 6055 C CA . GLU A 1 790 ? -4.197 9.114 -9.005 1.00 86.44 790 GLU A CA 1
ATOM 6056 C C . GLU A 1 790 ? -5.348 8.349 -8.334 1.00 86.44 790 GLU A C 1
ATOM 6058 O O . GLU A 1 790 ? -6.474 8.855 -8.266 1.00 86.44 790 GLU A O 1
ATOM 6063 N N . PHE A 1 791 ? -5.056 7.163 -7.797 1.00 89.81 791 PHE A N 1
ATOM 6064 C CA . PHE A 1 791 ? -6.031 6.294 -7.159 1.00 89.81 791 PHE A CA 1
ATOM 6065 C C . PHE A 1 791 ? -5.688 6.014 -5.695 1.00 89.81 791 PHE A C 1
ATOM 6067 O O . PHE A 1 791 ? -4.536 6.058 -5.251 1.00 89.81 791 PHE A O 1
ATOM 6074 N N . TRP A 1 792 ? -6.737 5.672 -4.961 1.00 90.81 792 TRP A N 1
ATOM 6075 C CA . TRP A 1 792 ? -6.718 4.956 -3.694 1.00 90.81 792 TRP A CA 1
ATOM 6076 C C . TRP A 1 792 ? -7.343 3.583 -3.922 1.00 90.81 792 TRP A C 1
ATOM 6078 O O . TRP A 1 792 ? -8.426 3.269 -3.428 1.00 90.81 792 TRP A O 1
ATOM 6088 N N . TRP A 1 793 ? -6.662 2.794 -4.757 1.00 93.75 793 TRP A N 1
ATOM 6089 C CA . TRP A 1 793 ? -7.149 1.539 -5.322 1.00 93.75 793 TRP A CA 1
ATOM 6090 C C . TRP A 1 793 ? -8.465 1.719 -6.081 1.00 93.75 793 TRP A C 1
ATOM 6092 O O . TRP A 1 793 ? -8.482 2.299 -7.161 1.00 93.75 793 TRP A O 1
ATOM 6102 N N . PHE A 1 794 ? -9.573 1.256 -5.511 1.00 91.38 794 PHE A N 1
ATOM 6103 C CA . PHE A 1 794 ? -10.900 1.310 -6.117 1.00 91.38 794 PHE A CA 1
ATOM 6104 C C . PHE A 1 794 ? -11.562 2.686 -5.989 1.00 91.38 794 PHE A C 1
ATOM 6106 O O . PHE A 1 794 ? -12.768 2.780 -6.172 1.00 91.38 794 PHE A O 1
ATOM 6113 N N . ARG A 1 795 ? -10.813 3.740 -5.636 1.00 88.25 795 ARG A N 1
ATOM 6114 C CA . ARG A 1 795 ? -11.310 5.117 -5.494 1.00 88.25 795 ARG A CA 1
ATOM 6115 C C . ARG A 1 795 ? -10.400 6.126 -6.178 1.00 88.25 795 ARG A C 1
ATOM 6117 O O . ARG A 1 795 ? -9.192 5.911 -6.273 1.00 88.25 795 ARG A O 1
ATOM 6124 N N . HIS A 1 796 ? -10.946 7.266 -6.587 1.00 83.00 796 HIS A N 1
ATOM 6125 C CA . HIS A 1 796 ? -10.135 8.410 -7.013 1.00 83.00 796 HIS A CA 1
ATOM 6126 C C . HIS A 1 796 ? -9.512 9.152 -5.818 1.00 83.00 796 HIS A C 1
ATOM 6128 O O . HIS A 1 796 ? -10.132 9.308 -4.766 1.00 83.00 796 HIS A O 1
ATOM 6134 N N . LYS A 1 797 ? -8.291 9.676 -5.995 1.00 73.00 797 LYS A N 1
ATOM 6135 C CA . LYS A 1 797 ? -7.623 10.528 -4.996 1.00 73.00 797 LYS A CA 1
ATOM 6136 C C . LYS A 1 797 ? -8.484 11.768 -4.682 1.00 73.00 797 LYS A C 1
ATOM 6138 O O . LYS A 1 797 ? -9.033 12.382 -5.595 1.00 73.00 797 LYS A O 1
ATOM 6143 N N . ALA A 1 798 ? -8.542 12.161 -3.406 1.00 57.28 798 ALA A N 1
ATOM 6144 C CA . ALA A 1 798 ? -9.284 13.314 -2.857 1.00 57.28 798 ALA A CA 1
ATOM 6145 C C . ALA A 1 798 ? -10.797 13.143 -2.619 1.00 57.28 798 ALA A C 1
ATOM 6147 O O . ALA A 1 798 ? -11.430 14.080 -2.136 1.00 57.28 798 ALA A O 1
ATOM 6148 N N . LEU A 1 799 ? -11.367 11.964 -2.874 1.00 60.41 799 LEU A N 1
ATOM 6149 C CA . LEU A 1 799 ? -12.733 11.634 -2.470 1.00 60.41 799 LEU A CA 1
ATOM 6150 C C . LEU A 1 799 ? -12.678 10.433 -1.519 1.00 60.41 799 LEU A C 1
ATOM 6152 O O . LEU A 1 799 ? -12.515 9.290 -1.931 1.00 60.41 799 LEU A O 1
ATOM 6156 N N . HIS A 1 800 ? -12.784 10.698 -0.213 1.00 58.75 800 HIS A N 1
ATOM 6157 C CA . HIS A 1 800 ? -13.012 9.637 0.778 1.00 58.75 800 HIS A CA 1
ATOM 6158 C C . HIS A 1 800 ? -14.438 9.074 0.694 1.00 58.75 800 HIS A C 1
ATOM 6160 O O . HIS A 1 800 ? -14.748 8.103 1.384 1.00 58.75 800 HIS A O 1
ATOM 6166 N N . ASP A 1 801 ? -15.311 9.671 -0.118 1.00 59.50 801 ASP A N 1
ATOM 6167 C CA . ASP A 1 801 ? -16.646 9.147 -0.341 1.00 59.50 801 ASP A CA 1
ATOM 6168 C C . ASP A 1 801 ? -16.630 7.931 -1.274 1.00 59.50 801 ASP A C 1
ATOM 6170 O O . ASP A 1 801 ? -15.748 7.716 -2.111 1.00 59.50 801 ASP A O 1
ATOM 6174 N N . SER A 1 802 ? -17.631 7.088 -1.069 1.00 55.16 802 SER A N 1
ATOM 6175 C CA . SER A 1 802 ? -17.852 5.871 -1.834 1.00 55.16 802 SER A CA 1
ATOM 6176 C C . SER A 1 802 ? -18.329 6.138 -3.269 1.00 55.16 802 SER A C 1
ATOM 6178 O O . SER A 1 802 ? -18.276 5.226 -4.089 1.00 55.16 802 SER A O 1
ATOM 6180 N N . THR A 1 803 ? -18.672 7.388 -3.604 1.00 58.88 803 THR A N 1
ATOM 6181 C CA . THR A 1 803 ? -19.142 7.850 -4.922 1.00 58.88 803 THR A CA 1
ATOM 6182 C C . THR A 1 803 ? -17.989 8.083 -5.908 1.00 58.88 803 THR A C 1
ATOM 6184 O O . THR A 1 803 ? -18.026 8.944 -6.782 1.00 58.88 803 THR A O 1
ATOM 6187 N N . SER A 1 804 ? -16.894 7.351 -5.757 1.00 71.31 804 SER A N 1
ATOM 6188 C CA . SER A 1 804 ? -15.720 7.496 -6.616 1.00 71.31 804 SER A CA 1
ATOM 6189 C C . SER A 1 804 ? -15.136 6.149 -7.016 1.00 71.31 804 SER A C 1
ATOM 6191 O O . SER A 1 804 ? -13.933 6.059 -7.253 1.00 71.31 804 SER A O 1
ATOM 6193 N N . TYR A 1 805 ? -15.983 5.112 -7.076 1.00 82.44 805 TYR A N 1
ATOM 6194 C CA . TYR A 1 805 ? -15.559 3.758 -7.417 1.00 82.44 805 TYR A CA 1
ATOM 6195 C C . TYR A 1 805 ? -14.858 3.717 -8.784 1.00 82.44 805 TYR A C 1
ATOM 6197 O O . TYR A 1 805 ? -15.305 4.374 -9.722 1.00 82.44 805 TYR A O 1
ATOM 6205 N N . VAL A 1 806 ? -13.775 2.943 -8.898 1.00 87.38 806 VAL A N 1
ATOM 6206 C CA . VAL A 1 806 ? -12.961 2.812 -10.121 1.00 87.38 806 VAL A CA 1
ATOM 6207 C C . VAL A 1 806 ? -13.096 1.387 -10.685 1.00 87.38 806 VAL A C 1
ATOM 6209 O O . VAL A 1 806 ? -12.296 0.522 -10.316 1.00 87.38 806 VAL A O 1
ATOM 6212 N N . PRO A 1 807 ? -14.063 1.120 -11.591 1.00 87.25 807 PRO A N 1
ATOM 6213 C CA . PRO A 1 807 ? -14.281 -0.212 -12.171 1.00 87.25 807 PRO A CA 1
ATOM 6214 C C . PRO A 1 807 ? -13.050 -0.779 -12.882 1.00 87.25 807 PRO A C 1
ATOM 6216 O O . PRO A 1 807 ? -12.744 -1.956 -12.736 1.00 87.25 807 PRO A O 1
ATOM 6219 N N . ALA A 1 808 ? -12.267 0.078 -13.546 1.00 90.69 808 ALA A N 1
ATOM 6220 C CA . ALA A 1 808 ? -11.024 -0.309 -14.214 1.00 90.69 808 ALA A CA 1
ATOM 6221 C C . ALA A 1 808 ? -10.042 -1.066 -13.301 1.00 90.69 808 ALA A C 1
ATOM 6223 O O . ALA A 1 808 ? -9.306 -1.938 -13.763 1.00 90.69 808 ALA A O 1
ATOM 6224 N N . MET A 1 809 ? -10.018 -0.728 -12.005 1.00 94.25 809 MET A N 1
ATOM 6225 C CA . MET A 1 809 ? -9.181 -1.406 -11.016 1.00 94.25 809 MET A CA 1
ATOM 6226 C C . MET A 1 809 ? -9.700 -2.825 -10.739 1.00 94.25 809 MET A C 1
ATOM 6228 O O . MET A 1 809 ? -8.908 -3.758 -10.647 1.00 94.25 809 MET A O 1
ATOM 6232 N N . GLU A 1 810 ? -11.021 -3.005 -10.646 1.00 93.56 810 GLU A N 1
ATOM 6233 C CA . GLU A 1 810 ? -11.662 -4.320 -10.499 1.00 93.56 810 GLU A CA 1
ATOM 6234 C C . GLU A 1 810 ? -11.410 -5.206 -11.720 1.00 93.56 810 GLU A C 1
ATOM 6236 O O . GLU A 1 810 ? -10.944 -6.338 -11.567 1.00 93.56 810 GLU A O 1
ATOM 6241 N N . ASP A 1 811 ? -11.619 -4.668 -12.923 1.00 94.06 811 ASP A N 1
ATOM 6242 C CA . ASP A 1 811 ? -11.360 -5.367 -14.186 1.00 94.06 811 ASP A CA 1
ATOM 6243 C C . ASP A 1 811 ? -9.902 -5.819 -14.291 1.00 94.06 811 ASP A C 1
ATOM 6245 O O . ASP A 1 811 ? -9.608 -6.922 -14.760 1.00 94.06 811 ASP A O 1
ATOM 6249 N N . TRP A 1 812 ? -8.972 -4.992 -13.803 1.00 96.56 812 TRP A N 1
ATOM 6250 C CA . TRP A 1 812 ? -7.562 -5.351 -13.744 1.00 96.56 812 TRP A CA 1
ATOM 6251 C C . TRP A 1 812 ? -7.304 -6.546 -12.822 1.00 96.56 812 TRP A C 1
ATOM 6253 O O . TRP A 1 812 ? -6.577 -7.457 -13.217 1.00 96.56 812 TRP A O 1
ATOM 6263 N N . PHE A 1 813 ? -7.920 -6.606 -11.636 1.00 96.56 813 PHE A N 1
ATOM 6264 C CA . PHE A 1 813 ? -7.782 -7.767 -10.747 1.00 96.56 813 PHE A CA 1
ATOM 6265 C C . PHE A 1 813 ? -8.440 -9.025 -11.321 1.00 96.56 813 PHE A C 1
ATOM 6267 O O . PHE A 1 813 ? -7.832 -10.094 -11.275 1.00 96.56 813 PHE A O 1
ATOM 6274 N N . ARG A 1 814 ? -9.631 -8.908 -11.928 1.00 94.50 814 ARG A N 1
ATOM 6275 C CA . ARG A 1 814 ? -10.274 -10.016 -12.659 1.00 94.50 814 ARG A CA 1
ATOM 6276 C C . ARG A 1 814 ? -9.335 -10.572 -13.724 1.00 94.50 814 ARG A C 1
ATOM 6278 O O . ARG A 1 814 ? -9.124 -11.785 -13.802 1.00 94.50 814 ARG A O 1
ATOM 6285 N N . TYR A 1 815 ? -8.718 -9.683 -14.501 1.00 95.69 815 TYR A N 1
ATOM 6286 C CA . TYR A 1 815 ? -7.770 -10.082 -15.528 1.00 95.69 815 TYR A CA 1
ATOM 6287 C C . TYR A 1 815 ? -6.485 -10.682 -14.951 1.00 95.69 815 TYR A C 1
ATOM 6289 O O . TYR A 1 815 ? -6.036 -11.706 -15.458 1.00 95.69 815 TYR A O 1
ATOM 6297 N N . LEU A 1 816 ? -5.929 -10.124 -13.871 1.00 96.19 816 LEU A N 1
ATOM 6298 C CA . LEU A 1 816 ? -4.777 -10.693 -13.165 1.00 96.19 816 LEU A CA 1
ATOM 6299 C C . LEU A 1 816 ? -5.053 -12.135 -12.735 1.00 96.19 816 LEU A C 1
ATOM 6301 O O . LEU A 1 816 ? -4.224 -13.014 -12.953 1.00 96.19 816 LEU A O 1
ATOM 6305 N N . PHE A 1 817 ? -6.210 -12.399 -12.134 1.00 93.69 817 PHE A N 1
ATOM 6306 C CA . PHE A 1 817 ? -6.544 -13.729 -11.629 1.00 93.69 817 PHE A CA 1
ATOM 6307 C C . PHE A 1 817 ? -6.782 -14.732 -12.750 1.00 93.69 817 PHE A C 1
ATOM 6309 O O . PHE A 1 817 ? -6.321 -15.873 -12.660 1.00 93.69 817 PHE A O 1
ATOM 6316 N N . ARG A 1 818 ? -7.421 -14.295 -13.839 1.00 93.12 818 ARG A N 1
ATOM 6317 C CA . ARG A 1 818 ? -7.509 -15.083 -15.067 1.00 93.12 818 ARG A CA 1
ATOM 6318 C C . ARG A 1 818 ? -6.119 -15.394 -15.620 1.00 93.12 818 ARG A C 1
ATOM 6320 O O . ARG A 1 818 ? -5.804 -16.551 -15.839 1.00 93.12 818 ARG A O 1
ATOM 6327 N N . TRP A 1 819 ? -5.256 -14.391 -15.750 1.00 94.31 819 TRP A N 1
ATOM 6328 C CA . TRP A 1 819 ? -3.890 -14.550 -16.249 1.00 94.31 819 TRP A CA 1
ATOM 6329 C C . TRP A 1 819 ? -3.061 -15.530 -15.397 1.00 94.31 819 TRP A C 1
ATOM 6331 O O . TRP A 1 819 ? -2.410 -16.426 -15.926 1.00 94.31 819 TRP A O 1
ATOM 6341 N N . LEU A 1 820 ? -3.127 -15.439 -14.065 1.00 93.06 820 LEU A N 1
ATOM 6342 C CA . LEU A 1 820 ? -2.424 -16.369 -13.169 1.00 93.06 820 LEU A CA 1
ATOM 6343 C C . LEU A 1 820 ? -2.942 -17.816 -13.273 1.00 93.06 820 LEU A C 1
ATOM 6345 O O . LEU A 1 820 ? -2.158 -18.763 -13.157 1.00 93.06 820 LEU A O 1
ATOM 6349 N N . SER A 1 821 ? -4.255 -17.992 -13.447 1.00 89.38 821 SER A N 1
ATOM 6350 C CA . SER A 1 821 ? -4.898 -19.313 -13.437 1.00 89.38 821 SER A CA 1
ATOM 6351 C C . SER A 1 821 ? -4.924 -19.992 -14.805 1.00 89.38 821 SER A C 1
ATOM 6353 O O . SER A 1 821 ? -4.626 -21.181 -14.885 1.00 89.38 821 SER A O 1
ATOM 6355 N N . GLU A 1 822 ? -5.243 -19.257 -15.865 1.00 88.62 822 GLU A N 1
ATOM 6356 C CA . GLU A 1 822 ? -5.399 -19.769 -17.229 1.00 88.62 822 GLU A CA 1
ATOM 6357 C C . GLU A 1 822 ? -4.086 -19.677 -18.015 1.00 88.62 822 GLU A C 1
ATOM 6359 O O . GLU A 1 822 ? -3.634 -20.686 -18.555 1.00 88.62 822 GLU A O 1
ATOM 6364 N N . ASP A 1 823 ? -3.427 -18.513 -18.024 1.00 89.94 823 ASP A N 1
ATOM 6365 C CA . ASP A 1 823 ? -2.250 -18.297 -18.881 1.00 89.94 823 ASP A CA 1
ATOM 6366 C C . ASP A 1 823 ? -0.966 -18.845 -18.252 1.00 89.94 823 ASP A C 1
ATOM 6368 O O . ASP A 1 823 ? -0.125 -19.427 -18.941 1.00 89.94 823 ASP A O 1
ATOM 6372 N N . LEU A 1 824 ? -0.794 -18.667 -16.938 1.00 89.56 824 LEU A N 1
ATOM 6373 C CA . LEU A 1 824 ? 0.371 -19.195 -16.224 1.00 89.56 824 LEU A CA 1
ATOM 6374 C C . LEU A 1 824 ? 0.151 -20.594 -15.646 1.00 89.56 824 LEU A C 1
ATOM 6376 O O . LEU A 1 824 ? 1.133 -21.253 -15.312 1.00 89.56 824 LEU A O 1
ATOM 6380 N N . ALA A 1 825 ? -1.099 -21.048 -15.512 1.00 87.62 825 ALA A N 1
ATOM 6381 C CA . ALA A 1 825 ? -1.448 -22.332 -14.897 1.00 87.62 825 ALA A CA 1
ATOM 6382 C C . ALA A 1 825 ? -0.836 -22.544 -13.494 1.00 87.62 825 ALA A C 1
ATOM 6384 O O . ALA A 1 825 ? -0.527 -23.666 -13.097 1.00 87.62 825 ALA A O 1
ATOM 6385 N N . VAL A 1 826 ? -0.647 -21.461 -12.732 1.00 82.31 826 VAL A N 1
ATOM 6386 C CA . VAL A 1 826 ? -0.026 -21.499 -11.395 1.00 82.31 826 VAL A CA 1
ATOM 6387 C C . VAL A 1 826 ? -1.057 -21.804 -10.302 1.00 82.31 826 VAL A C 1
ATOM 6389 O O . VAL A 1 826 ? -0.718 -22.320 -9.242 1.00 82.31 826 VAL A O 1
ATOM 6392 N N . SER A 1 827 ? -2.332 -21.531 -10.576 1.00 68.56 827 SER A N 1
ATOM 6393 C CA . SER A 1 827 ? -3.448 -21.823 -9.675 1.00 68.56 827 SER A CA 1
ATOM 6394 C C . SER A 1 827 ? -4.677 -22.244 -10.495 1.00 68.56 827 SER A C 1
ATOM 6396 O O . SER A 1 827 ? -5.617 -21.459 -10.655 1.00 68.56 827 SER A O 1
ATOM 6398 N N . PRO A 1 828 ? -4.648 -23.432 -11.134 1.00 59.09 828 PRO A N 1
ATOM 6399 C CA . PRO A 1 828 ? -5.770 -23.906 -11.929 1.00 59.09 828 PRO A CA 1
ATOM 6400 C C . PRO A 1 828 ? -7.036 -24.070 -11.067 1.00 59.09 828 PRO A C 1
ATOM 6402 O O . PRO A 1 828 ? -6.958 -24.172 -9.845 1.00 59.09 828 PRO A O 1
ATOM 6405 N N . PRO A 1 829 ? -8.229 -24.092 -11.676 1.00 53.03 829 PRO A N 1
ATOM 6406 C CA . PRO A 1 829 ? -9.479 -24.264 -10.946 1.00 53.03 829 PRO A CA 1
ATOM 6407 C C . PRO A 1 829 ? -9.511 -25.603 -10.192 1.00 53.03 829 PRO A C 1
ATOM 6409 O O . PRO A 1 829 ? -9.719 -26.651 -10.799 1.00 53.03 829 PRO A O 1
ATOM 6412 N N . THR A 1 830 ? -9.352 -25.595 -8.871 1.00 53.25 830 THR A N 1
ATOM 6413 C CA . THR A 1 830 ? -9.934 -26.641 -8.020 1.00 53.25 830 THR A CA 1
ATOM 6414 C C . THR A 1 830 ? -11.360 -26.238 -7.656 1.00 53.25 830 THR A C 1
ATOM 6416 O O . THR A 1 830 ? -11.706 -25.059 -7.730 1.00 53.25 830 THR A O 1
ATOM 6419 N N . SER A 1 831 ? -12.197 -27.245 -7.381 1.00 50.56 831 SER A N 1
ATOM 6420 C CA . SER A 1 831 ? -13.607 -27.175 -6.959 1.00 50.56 831 SER A CA 1
ATOM 6421 C C . SER A 1 831 ? -14.088 -25.795 -6.481 1.00 50.56 831 SER A C 1
ATOM 6423 O O . SER A 1 831 ? -13.480 -25.173 -5.614 1.00 50.56 831 SER A O 1
ATOM 6425 N N . THR A 1 832 ? -15.227 -25.346 -7.010 1.00 52.12 832 THR A N 1
ATOM 6426 C CA . THR A 1 832 ? -15.851 -24.017 -6.854 1.00 52.12 832 THR A CA 1
ATOM 6427 C C . THR A 1 832 ? -16.161 -23.560 -5.417 1.00 52.12 832 THR A C 1
ATOM 6429 O O . THR A 1 832 ? -16.734 -22.491 -5.249 1.00 52.12 832 THR A O 1
ATOM 6432 N N . SER A 1 833 ? -15.827 -24.337 -4.385 1.00 52.47 833 SER A N 1
ATOM 6433 C CA . SER A 1 833 ? -16.287 -24.134 -3.007 1.00 52.47 833 SER A CA 1
ATOM 6434 C C . SER A 1 833 ? -15.303 -23.442 -2.053 1.00 52.47 833 SER A C 1
ATOM 6436 O O . SER A 1 833 ? -15.739 -23.038 -0.984 1.00 52.47 833 SER A O 1
ATOM 6438 N N . GLU A 1 834 ? -14.012 -23.291 -2.379 1.00 64.00 834 GLU A N 1
ATOM 6439 C CA . GLU A 1 834 ? -13.000 -22.874 -1.374 1.00 64.00 834 GLU A CA 1
ATOM 6440 C C . GLU A 1 834 ? -12.351 -21.498 -1.603 1.00 64.00 834 GLU A C 1
ATOM 6442 O O . GLU A 1 834 ? -11.549 -21.051 -0.783 1.00 64.00 834 GLU A O 1
ATOM 6447 N N . GLY A 1 835 ? -12.702 -20.788 -2.682 1.00 65.12 835 GLY A N 1
ATOM 6448 C CA . GLY A 1 835 ? -11.995 -19.568 -3.085 1.00 65.12 835 GLY A CA 1
ATOM 6449 C C . GLY A 1 835 ? -10.529 -19.850 -3.464 1.00 65.12 835 GLY A C 1
ATOM 6450 O O . GLY A 1 835 ? -9.914 -20.832 -3.057 1.00 65.12 835 GLY A O 1
ATOM 6451 N N . ARG A 1 836 ? -9.923 -19.002 -4.298 1.00 81.25 836 ARG A N 1
ATOM 6452 C CA . ARG A 1 836 ? -8.549 -19.235 -4.806 1.00 81.25 836 ARG A CA 1
ATOM 6453 C C . ARG A 1 836 ? -7.528 -18.279 -4.207 1.00 81.25 836 ARG A C 1
ATOM 6455 O O . ARG A 1 836 ? -6.331 -18.566 -4.182 1.00 81.25 836 ARG A O 1
ATOM 6462 N N . ILE A 1 837 ? -8.004 -17.135 -3.728 1.00 93.19 837 ILE A N 1
ATOM 6463 C CA . ILE A 1 837 ? -7.172 -15.962 -3.505 1.00 93.19 837 ILE A CA 1
ATOM 6464 C C . ILE A 1 837 ? -7.276 -15.535 -2.059 1.00 93.19 837 ILE A C 1
ATOM 6466 O O . ILE A 1 837 ? -8.358 -15.396 -1.499 1.00 93.19 837 ILE A O 1
ATOM 6470 N N . ARG A 1 838 ? -6.124 -15.298 -1.458 1.00 96.75 838 ARG A N 1
ATOM 6471 C CA . ARG A 1 838 ? -6.014 -14.719 -0.131 1.00 96.75 838 ARG A CA 1
ATOM 6472 C C . ARG A 1 838 ? -5.624 -13.269 -0.285 1.00 96.75 838 ARG A C 1
ATOM 6474 O O . ARG A 1 838 ? -4.690 -12.955 -1.021 1.00 96.75 838 ARG A O 1
ATOM 6481 N N . LEU A 1 839 ? -6.348 -12.394 0.388 1.00 98.06 839 LEU A N 1
ATOM 6482 C CA . LEU A 1 839 ? -6.087 -10.967 0.348 1.00 98.06 839 LEU A CA 1
ATOM 6483 C C . LEU A 1 839 ? -5.480 -10.535 1.669 1.00 98.06 839 LEU A C 1
ATOM 6485 O O . LEU A 1 839 ? -5.965 -10.888 2.742 1.00 98.06 839 LEU A O 1
ATOM 6489 N N . VAL A 1 840 ? -4.423 -9.745 1.585 1.00 98.38 840 VAL A N 1
ATOM 6490 C CA . VAL A 1 840 ? -3.867 -9.039 2.729 1.00 98.38 840 VAL A CA 1
ATOM 6491 C C . VAL A 1 840 ? -3.710 -7.593 2.331 1.00 98.38 840 VAL A C 1
ATOM 6493 O O . VAL A 1 840 ? -3.161 -7.293 1.275 1.00 98.38 840 VAL A O 1
ATOM 6496 N N . GLY A 1 841 ? -4.133 -6.681 3.189 1.00 97.69 841 GLY A N 1
ATOM 6497 C CA . GLY A 1 841 ? -3.914 -5.274 2.927 1.00 97.69 841 GLY A CA 1
ATOM 6498 C C . GLY A 1 841 ? -3.695 -4.474 4.185 1.00 97.69 841 GLY A C 1
ATOM 6499 O O . GLY A 1 841 ? -4.115 -4.880 5.264 1.00 97.69 841 GLY A O 1
ATOM 6500 N N . GLN A 1 842 ? -3.040 -3.328 4.033 1.00 96.19 842 GLN A N 1
ATOM 6501 C CA . GLN A 1 842 ? -2.750 -2.411 5.128 1.00 96.19 842 GLN A CA 1
ATOM 6502 C C . GLN A 1 842 ? -3.281 -1.011 4.825 1.00 96.19 842 GLN A C 1
ATOM 6504 O O . GLN A 1 842 ? -3.061 -0.504 3.727 1.00 96.19 842 GLN A O 1
ATOM 6509 N N . SER A 1 843 ? -3.964 -0.372 5.778 1.00 94.81 843 SER A N 1
ATOM 6510 C CA . SER A 1 843 ? -4.502 0.987 5.634 1.00 94.81 843 SER A CA 1
ATOM 6511 C C . SER A 1 843 ? -5.391 1.114 4.383 1.00 94.81 843 SER A C 1
ATOM 6513 O O . SER A 1 843 ? -6.353 0.360 4.211 1.00 94.81 843 SER A O 1
ATOM 6515 N N . MET A 1 844 ? -5.029 1.991 3.446 1.00 94.19 844 MET A N 1
ATOM 6516 C CA . MET A 1 844 ? -5.627 2.098 2.108 1.00 94.19 844 MET A CA 1
ATOM 6517 C C . MET A 1 844 ? -5.726 0.748 1.365 1.00 94.19 844 MET A C 1
ATOM 6519 O O . MET A 1 844 ? -6.696 0.494 0.655 1.00 94.19 844 MET A O 1
ATOM 6523 N N . GLY A 1 845 ? -4.754 -0.148 1.529 1.00 96.00 845 GLY A N 1
ATOM 6524 C CA . GLY A 1 845 ? -4.786 -1.487 0.944 1.00 96.00 845 GLY A CA 1
ATOM 6525 C C . GLY A 1 845 ? -5.677 -2.476 1.699 1.00 96.00 845 GLY A C 1
ATOM 6526 O O . GLY A 1 845 ? -6.219 -3.400 1.095 1.00 96.00 845 GLY A O 1
ATOM 6527 N N . ALA A 1 846 ? -5.891 -2.278 3.004 1.00 96.50 846 ALA A N 1
ATOM 6528 C CA . ALA A 1 846 ? -6.844 -3.072 3.784 1.00 96.50 846 ALA A CA 1
ATOM 6529 C C . ALA A 1 846 ? -8.278 -2.769 3.337 1.00 96.50 846 ALA A C 1
ATOM 6531 O O . ALA A 1 846 ? -9.052 -3.690 3.090 1.00 96.50 846 ALA A O 1
ATOM 6532 N N . TYR A 1 847 ? -8.584 -1.484 3.126 1.00 93.69 847 TYR A N 1
ATOM 6533 C CA . TYR A 1 847 ? -9.799 -1.037 2.442 1.00 93.69 847 TYR A CA 1
ATOM 6534 C C . TYR A 1 847 ? -9.983 -1.750 1.094 1.00 93.69 847 TYR A C 1
ATOM 6536 O O . TYR A 1 847 ? -11.016 -2.366 0.837 1.00 93.69 847 TYR A O 1
ATOM 6544 N N . ALA A 1 848 ? -8.949 -1.709 0.252 1.00 95.25 848 ALA A N 1
ATOM 6545 C CA . ALA A 1 848 ? -8.989 -2.310 -1.071 1.00 95.25 848 ALA A CA 1
ATOM 6546 C C . ALA A 1 848 ? -9.189 -3.832 -1.024 1.00 95.25 848 ALA A C 1
ATOM 6548 O O . ALA A 1 848 ? -9.895 -4.382 -1.861 1.00 95.25 848 ALA A O 1
ATOM 6549 N N . SER A 1 849 ? -8.634 -4.505 -0.014 1.00 97.06 849 SER A N 1
ATOM 6550 C CA . SER A 1 849 ? -8.822 -5.947 0.183 1.00 97.06 849 SER A CA 1
ATOM 6551 C C . SER A 1 849 ? -10.281 -6.282 0.492 1.00 97.06 849 SER A C 1
ATOM 6553 O O . SER A 1 849 ? -10.816 -7.244 -0.053 1.00 97.06 849 SER A O 1
ATOM 6555 N N . LEU A 1 850 ? -10.945 -5.463 1.317 1.00 96.00 850 LEU A N 1
ATOM 6556 C CA . LEU A 1 850 ? -12.369 -5.622 1.624 1.00 96.00 850 LEU A CA 1
ATOM 6557 C C . LEU A 1 850 ? -13.249 -5.372 0.393 1.00 96.00 850 LEU A C 1
ATOM 6559 O O . LEU A 1 850 ? -14.167 -6.145 0.135 1.00 96.00 850 LEU A O 1
ATOM 6563 N N . GLU A 1 851 ? -12.964 -4.334 -0.397 1.00 93.38 851 GLU A N 1
ATOM 6564 C CA . GLU A 1 851 ? -13.720 -4.057 -1.630 1.00 93.38 851 GLU A CA 1
ATOM 6565 C C . GLU A 1 851 ? -13.527 -5.125 -2.698 1.00 93.38 851 GLU A C 1
ATOM 6567 O O . GLU A 1 851 ? -14.481 -5.480 -3.387 1.00 93.38 851 GLU A O 1
ATOM 6572 N N . LEU A 1 852 ? -12.309 -5.644 -2.832 1.00 94.94 852 LEU A N 1
ATOM 6573 C CA . LEU A 1 852 ? -12.006 -6.697 -3.787 1.00 94.94 852 LEU A CA 1
ATOM 6574 C C . LEU A 1 852 ? -12.716 -8.001 -3.407 1.00 94.94 852 LEU A C 1
ATOM 6576 O O . LEU A 1 852 ? -13.344 -8.626 -4.258 1.00 94.94 852 LEU A O 1
ATOM 6580 N N . ALA A 1 853 ? -12.694 -8.367 -2.121 1.00 95.31 853 ALA A N 1
ATOM 6581 C CA . ALA A 1 853 ? -13.457 -9.503 -1.609 1.00 95.31 853 ALA A CA 1
ATOM 6582 C C . ALA A 1 853 ? -14.967 -9.312 -1.750 1.00 95.31 853 ALA A C 1
ATOM 6584 O O . ALA A 1 853 ? -15.688 -10.267 -1.996 1.00 95.31 853 ALA A O 1
ATOM 6585 N N . ARG A 1 854 ? -15.464 -8.083 -1.640 1.00 93.00 854 ARG A N 1
ATOM 6586 C CA . ARG A 1 854 ? -16.879 -7.779 -1.858 1.00 93.00 854 ARG A CA 1
ATOM 6587 C C . ARG A 1 854 ? -17.288 -7.903 -3.330 1.00 93.00 854 ARG A C 1
ATOM 6589 O O . ARG A 1 854 ? -18.404 -8.342 -3.622 1.00 93.00 854 ARG A O 1
ATOM 6596 N N . ALA A 1 855 ? -16.420 -7.460 -4.236 1.00 90.62 855 ALA A N 1
ATOM 6597 C CA . ALA A 1 855 ? -16.648 -7.505 -5.677 1.00 90.62 855 ALA A CA 1
ATOM 6598 C C . ALA A 1 855 ? -16.570 -8.933 -6.238 1.00 90.62 855 ALA A C 1
ATOM 6600 O O . ALA A 1 855 ? -17.269 -9.254 -7.196 1.00 90.62 855 ALA A O 1
ATOM 6601 N N . MET A 1 856 ? -15.736 -9.785 -5.634 1.00 92.44 856 MET A N 1
ATOM 6602 C CA . MET A 1 856 ? -15.493 -11.164 -6.075 1.00 92.44 856 MET A CA 1
ATOM 6603 C C . MET A 1 856 ? -15.430 -12.152 -4.899 1.00 92.44 856 MET A C 1
ATOM 6605 O O . MET A 1 856 ? -14.403 -12.816 -4.713 1.00 92.44 856 MET A O 1
ATOM 6609 N N . PRO A 1 857 ? -16.479 -12.251 -4.063 1.00 92.06 857 PRO A N 1
ATOM 6610 C CA . PRO A 1 857 ? -16.452 -13.085 -2.860 1.00 92.06 857 PRO A CA 1
ATOM 6611 C C . PRO A 1 857 ? -16.200 -14.559 -3.184 1.00 92.06 857 PRO A C 1
ATOM 6613 O O . PRO A 1 857 ? -15.495 -15.239 -2.448 1.00 92.06 857 PRO A O 1
ATOM 6616 N N . GLU A 1 858 ? -16.681 -15.038 -4.331 1.00 89.31 858 GLU A N 1
ATOM 6617 C CA . GLU A 1 858 ? -16.481 -16.398 -4.832 1.00 89.31 858 GLU A CA 1
ATOM 6618 C C . GLU A 1 858 ? -15.017 -16.728 -5.168 1.00 89.31 858 GLU A C 1
ATOM 6620 O O . GLU A 1 858 ? -14.628 -17.896 -5.213 1.00 89.31 858 GLU A O 1
ATOM 6625 N N . MET A 1 859 ? -14.185 -15.710 -5.408 1.00 90.69 859 MET A N 1
ATOM 6626 C CA . MET A 1 859 ? -12.767 -15.894 -5.713 1.00 90.69 859 MET A CA 1
ATOM 6627 C C . MET A 1 859 ? -11.882 -15.836 -4.465 1.00 90.69 859 MET A C 1
ATOM 6629 O O . MET A 1 859 ? -10.725 -16.266 -4.527 1.00 90.69 859 MET A O 1
ATOM 6633 N N . VAL A 1 860 ? -12.393 -15.326 -3.342 1.00 94.06 860 VAL A N 1
ATOM 6634 C CA . VAL A 1 860 ? -11.590 -15.008 -2.158 1.00 94.06 860 VAL A CA 1
ATOM 6635 C C . VAL A 1 860 ? -11.762 -16.061 -1.066 1.00 94.06 860 VAL A C 1
ATOM 6637 O O . VAL A 1 860 ? -12.836 -16.238 -0.509 1.00 94.06 860 VAL A O 1
ATOM 6640 N N . ALA A 1 861 ? -10.660 -16.731 -0.731 1.00 94.12 861 ALA A N 1
ATOM 6641 C CA . ALA A 1 861 ? -10.590 -17.766 0.298 1.00 94.12 861 ALA A CA 1
ATOM 6642 C C . ALA A 1 861 ? -10.434 -17.195 1.717 1.00 94.12 861 ALA A C 1
ATOM 6644 O O . ALA A 1 861 ? -10.882 -17.805 2.681 1.00 94.12 861 ALA A O 1
ATOM 6645 N N . ALA A 1 862 ? -9.754 -16.053 1.862 1.00 96.50 862 ALA A N 1
ATOM 6646 C CA . ALA A 1 862 ? -9.594 -15.360 3.140 1.00 96.50 862 ALA A CA 1
ATOM 6647 C C . ALA A 1 862 ? -9.126 -13.917 2.941 1.00 96.50 862 ALA A C 1
ATOM 6649 O O . ALA A 1 862 ? -8.449 -13.600 1.958 1.00 96.50 862 ALA A O 1
ATOM 6650 N N . VAL A 1 863 ? -9.415 -13.063 3.921 1.00 97.88 863 VAL A N 1
ATOM 6651 C CA . VAL A 1 863 ? -8.954 -11.674 3.973 1.00 97.88 863 VAL A CA 1
ATOM 6652 C C . VAL A 1 863 ? -8.312 -11.381 5.326 1.00 97.88 863 VAL A C 1
ATOM 6654 O O . VAL A 1 863 ? -8.919 -11.627 6.366 1.00 97.88 863 VAL A O 1
ATOM 6657 N N . VAL A 1 864 ? -7.121 -10.780 5.322 1.00 98.31 864 VAL A N 1
ATOM 6658 C CA . VAL A 1 864 ? -6.569 -10.069 6.484 1.00 98.31 864 VAL A CA 1
ATOM 6659 C C . VAL A 1 864 ? -6.521 -8.575 6.181 1.00 98.31 864 VAL A C 1
ATOM 6661 O O . VAL A 1 864 ? -5.805 -8.129 5.284 1.00 98.31 864 VAL A O 1
ATOM 6664 N N . ALA A 1 865 ? -7.265 -7.785 6.947 1.00 98.00 865 ALA A N 1
ATOM 6665 C CA . ALA A 1 865 ? -7.341 -6.336 6.800 1.00 98.00 865 ALA A CA 1
ATOM 6666 C C . ALA A 1 865 ? -6.651 -5.654 7.992 1.00 98.00 865 ALA A C 1
ATOM 6668 O O . ALA A 1 865 ? -7.167 -5.679 9.109 1.00 98.00 865 ALA A O 1
ATOM 6669 N N . LEU A 1 866 ? -5.484 -5.046 7.763 1.00 97.94 866 LEU A N 1
ATOM 6670 C CA . LEU A 1 866 ? -4.693 -4.368 8.792 1.00 97.94 866 LEU A CA 1
ATOM 6671 C C . LEU A 1 866 ? -4.971 -2.857 8.756 1.00 97.94 866 LEU A C 1
ATOM 6673 O O . LEU A 1 866 ? -4.678 -2.199 7.764 1.00 97.94 866 LEU A O 1
ATOM 6677 N N . ALA A 1 867 ? -5.544 -2.306 9.822 1.00 96.50 867 ALA A N 1
ATOM 6678 C CA . ALA A 1 867 ? -6.017 -0.925 9.924 1.00 96.50 867 ALA A CA 1
ATOM 6679 C C . ALA A 1 867 ? -6.909 -0.483 8.741 1.00 96.50 867 ALA A C 1
ATOM 6681 O O . ALA A 1 867 ? -6.593 0.503 8.079 1.00 96.50 867 ALA A O 1
ATOM 6682 N N . PRO A 1 868 ? -8.000 -1.202 8.408 1.00 94.62 868 PRO A N 1
ATOM 6683 C CA . PRO A 1 868 ? -8.890 -0.764 7.339 1.00 94.62 868 PRO A CA 1
ATOM 6684 C C . PRO A 1 868 ? -9.576 0.556 7.697 1.00 94.62 868 PRO A C 1
ATOM 6686 O O . PRO A 1 868 ? -10.030 0.744 8.822 1.00 94.62 868 PRO A O 1
ATOM 6689 N N . CYS A 1 869 ? -9.709 1.436 6.708 1.00 86.50 869 CYS A N 1
ATOM 6690 C CA . CYS A 1 869 ? -10.616 2.578 6.760 1.00 86.50 869 CYS A CA 1
ATOM 6691 C C . CYS A 1 869 ? -11.755 2.314 5.778 1.00 86.50 869 CYS A C 1
ATOM 6693 O O . CYS A 1 869 ? -11.512 2.101 4.589 1.00 86.50 869 CYS A O 1
ATOM 6695 N N . TYR A 1 870 ? -12.991 2.269 6.264 1.00 78.69 870 TYR A N 1
ATOM 6696 C CA . TYR A 1 870 ? -14.149 1.962 5.433 1.00 78.69 870 TYR A CA 1
ATOM 6697 C C . TYR A 1 870 ? -15.311 2.871 5.809 1.00 78.69 870 TYR A C 1
ATOM 6699 O O . TYR A 1 870 ? -15.469 3.241 6.963 1.00 78.69 870 TYR A O 1
ATOM 6707 N N . ASP A 1 871 ? -16.144 3.217 4.831 1.00 74.19 871 ASP A N 1
ATOM 6708 C CA . ASP A 1 871 ? -17.297 4.080 5.074 1.00 74.19 871 ASP A CA 1
ATOM 6709 C C . ASP A 1 871 ? -18.349 3.324 5.900 1.00 74.19 871 ASP A C 1
ATOM 6711 O O . ASP A 1 871 ? -18.948 2.353 5.420 1.00 74.19 871 ASP A O 1
ATOM 6715 N N . ALA A 1 872 ? -18.569 3.765 7.143 1.00 67.56 872 ALA A N 1
ATOM 6716 C CA . ALA A 1 872 ? -19.485 3.140 8.097 1.00 67.56 872 ALA A CA 1
ATOM 6717 C C . ALA A 1 872 ? -20.908 2.932 7.538 1.00 67.56 872 ALA A C 1
ATOM 6719 O O . ALA A 1 872 ? -21.605 1.981 7.902 1.00 67.56 872 ALA A O 1
ATOM 6720 N N . CYS A 1 873 ? -21.331 3.780 6.601 1.00 61.56 873 CYS A N 1
ATOM 6721 C CA . CYS A 1 873 ? -22.671 3.754 6.014 1.00 61.56 873 CYS A CA 1
ATOM 6722 C C . CYS A 1 873 ? -22.908 2.532 5.115 1.00 61.56 873 CYS A C 1
ATOM 6724 O O . CYS A 1 873 ? -24.042 2.229 4.761 1.00 61.56 873 CYS A O 1
ATOM 6726 N N . ARG A 1 874 ? -21.840 1.816 4.748 1.00 73.31 874 ARG A N 1
ATOM 6727 C CA . ARG A 1 874 ? -21.870 0.657 3.845 1.00 73.31 874 ARG A CA 1
ATOM 6728 C C . ARG A 1 874 ? -21.650 -0.670 4.567 1.00 73.31 874 ARG A C 1
ATOM 6730 O O . ARG A 1 874 ? -21.500 -1.695 3.906 1.00 73.31 874 ARG A O 1
ATOM 6737 N N . LEU A 1 875 ? -21.587 -0.669 5.899 1.00 83.12 875 LEU A N 1
ATOM 6738 C CA . LEU A 1 875 ? -21.170 -1.855 6.641 1.00 83.12 875 LEU A CA 1
ATOM 6739 C C . LEU A 1 875 ? -22.150 -3.028 6.530 1.00 83.12 875 LEU A C 1
ATOM 6741 O O . LEU A 1 875 ? -21.678 -4.153 6.476 1.00 83.12 875 LEU A O 1
ATOM 6745 N N . ASP A 1 876 ? -23.468 -2.797 6.473 1.00 80.69 876 ASP A N 1
ATOM 6746 C CA . ASP A 1 876 ? -24.445 -3.901 6.356 1.00 80.69 876 ASP A CA 1
ATOM 6747 C C . ASP A 1 876 ? -24.319 -4.598 5.003 1.00 80.69 876 ASP A C 1
ATOM 6749 O O . ASP A 1 876 ? -24.181 -5.814 4.923 1.00 80.69 876 ASP A O 1
ATOM 6753 N N . TRP A 1 877 ? -24.265 -3.800 3.938 1.00 81.81 877 TRP A N 1
ATOM 6754 C CA . TRP A 1 877 ? -24.061 -4.294 2.582 1.00 81.81 877 TRP A CA 1
ATOM 6755 C C . TRP A 1 877 ? -22.707 -4.997 2.415 1.00 81.81 877 TRP A C 1
ATOM 6757 O O . TRP A 1 877 ? -22.625 -6.047 1.781 1.00 81.81 877 TRP A O 1
ATOM 6767 N N . LEU A 1 878 ? -21.638 -4.455 3.010 1.00 88.75 878 LEU A N 1
ATOM 6768 C CA . LEU A 1 878 ? -20.332 -5.109 3.004 1.00 88.75 878 LEU A CA 1
ATOM 6769 C C . LEU A 1 878 ? -20.366 -6.430 3.788 1.00 88.75 878 LEU A C 1
ATOM 6771 O O . LEU A 1 878 ? -19.855 -7.434 3.298 1.00 88.75 878 LEU A O 1
ATOM 6775 N N . ALA A 1 879 ? -20.961 -6.437 4.983 1.00 91.38 879 ALA A N 1
ATOM 6776 C CA . ALA A 1 879 ? -21.049 -7.619 5.832 1.00 91.38 879 ALA A CA 1
ATOM 6777 C C . ALA A 1 879 ? -21.836 -8.746 5.154 1.00 91.38 879 ALA A C 1
ATOM 6779 O O . ALA A 1 879 ? -21.363 -9.879 5.140 1.00 91.38 879 ALA A O 1
ATOM 6780 N N . ASP A 1 880 ? -22.972 -8.440 4.525 1.00 88.31 880 ASP A N 1
ATOM 6781 C CA . ASP A 1 880 ? -23.772 -9.443 3.819 1.00 88.31 880 ASP A CA 1
ATOM 6782 C C . ASP A 1 880 ? -22.984 -10.114 2.682 1.00 88.31 880 ASP A C 1
ATOM 6784 O O . ASP A 1 880 ? -22.975 -11.339 2.559 1.00 88.31 880 ASP A O 1
ATOM 6788 N N . ARG A 1 881 ? -22.218 -9.332 1.908 1.00 91.31 881 ARG A N 1
ATOM 6789 C CA . ARG A 1 881 ? -21.372 -9.852 0.818 1.00 91.31 881 ARG A CA 1
ATOM 6790 C C . ARG A 1 881 ? -20.164 -10.641 1.314 1.00 91.31 881 ARG A C 1
ATOM 6792 O O . ARG A 1 881 ? -19.742 -11.585 0.653 1.00 91.31 881 ARG A O 1
ATOM 6799 N N . LEU A 1 882 ? -19.601 -10.257 2.457 1.00 94.62 882 LEU A N 1
ATOM 6800 C CA . LEU A 1 882 ? -18.408 -10.886 3.023 1.00 94.62 882 LEU A CA 1
ATOM 6801 C C . LEU A 1 882 ? -18.719 -12.026 4.000 1.00 94.62 882 LEU A C 1
ATOM 6803 O O . LEU A 1 882 ? -17.789 -12.693 4.439 1.00 94.62 882 LEU A O 1
ATOM 6807 N N . ARG A 1 883 ? -19.987 -12.305 4.336 1.00 94.94 883 ARG A N 1
ATOM 6808 C CA . ARG A 1 883 ? -20.333 -13.310 5.360 1.00 94.94 883 ARG A CA 1
ATOM 6809 C C . ARG A 1 883 ? -19.821 -14.722 5.044 1.00 94.94 883 ARG A C 1
ATOM 6811 O O . ARG A 1 883 ? -19.632 -15.517 5.953 1.00 94.94 883 ARG A O 1
ATOM 6818 N N . HIS A 1 884 ? -19.564 -15.047 3.780 1.00 93.62 884 HIS A N 1
ATOM 6819 C CA . HIS A 1 884 ? -19.007 -16.347 3.381 1.00 93.62 884 HIS A CA 1
ATOM 6820 C C . HIS A 1 884 ? -17.477 -16.347 3.236 1.00 93.62 884 HIS A C 1
ATOM 6822 O O . HIS A 1 884 ? -16.894 -17.397 2.989 1.00 93.62 884 HIS A O 1
ATOM 6828 N N . VAL A 1 885 ? -16.823 -15.197 3.418 1.00 95.06 885 VAL A N 1
ATOM 6829 C CA . VAL A 1 885 ? -15.372 -15.037 3.294 1.00 95.06 885 VAL A CA 1
ATOM 6830 C C . VAL A 1 885 ? -14.759 -14.934 4.694 1.00 95.06 885 VAL A C 1
ATOM 6832 O O . VAL A 1 885 ? -15.081 -14.000 5.429 1.00 95.06 885 VAL A O 1
ATOM 6835 N N . PRO A 1 886 ? -13.849 -15.843 5.086 1.00 96.06 886 PRO A N 1
ATOM 6836 C CA . PRO A 1 886 ? -13.104 -15.714 6.330 1.00 96.06 886 PRO A CA 1
ATOM 6837 C C . PRO A 1 886 ? -12.359 -14.377 6.408 1.00 96.06 886 PRO A C 1
ATOM 6839 O O . PRO A 1 886 ? -11.492 -14.088 5.581 1.00 96.06 886 PRO A O 1
ATOM 6842 N N . LEU A 1 887 ? -12.680 -13.566 7.415 1.00 96.94 887 LEU A N 1
ATOM 6843 C CA . LEU A 1 887 ? -12.110 -12.236 7.602 1.00 96.94 887 LEU A CA 1
ATOM 6844 C C . LEU A 1 887 ? -11.396 -12.121 8.948 1.00 96.94 887 LEU A C 1
ATOM 6846 O O . LEU A 1 887 ? -11.971 -12.398 10.001 1.00 96.94 887 LEU A O 1
ATOM 6850 N N . TRP A 1 888 ? -10.170 -11.602 8.919 1.00 97.75 888 TRP A N 1
ATOM 6851 C CA . TRP A 1 888 ? -9.435 -11.171 10.101 1.00 97.75 888 TRP A CA 1
ATOM 6852 C C . TRP A 1 888 ? -9.055 -9.694 10.005 1.00 97.75 888 TRP A C 1
ATOM 6854 O O . TRP A 1 888 ? -8.215 -9.287 9.207 1.00 97.75 888 TRP A O 1
ATOM 6864 N N . VAL A 1 889 ? -9.664 -8.875 10.856 1.00 97.50 889 VAL A N 1
ATOM 6865 C CA . VAL A 1 889 ? -9.344 -7.457 11.002 1.00 97.50 889 VAL A CA 1
ATOM 6866 C C . VAL A 1 889 ? -8.328 -7.262 12.126 1.00 97.50 889 VAL A C 1
ATOM 6868 O O . VAL A 1 889 ? -8.530 -7.738 13.242 1.00 97.50 889 VAL A O 1
ATOM 6871 N N . ILE A 1 890 ? -7.243 -6.539 11.856 1.00 97.44 890 ILE A N 1
ATOM 6872 C CA . ILE A 1 890 ? -6.221 -6.190 12.850 1.00 97.44 890 ILE A CA 1
ATOM 6873 C C . ILE A 1 890 ? -6.099 -4.670 12.912 1.00 97.44 890 ILE A C 1
ATOM 6875 O O . ILE A 1 890 ? -5.734 -4.059 11.918 1.00 97.44 890 ILE A O 1
ATOM 6879 N N . ILE A 1 891 ? -6.383 -4.033 14.046 1.00 95.88 891 ILE A N 1
ATOM 6880 C CA . ILE A 1 891 ? -6.371 -2.563 14.156 1.00 95.88 891 ILE A CA 1
ATOM 6881 C C . ILE A 1 891 ? -6.039 -2.106 15.579 1.00 95.88 891 ILE A C 1
ATOM 6883 O O . ILE A 1 891 ? -6.540 -2.676 16.543 1.00 95.88 891 ILE A O 1
ATOM 6887 N N . ALA A 1 892 ? -5.207 -1.076 15.742 1.00 92.06 892 ALA A N 1
ATOM 6888 C CA . ALA A 1 892 ? -4.920 -0.511 17.059 1.00 92.06 892 ALA A CA 1
ATOM 6889 C C . ALA A 1 892 ? -6.123 0.302 17.557 1.00 92.06 892 ALA A C 1
ATOM 6891 O O . ALA A 1 892 ? -6.741 1.037 16.792 1.00 92.06 892 ALA A O 1
ATOM 6892 N N . ARG A 1 893 ? -6.448 0.220 18.853 1.00 85.88 893 ARG A N 1
ATOM 6893 C CA . ARG A 1 893 ? -7.560 1.011 19.419 1.00 85.88 893 ARG A CA 1
ATOM 6894 C C . ARG A 1 893 ? -7.299 2.515 19.368 1.00 85.88 893 ARG A C 1
ATOM 6896 O O . ARG A 1 893 ? -8.234 3.296 19.264 1.00 85.88 893 ARG A O 1
ATOM 6903 N N . GLN A 1 894 ? -6.030 2.903 19.447 1.00 82.25 894 GLN A N 1
ATOM 6904 C CA . GLN A 1 894 ? -5.561 4.285 19.403 1.00 82.25 894 GLN A CA 1
ATOM 6905 C C . GLN A 1 894 ? -5.083 4.678 17.998 1.00 82.25 894 GLN A C 1
ATOM 6907 O O . GLN A 1 894 ? -4.346 5.654 17.852 1.00 82.25 894 GLN A O 1
ATOM 6912 N N . ASP A 1 895 ? -5.466 3.921 16.965 1.00 88.12 895 ASP A N 1
ATOM 6913 C CA . ASP A 1 895 ? -5.203 4.312 15.587 1.00 88.12 895 ASP A CA 1
ATOM 6914 C C . ASP A 1 895 ? -5.882 5.663 15.303 1.00 88.12 895 ASP A C 1
ATOM 6916 O O . ASP A 1 895 ? -7.102 5.812 15.346 1.00 88.12 895 ASP A O 1
ATOM 6920 N N . ALA A 1 896 ? -5.055 6.686 15.092 1.00 83.94 896 ALA A N 1
ATOM 6921 C CA . ALA A 1 896 ? -5.507 8.045 14.825 1.00 83.94 896 ALA A CA 1
ATOM 6922 C C . ALA A 1 896 ? -5.848 8.276 13.343 1.00 83.94 896 ALA A C 1
ATOM 6924 O O . ALA A 1 896 ? -6.407 9.318 13.013 1.00 83.94 896 ALA A O 1
ATOM 6925 N N . MET A 1 897 ? -5.485 7.339 12.460 1.00 85.88 897 MET A N 1
ATOM 6926 C CA . MET A 1 897 ? -5.668 7.441 11.011 1.00 85.88 897 MET A CA 1
ATOM 6927 C C . MET A 1 897 ? -6.892 6.655 10.541 1.00 85.88 897 MET A C 1
ATOM 6929 O O . MET A 1 897 ? -7.616 7.108 9.658 1.00 85.88 897 MET A O 1
ATOM 6933 N N . CYS A 1 898 ? -7.122 5.474 11.113 1.00 89.12 898 CYS A N 1
ATOM 6934 C CA . CYS A 1 898 ? -8.246 4.602 10.784 1.00 89.12 898 CYS A CA 1
ATOM 6935 C C . CYS A 1 898 ? -9.066 4.333 12.048 1.00 89.12 898 CYS A C 1
ATOM 6937 O O . CYS A 1 898 ? -8.503 3.966 13.075 1.00 89.12 898 CYS A O 1
ATOM 6939 N N . SER A 1 899 ? -10.389 4.527 11.996 1.00 86.00 899 SER A N 1
ATOM 6940 C CA . SER A 1 899 ? -11.236 4.370 13.185 1.00 86.00 899 SER A CA 1
ATOM 6941 C C . SER A 1 899 ? -11.334 2.899 13.594 1.00 86.00 899 SER A C 1
ATOM 6943 O O . SER A 1 899 ? -11.773 2.038 12.827 1.00 86.00 899 SER A O 1
ATOM 6945 N N . PHE A 1 900 ? -10.967 2.623 14.847 1.00 87.12 900 PHE A N 1
ATOM 6946 C CA . PHE A 1 900 ? -11.192 1.326 15.476 1.00 87.12 900 PHE A CA 1
ATOM 6947 C C . PHE A 1 900 ? -12.678 0.946 15.459 1.00 87.12 900 PHE A C 1
ATOM 6949 O O . PHE A 1 900 ? -13.020 -0.206 15.197 1.00 87.12 900 PHE A O 1
ATOM 6956 N N . GLU A 1 901 ? -13.563 1.907 15.721 1.00 82.88 901 GLU A N 1
ATOM 6957 C CA . GLU A 1 901 ? -15.006 1.707 15.820 1.00 82.88 901 GLU A CA 1
ATOM 6958 C C . GLU A 1 901 ? -15.627 1.276 14.486 1.00 82.88 901 GLU A C 1
ATOM 6960 O O . GLU A 1 901 ? -16.498 0.403 14.479 1.00 82.88 901 GLU A O 1
ATOM 6965 N N . GLU A 1 902 ? -15.159 1.811 13.355 1.00 85.56 902 GLU A N 1
ATOM 6966 C CA . GLU A 1 902 ? -15.583 1.379 12.014 1.00 85.56 902 GLU A CA 1
ATOM 6967 C C . GLU A 1 902 ? -15.212 -0.086 11.756 1.00 85.56 902 GLU A C 1
ATOM 6969 O O . GLU A 1 902 ? -16.064 -0.912 11.413 1.00 85.56 902 GLU A O 1
ATOM 6974 N N . ALA A 1 903 ? -13.942 -0.422 11.985 1.00 91.25 903 ALA A N 1
ATOM 6975 C CA . ALA A 1 903 ? -13.402 -1.762 11.794 1.00 91.25 903 ALA A CA 1
ATOM 6976 C C . ALA A 1 903 ? -14.075 -2.792 12.721 1.00 91.25 903 ALA A C 1
ATOM 6978 O O . ALA A 1 903 ? -14.436 -3.892 12.296 1.00 91.25 903 ALA A O 1
ATOM 6979 N N . ALA A 1 904 ? -14.305 -2.423 13.980 1.00 90.44 904 ALA A N 1
ATOM 6980 C CA . ALA A 1 904 ? -15.018 -3.247 14.944 1.00 90.44 904 ALA A CA 1
ATOM 6981 C C . ALA A 1 904 ? -16.500 -3.424 14.584 1.00 90.44 904 ALA A C 1
ATOM 6983 O O . ALA A 1 904 ? -17.034 -4.527 14.709 1.00 90.44 904 ALA A O 1
ATOM 6984 N N . SER A 1 905 ? -17.158 -2.366 14.101 1.00 86.19 905 SER A N 1
ATOM 6985 C CA . SER A 1 905 ? -18.552 -2.428 13.649 1.00 86.19 905 SER A CA 1
ATOM 6986 C C . SER A 1 905 ? -18.730 -3.383 12.472 1.00 86.19 905 SER A C 1
ATOM 6988 O O . SER A 1 905 ? -19.717 -4.112 12.443 1.00 86.19 905 SER A O 1
ATOM 6990 N N . LEU A 1 906 ? -17.776 -3.422 11.533 1.00 91.12 906 LEU A N 1
ATOM 6991 C CA . LEU A 1 906 ? -17.779 -4.398 10.439 1.00 91.12 906 LEU A CA 1
ATOM 6992 C C . LEU A 1 906 ? -17.764 -5.836 10.967 1.00 91.12 906 LEU A C 1
ATOM 6994 O O . LEU A 1 906 ? -18.578 -6.656 10.553 1.00 91.12 906 LEU A O 1
ATOM 6998 N N . VAL A 1 907 ? -16.849 -6.140 11.892 1.00 93.31 907 VAL A N 1
ATOM 6999 C CA . VAL A 1 907 ? -16.713 -7.494 12.451 1.00 93.31 907 VAL A CA 1
ATOM 7000 C C . VAL A 1 907 ? -17.963 -7.904 13.228 1.00 93.31 907 VAL A C 1
ATOM 7002 O O . VAL A 1 907 ? -18.395 -9.048 13.113 1.00 93.31 907 VAL A O 1
ATOM 7005 N N . LEU A 1 908 ? -18.572 -6.988 13.983 1.00 89.00 908 LEU A N 1
ATOM 7006 C CA . LEU A 1 908 ? -19.829 -7.254 14.690 1.00 89.00 908 LEU A CA 1
ATOM 7007 C C . LEU A 1 908 ? -20.978 -7.533 13.717 1.00 89.00 908 LEU A C 1
ATOM 7009 O O . LEU A 1 908 ? -21.614 -8.573 13.828 1.00 89.00 908 LEU A O 1
ATOM 7013 N N . LYS A 1 909 ? -21.151 -6.701 12.685 1.00 89.31 909 LYS A N 1
ATOM 7014 C CA . LYS A 1 909 ? -22.173 -6.925 11.649 1.00 89.31 909 LYS A CA 1
ATOM 7015 C C . LYS A 1 909 ? -21.978 -8.240 10.897 1.00 89.31 909 LYS A C 1
ATOM 7017 O O . LYS A 1 909 ? -22.952 -8.922 10.584 1.00 89.31 909 LYS A O 1
ATOM 7022 N N . LEU A 1 910 ? -20.732 -8.634 10.637 1.00 91.94 910 LEU A N 1
ATOM 7023 C CA . LEU A 1 910 ? -20.421 -9.949 10.074 1.00 91.94 910 LEU A CA 1
ATOM 7024 C C . LEU A 1 910 ? -20.859 -11.080 11.007 1.00 91.94 910 LEU A C 1
ATOM 7026 O O . LEU A 1 910 ? -21.457 -12.049 10.548 1.00 91.94 910 LEU A O 1
ATOM 7030 N N . ARG A 1 911 ? -20.624 -10.953 12.315 1.00 89.69 911 ARG A N 1
ATOM 7031 C CA . ARG A 1 911 ? -21.076 -11.943 13.305 1.00 89.69 911 ARG A CA 1
ATOM 7032 C C . ARG A 1 911 ? -22.596 -12.027 13.378 1.00 89.69 911 ARG A C 1
ATOM 7034 O O . ARG A 1 911 ? -23.126 -13.136 13.375 1.00 89.69 911 ARG A O 1
ATOM 7041 N N . ASP A 1 912 ? -23.288 -10.892 13.369 1.00 87.38 912 ASP A N 1
ATOM 7042 C CA . ASP A 1 912 ? -24.756 -10.849 13.346 1.00 87.38 912 ASP A CA 1
ATOM 7043 C C . ASP A 1 912 ? -25.318 -11.482 12.070 1.00 87.38 912 ASP A C 1
ATOM 7045 O O . ASP A 1 912 ? -26.321 -12.196 12.104 1.00 87.38 912 ASP A O 1
ATOM 7049 N N . SER A 1 913 ? -24.601 -11.311 10.957 1.00 87.12 913 SER A N 1
ATOM 7050 C CA . SER A 1 913 ? -24.884 -11.948 9.665 1.00 87.12 913 SER A CA 1
ATOM 7051 C C . SER A 1 913 ? -24.456 -13.421 9.604 1.00 87.12 913 SER A C 1
ATOM 7053 O O . SER A 1 913 ? -24.470 -14.017 8.527 1.00 87.12 913 SER A O 1
ATOM 7055 N N . LYS A 1 914 ? -24.067 -14.019 10.741 1.00 91.75 914 LYS A N 1
ATOM 7056 C CA . LYS A 1 914 ? -23.585 -15.404 10.868 1.00 91.75 914 LYS A CA 1
ATOM 7057 C C . LYS A 1 914 ? -22.423 -15.718 9.921 1.00 91.75 914 LYS A C 1
ATOM 7059 O O . LYS A 1 914 ? -22.396 -16.776 9.294 1.00 91.75 914 LYS A O 1
ATOM 7064 N N . ALA A 1 915 ? -21.477 -14.787 9.799 1.00 91.94 915 ALA A N 1
ATOM 7065 C CA . ALA A 1 915 ? -20.322 -14.968 8.936 1.00 91.94 915 ALA A CA 1
ATOM 7066 C C . ALA A 1 915 ? -19.512 -16.216 9.309 1.00 91.94 915 ALA A C 1
ATOM 7068 O O . ALA A 1 915 ? -19.346 -16.535 10.487 1.00 91.94 915 ALA A O 1
ATOM 7069 N N . LEU A 1 916 ? -18.956 -16.871 8.290 1.00 89.88 916 LEU A N 1
ATOM 7070 C CA . LEU A 1 916 ? -18.177 -18.102 8.394 1.00 89.88 916 LEU A CA 1
ATOM 7071 C C . LEU A 1 916 ? -17.003 -17.964 9.374 1.00 89.88 916 LEU A C 1
ATOM 7073 O O . LEU A 1 916 ? -16.748 -18.857 10.176 1.00 89.88 916 LEU A O 1
ATOM 7077 N N . CYS A 1 917 ? -16.291 -16.836 9.314 1.00 93.50 917 CYS A N 1
ATOM 7078 C CA . CYS A 1 917 ? -15.234 -16.484 10.255 1.00 93.50 917 CYS A CA 1
ATOM 7079 C C . CYS A 1 917 ? -15.029 -14.962 10.255 1.00 93.50 917 CYS A C 1
ATOM 7081 O O . CYS A 1 917 ? -14.788 -14.369 9.204 1.00 93.50 917 CYS A O 1
ATOM 7083 N N . ALA A 1 918 ? -15.118 -14.329 11.429 1.00 94.94 918 ALA A N 1
ATOM 7084 C CA . ALA A 1 918 ? -14.903 -12.892 11.604 1.00 94.94 918 ALA A CA 1
ATOM 7085 C C . ALA A 1 918 ? -14.085 -12.613 12.881 1.00 94.94 918 ALA A C 1
ATOM 7087 O O . ALA A 1 918 ? -14.610 -12.596 14.005 1.00 94.94 918 ALA A O 1
ATOM 7088 N N . ARG A 1 919 ? -12.776 -12.396 12.704 1.00 94.81 919 ARG A N 1
ATOM 7089 C CA . ARG A 1 919 ? -11.803 -12.109 13.769 1.00 94.81 919 ARG A CA 1
ATOM 7090 C C . ARG A 1 919 ? -11.497 -10.617 13.849 1.00 94.81 919 ARG A C 1
ATOM 7092 O O . ARG A 1 919 ? -11.370 -9.943 12.830 1.00 94.81 919 ARG A O 1
ATOM 7099 N N . LEU A 1 920 ? -11.319 -10.124 15.072 1.00 95.06 920 LEU A N 1
ATOM 7100 C CA . LEU A 1 920 ? -10.828 -8.779 15.361 1.00 95.06 920 LEU A CA 1
ATOM 7101 C C . LEU A 1 920 ? -9.678 -8.878 16.360 1.00 95.06 920 LEU A C 1
ATOM 7103 O O . LEU A 1 920 ? -9.871 -9.380 17.465 1.00 95.06 920 LEU A O 1
ATOM 7107 N N . THR A 1 921 ? -8.514 -8.341 16.008 1.00 94.44 921 THR A N 1
ATOM 7108 C CA . THR A 1 921 ? -7.379 -8.215 16.924 1.00 94.44 921 THR A CA 1
ATOM 7109 C C . THR A 1 921 ? -6.994 -6.755 17.075 1.00 94.44 921 THR A C 1
ATOM 7111 O O . THR A 1 921 ? -6.635 -6.095 16.105 1.00 94.44 921 THR A O 1
ATOM 7114 N N . SER A 1 922 ? -7.004 -6.265 18.313 1.00 90.50 922 SER A N 1
ATOM 7115 C CA . SER A 1 922 ? -6.559 -4.901 18.619 1.00 90.50 922 SER A CA 1
ATOM 7116 C C . SER A 1 922 ? -5.530 -4.793 19.733 1.00 90.50 922 SER A C 1
ATOM 7118 O O . SER A 1 922 ? -4.947 -3.736 19.949 1.00 90.50 922 SER A O 1
ATOM 7120 N N . ILE A 1 923 ? -5.339 -5.870 20.489 1.00 82.31 923 ILE A N 1
ATOM 7121 C CA . ILE A 1 923 ? -4.479 -5.890 21.670 1.00 82.31 923 ILE A CA 1
ATOM 7122 C C . ILE A 1 923 ? -3.027 -6.041 21.218 1.00 82.31 923 ILE A C 1
ATOM 7124 O O . ILE A 1 923 ? -2.731 -6.848 20.340 1.00 82.31 923 ILE A O 1
ATOM 7128 N N . GLY A 1 924 ? -2.123 -5.284 21.840 1.00 83.19 924 GLY A N 1
ATOM 7129 C CA . GLY A 1 924 ? -0.687 -5.337 21.546 1.00 83.19 924 GLY A CA 1
ATOM 7130 C C . GLY A 1 924 ? -0.221 -4.386 20.438 1.00 83.19 924 GLY A C 1
ATOM 7131 O O . GLY A 1 924 ? 0.977 -4.337 20.160 1.00 83.19 924 GLY A O 1
ATOM 7132 N N . PHE A 1 925 ? -1.127 -3.595 19.855 1.00 88.81 925 PHE A N 1
ATOM 7133 C CA . PHE A 1 925 ? -0.811 -2.574 18.853 1.00 88.81 925 PHE A CA 1
ATOM 7134 C C . PHE A 1 925 ? -1.086 -1.181 19.412 1.00 88.81 925 PHE A C 1
ATOM 7136 O O . PHE A 1 925 ? -2.171 -0.934 19.931 1.00 88.81 925 PHE A O 1
ATOM 7143 N N . LYS A 1 926 ? -0.096 -0.285 19.328 1.00 86.50 926 LYS A N 1
ATOM 7144 C CA . LYS A 1 926 ? -0.175 1.053 19.937 1.00 86.50 926 LYS A CA 1
ATOM 7145 C C . LYS A 1 926 ? -0.740 2.119 19.011 1.00 86.50 926 LYS A C 1
ATOM 7147 O O . LYS A 1 926 ? -1.332 3.080 19.482 1.00 86.50 926 LYS A O 1
ATOM 7152 N N . ASP A 1 927 ? -0.487 1.993 17.717 1.00 89.62 927 ASP A N 1
ATOM 7153 C CA . ASP A 1 927 ? -0.811 3.002 16.715 1.00 89.62 927 ASP A CA 1
ATOM 7154 C C . ASP A 1 927 ? -0.989 2.365 15.329 1.00 89.62 927 ASP A C 1
ATOM 7156 O O . ASP A 1 927 ? -0.876 1.146 15.168 1.00 89.62 927 ASP A O 1
ATOM 7160 N N . HIS A 1 928 ? -1.254 3.211 14.330 1.00 93.75 928 HIS A N 1
ATOM 7161 C CA . HIS A 1 928 ? -1.450 2.821 12.935 1.00 93.75 928 HIS A CA 1
ATOM 7162 C C . HIS A 1 928 ? -0.302 1.969 12.373 1.00 93.75 928 HIS A C 1
ATOM 7164 O O . HIS A 1 928 ? -0.535 0.963 11.706 1.00 93.75 928 HIS A O 1
ATOM 7170 N N . ASN A 1 929 ? 0.951 2.325 12.660 1.00 92.38 929 ASN A N 1
ATOM 7171 C CA . ASN A 1 929 ? 2.115 1.635 12.102 1.00 92.38 929 ASN A CA 1
ATOM 7172 C C . ASN A 1 929 ? 2.359 0.296 12.800 1.00 92.38 929 ASN A C 1
ATOM 7174 O O . ASN A 1 929 ? 2.744 -0.684 12.160 1.00 92.38 929 ASN A O 1
ATOM 7178 N N . ASP A 1 930 ? 2.088 0.224 14.103 1.00 93.00 930 ASP A N 1
ATOM 7179 C CA . ASP A 1 930 ? 2.183 -1.013 14.870 1.00 93.00 930 ASP A CA 1
ATOM 7180 C C . ASP A 1 930 ? 1.284 -2.116 14.297 1.00 93.00 930 ASP A C 1
ATOM 7182 O O . ASP A 1 930 ? 1.682 -3.284 14.317 1.00 93.00 930 ASP A O 1
ATOM 7186 N N . THR A 1 931 ? 0.140 -1.757 13.701 1.00 93.12 931 THR A N 1
ATOM 7187 C CA . THR A 1 931 ? -0.751 -2.716 13.023 1.00 93.12 931 THR A CA 1
ATOM 7188 C C . THR A 1 931 ? -0.107 -3.414 11.828 1.00 93.12 931 THR A C 1
ATOM 7190 O O . THR A 1 931 ? -0.606 -4.447 11.412 1.00 93.12 931 THR A O 1
ATOM 7193 N N . CYS A 1 932 ? 1.018 -2.919 11.298 1.00 92.56 932 CYS A N 1
ATOM 7194 C CA . CYS A 1 932 ? 1.728 -3.526 10.168 1.00 92.56 932 CYS A CA 1
ATOM 7195 C C . CYS A 1 932 ? 2.677 -4.656 10.597 1.00 92.56 932 CYS A C 1
ATOM 7197 O O . CYS A 1 932 ? 3.044 -5.504 9.785 1.00 92.56 932 CYS A O 1
ATOM 7199 N N . LYS A 1 933 ? 3.082 -4.698 11.876 1.00 94.62 933 LYS A N 1
ATOM 7200 C CA . LYS A 1 933 ? 4.028 -5.696 12.415 1.00 94.62 933 LYS A CA 1
ATOM 7201 C C . LYS A 1 933 ? 3.636 -7.161 12.151 1.00 94.62 933 LYS A C 1
ATOM 7203 O O . LYS A 1 933 ? 4.548 -7.956 11.909 1.00 94.62 933 LYS A O 1
ATOM 7208 N N . PRO A 1 934 ? 2.345 -7.551 12.170 1.00 95.88 934 PRO A N 1
ATOM 7209 C CA . PRO A 1 934 ? 1.904 -8.896 11.809 1.00 95.88 934 PRO A CA 1
ATOM 7210 C C . PRO A 1 934 ? 2.342 -9.360 10.422 1.00 95.88 934 PRO A C 1
ATOM 7212 O O . PRO A 1 934 ? 2.553 -10.554 10.240 1.00 95.88 934 PRO A O 1
ATOM 7215 N N . LEU A 1 935 ? 2.555 -8.450 9.462 1.00 96.56 935 LEU A N 1
ATOM 7216 C CA . LEU A 1 935 ? 3.014 -8.819 8.118 1.00 96.56 935 LEU A CA 1
ATOM 7217 C C . LEU A 1 935 ? 4.359 -9.551 8.142 1.00 96.56 935 LEU A C 1
ATOM 7219 O O . LEU A 1 935 ? 4.628 -10.339 7.246 1.00 96.56 935 LEU A O 1
ATOM 7223 N N . ALA A 1 936 ? 5.190 -9.341 9.165 1.00 95.81 936 ALA A N 1
ATOM 7224 C CA . ALA A 1 936 ? 6.472 -10.022 9.323 1.00 95.81 936 ALA A CA 1
ATOM 7225 C C . ALA A 1 936 ? 6.385 -11.349 10.103 1.00 95.81 936 ALA A C 1
ATOM 7227 O O . ALA A 1 936 ? 7.427 -11.958 10.357 1.00 95.81 936 ALA A O 1
ATOM 7228 N N . LYS A 1 937 ? 5.189 -11.762 10.550 1.00 95.81 937 LYS A N 1
ATOM 7229 C CA . LYS A 1 937 ? 4.989 -12.887 11.470 1.00 95.81 937 LYS A CA 1
ATOM 7230 C C . LYS A 1 937 ? 4.439 -14.118 10.755 1.00 95.81 937 LYS A C 1
ATOM 7232 O O . LYS A 1 937 ? 3.442 -14.039 10.048 1.00 95.81 937 LYS A O 1
ATOM 7237 N N . ALA A 1 938 ? 5.048 -15.275 11.017 1.00 95.94 938 ALA A N 1
ATOM 7238 C CA . ALA A 1 938 ? 4.679 -16.551 10.402 1.00 95.94 938 ALA A CA 1
ATOM 7239 C C . ALA A 1 938 ? 3.215 -16.953 10.661 1.00 95.94 938 ALA A C 1
ATOM 7241 O O . ALA A 1 938 ? 2.547 -17.436 9.748 1.00 95.94 938 ALA A O 1
ATOM 7242 N N . TRP A 1 939 ? 2.701 -16.709 11.873 1.00 95.00 939 TRP A N 1
ATOM 7243 C CA . TRP A 1 939 ? 1.341 -17.097 12.269 1.00 95.00 939 TRP A CA 1
ATOM 7244 C C . TRP A 1 939 ? 0.246 -16.476 11.390 1.00 95.00 939 TRP A C 1
ATOM 7246 O O . TRP A 1 939 ? -0.768 -17.124 11.149 1.00 95.00 939 TRP A O 1
ATOM 7256 N N . LEU A 1 940 ? 0.461 -15.273 10.843 1.00 96.38 940 LEU A N 1
ATOM 7257 C CA . LEU A 1 940 ? -0.506 -14.625 9.951 1.00 96.38 940 LEU A CA 1
ATOM 7258 C C . LEU A 1 940 ? -0.690 -15.443 8.667 1.00 96.38 940 LEU A C 1
ATOM 7260 O O . LEU A 1 940 ? -1.804 -15.642 8.194 1.00 96.38 940 LEU A O 1
ATOM 7264 N N . TYR A 1 941 ? 0.409 -15.968 8.129 1.00 96.19 941 TYR A N 1
ATOM 7265 C CA . TYR A 1 941 ? 0.402 -16.755 6.899 1.00 96.19 941 TYR A CA 1
ATOM 7266 C C . TYR A 1 941 ? -0.064 -18.190 7.123 1.00 96.19 941 TYR A C 1
ATOM 7268 O O . TYR A 1 941 ? -0.662 -18.769 6.224 1.00 96.19 941 TYR A O 1
ATOM 7276 N N . HIS A 1 942 ? 0.165 -18.757 8.310 1.00 94.12 942 HIS A N 1
ATOM 7277 C CA . HIS A 1 942 ? -0.443 -20.034 8.687 1.00 94.12 942 HIS A CA 1
ATOM 7278 C C . HIS A 1 942 ? -1.967 -19.933 8.729 1.00 94.12 942 HIS A C 1
ATOM 7280 O O . HIS A 1 942 ? -2.632 -20.767 8.125 1.00 94.12 942 HIS A O 1
ATOM 7286 N N . TRP A 1 943 ? -2.505 -18.870 9.334 1.00 94.88 943 TRP A N 1
ATOM 7287 C CA . TRP A 1 943 ? -3.945 -18.623 9.297 1.00 94.88 943 TRP A CA 1
ATOM 7288 C C . TRP A 1 943 ? -4.460 -18.418 7.872 1.00 94.88 943 TRP A C 1
ATOM 7290 O O . TRP A 1 943 ? -5.496 -18.947 7.511 1.00 94.88 943 TRP A O 1
ATOM 7300 N N . LEU A 1 944 ? -3.727 -17.699 7.018 1.00 94.44 944 LEU A N 1
ATOM 7301 C CA . LEU A 1 944 ? -4.128 -17.559 5.618 1.00 94.44 944 LEU A CA 1
ATOM 7302 C C . LEU A 1 944 ? -4.164 -18.899 4.879 1.00 94.44 944 LEU A C 1
ATOM 7304 O O . LEU A 1 944 ? -5.035 -19.080 4.036 1.00 94.44 944 LEU A O 1
ATOM 7308 N N . LEU A 1 945 ? -3.237 -19.825 5.150 1.00 91.62 945 LEU A N 1
ATOM 7309 C CA . LEU A 1 945 ? -3.263 -21.162 4.544 1.00 91.62 945 LEU A CA 1
ATOM 7310 C C . LEU A 1 945 ? -4.519 -21.934 4.955 1.00 91.62 945 LEU A C 1
ATOM 7312 O O . LEU A 1 945 ? -5.133 -22.553 4.087 1.00 91.62 945 LEU A O 1
ATOM 7316 N N . ASP A 1 946 ? -4.891 -21.844 6.231 1.00 91.25 946 ASP A N 1
ATOM 7317 C CA . ASP A 1 946 ? -6.006 -22.574 6.828 1.00 91.25 946 ASP A CA 1
ATOM 7318 C C . ASP A 1 946 ? -6.847 -21.674 7.763 1.00 91.25 946 ASP A C 1
ATOM 7320 O O . ASP A 1 946 ? -6.719 -21.728 8.990 1.00 91.25 946 ASP A O 1
ATOM 7324 N N . PRO A 1 947 ? -7.710 -20.808 7.200 1.00 90.88 947 PRO A N 1
ATOM 7325 C CA . PRO A 1 947 ? -8.435 -19.798 7.973 1.00 90.88 947 PRO A CA 1
ATOM 7326 C C . PRO A 1 947 ? -9.546 -20.385 8.856 1.00 90.88 947 PRO A C 1
ATOM 7328 O O . PRO A 1 947 ? -10.055 -19.691 9.744 1.00 90.88 947 PRO A O 1
ATOM 7331 N N . LEU A 1 948 ? -9.924 -21.647 8.612 1.00 90.56 948 LEU A N 1
ATOM 7332 C CA . LEU A 1 948 ? -10.966 -22.385 9.330 1.00 90.56 948 LEU A CA 1
ATOM 7333 C C . LEU A 1 948 ? -10.406 -23.517 10.205 1.00 90.56 948 LEU A C 1
ATOM 7335 O O . LEU A 1 948 ? -11.153 -24.064 11.014 1.00 90.56 948 LEU A O 1
ATOM 7339 N N . GLY A 1 949 ? -9.118 -23.848 10.096 1.00 86.12 949 GLY A N 1
ATOM 7340 C CA . GLY A 1 949 ? -8.483 -24.942 10.833 1.00 86.12 949 GLY A CA 1
ATOM 7341 C C . GLY A 1 949 ? -8.626 -24.831 12.343 1.00 86.12 949 GLY A C 1
ATOM 7342 O O . GLY A 1 949 ? -8.999 -25.800 13.002 1.00 86.12 949 GLY A O 1
ATOM 7343 N N . ASP A 1 950 ? -8.428 -23.631 12.892 1.00 75.50 950 ASP A N 1
ATOM 7344 C CA . ASP A 1 950 ? -8.622 -23.378 14.326 1.00 75.50 950 ASP A CA 1
ATOM 7345 C C . ASP A 1 950 ? -10.079 -23.640 14.757 1.00 75.50 950 ASP A C 1
ATOM 7347 O O . ASP A 1 950 ? -10.333 -24.110 15.865 1.00 75.50 950 ASP A O 1
ATOM 7351 N N . ILE A 1 951 ? -11.049 -23.346 13.880 1.00 73.69 951 ILE A N 1
ATOM 7352 C CA . ILE A 1 951 ? -12.478 -23.563 14.150 1.00 73.69 951 ILE A CA 1
ATOM 7353 C C . ILE A 1 951 ? -12.779 -25.061 14.120 1.00 73.69 951 ILE A C 1
ATOM 7355 O O . ILE A 1 951 ? -13.451 -25.565 15.016 1.00 73.69 951 ILE A O 1
ATOM 7359 N N . ALA A 1 952 ? -12.252 -25.784 13.130 1.00 73.38 952 ALA A N 1
ATOM 7360 C CA . ALA A 1 952 ? -12.405 -27.231 13.041 1.00 73.38 952 ALA A CA 1
ATOM 7361 C C . ALA A 1 952 ? -11.830 -27.933 14.282 1.00 73.38 952 ALA A C 1
ATOM 7363 O O . ALA A 1 952 ? -12.500 -28.790 14.854 1.00 73.38 952 ALA A O 1
ATOM 7364 N N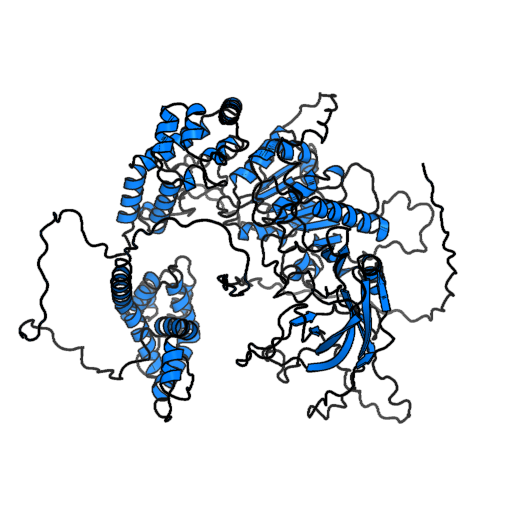 . GLN A 1 953 ? -10.648 -27.509 14.748 1.00 70.38 953 GLN A N 1
ATOM 7365 C CA . GLN A 1 953 ? -10.036 -28.022 15.978 1.00 70.38 953 GLN A CA 1
ATOM 7366 C C . GLN A 1 953 ? -10.901 -27.744 17.213 1.00 70.38 953 GLN A C 1
ATOM 7368 O O . GLN A 1 953 ? -11.127 -28.654 18.007 1.00 70.38 953 GLN A O 1
ATOM 7373 N N . ALA A 1 954 ? -11.445 -26.530 17.345 1.00 63.56 954 ALA A N 1
ATOM 7374 C CA . ALA A 1 954 ? -12.330 -26.164 18.453 1.00 63.56 954 ALA A CA 1
ATOM 7375 C C . ALA A 1 954 ? -13.691 -26.893 18.439 1.00 63.56 954 ALA A C 1
ATOM 7377 O O . ALA A 1 954 ? -14.338 -27.005 19.481 1.00 63.56 954 ALA A O 1
ATOM 7378 N N . LEU A 1 955 ? -14.151 -27.368 17.276 1.00 58.03 955 LEU A N 1
ATOM 7379 C CA . LEU A 1 955 ? -15.415 -28.098 17.131 1.00 58.03 955 LEU A CA 1
ATOM 7380 C C . LEU A 1 955 ? -15.271 -29.616 17.308 1.00 58.03 955 LEU A C 1
ATOM 7382 O O . LEU A 1 955 ? -16.281 -30.288 17.522 1.00 58.03 955 LEU A O 1
ATOM 7386 N N . THR A 1 956 ? -14.056 -30.168 17.249 1.00 60.91 956 THR A N 1
ATOM 7387 C CA . THR A 1 956 ? -13.810 -31.590 17.531 1.00 60.91 956 THR A CA 1
ATOM 7388 C C . THR A 1 956 ? -14.083 -31.904 19.011 1.00 60.91 956 THR A C 1
ATOM 7390 O O . THR A 1 956 ? -13.363 -31.409 19.878 1.00 60.91 956 THR A O 1
ATOM 7393 N N . PRO A 1 957 ? -15.086 -32.740 19.351 1.00 41.38 957 PRO A N 1
ATOM 7394 C CA . PRO A 1 957 ? -15.379 -33.080 20.741 1.00 41.38 957 PRO A CA 1
ATOM 7395 C C . PRO A 1 957 ? -14.217 -33.889 21.340 1.00 41.38 957 PRO A C 1
ATOM 7397 O O . PRO A 1 957 ? -14.035 -35.053 20.988 1.00 41.38 957 PRO A O 1
ATOM 7400 N N . GLY A 1 958 ? -13.418 -33.286 22.227 1.00 54.22 958 GLY A N 1
ATOM 7401 C CA . GLY A 1 958 ? -12.304 -33.970 22.902 1.00 54.22 958 GLY A CA 1
ATOM 7402 C C . GLY A 1 958 ? -11.083 -33.109 23.248 1.00 54.22 958 GLY A C 1
ATOM 7403 O O . GLY A 1 958 ? -10.255 -33.571 24.032 1.00 54.22 958 GLY A O 1
ATOM 7404 N N . SER A 1 959 ? -10.974 -31.891 22.704 1.00 38.69 959 SER A N 1
ATOM 7405 C CA . SER A 1 959 ? -10.087 -30.820 23.203 1.00 38.69 959 SER A CA 1
ATOM 7406 C C . SER A 1 959 ? -10.821 -29.934 24.198 1.00 38.69 959 SER A C 1
ATOM 7408 O O . SER A 1 959 ? -10.192 -29.515 25.193 1.00 38.69 959 SER A O 1
#

Secondary structure (DSSP, 8-state):
-------PPPPPPPPP-PPPP-------------------PPPPPPP-PPPPPPP---------------------SSSHHHHHHHHHHHHHHHHHHHHHHHHHHHHHTT-TTT----HHHHHHHHHHHHSSS----THHHHTT--HHHHHHHHHHHHH--BTTBTTHHHHHHHHHHHHHHHHHHHHHHHHHTTTS-SEEETTTTEEESSHHHHHHHHTSHHHHHHHHHHHHHHSS-SSS--------SS---------------PPPP-------S----------HHHHHHHHHHHHHSHHHHHHHHHHHHHHH--HHHHHHHHHHHTSS-GGG-SSGGGGTTTS-HHHHHHHHH---HIIIII-TTT-TTGGGSS-HHHHH-----S---SS-BTTTTBSS--TTGGGSHHHHHHHHHHHHHHTTPPP--S-TT-SS----------SPPP----------------PPPPPGGG--TTSSSS-----SS-GGGS-EEEEEEEEE----S--------PPPPPPPPPPS--EEEESS---SEEES---SSTT--EEEEEPBPPPTTSTT-PEEEPPPEE-TT--TT-EEEEEEEE----SS-TTS-S-PPPEEEEEEEEE---TTEEEEEEEEEE-----SS--S----S--EEESSSPEEEEHHHHSTHHHHHHTT-HHHHBT-EEEEEEE-SS-EEEEEEEBPPPPTTS--TT---TTTTSS--PPPPEEEEE--S----GGG-SBTTB-TTTTTSHHHHHHH-GGGTT-GGGGSEEEEEPPPTTBSSSBBTT--SSTTB-HHHHHHHHHHHHIIIIIS-SS----TTS-SEEEEEETHHHHHHHHHHHH-GGGEEEEEEES----GGGHHHHHHHHTTS-EEEE--TT-SSS-HHHHHHHHHHHHHTT-S-EEEE-TT--STTGGGGGGG-HHHHHHHH-TTHHHHHHHSTT-

Sequence (959 aa):
MSRVQDHAYHSAPPQAYHRSSGNDGGWMAGKSLGGWNESRAWREPTNGWPSAIGESGRSAPGNLWRKPQSLPLSAEKAEIIGADSELEEATRRLPLNEAKARLMAPLLEGSSSSGVMSEEARAALGAAAKRKPLSLPDSLLTEGLPQEVLLDLRQIAENDYWEGKQVSGKMWITEWLRDGQKWATEALQSIQSKTAEGTWCKACWKSFSDDAALQEHQRSKDHMKKMKMWVWRYGFFSTETGVFSSTSLESGKRADQLVAPNAGFQQAKLPAVDAASARSRGSGKSKPSEILAQAAEAAGSEEGVAKKELLCFRDSLTLAQRLEVIKKIGLPRANDAPTLASLQHAFSEQVYRWMCQVKDQAWLWKEPSFSWLAGFYWHPESTSLPQLGPVHADRHCHLCEIDCYDETHPTSRRHAESLQRWVHKHGALPLKTTCDRCPGGPCASTARPDDGPPLDLNVSRRSLEEHDGQPQFPDEAEIPGGFTDLHRRSLGQRPTAVPYAAFVVRFTRDSQGSSSSRSGRKQWPKPPAAPEMIQVSSGLLRIGARVGKKEKNKRRQRWAVSLQKPLPAEGDHGLWRSLAIPLQKVAEGFQLEFALLMPGQSAGGPGAKEDAEPVELGRLSVTAPAAGMVVVVELELTLPMSDGSAAAGFKAQSYLQPVRTPEVVGLASFVGSGQVQAFGGLRALRGSQRAFQLLTEEIMLSFLLHLPSATSEEPHPGQRGAHAAGAGGALDPVLVFLHGDMERGSSSWAMPGLAAFCDEFGPAELCSSHKRADHPVRRFVVVTPCCPEEFWWFRHKALHDSTSYVPAMEDWFRYLFRWLSEDLAVSPPTSTSEGRIRLVGQSMGAYASLELARAMPEMVAAVVALAPCYDACRLDWLADRLRHVPLWVIIARQDAMCSFEEAASLVLKLRDSKALCARLTSIGFKDHNDTCKPLAKAWLYHWLLDPLGDIAQALTPGS

InterPro domains:
  IPR013087 Zinc finger C2H2-type [PS00028] (201-223)
  IPR013087 Zinc finger C2H2-type [PS50157] (199-228)
  IPR029058 Alpha/Beta hydrolase fold [G3DSA:3.40.50.1820] (700-947)
  IPR029058 Alpha/Beta hydrolase fold [SSF53474] (726-944)
  IPR036236 Zinc finger C2H2 superfamily [SSF57667] (196-233)

Organism: Polarella glacialis (NCBI:txid89957)

pLDDT: mean 73.17, std 23.19, range [23.17, 98.38]